Protein 2L75 (pdb70)

Sequence (66 aa):
DHHMEFCRVCKDGGELLCCDTCPSSYHIHCLNPPLPEIPNGEWLCPRCTCPALKGKARTKQTARSTDHHMEFCRVCKDGGELLCCDTCPSSYHIHCLNPPLPEIPNGEWLCPRCTCPALKGKARTKQTARSTDHHMEFCRVCKDGGELLCCDTCPSSYHIHCLNPPLPEIPNGEWLCPRCTCPALKGKARTKQTARSTDHHMEFCRVCKDGGELLCCDTCPSSYHIHCLNPPLPEIPNGEWLCPRCTCPALKGKARTKQTARSTDHHMEFCRVCKDGGELLCCDTCPSSYHIHCLNPPLPEIPNGEWLCPRCTCPALKGKARTKQTARSTDHHMEFCRVCKDGGELLCCDTCPSSYHIHCLNPPLPEIPNGEWLCPRCTCPALKGKARTKQTARSTDHHMEFCRVCKDGGELLCCDTCPSSYHIHCLNPPLPEIPNGEWLCPRCTCPALKGKARTKQTARSTDHHMEFCRVCKDGGELLCCDTCPSSYHIHCLNPPLPEIPNGEWLCPRCTCPALKGKARTKQTARSTDHHMEFCRVCKDGGELLCCDTCPSSYHIHCLNPPLPEIPNGEWLCPRCTCPALKGKARTKQTARSTDHHMEFCRVCKDGGELLCCDTCPSSYHIHCLNPPLPEIPNGEWLCPRCTCPALKGKARTKQTARSTDHHMEFCRVCKDGGELLCCDTCPSSYHIHCLNPPLPEIPNGEWLCPRCTCPALKGKARTKQTARSTDHHMEFCRVCKDGGELLCCDTCPSSYHIHCLNPPLPEIPNGEWLCPRCTCPALKGKARTKQTARSTDHHMEFCRVCKDGGELLCCDTCPSSYHIHCLNPPLPEIPNGEWLCPRCTCPALKGKARTKQTARSTDHHMEFCRVCKDGGELLCCDTCPSSYHIHCLNPPLPEIPNGEWLCPRCTCPALKGKARTKQTARSTDHHMEFCRVCKDGGELLCCDTCPSSYHIHCLNPPLPEIPNGEWLCPRCTCPALKGKARTKQTARSTDHHMEFCRVCKDGGELLCCDTCPSSYHIHCLNPPLPEIPNGEWLCPRCTCPALKGKARTKQTARSTDHHMEFCRVCKDGGELLCCDTCPSSYHIHCLNPPLPEIPNGEWLCPRCTCPALKGKARTKQTARSTDHHMEFCRVCKDGGELLCCDTCPSSYHIHCLNPPLPEIPNGEWLCPRCTCPALKGKARTKQTARSTDHHMEFCRVCKDGGELLCCDTCPSSYHIHCLNPPLPEIPNGEWLCPRCTCPALKGKARTKQTARSTDHHMEFCRVCKDGGELLCCDTCPSSYHIHCLNPPLPEIPNGEWLCPRCTCPALKGKARTKQTARST

Nearest PDB structures (foldseek):
  2l75-assembly1_A  TM=9.148E-01  e=2.338E-11  Homo sapiens
  1mm2-assembly1_A  TM=7.487E-01  e=5.290E-10  Homo sapiens
  6guu-assembly2_B  TM=8.517E-01  e=5.594E-09  Homo sapiens
  2puy-assembly1_B  TM=9.145E-01  e=3.599E-06  Homo sapiens
  2ke1-assembly1_A  TM=8.983E-01  e=7.702E-06  Homo sapiens

Structure (mmCIF, N/CA/C/O backbone):
data_2L75
#
_entry.id   2L75
#
_cell.length_a   1.000
_cell.length_b   1.000
_cell.length_c   1.000
_cell.angle_alpha   90.00
_cell.angle_beta   90.00
_cell.angle_gamma   90.00
#
_symmetry.space_group_name_H-M   'P 1'
#
loop_
_entity.id
_entity.type
_entity.pdbx_description
1 polymer 'Chromodomain-helicase-DNA-binding protein 4'
2 polymer '14-meric peptide from 1Histone H3.1'
3 non-polymer 'ZI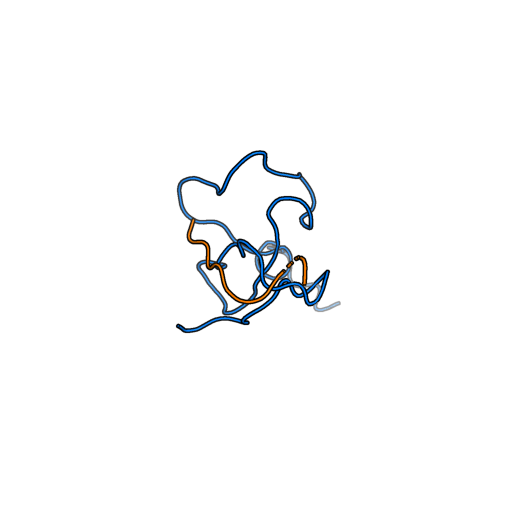NC ION'
#
loop_
_atom_site.group_PDB
_atom_site.id
_atom_site.type_symbol
_atom_site.label_atom_id
_atom_site.label_alt_id
_atom_site.label_comp_id
_atom_site.label_asym_id
_atom_site.label_entity_id
_atom_site.label_seq_id
_atom_site.pdbx_PDB_ins_code
_atom_site.Cartn_x
_atom_site.Cartn_y
_atom_site.Cartn_z
_atom_site.occupancy
_atom_site.B_iso_or_equiv
_atom_site.auth_seq_id
_atom_site.auth_comp_id
_atom_site.auth_asym_id
_atom_site.auth_atom_id
_atom_site.pdbx_PDB_model_num
ATOM 1 N N . ASP A 1 6 ? -11.885 6.360 11.011 1.00 0.00 87 ASP A N 1
ATOM 2 C CA . ASP A 1 6 ? -11.337 5.985 9.714 1.00 0.00 87 ASP A CA 1
ATOM 3 C C . ASP A 1 6 ? -11.464 4.481 9.492 1.00 0.00 87 ASP A C 1
ATOM 4 O O . ASP A 1 6 ? -11.599 3.719 10.447 1.00 0.00 87 ASP A O 1
ATOM 13 N N . HIS A 1 7 ? -11.424 4.049 8.234 1.00 0.00 88 HIS A N 1
ATOM 14 C CA . HIS A 1 7 ? -11.603 2.638 7.919 1.00 0.00 88 HIS A CA 1
ATOM 15 C C . HIS A 1 7 ? -10.461 2.097 7.048 1.00 0.00 88 HIS A C 1
ATOM 16 O O . HIS A 1 7 ? -10.691 1.500 5.997 1.00 0.00 88 HIS A O 1
ATOM 31 N N . HIS A 1 8 ? -9.227 2.321 7.481 1.00 0.00 89 HIS A N 1
ATOM 32 C CA . HIS A 1 8 ? -8.081 1.638 6.891 1.00 0.00 89 HIS A CA 1
ATOM 33 C C . HIS A 1 8 ? -6.887 1.725 7.836 1.00 0.00 89 HIS A C 1
ATOM 34 O O . HIS A 1 8 ? -6.939 2.477 8.810 1.00 0.00 89 HIS A O 1
ATOM 49 N N . MET A 1 9 ? -5.835 0.950 7.570 1.00 0.00 90 MET A N 1
ATOM 50 C CA . MET A 1 9 ? -4.693 0.851 8.489 1.00 0.00 90 MET A CA 1
ATOM 51 C C . MET A 1 9 ? -4.136 2.224 8.851 1.00 0.00 90 MET A C 1
ATOM 52 O O . MET A 1 9 ? -4.302 3.201 8.117 1.00 0.00 90 MET A O 1
ATOM 66 N N . GLU A 1 10 ? -3.475 2.294 9.992 1.00 0.00 91 GLU A N 1
ATOM 67 C CA . GLU A 1 10 ? -2.941 3.552 10.493 1.00 0.00 91 GLU A CA 1
ATOM 68 C C . GLU A 1 10 ? -1.434 3.627 10.256 1.00 0.00 91 GLU A C 1
ATOM 69 O O . GLU A 1 10 ? -0.711 4.298 10.994 1.00 0.00 91 GLU A O 1
ATOM 81 N N . PHE A 1 11 ? -0.971 2.902 9.244 1.00 0.00 92 PHE A N 1
ATOM 82 C CA . PHE A 1 11 ? 0.415 2.960 8.802 1.00 0.00 92 PHE A CA 1
ATOM 83 C C . PHE A 1 11 ? 0.595 2.176 7.504 1.00 0.00 92 PHE A C 1
ATOM 84 O O . PHE A 1 11 ? -0.154 1.242 7.212 1.00 0.00 92 PHE A O 1
ATOM 101 N N . CYS A 1 12 ? 1.574 2.610 6.725 1.00 0.00 93 CYS A N 1
ATOM 102 C CA . CYS A 1 12 ? 1.942 1.991 5.459 1.00 0.00 93 CYS A CA 1
ATOM 103 C C . CYS A 1 12 ? 2.277 0.526 5.665 1.00 0.00 93 CYS A C 1
ATOM 104 O O . CYS A 1 12 ? 3.199 0.199 6.390 1.00 0.00 93 CYS A O 1
ATOM 111 N N . ARG A 1 13 ? 1.520 -0.343 5.016 1.00 0.00 94 ARG A N 1
ATOM 112 C CA . ARG A 1 13 ? 1.709 -1.783 5.126 1.00 0.00 94 ARG A CA 1
ATOM 113 C C . ARG A 1 13 ? 3.151 -2.177 4.815 1.00 0.00 94 ARG A C 1
ATOM 114 O O . ARG A 1 13 ? 3.656 -3.172 5.326 1.00 0.00 94 ARG A O 1
ATOM 135 N N . VAL A 1 14 ? 3.802 -1.385 3.977 1.00 0.00 95 VAL A N 1
ATOM 136 C CA . VAL A 1 14 ? 5.198 -1.611 3.630 1.00 0.00 95 VAL A CA 1
ATOM 137 C C . VAL A 1 14 ? 6.132 -1.220 4.782 1.00 0.00 95 VAL A C 1
ATOM 138 O O . VAL A 1 14 ? 6.957 -2.019 5.224 1.00 0.00 95 VAL A O 1
ATOM 151 N N . CYS A 1 15 ? 5.978 0.003 5.274 1.00 0.00 96 CYS A N 1
ATOM 152 C CA . CYS A 1 15 ? 6.923 0.558 6.248 1.00 0.00 96 CYS A CA 1
ATOM 153 C C . CYS A 1 15 ? 6.500 0.354 7.703 1.00 0.00 96 CYS A C 1
ATOM 154 O O . CYS A 1 15 ? 7.335 0.381 8.602 1.00 0.00 96 CYS A O 1
ATOM 161 N N . LYS A 1 16 ? 5.202 0.159 7.913 1.00 0.00 97 LYS A N 1
ATOM 162 C CA . LYS A 1 16 ? 4.582 0.219 9.237 1.00 0.00 97 LYS A CA 1
ATOM 163 C C . LYS A 1 16 ? 4.677 1.644 9.791 1.00 0.00 97 LYS A C 1
ATOM 164 O O . LYS A 1 16 ? 4.501 1.891 10.979 1.00 0.00 97 LYS A O 1
ATOM 183 N N . ASP A 1 17 ? 4.916 2.567 8.871 1.00 0.00 98 ASP A N 1
ATOM 184 C CA . ASP A 1 17 ? 5.058 3.995 9.147 1.00 0.00 98 ASP A CA 1
ATOM 185 C C . ASP A 1 17 ? 3.732 4.697 8.857 1.00 0.00 98 ASP A C 1
ATOM 186 O O . ASP A 1 17 ? 3.118 4.431 7.825 1.00 0.00 98 ASP A O 1
ATOM 195 N N . GLY A 1 18 ? 3.302 5.618 9.717 1.00 0.00 99 GLY A N 1
ATOM 196 C CA . GLY A 1 18 ? 1.952 6.118 9.621 1.00 0.00 99 GLY A CA 1
ATOM 197 C C . GLY A 1 18 ? 1.925 7.485 9.010 1.00 0.00 99 GLY A C 1
ATOM 198 O O . GLY A 1 18 ? 1.308 8.406 9.541 1.00 0.00 99 GLY A O 1
ATOM 202 N N . GLY A 1 19 ? 2.628 7.627 7.909 1.00 0.00 100 GLY A N 1
ATOM 203 C CA . GLY A 1 19 ? 2.686 8.900 7.239 1.00 0.00 100 GLY A CA 1
ATOM 204 C C . GLY A 1 19 ? 1.428 9.186 6.471 1.00 0.00 100 GLY A C 1
ATOM 205 O O . GLY A 1 19 ? 0.330 8.810 6.885 1.00 0.00 100 GLY A O 1
ATOM 209 N N . GLU A 1 20 ? 1.586 9.872 5.369 1.00 0.00 101 GLU A N 1
ATOM 210 C CA . GLU A 1 20 ? 0.484 10.089 4.459 1.00 0.00 101 GLU A CA 1
ATOM 211 C C . GLU A 1 20 ? 0.212 8.806 3.681 1.00 0.00 101 GLU A C 1
ATOM 212 O O . GLU A 1 20 ? 0.979 8.413 2.800 1.00 0.00 101 GLU A O 1
ATOM 224 N N . LEU A 1 21 ? -0.880 8.151 4.038 1.00 0.00 102 LEU A N 1
ATOM 225 C CA . LEU A 1 21 ? -1.183 6.827 3.527 1.00 0.00 102 LEU A CA 1
ATOM 226 C C . LEU A 1 21 ? -2.323 6.866 2.542 1.00 0.00 102 LEU A C 1
ATOM 227 O O . LEU A 1 21 ? -3.428 7.311 2.864 1.00 0.00 102 LEU A O 1
ATOM 243 N N . LEU A 1 22 ? -2.052 6.343 1.371 1.00 0.00 103 LEU A N 1
ATOM 244 C CA . LEU A 1 22 ? -2.985 6.327 0.284 1.00 0.00 103 LEU A CA 1
ATOM 245 C C . LEU A 1 22 ? -4.116 5.373 0.614 1.00 0.00 103 LEU A C 1
ATOM 246 O O . LEU A 1 22 ? -3.923 4.157 0.676 1.00 0.00 103 LEU A O 1
ATOM 262 N N . CYS A 1 23 ? -5.282 5.934 0.869 1.00 0.00 104 CYS A N 1
ATOM 263 C CA . CYS A 1 23 ? -6.423 5.141 1.267 1.00 0.00 104 CYS A CA 1
ATOM 264 C C . CYS A 1 23 ? -7.018 4.457 0.054 1.00 0.00 104 CYS A C 1
ATOM 265 O O . CYS A 1 23 ? -7.753 5.078 -0.716 1.00 0.00 104 CYS A O 1
ATOM 273 N N . CYS A 1 24 ? -6.650 3.195 -0.130 1.00 0.00 105 CYS A N 1
ATOM 274 C CA . CYS A 1 24 ? -7.188 2.394 -1.219 1.00 0.00 105 CYS A CA 1
ATOM 275 C C . CYS A 1 24 ? -8.708 2.512 -1.256 1.00 0.00 105 CYS A C 1
ATOM 276 O O . CYS A 1 24 ? -9.387 2.272 -0.260 1.00 0.00 105 CYS A O 1
ATOM 283 N N . ASP A 1 25 ? -9.227 2.893 -2.414 1.00 0.00 106 ASP A N 1
ATOM 284 C CA . ASP A 1 25 ? -10.649 3.190 -2.567 1.00 0.00 106 ASP A CA 1
ATOM 285 C C . ASP A 1 25 ? -11.522 1.950 -2.361 1.00 0.00 106 ASP A C 1
ATOM 286 O O . ASP A 1 25 ? -12.686 2.063 -1.986 1.00 0.00 106 ASP A O 1
ATOM 295 N N . THR A 1 26 ? -10.960 0.766 -2.574 1.00 0.00 107 THR A N 1
ATOM 296 C CA . THR A 1 26 ? -11.749 -0.460 -2.503 1.00 0.00 107 THR A CA 1
ATOM 297 C C . THR A 1 26 ? -11.486 -1.280 -1.238 1.00 0.00 107 THR A C 1
ATOM 298 O O . THR A 1 26 ? -12.262 -2.181 -0.919 1.00 0.00 107 THR A O 1
ATOM 309 N N . CYS A 1 27 ? -10.415 -0.986 -0.508 1.00 0.00 108 CYS A N 1
ATOM 310 C CA . CYS A 1 27 ? -10.060 -1.810 0.644 1.00 0.00 108 CYS A CA 1
ATOM 311 C C . CYS A 1 27 ? -9.249 -1.010 1.661 1.00 0.00 108 CYS A C 1
ATOM 312 O O . CYS A 1 27 ? -8.619 -0.011 1.313 1.00 0.00 108 CYS A O 1
ATOM 319 N N . PRO A 1 28 ? -9.237 -1.456 2.931 1.00 0.00 109 PRO A N 1
ATOM 320 C CA . PRO A 1 28 ? -8.568 -0.739 4.022 1.00 0.00 109 PRO A CA 1
ATOM 321 C C . PRO A 1 28 ? -7.042 -0.911 4.052 1.00 0.00 109 PRO A C 1
ATOM 322 O O . PRO A 1 28 ? -6.443 -1.028 5.125 1.00 0.00 109 PRO A O 1
ATOM 333 N N . SER A 1 29 ? -6.413 -0.899 2.886 1.00 0.00 110 SER A N 1
ATOM 334 C CA . SER A 1 29 ? -4.960 -0.980 2.805 1.00 0.00 110 SER A CA 1
ATOM 335 C C . SER A 1 29 ? -4.355 0.417 2.799 1.00 0.00 110 SER A C 1
ATOM 336 O O . SER A 1 29 ? -4.930 1.352 2.240 1.00 0.00 110 SER A O 1
ATOM 344 N N . SER A 1 30 ? -3.203 0.556 3.439 1.00 0.00 111 SER A N 1
ATOM 345 C CA . SER A 1 30 ? -2.543 1.843 3.564 1.00 0.00 111 SER A CA 1
ATOM 346 C C . SER A 1 30 ? -1.098 1.755 3.102 1.00 0.00 111 SER A C 1
ATOM 347 O O . SER A 1 30 ? -0.348 0.878 3.531 1.00 0.00 111 SER A O 1
ATOM 355 N N . TYR A 1 31 ? -0.723 2.665 2.222 1.00 0.00 112 TYR A N 1
ATOM 356 C CA . TYR A 1 31 ? 0.616 2.685 1.637 1.00 0.00 112 TYR A CA 1
ATOM 357 C C . TYR A 1 31 ? 1.099 4.123 1.502 1.00 0.00 112 TYR A C 1
ATOM 358 O O . TYR A 1 31 ? 0.293 5.045 1.483 1.00 0.00 112 TYR A O 1
ATOM 376 N N . HIS A 1 32 ? 2.409 4.313 1.408 1.00 0.00 113 HIS A N 1
ATOM 377 C CA . HIS A 1 32 ? 2.943 5.609 1.007 1.00 0.00 113 HIS A CA 1
ATOM 378 C C . HIS A 1 32 ? 2.989 5.620 -0.512 1.00 0.00 113 HIS A C 1
ATOM 379 O O . HIS A 1 32 ? 3.209 4.577 -1.124 1.00 0.00 113 HIS A O 1
ATOM 393 N N . ILE A 1 33 ? 2.791 6.784 -1.114 1.00 0.00 114 ILE A N 1
ATOM 394 C CA . ILE A 1 33 ? 2.839 6.921 -2.571 1.00 0.00 114 ILE A CA 1
ATOM 395 C C . ILE A 1 33 ? 4.184 6.494 -3.165 1.00 0.00 114 ILE A C 1
ATOM 396 O O . ILE A 1 33 ? 4.303 6.316 -4.374 1.00 0.00 114 ILE A O 1
ATOM 412 N N . HIS A 1 34 ? 5.197 6.353 -2.320 1.00 0.00 115 HIS A N 1
ATOM 413 C CA . HIS A 1 34 ? 6.516 5.915 -2.768 1.00 0.00 115 HIS A CA 1
ATOM 414 C C . HIS A 1 34 ? 6.753 4.436 -2.476 1.00 0.00 115 HIS A C 1
ATOM 415 O O . HIS A 1 34 ? 7.794 3.891 -2.834 1.00 0.00 115 HIS A O 1
ATOM 430 N N . CYS A 1 35 ? 5.795 3.785 -1.833 1.00 0.00 116 CYS A N 1
ATOM 431 C CA . CYS A 1 35 ? 5.938 2.371 -1.503 1.00 0.00 116 CYS A CA 1
ATOM 432 C C . CYS A 1 35 ? 5.027 1.553 -2.387 1.00 0.00 116 CYS A C 1
ATOM 433 O O . CYS A 1 35 ? 4.610 0.448 -2.050 1.00 0.00 116 CYS A O 1
ATOM 440 N N . LEU A 1 36 ? 4.710 2.151 -3.519 1.00 0.00 117 LEU A N 1
ATOM 441 C CA . LEU A 1 36 ? 3.959 1.494 -4.562 1.00 0.00 117 LEU A CA 1
ATOM 442 C C . LEU A 1 36 ? 4.901 1.012 -5.656 1.00 0.00 117 LEU A C 1
ATOM 443 O O . LEU A 1 36 ? 6.112 0.968 -5.455 1.00 0.00 117 LEU A O 1
ATOM 459 N N . ASN A 1 37 ? 4.354 0.647 -6.802 1.00 0.00 118 ASN A N 1
ATOM 460 C CA . ASN A 1 37 ? 5.181 0.233 -7.924 1.00 0.00 118 ASN A CA 1
ATOM 461 C C . ASN A 1 37 ? 5.696 1.449 -8.674 1.00 0.00 118 ASN A C 1
ATOM 462 O O . ASN A 1 37 ? 6.910 1.618 -8.822 1.00 0.00 118 ASN A O 1
ATOM 473 N N . PRO A 1 38 ? 4.804 2.316 -9.163 1.00 0.00 119 PRO A N 1
ATOM 474 C CA . PRO A 1 38 ? 5.183 3.607 -9.689 1.00 0.00 119 PRO A CA 1
ATOM 475 C C . PRO A 1 38 ? 5.056 4.691 -8.617 1.00 0.00 119 PRO A C 1
ATOM 476 O O . PRO A 1 38 ? 3.945 5.103 -8.277 1.00 0.00 119 PRO A O 1
ATOM 487 N N . PRO A 1 39 ? 6.183 5.153 -8.054 1.00 0.00 120 PRO A N 1
ATOM 488 C CA . PRO A 1 39 ? 6.174 6.154 -6.985 1.00 0.00 120 PRO A CA 1
ATOM 489 C C . PRO A 1 39 ? 5.543 7.467 -7.428 1.00 0.00 120 PRO A C 1
ATOM 490 O O . PRO A 1 39 ? 5.856 8.001 -8.491 1.00 0.00 120 PRO A O 1
ATOM 501 N N . LEU A 1 40 ? 4.649 7.969 -6.600 1.00 0.00 121 LEU A N 1
ATOM 502 C CA . LEU A 1 40 ? 3.914 9.190 -6.889 1.00 0.00 121 LEU A CA 1
ATOM 503 C C . LEU A 1 40 ? 4.494 10.366 -6.119 1.00 0.00 121 LEU A C 1
ATOM 504 O O . LEU A 1 40 ? 4.857 10.229 -4.952 1.00 0.00 121 LEU A O 1
ATOM 520 N N . PRO A 1 41 ? 4.605 11.534 -6.768 1.00 0.00 122 PRO A N 1
ATOM 521 C CA . PRO A 1 41 ? 5.076 12.763 -6.124 1.00 0.00 122 PRO A CA 1
ATOM 522 C C . PRO A 1 41 ? 4.010 13.357 -5.210 1.00 0.00 122 PRO A C 1
ATOM 523 O O . PRO A 1 41 ? 4.293 14.213 -4.373 1.00 0.00 122 PRO A O 1
ATOM 534 N N . GLU A 1 42 ? 2.786 12.885 -5.378 1.00 0.00 123 GLU A N 1
ATOM 535 C CA . GLU A 1 42 ? 1.659 13.351 -4.592 1.00 0.00 123 GLU A CA 1
ATOM 536 C C . GLU A 1 42 ? 0.511 12.360 -4.725 1.00 0.00 123 GLU A C 1
ATOM 537 O O . GLU A 1 42 ? 0.496 11.539 -5.642 1.00 0.00 123 GLU A O 1
ATOM 549 N N . ILE A 1 43 ? -0.426 12.442 -3.800 1.00 0.00 124 ILE A N 1
ATOM 550 C CA . ILE A 1 43 ? -1.591 11.579 -3.767 1.00 0.00 124 ILE A CA 1
ATOM 551 C C . ILE A 1 43 ? -2.420 11.711 -5.053 1.00 0.00 124 ILE A C 1
ATOM 552 O O . ILE A 1 43 ? -2.706 12.822 -5.504 1.00 0.00 124 ILE A O 1
ATOM 568 N N . PRO A 1 44 ? -2.796 10.564 -5.661 1.00 0.00 125 PRO A N 1
ATOM 569 C CA . PRO A 1 44 ? -3.469 10.522 -6.968 1.00 0.00 125 PRO A CA 1
ATOM 570 C C . PRO A 1 44 ? -4.851 11.168 -6.988 1.00 0.00 125 PRO A C 1
ATOM 571 O O . PRO A 1 44 ? -5.532 11.274 -5.965 1.00 0.00 125 PRO A O 1
ATOM 582 N N . ASN A 1 45 ? -5.255 11.583 -8.177 1.00 0.00 126 ASN A N 1
ATOM 583 C CA . ASN A 1 45 ? -6.577 12.143 -8.399 1.00 0.00 126 ASN A CA 1
ATOM 584 C C . ASN A 1 45 ? -7.492 11.060 -8.960 1.00 0.00 126 ASN A C 1
ATOM 585 O O . ASN A 1 45 ? -7.207 10.486 -10.013 1.00 0.00 126 ASN A O 1
ATOM 596 N N . GLY A 1 46 ? -8.577 10.778 -8.259 1.00 0.00 127 GLY A N 1
ATOM 597 C CA . GLY A 1 46 ? -9.501 9.758 -8.711 1.00 0.00 127 GLY A CA 1
ATOM 598 C C . GLY A 1 46 ? -9.435 8.492 -7.879 1.00 0.00 127 GLY A C 1
ATOM 599 O O . GLY A 1 46 ? -9.038 8.520 -6.715 1.00 0.00 127 GLY A O 1
ATOM 603 N N . GLU A 1 47 ? -9.803 7.385 -8.500 1.00 0.00 128 GLU A N 1
ATOM 604 C CA . GLU A 1 47 ? -9.912 6.098 -7.836 1.00 0.00 128 GLU A CA 1
ATOM 605 C C . GLU A 1 47 ? -8.563 5.400 -7.822 1.00 0.00 128 GLU A C 1
ATOM 606 O O . GLU A 1 47 ? -8.125 4.862 -8.842 1.00 0.00 128 GLU A O 1
ATOM 618 N N . TRP A 1 48 ? -7.900 5.422 -6.681 1.00 0.00 129 TRP A N 1
ATOM 619 C CA . TRP A 1 48 ? -6.628 4.740 -6.548 1.00 0.00 129 TRP A CA 1
ATOM 620 C C . TRP A 1 48 ? -6.820 3.401 -5.863 1.00 0.00 129 TRP A C 1
ATOM 621 O O . TRP A 1 48 ? -7.514 3.300 -4.846 1.00 0.00 129 TRP A O 1
ATOM 642 N N . LEU A 1 49 ? -6.204 2.382 -6.425 1.00 0.00 130 LEU A N 1
ATOM 643 C CA . LEU A 1 49 ? -6.250 1.054 -5.844 1.00 0.00 130 LEU A CA 1
ATOM 644 C C . LEU A 1 49 ? -4.861 0.605 -5.440 1.00 0.00 130 LEU A C 1
ATOM 645 O O . LEU A 1 49 ? -3.873 0.910 -6.109 1.00 0.00 130 LEU A O 1
ATOM 661 N N . CYS A 1 50 ? -4.797 -0.113 -4.336 1.00 0.00 131 CYS A N 1
ATOM 662 C CA . CYS A 1 50 ? -3.540 -0.649 -3.850 1.00 0.00 131 CYS A CA 1
ATOM 663 C C . CYS A 1 50 ? -3.090 -1.794 -4.762 1.00 0.00 131 CYS A C 1
ATOM 664 O O . CYS A 1 50 ? -3.914 -2.329 -5.504 1.00 0.00 131 CYS A O 1
ATOM 671 N N . PRO A 1 51 ? -1.808 -2.207 -4.715 1.00 0.00 132 PRO A N 1
ATOM 672 C CA . PRO A 1 51 ? -1.303 -3.311 -5.551 1.00 0.00 132 PRO A CA 1
ATOM 673 C C . PRO A 1 51 ? -2.142 -4.588 -5.414 1.00 0.00 132 PRO A C 1
ATOM 674 O O . PRO A 1 51 ? -2.264 -5.373 -6.354 1.00 0.00 132 PRO A O 1
ATOM 685 N N . ARG A 1 52 ? -2.742 -4.766 -4.246 1.00 0.00 133 ARG A N 1
ATOM 686 C CA . ARG A 1 52 ? -3.548 -5.941 -3.955 1.00 0.00 133 ARG A CA 1
ATOM 687 C C . ARG A 1 52 ? -4.830 -5.929 -4.784 1.00 0.00 133 ARG A C 1
ATOM 688 O O . ARG A 1 52 ? -5.328 -6.972 -5.199 1.00 0.00 133 ARG A O 1
ATOM 709 N N . CYS A 1 53 ? -5.353 -4.734 -5.009 1.00 0.00 134 CYS A N 1
ATOM 710 C CA . CYS A 1 53 ? -6.594 -4.558 -5.749 1.00 0.00 134 CYS A CA 1
ATOM 711 C C . CYS A 1 53 ? -6.354 -4.421 -7.252 1.00 0.00 134 CYS A C 1
ATOM 712 O O . CYS A 1 53 ? -7.281 -4.560 -8.046 1.00 0.00 134 CYS A O 1
ATOM 719 N N . THR A 1 54 ? -5.111 -4.160 -7.646 1.00 0.00 135 THR A N 1
ATOM 720 C CA . THR A 1 54 ? -4.814 -3.856 -9.041 1.00 0.00 135 THR A CA 1
ATOM 721 C C . THR A 1 54 ? -4.538 -5.105 -9.878 1.00 0.00 135 THR A C 1
ATOM 722 O O . THR A 1 54 ? -4.082 -5.001 -11.016 1.00 0.00 135 THR A O 1
ATOM 733 N N . CYS A 1 55 ? -4.811 -6.280 -9.327 1.00 0.00 136 CYS A N 1
ATOM 734 C CA . CYS A 1 55 ? -4.638 -7.519 -10.070 1.00 0.00 136 CYS A CA 1
ATOM 735 C C . CYS A 1 55 ? -5.963 -7.940 -10.704 1.00 0.00 136 CYS A C 1
ATOM 736 O O . CYS A 1 55 ? -6.876 -8.396 -10.012 1.00 0.00 136 CYS A O 1
ATOM 744 N N . PRO A 1 56 ? -6.093 -7.777 -12.029 1.00 0.00 137 PRO A N 1
ATOM 745 C CA . PRO A 1 56 ? -7.325 -8.107 -12.742 1.00 0.00 137 PRO A CA 1
ATOM 746 C C . PRO A 1 56 ? -7.478 -9.607 -12.971 1.00 0.00 137 PRO A C 1
ATOM 747 O O . PRO A 1 56 ? -8.593 -10.130 -13.037 1.00 0.00 137 PRO A O 1
ATOM 758 N N . ALA A 1 57 ? -6.354 -10.296 -13.088 1.00 0.00 138 ALA A N 1
ATOM 759 C CA . ALA A 1 57 ? -6.361 -11.725 -13.332 1.00 0.00 138 ALA A CA 1
ATOM 760 C C . ALA A 1 57 ? -6.138 -12.487 -12.034 1.00 0.00 138 ALA A C 1
ATOM 761 O O . ALA A 1 57 ? -5.017 -12.552 -11.528 1.00 0.00 138 ALA A O 1
ATOM 768 N N . LEU A 1 58 ? -7.211 -13.041 -11.486 1.00 0.00 139 LEU A N 1
ATOM 769 C CA . LEU A 1 58 ? -7.113 -13.838 -10.275 1.00 0.00 139 LEU A CA 1
ATOM 770 C C . LEU A 1 58 ? -6.421 -15.155 -10.588 1.00 0.00 139 LEU A C 1
ATOM 771 O O . LEU A 1 58 ? -6.960 -16.002 -11.306 1.00 0.00 139 LEU A O 1
ATOM 787 N N . LYS A 1 59 ? -5.224 -15.314 -10.055 1.00 0.00 140 LYS A N 1
ATOM 788 C CA . LYS A 1 59 ? -4.397 -16.473 -10.348 1.00 0.00 140 LYS A CA 1
ATOM 789 C C . LYS A 1 59 ? -4.868 -17.686 -9.548 1.00 0.00 140 LYS A C 1
ATOM 790 O O . LYS A 1 59 ? -4.202 -18.129 -8.614 1.00 0.00 140 LYS A O 1
ATOM 809 N N . GLY A 1 60 ? -6.029 -18.210 -9.923 1.00 0.00 141 GLY A N 1
ATOM 810 C CA . GLY A 1 60 ? -6.577 -19.380 -9.263 1.00 0.00 141 GLY A CA 1
ATOM 811 C C . GLY A 1 60 ? -5.766 -20.629 -9.540 1.00 0.00 141 GLY A C 1
ATOM 812 O O . GLY A 1 60 ? -5.851 -21.614 -8.806 1.00 0.00 141 GLY A O 1
ATOM 816 N N . LYS A 1 61 ? -4.994 -20.590 -10.612 1.00 0.00 142 LYS A N 1
ATOM 817 C CA . LYS A 1 61 ? -4.094 -21.675 -10.955 1.00 0.00 142 LYS A CA 1
ATOM 818 C C . LYS A 1 61 ? -2.699 -21.119 -11.197 1.00 0.00 142 LYS A C 1
ATOM 819 O O . LYS A 1 61 ? -1.869 -21.168 -10.266 1.00 0.00 142 LYS A O 1
ATOM 839 N N . ALA B 2 1 ? -8.038 10.255 -4.938 1.00 0.00 144 ALA B N 1
ATOM 840 C CA . ALA B 2 1 ? -7.505 9.178 -4.081 1.00 0.00 144 ALA B CA 1
ATOM 841 C C . ALA B 2 1 ? -7.213 9.734 -2.689 1.00 0.00 144 ALA B C 1
ATOM 842 O O . ALA B 2 1 ? -6.608 10.797 -2.551 1.00 0.00 144 ALA B O 1
ATOM 851 N N . ARG B 2 2 ? -7.678 9.024 -1.667 1.00 0.00 145 ARG B N 1
ATOM 852 C CA . ARG B 2 2 ? -7.642 9.517 -0.289 1.00 0.00 145 ARG B CA 1
ATOM 853 C C . ARG B 2 2 ? -6.290 9.263 0.366 1.00 0.00 145 ARG B C 1
ATOM 854 O O . ARG B 2 2 ? -5.560 8.377 -0.048 1.00 0.00 145 ARG B O 1
ATOM 875 N N . THR B 2 3 ? -5.977 10.026 1.399 1.00 0.00 146 THR B N 1
ATOM 876 C CA . THR B 2 3 ? -4.764 9.816 2.175 1.00 0.00 146 THR B CA 1
ATOM 877 C C . THR B 2 3 ? -5.006 10.090 3.663 1.00 0.00 146 THR B C 1
ATOM 878 O O . THR B 2 3 ? -5.755 10.999 4.025 1.00 0.00 146 THR B O 1
ATOM 889 N N . LYS B 2 4 ? -4.402 9.274 4.523 1.00 0.00 147 LYS B N 1
ATOM 890 C CA . LYS B 2 4 ? -4.430 9.529 5.960 1.00 0.00 147 LYS B CA 1
ATOM 891 C C . LYS B 2 4 ? -3.070 10.012 6.404 1.00 0.00 147 LYS B C 1
ATOM 892 O O . LYS B 2 4 ? -2.089 9.839 5.701 1.00 0.00 147 LYS B O 1
ATOM 911 N N . GLN B 2 5 ? -3.030 10.609 7.566 1.00 0.00 148 GLN B N 1
ATOM 912 C CA . GLN B 2 5 ? -1.781 11.005 8.195 1.00 0.00 148 GLN B CA 1
ATOM 913 C C . GLN B 2 5 ? -1.884 10.716 9.683 1.00 0.00 148 GLN B C 1
ATOM 914 O O . GLN B 2 5 ? -2.702 11.313 10.380 1.00 0.00 148 GLN B O 1
ATOM 928 N N . THR B 2 6 ? -1.086 9.781 10.164 1.00 0.00 149 THR B N 1
ATOM 929 C CA . THR B 2 6 ? -1.267 9.273 11.512 1.00 0.00 149 THR B CA 1
ATOM 930 C C . THR B 2 6 ? 0.041 9.290 12.327 1.00 0.00 149 THR B C 1
ATOM 931 O O . THR B 2 6 ? 0.414 10.331 12.871 1.00 0.00 149 THR B O 1
ATOM 942 N N . ALA B 2 7 ? 0.750 8.170 12.387 1.00 0.00 150 ALA B N 1
ATOM 943 C CA . ALA B 2 7 ? 1.957 8.076 13.196 1.00 0.00 150 ALA B CA 1
ATOM 944 C C . ALA B 2 7 ? 3.136 7.568 12.379 1.00 0.00 150 ALA B C 1
ATOM 945 O O . ALA B 2 7 ? 3.503 6.396 12.456 1.00 0.00 150 ALA B O 1
ATOM 952 N N . ARG B 2 8 ? 3.726 8.447 11.590 1.00 0.00 151 ARG B N 1
ATOM 953 C CA . ARG B 2 8 ? 4.896 8.086 10.811 1.00 0.00 151 ARG B CA 1
ATOM 954 C C . ARG B 2 8 ? 6.135 8.152 11.696 1.00 0.00 151 ARG B C 1
ATOM 955 O O . ARG B 2 8 ? 6.192 8.935 12.651 1.00 0.00 151 ARG B O 1
ATOM 1007 N N . SER B 2 10 ? 8.895 9.395 12.393 1.00 0.00 153 SER B N 1
ATOM 1008 C CA . SER B 2 10 ? 9.814 10.513 12.494 1.00 0.00 153 SER B CA 1
ATOM 1009 C C . SER B 2 10 ? 10.326 10.623 13.925 1.00 0.00 153 SER B C 1
ATOM 1010 O O . SER B 2 10 ? 11.490 10.950 14.164 1.00 0.00 153 SER B O 1
ATOM 1018 N N . THR B 2 11 ? 9.445 10.329 14.869 1.00 0.00 154 THR B N 1
ATOM 1019 C CA . THR B 2 11 ? 9.788 10.327 16.279 1.00 0.00 154 THR B CA 1
ATOM 1020 C C . THR B 2 11 ? 9.797 8.900 16.818 1.00 0.00 154 THR B C 1
ATOM 1021 O O . THR B 2 11 ? 8.827 8.160 16.651 1.00 0.00 154 THR B O 1
ATOM 1034 N N . ASP A 1 6 ? -9.388 4.819 10.938 1.00 0.00 87 ASP A N 2
ATOM 1035 C CA . ASP A 1 6 ? -10.581 5.103 10.142 1.00 0.00 87 ASP A CA 2
ATOM 1036 C C . ASP A 1 6 ? -11.237 3.790 9.734 1.00 0.00 87 ASP A C 2
ATOM 1037 O O . ASP A 1 6 ? -12.442 3.604 9.888 1.00 0.00 87 ASP A O 2
ATOM 1046 N N . HIS A 1 7 ? -10.399 2.885 9.251 1.00 0.00 88 HIS A N 2
ATOM 1047 C CA . HIS A 1 7 ? -10.802 1.603 8.697 1.00 0.00 88 HIS A CA 2
ATOM 1048 C C . HIS A 1 7 ? -9.597 1.027 7.978 1.00 0.00 88 HIS A C 2
ATOM 1049 O O . HIS A 1 7 ? -9.367 -0.176 7.986 1.00 0.00 88 HIS A O 2
ATOM 1064 N N . HIS A 1 8 ? -8.834 1.921 7.355 1.00 0.00 89 HIS A N 2
ATOM 1065 C CA . HIS A 1 8 ? -7.566 1.561 6.736 1.00 0.00 89 HIS A CA 2
ATOM 1066 C C . HIS A 1 8 ? -6.515 1.370 7.814 1.00 0.00 89 HIS A C 2
ATOM 1067 O O . HIS A 1 8 ? -6.682 1.855 8.936 1.00 0.00 89 HIS A O 2
ATOM 1082 N N . MET A 1 9 ? -5.439 0.669 7.481 1.00 0.00 90 MET A N 2
ATOM 1083 C CA . MET A 1 9 ? -4.346 0.488 8.422 1.00 0.00 90 MET A CA 2
ATOM 1084 C C . MET A 1 9 ? -3.760 1.837 8.803 1.00 0.00 90 MET A C 2
ATOM 1085 O O . MET A 1 9 ? -3.638 2.730 7.965 1.00 0.00 90 MET A O 2
ATOM 1099 N N . GLU A 1 10 ? -3.390 1.980 10.060 1.00 0.00 91 GLU A N 2
ATOM 1100 C CA . GLU A 1 10 ? -2.866 3.237 10.575 1.00 0.00 91 GLU A CA 2
ATOM 1101 C C . GLU A 1 10 ? -1.370 3.369 10.301 1.00 0.00 91 GLU A C 2
ATOM 1102 O O . GLU A 1 10 ? -0.649 4.061 11.019 1.00 0.00 91 GLU A O 2
ATOM 1114 N N . PHE A 1 11 ? -0.916 2.690 9.259 1.00 0.00 92 PHE A N 2
ATOM 1115 C CA . PHE A 1 11 ? 0.455 2.790 8.804 1.00 0.00 92 PHE A CA 2
ATOM 1116 C C . PHE A 1 11 ? 0.648 2.048 7.485 1.00 0.00 92 PHE A C 2
ATOM 1117 O O . PHE A 1 11 ? -0.063 1.088 7.185 1.00 0.00 92 PHE A O 2
ATOM 1134 N N . CYS A 1 12 ? 1.602 2.541 6.706 1.00 0.00 93 CYS A N 2
ATOM 1135 C CA . CYS A 1 12 ? 2.003 1.946 5.438 1.00 0.00 93 CYS A CA 2
ATOM 1136 C C . CYS A 1 12 ? 2.364 0.484 5.637 1.00 0.00 93 CYS A C 2
ATOM 1137 O O . CYS A 1 12 ? 3.247 0.161 6.415 1.00 0.00 93 CYS A O 2
ATOM 1144 N N . ARG A 1 13 ? 1.660 -0.393 4.937 1.00 0.00 94 ARG A N 2
ATOM 1145 C CA . ARG A 1 13 ? 1.887 -1.829 5.029 1.00 0.00 94 ARG A CA 2
ATOM 1146 C C . ARG A 1 13 ? 3.349 -2.179 4.754 1.00 0.00 94 ARG A C 2
ATOM 1147 O O . ARG A 1 13 ? 3.862 -3.183 5.244 1.00 0.00 94 ARG A O 2
ATOM 1168 N N . VAL A 1 14 ? 4.008 -1.332 3.974 1.00 0.00 95 VAL A N 2
ATOM 1169 C CA . VAL A 1 14 ? 5.414 -1.521 3.642 1.00 0.00 95 VAL A CA 2
ATOM 1170 C C . VAL A 1 14 ? 6.328 -1.085 4.794 1.00 0.00 95 VAL A C 2
ATOM 1171 O O . VAL A 1 14 ? 7.162 -1.860 5.266 1.00 0.00 95 VAL A O 2
ATOM 1184 N N . CYS A 1 15 ? 6.152 0.149 5.253 1.00 0.00 96 CYS A N 2
ATOM 1185 C CA . CYS A 1 15 ? 7.080 0.744 6.221 1.00 0.00 96 CYS A CA 2
ATOM 1186 C C . CYS A 1 15 ? 6.620 0.619 7.672 1.00 0.00 96 CYS A C 2
ATOM 1187 O O . CYS A 1 15 ? 7.431 0.691 8.592 1.00 0.00 96 CYS A O 2
ATOM 1194 N N . LYS A 1 16 ? 5.318 0.446 7.854 1.00 0.00 97 LYS A N 2
ATOM 1195 C CA . LYS A 1 16 ? 4.680 0.456 9.171 1.00 0.00 97 LYS A CA 2
ATOM 1196 C C . LYS A 1 16 ? 4.696 1.863 9.786 1.00 0.00 97 LYS A C 2
ATOM 1197 O O . LYS A 1 16 ? 4.403 2.045 10.964 1.00 0.00 97 LYS A O 2
ATOM 1216 N N . ASP A 1 17 ? 5.026 2.852 8.955 1.00 0.00 98 ASP A N 2
ATOM 1217 C CA . ASP A 1 17 ? 4.928 4.269 9.312 1.00 0.00 98 ASP A CA 2
ATOM 1218 C C . ASP A 1 17 ? 3.532 4.777 8.994 1.00 0.00 98 ASP A C 2
ATOM 1219 O O . ASP A 1 17 ? 2.977 4.433 7.950 1.00 0.00 98 ASP A O 2
ATOM 1228 N N . GLY A 1 18 ? 2.989 5.644 9.829 1.00 0.00 99 GLY A N 2
ATOM 1229 C CA . GLY A 1 18 ? 1.635 6.097 9.625 1.00 0.00 99 GLY A CA 2
ATOM 1230 C C . GLY A 1 18 ? 1.621 7.475 9.036 1.00 0.00 99 GLY A C 2
ATOM 1231 O O . GLY A 1 18 ? 1.001 8.387 9.570 1.00 0.00 99 GLY A O 2
ATOM 1235 N N . GLY A 1 19 ? 2.339 7.634 7.945 1.00 0.00 100 GLY A N 2
ATOM 1236 C CA . GLY A 1 19 ? 2.444 8.927 7.321 1.00 0.00 100 GLY A CA 2
ATOM 1237 C C . GLY A 1 19 ? 1.258 9.216 6.454 1.00 0.00 100 GLY A C 2
ATOM 1238 O O . GLY A 1 19 ? 0.135 8.829 6.775 1.00 0.00 100 GLY A O 2
ATOM 1242 N N . GLU A 1 20 ? 1.504 9.902 5.368 1.00 0.00 101 GLU A N 2
ATOM 1243 C CA . GLU A 1 20 ? 0.482 10.117 4.379 1.00 0.00 101 GLU A CA 2
ATOM 1244 C C . GLU A 1 20 ? 0.249 8.819 3.625 1.00 0.00 101 GLU A C 2
ATOM 1245 O O . GLU A 1 20 ? 1.068 8.397 2.805 1.00 0.00 101 GLU A O 2
ATOM 1257 N N . LEU A 1 21 ? -0.865 8.181 3.935 1.00 0.00 102 LEU A N 2
ATOM 1258 C CA . LEU A 1 21 ? -1.138 6.842 3.449 1.00 0.00 102 LEU A CA 2
ATOM 1259 C C . LEU A 1 21 ? -2.250 6.857 2.431 1.00 0.00 102 LEU A C 2
ATOM 1260 O O . LEU A 1 21 ? -3.314 7.410 2.671 1.00 0.00 102 LEU A O 2
ATOM 1276 N N . LEU A 1 22 ? -2.003 6.209 1.322 1.00 0.00 103 LEU A N 2
ATOM 1277 C CA . LEU A 1 22 ? -2.910 6.195 0.214 1.00 0.00 103 LEU A CA 2
ATOM 1278 C C . LEU A 1 22 ? -4.093 5.321 0.561 1.00 0.00 103 LEU A C 2
ATOM 1279 O O . LEU A 1 22 ? -3.996 4.092 0.613 1.00 0.00 103 LEU A O 2
ATOM 1295 N N . CYS A 1 23 ? -5.191 5.985 0.840 1.00 0.00 104 CYS A N 2
ATOM 1296 C CA . CYS A 1 23 ? -6.392 5.340 1.321 1.00 0.00 104 CYS A CA 2
ATOM 1297 C C . CYS A 1 23 ? -7.082 4.598 0.182 1.00 0.00 104 CYS A C 2
ATOM 1298 O O . CYS A 1 23 ? -7.952 5.152 -0.484 1.00 0.00 104 CYS A O 2
ATOM 1306 N N . CYS A 1 24 ? -6.678 3.334 -0.024 1.00 0.00 105 CYS A N 2
ATOM 1307 C CA . CYS A 1 24 ? -7.222 2.516 -1.111 1.00 0.00 105 CYS A CA 2
ATOM 1308 C C . CYS A 1 24 ? -8.739 2.592 -1.101 1.00 0.00 105 CYS A C 2
ATOM 1309 O O . CYS A 1 24 ? -9.380 2.199 -0.126 1.00 0.00 105 CYS A O 2
ATOM 1316 N N . ASP A 1 25 ? -9.298 3.107 -2.184 1.00 0.00 106 ASP A N 2
ATOM 1317 C CA . ASP A 1 25 ? -10.723 3.411 -2.244 1.00 0.00 106 ASP A CA 2
ATOM 1318 C C . ASP A 1 25 ? -11.604 2.177 -2.045 1.00 0.00 106 ASP A C 2
ATOM 1319 O O . ASP A 1 25 ? -12.749 2.306 -1.627 1.00 0.00 106 ASP A O 2
ATOM 1328 N N . THR A 1 26 ? -11.088 0.982 -2.323 1.00 0.00 107 THR A N 2
ATOM 1329 C CA . THR A 1 26 ? -11.918 -0.217 -2.227 1.00 0.00 107 THR A CA 2
ATOM 1330 C C . THR A 1 26 ? -11.569 -1.115 -1.033 1.00 0.00 107 THR A C 2
ATOM 1331 O O . THR A 1 26 ? -12.316 -2.047 -0.728 1.00 0.00 107 THR A O 2
ATOM 1342 N N . CYS A 1 27 ? -10.457 -0.857 -0.348 1.00 0.00 108 CYS A N 2
ATOM 1343 C CA . CYS A 1 27 ? -10.046 -1.733 0.749 1.00 0.00 108 CYS A CA 2
ATOM 1344 C C . CYS A 1 27 ? -9.188 -0.981 1.767 1.00 0.00 108 CYS A C 2
ATOM 1345 O O . CYS A 1 27 ? -8.611 0.059 1.454 1.00 0.00 108 CYS A O 2
ATOM 1352 N N . PRO A 1 28 ? -9.079 -1.512 2.998 1.00 0.00 109 PRO A N 2
ATOM 1353 C CA . PRO A 1 28 ? -8.399 -0.835 4.106 1.00 0.00 109 PRO A CA 2
ATOM 1354 C C . PRO A 1 28 ? -6.868 -0.953 4.077 1.00 0.00 109 PRO A C 2
ATOM 1355 O O . PRO A 1 28 ? -6.228 -1.047 5.127 1.00 0.00 109 PRO A O 2
ATOM 1366 N N . SER A 1 29 ? -6.284 -0.920 2.890 1.00 0.00 110 SER A N 2
ATOM 1367 C CA . SER A 1 29 ? -4.834 -0.969 2.751 1.00 0.00 110 SER A CA 2
ATOM 1368 C C . SER A 1 29 ? -4.265 0.438 2.733 1.00 0.00 110 SER A C 2
ATOM 1369 O O . SER A 1 29 ? -4.811 1.323 2.069 1.00 0.00 110 SER A O 2
ATOM 1377 N N . SER A 1 30 ? -3.173 0.643 3.447 1.00 0.00 111 SER A N 2
ATOM 1378 C CA . SER A 1 30 ? -2.553 1.950 3.512 1.00 0.00 111 SER A CA 2
ATOM 1379 C C . SER A 1 30 ? -1.082 1.864 3.127 1.00 0.00 111 SER A C 2
ATOM 1380 O O . SER A 1 30 ? -0.339 1.021 3.631 1.00 0.00 111 SER A O 2
ATOM 1388 N N . TYR A 1 31 ? -0.679 2.736 2.222 1.00 0.00 112 TYR A N 2
ATOM 1389 C CA . TYR A 1 31 ? 0.676 2.747 1.678 1.00 0.00 112 TYR A CA 2
ATOM 1390 C C . TYR A 1 31 ? 1.166 4.181 1.564 1.00 0.00 112 TYR A C 2
ATOM 1391 O O . TYR A 1 31 ? 0.365 5.103 1.582 1.00 0.00 112 TYR A O 2
ATOM 1409 N N . HIS A 1 32 ? 2.470 4.373 1.435 1.00 0.00 113 HIS A N 2
ATOM 1410 C CA . HIS A 1 32 ? 2.976 5.675 1.025 1.00 0.00 113 HIS A CA 2
ATOM 1411 C C . HIS A 1 32 ? 3.038 5.657 -0.495 1.00 0.00 113 HIS A C 2
ATOM 1412 O O . HIS A 1 32 ? 3.238 4.591 -1.084 1.00 0.00 113 HIS A O 2
ATOM 1426 N N . ILE A 1 33 ? 2.876 6.810 -1.132 1.00 0.00 114 ILE A N 2
ATOM 1427 C CA . ILE A 1 33 ? 2.942 6.896 -2.592 1.00 0.00 114 ILE A CA 2
ATOM 1428 C C . ILE A 1 33 ? 4.311 6.470 -3.121 1.00 0.00 114 ILE A C 2
ATOM 1429 O O . ILE A 1 33 ? 4.476 6.198 -4.309 1.00 0.00 114 ILE A O 2
ATOM 1445 N N . HIS A 1 34 ? 5.280 6.415 -2.221 1.00 0.00 115 HIS A N 2
ATOM 1446 C CA . HIS A 1 34 ? 6.647 6.044 -2.55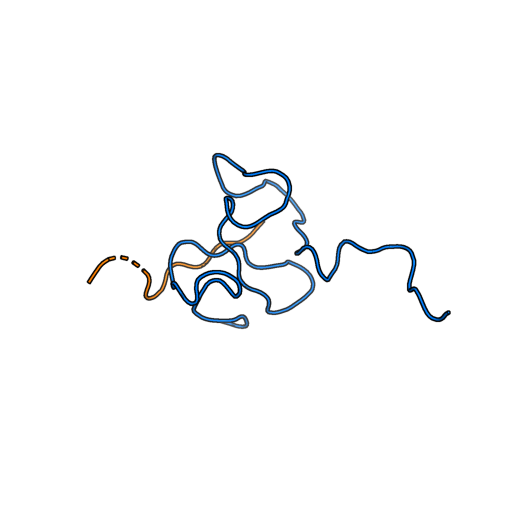4 1.00 0.00 115 HIS A CA 2
ATOM 1447 C C . HIS A 1 34 ? 6.840 4.525 -2.459 1.00 0.00 115 HIS A C 2
ATOM 1448 O O . HIS A 1 34 ? 7.829 3.984 -2.951 1.00 0.00 115 HIS A O 2
ATOM 1463 N N . CYS A 1 35 ? 5.876 3.838 -1.853 1.00 0.00 116 CYS A N 2
ATOM 1464 C CA . CYS A 1 35 ? 6.021 2.414 -1.557 1.00 0.00 116 CYS A CA 2
ATOM 1465 C C . CYS A 1 35 ? 5.100 1.590 -2.435 1.00 0.00 116 CYS A C 2
ATOM 1466 O O . CYS A 1 35 ? 4.729 0.462 -2.108 1.00 0.00 116 CYS A O 2
ATOM 1473 N N . LEU A 1 36 ? 4.741 2.182 -3.557 1.00 0.00 117 LEU A N 2
ATOM 1474 C CA . LEU A 1 36 ? 3.942 1.519 -4.563 1.00 0.00 117 LEU A CA 2
ATOM 1475 C C . LEU A 1 36 ? 4.833 1.027 -5.689 1.00 0.00 117 LEU A C 2
ATOM 1476 O O . LEU A 1 36 ? 6.060 1.054 -5.565 1.00 0.00 117 LEU A O 2
ATOM 1492 N N . ASN A 1 37 ? 4.238 0.588 -6.783 1.00 0.00 118 ASN A N 2
ATOM 1493 C CA . ASN A 1 37 ? 5.021 0.136 -7.922 1.00 0.00 118 ASN A CA 2
ATOM 1494 C C . ASN A 1 37 ? 5.519 1.324 -8.721 1.00 0.00 118 ASN A C 2
ATOM 1495 O O . ASN A 1 37 ? 6.724 1.455 -8.942 1.00 0.00 118 ASN A O 2
ATOM 1506 N N . PRO A 1 38 ? 4.625 2.208 -9.170 1.00 0.00 119 PRO A N 2
ATOM 1507 C CA . PRO A 1 38 ? 5.004 3.493 -9.703 1.00 0.00 119 PRO A CA 2
ATOM 1508 C C . PRO A 1 38 ? 4.878 4.581 -8.635 1.00 0.00 119 PRO A C 2
ATOM 1509 O O . PRO A 1 38 ? 3.770 5.026 -8.329 1.00 0.00 119 PRO A O 2
ATOM 1520 N N . PRO A 1 39 ? 5.998 5.006 -8.031 1.00 0.00 120 PRO A N 2
ATOM 1521 C CA . PRO A 1 39 ? 5.980 6.016 -6.969 1.00 0.00 120 PRO A CA 2
ATOM 1522 C C . PRO A 1 39 ? 5.377 7.336 -7.430 1.00 0.00 120 PRO A C 2
ATOM 1523 O O . PRO A 1 39 ? 5.761 7.885 -8.465 1.00 0.00 120 PRO A O 2
ATOM 1534 N N . LEU A 1 40 ? 4.426 7.835 -6.661 1.00 0.00 121 LEU A N 2
ATOM 1535 C CA . LEU A 1 40 ? 3.788 9.108 -6.962 1.00 0.00 121 LEU A CA 2
ATOM 1536 C C . LEU A 1 40 ? 4.549 10.246 -6.292 1.00 0.00 121 LEU A C 2
ATOM 1537 O O . LEU A 1 40 ? 5.026 10.103 -5.169 1.00 0.00 121 LEU A O 2
ATOM 1553 N N . PRO A 1 41 ? 4.691 11.385 -6.986 1.00 0.00 122 PRO A N 2
ATOM 1554 C CA . PRO A 1 41 ? 5.250 12.600 -6.396 1.00 0.00 122 PRO A CA 2
ATOM 1555 C C . PRO A 1 41 ? 4.218 13.315 -5.524 1.00 0.00 122 PRO A C 2
ATOM 1556 O O . PRO A 1 41 ? 4.534 14.262 -4.800 1.00 0.00 122 PRO A O 2
ATOM 1567 N N . GLU A 1 42 ? 2.980 12.842 -5.616 1.00 0.00 123 GLU A N 2
ATOM 1568 C CA . GLU A 1 42 ? 1.877 13.338 -4.807 1.00 0.00 123 GLU A CA 2
ATOM 1569 C C . GLU A 1 42 ? 0.718 12.354 -4.900 1.00 0.00 123 GLU A C 2
ATOM 1570 O O . GLU A 1 42 ? 0.647 11.562 -5.840 1.00 0.00 123 GLU A O 2
ATOM 1582 N N . ILE A 1 43 ? -0.169 12.410 -3.923 1.00 0.00 124 ILE A N 2
ATOM 1583 C CA . ILE A 1 43 ? -1.340 11.550 -3.862 1.00 0.00 124 ILE A CA 2
ATOM 1584 C C . ILE A 1 43 ? -2.166 11.647 -5.150 1.00 0.00 124 ILE A C 2
ATOM 1585 O O . ILE A 1 43 ? -2.431 12.745 -5.645 1.00 0.00 124 ILE A O 2
ATOM 1601 N N . PRO A 1 44 ? -2.565 10.490 -5.714 1.00 0.00 125 PRO A N 2
ATOM 1602 C CA . PRO A 1 44 ? -3.240 10.420 -7.013 1.00 0.00 125 PRO A CA 2
ATOM 1603 C C . PRO A 1 44 ? -4.615 11.083 -7.030 1.00 0.00 125 PRO A C 2
ATOM 1604 O O . PRO A 1 44 ? -5.309 11.145 -6.016 1.00 0.00 125 PRO A O 2
ATOM 1615 N N . ASN A 1 45 ? -4.991 11.594 -8.196 1.00 0.00 126 ASN A N 2
ATOM 1616 C CA . ASN A 1 45 ? -6.326 12.138 -8.408 1.00 0.00 126 ASN A CA 2
ATOM 1617 C C . ASN A 1 45 ? -7.197 11.055 -9.035 1.00 0.00 126 ASN A C 2
ATOM 1618 O O . ASN A 1 45 ? -6.766 10.372 -9.963 1.00 0.00 126 ASN A O 2
ATOM 1629 N N . GLY A 1 46 ? -8.404 10.886 -8.521 1.00 0.00 127 GLY A N 2
ATOM 1630 C CA . GLY A 1 46 ? -9.277 9.843 -9.013 1.00 0.00 127 GLY A CA 2
ATOM 1631 C C . GLY A 1 46 ? -9.426 8.726 -8.007 1.00 0.00 127 GLY A C 2
ATOM 1632 O O . GLY A 1 46 ? -9.262 8.946 -6.814 1.00 0.00 127 GLY A O 2
ATOM 1636 N N . GLU A 1 47 ? -9.733 7.535 -8.483 1.00 0.00 128 GLU A N 2
ATOM 1637 C CA . GLU A 1 47 ? -9.915 6.380 -7.627 1.00 0.00 128 GLU A CA 2
ATOM 1638 C C . GLU A 1 47 ? -8.666 5.510 -7.672 1.00 0.00 128 GLU A C 2
ATOM 1639 O O . GLU A 1 47 ? -8.370 4.877 -8.690 1.00 0.00 128 GLU A O 2
ATOM 1651 N N . TRP A 1 48 ? -7.922 5.500 -6.581 1.00 0.00 129 TRP A N 2
ATOM 1652 C CA . TRP A 1 48 ? -6.670 4.768 -6.528 1.00 0.00 129 TRP A CA 2
ATOM 1653 C C . TRP A 1 48 ? -6.856 3.445 -5.808 1.00 0.00 129 TRP A C 2
ATOM 1654 O O . TRP A 1 48 ? -7.544 3.370 -4.787 1.00 0.00 129 TRP A O 2
ATOM 1675 N N . LEU A 1 49 ? -6.233 2.410 -6.338 1.00 0.00 130 LEU A N 2
ATOM 1676 C CA . LEU A 1 49 ? -6.285 1.099 -5.724 1.00 0.00 130 LEU A CA 2
ATOM 1677 C C . LEU A 1 49 ? -4.890 0.616 -5.380 1.00 0.00 130 LEU A C 2
ATOM 1678 O O . LEU A 1 49 ? -3.925 0.907 -6.086 1.00 0.00 130 LEU A O 2
ATOM 1694 N N . CYS A 1 50 ? -4.797 -0.111 -4.280 1.00 0.00 131 CYS A N 2
ATOM 1695 C CA . CYS A 1 50 ? -3.527 -0.649 -3.818 1.00 0.00 131 CYS A CA 2
ATOM 1696 C C . CYS A 1 50 ? -3.077 -1.792 -4.727 1.00 0.00 131 CYS A C 2
ATOM 1697 O O . CYS A 1 50 ? -3.888 -2.310 -5.491 1.00 0.00 131 CYS A O 2
ATOM 1704 N N . PRO A 1 51 ? -1.804 -2.221 -4.650 1.00 0.00 132 PRO A N 2
ATOM 1705 C CA . PRO A 1 51 ? -1.285 -3.315 -5.488 1.00 0.00 132 PRO A CA 2
ATOM 1706 C C . PRO A 1 51 ? -2.113 -4.605 -5.399 1.00 0.00 132 PRO A C 2
ATOM 1707 O O . PRO A 1 51 ? -2.076 -5.442 -6.301 1.00 0.00 132 PRO A O 2
ATOM 1718 N N . ARG A 1 52 ? -2.859 -4.768 -4.316 1.00 0.00 133 ARG A N 2
ATOM 1719 C CA . ARG A 1 52 ? -3.721 -5.925 -4.152 1.00 0.00 133 ARG A CA 2
ATOM 1720 C C . ARG A 1 52 ? -4.971 -5.786 -5.015 1.00 0.00 133 ARG A C 2
ATOM 1721 O O . ARG A 1 52 ? -5.435 -6.746 -5.625 1.00 0.00 133 ARG A O 2
ATOM 1742 N N . CYS A 1 53 ? -5.494 -4.573 -5.076 1.00 0.00 134 CYS A N 2
ATOM 1743 C CA . CYS A 1 53 ? -6.730 -4.306 -5.798 1.00 0.00 134 CYS A CA 2
ATOM 1744 C C . CYS A 1 53 ? -6.465 -4.016 -7.274 1.00 0.00 134 CYS A C 2
ATOM 1745 O O . CYS A 1 53 ? -7.382 -4.054 -8.097 1.00 0.00 134 CYS A O 2
ATOM 1752 N N . THR A 1 54 ? -5.211 -3.736 -7.608 1.00 0.00 135 THR A N 2
ATOM 1753 C CA . THR A 1 54 ? -4.833 -3.449 -8.985 1.00 0.00 135 THR A CA 2
ATOM 1754 C C . THR A 1 54 ? -4.623 -4.732 -9.783 1.00 0.00 135 THR A C 2
ATOM 1755 O O . THR A 1 54 ? -4.303 -4.693 -10.974 1.00 0.00 135 THR A O 2
ATOM 1766 N N . CYS A 1 55 ? -4.798 -5.864 -9.121 1.00 0.00 136 CYS A N 2
ATOM 1767 C CA . CYS A 1 55 ? -4.667 -7.155 -9.769 1.00 0.00 136 CYS A CA 2
ATOM 1768 C C . CYS A 1 55 ? -6.019 -7.615 -10.305 1.00 0.00 136 CYS A C 2
ATOM 1769 O O . CYS A 1 55 ? -7.008 -7.649 -9.572 1.00 0.00 136 CYS A O 2
ATOM 1777 N N . PRO A 1 56 ? -6.075 -7.967 -11.598 1.00 0.00 137 PRO A N 2
ATOM 1778 C CA . PRO A 1 56 ? -7.321 -8.359 -12.274 1.00 0.00 137 PRO A CA 2
ATOM 1779 C C . PRO A 1 56 ? -7.896 -9.682 -11.763 1.00 0.00 137 PRO A C 2
ATOM 1780 O O . PRO A 1 56 ? -9.008 -10.071 -12.139 1.00 0.00 137 PRO A O 2
ATOM 1791 N N . ALA A 1 57 ? -7.141 -10.372 -10.916 1.00 0.00 138 ALA A N 2
ATOM 1792 C CA . ALA A 1 57 ? -7.586 -11.633 -10.335 1.00 0.00 138 ALA A CA 2
ATOM 1793 C C . ALA A 1 57 ? -8.605 -11.398 -9.225 1.00 0.00 138 ALA A C 2
ATOM 1794 O O . ALA A 1 57 ? -8.324 -11.622 -8.050 1.00 0.00 138 ALA A O 2
ATOM 1801 N N . LEU A 1 58 ? -9.788 -10.942 -9.599 1.00 0.00 139 LEU A N 2
ATOM 1802 C CA . LEU A 1 58 ? -10.849 -10.713 -8.637 1.00 0.00 139 LEU A CA 2
ATOM 1803 C C . LEU A 1 58 ? -11.548 -12.027 -8.312 1.00 0.00 139 LEU A C 2
ATOM 1804 O O . LEU A 1 58 ? -12.175 -12.637 -9.179 1.00 0.00 139 LEU A O 2
ATOM 1820 N N . LYS A 1 59 ? -11.414 -12.471 -7.070 1.00 0.00 140 LYS A N 2
ATOM 1821 C CA . LYS A 1 59 ? -12.038 -13.713 -6.633 1.00 0.00 140 LYS A CA 2
ATOM 1822 C C . LYS A 1 59 ? -13.511 -13.493 -6.311 1.00 0.00 140 LYS A C 2
ATOM 1823 O O . LYS A 1 59 ? -14.294 -14.442 -6.248 1.00 0.00 140 LYS A O 2
ATOM 1842 N N . GLY A 1 60 ? -13.880 -12.237 -6.101 1.00 0.00 141 GLY A N 2
ATOM 1843 C CA . GLY A 1 60 ? -15.253 -11.904 -5.795 1.00 0.00 141 GLY A CA 2
ATOM 1844 C C . GLY A 1 60 ? -15.342 -10.861 -4.705 1.00 0.00 141 GLY A C 2
ATOM 1845 O O . GLY A 1 60 ? -14.953 -9.711 -4.908 1.00 0.00 141 GLY A O 2
ATOM 1849 N N . LYS A 1 61 ? -15.844 -11.261 -3.547 1.00 0.00 142 LYS A N 2
ATOM 1850 C CA . LYS A 1 61 ? -15.940 -10.362 -2.408 1.00 0.00 142 LYS A CA 2
ATOM 1851 C C . LYS A 1 61 ? -14.811 -10.655 -1.425 1.00 0.00 142 LYS A C 2
ATOM 1852 O O . LYS A 1 61 ? -15.037 -11.436 -0.474 1.00 0.00 142 LYS A O 2
ATOM 1872 N N . ALA B 2 1 ? -8.339 9.472 -4.473 1.00 0.00 144 ALA B N 2
ATOM 1873 C CA . ALA B 2 1 ? -7.428 8.375 -4.105 1.00 0.00 144 ALA B CA 2
ATOM 1874 C C . ALA B 2 1 ? -7.228 8.363 -2.598 1.00 0.00 144 ALA B C 2
ATOM 1875 O O . ALA B 2 1 ? -6.926 7.322 -2.024 1.00 0.00 144 ALA B O 2
ATOM 1884 N N . ARG B 2 2 ? -7.398 9.537 -1.973 1.00 0.00 145 ARG B N 2
ATOM 1885 C CA . ARG B 2 2 ? -7.499 9.655 -0.518 1.00 0.00 145 ARG B CA 2
ATOM 1886 C C . ARG B 2 2 ? -6.174 9.353 0.185 1.00 0.00 145 ARG B C 2
ATOM 1887 O O . ARG B 2 2 ? -5.456 8.436 -0.178 1.00 0.00 145 ARG B O 2
ATOM 1908 N N . THR B 2 3 ? -5.855 10.126 1.200 1.00 0.00 146 THR B N 2
ATOM 1909 C CA . THR B 2 3 ? -4.673 9.860 1.997 1.00 0.00 146 THR B CA 2
ATOM 1910 C C . THR B 2 3 ? -4.958 10.044 3.484 1.00 0.00 146 THR B C 2
ATOM 1911 O O . THR B 2 3 ? -5.809 10.844 3.875 1.00 0.00 146 THR B O 2
ATOM 1922 N N . LYS B 2 4 ? -4.266 9.258 4.291 1.00 0.00 147 LYS B N 2
ATOM 1923 C CA . LYS B 2 4 ? -4.329 9.349 5.738 1.00 0.00 147 LYS B CA 2
ATOM 1924 C C . LYS B 2 4 ? -3.063 10.006 6.220 1.00 0.00 147 LYS B C 2
ATOM 1925 O O . LYS B 2 4 ? -2.112 10.102 5.464 1.00 0.00 147 LYS B O 2
ATOM 1944 N N . GLN B 2 5 ? -3.044 10.433 7.463 1.00 0.00 148 GLN B N 2
ATOM 1945 C CA . GLN B 2 5 ? -1.846 10.990 8.068 1.00 0.00 148 GLN B CA 2
ATOM 1946 C C . GLN B 2 5 ? -1.889 10.758 9.572 1.00 0.00 148 GLN B C 2
ATOM 1947 O O . GLN B 2 5 ? -2.257 11.647 10.341 1.00 0.00 148 GLN B O 2
ATOM 1961 N N . THR B 2 6 ? -1.507 9.555 9.983 1.00 0.00 149 THR B N 2
ATOM 1962 C CA . THR B 2 6 ? -1.667 9.129 11.365 1.00 0.00 149 THR B CA 2
ATOM 1963 C C . THR B 2 6 ? -0.335 9.189 12.152 1.00 0.00 149 THR B C 2
ATOM 1964 O O . THR B 2 6 ? 0.147 10.278 12.453 1.00 0.00 149 THR B O 2
ATOM 1975 N N . ALA B 2 7 ? 0.276 8.047 12.470 1.00 0.00 150 ALA B N 2
ATOM 1976 C CA . ALA B 2 7 ? 1.503 8.040 13.267 1.00 0.00 150 ALA B CA 2
ATOM 1977 C C . ALA B 2 7 ? 2.702 7.520 12.470 1.00 0.00 150 ALA B C 2
ATOM 1978 O O . ALA B 2 7 ? 3.025 6.334 12.519 1.00 0.00 150 ALA B O 2
ATOM 1985 N N . ARG B 2 8 ? 3.361 8.405 11.736 1.00 0.00 151 ARG B N 2
ATOM 1986 C CA . ARG B 2 8 ? 4.543 8.033 10.958 1.00 0.00 151 ARG B CA 2
ATOM 1987 C C . ARG B 2 8 ? 5.795 8.147 11.819 1.00 0.00 151 ARG B C 2
ATOM 1988 O O . ARG B 2 8 ? 5.949 9.090 12.597 1.00 0.00 151 ARG B O 2
ATOM 2040 N N . SER B 2 10 ? 9.092 7.713 10.454 1.00 0.00 153 SER B N 2
ATOM 2041 C CA . SER B 2 10 ? 10.092 8.381 9.638 1.00 0.00 153 SER B CA 2
ATOM 2042 C C . SER B 2 10 ? 9.705 9.832 9.338 1.00 0.00 153 SER B C 2
ATOM 2043 O O . SER B 2 10 ? 9.314 10.170 8.220 1.00 0.00 153 SER B O 2
ATOM 2051 N N . THR B 2 11 ? 9.798 10.680 10.350 1.00 0.00 154 THR B N 2
ATOM 2052 C CA . THR B 2 11 ? 9.630 12.110 10.158 1.00 0.00 154 THR B CA 2
ATOM 2053 C C . THR B 2 11 ? 10.950 12.729 9.713 1.00 0.00 154 THR B C 2
ATOM 2054 O O . THR B 2 11 ? 10.987 13.804 9.116 1.00 0.00 154 THR B O 2
ATOM 2067 N N . ASP A 1 6 ? -12.125 -2.673 10.088 1.00 0.00 87 ASP A N 3
ATOM 2068 C CA . ASP A 1 6 ? -12.228 -2.571 8.627 1.00 0.00 87 ASP A CA 3
ATOM 2069 C C . ASP A 1 6 ? -11.872 -1.172 8.146 1.00 0.00 87 ASP A C 3
ATOM 2070 O O . ASP A 1 6 ? -12.485 -0.639 7.220 1.00 0.00 87 ASP A O 3
ATOM 2079 N N . HIS A 1 7 ? -10.867 -0.586 8.774 1.00 0.00 88 HIS A N 3
ATOM 2080 C CA . HIS A 1 7 ? -10.452 0.768 8.450 1.00 0.00 88 HIS A CA 3
ATOM 2081 C C . HIS A 1 7 ? -8.991 0.776 8.025 1.00 0.00 88 HIS A C 3
ATOM 2082 O O . HIS A 1 7 ? -8.185 0.014 8.562 1.00 0.00 88 HIS A O 3
ATOM 2097 N N . HIS A 1 8 ? -8.674 1.625 7.041 1.00 0.00 89 HIS A N 3
ATOM 2098 C CA . HIS A 1 8 ? -7.304 1.786 6.549 1.00 0.00 89 HIS A CA 3
ATOM 2099 C C . HIS A 1 8 ? -6.334 1.941 7.708 1.00 0.00 89 HIS A C 3
ATOM 2100 O O . HIS A 1 8 ? -6.498 2.825 8.553 1.00 0.00 89 HIS A O 3
ATOM 2115 N N . MET A 1 9 ? -5.331 1.069 7.727 1.00 0.00 90 MET A N 3
ATOM 2116 C CA . MET A 1 9 ? -4.398 0.968 8.851 1.00 0.00 90 MET A CA 3
ATOM 2117 C C . MET A 1 9 ? -3.708 2.296 9.130 1.00 0.00 90 MET A C 3
ATOM 2118 O O . MET A 1 9 ? -3.531 3.121 8.235 1.00 0.00 90 MET A O 3
ATOM 2132 N N . GLU A 1 10 ? -3.293 2.477 10.377 1.00 0.00 91 GLU A N 3
ATOM 2133 C CA . GLU A 1 10 ? -2.669 3.720 10.817 1.00 0.00 91 GLU A CA 3
ATOM 2134 C C . GLU A 1 10 ? -1.192 3.762 10.426 1.00 0.00 91 GLU A C 3
ATOM 2135 O O . GLU A 1 10 ? -0.380 4.408 11.091 1.00 0.00 91 GLU A O 3
ATOM 2147 N N . PHE A 1 11 ? -0.852 3.062 9.356 1.00 0.00 92 PHE A N 3
ATOM 2148 C CA . PHE A 1 11 ? 0.507 3.018 8.853 1.00 0.00 92 PHE A CA 3
ATOM 2149 C C . PHE A 1 11 ? 0.574 2.282 7.522 1.00 0.00 92 PHE A C 3
ATOM 2150 O O . PHE A 1 11 ? -0.258 1.428 7.217 1.00 0.00 92 PHE A O 3
ATOM 2167 N N . CYS A 1 12 ? 1.568 2.653 6.735 1.00 0.00 93 CYS A N 3
ATOM 2168 C CA . CYS A 1 12 ? 1.873 2.009 5.469 1.00 0.00 93 CYS A CA 3
ATOM 2169 C C . CYS A 1 12 ? 2.261 0.560 5.715 1.00 0.00 93 CYS A C 3
ATOM 2170 O O . CYS A 1 12 ? 3.238 0.298 6.396 1.00 0.00 93 CYS A O 3
ATOM 2177 N N . ARG A 1 13 ? 1.484 -0.372 5.170 1.00 0.00 94 ARG A N 3
ATOM 2178 C CA . ARG A 1 13 ? 1.747 -1.805 5.333 1.00 0.00 94 ARG A CA 3
ATOM 2179 C C . ARG A 1 13 ? 3.204 -2.157 5.010 1.00 0.00 94 ARG A C 3
ATOM 2180 O O . ARG A 1 13 ? 3.756 -3.115 5.549 1.00 0.00 94 ARG A O 3
ATOM 2201 N N . VAL A 1 14 ? 3.818 -1.376 4.137 1.00 0.00 95 VAL A N 3
ATOM 2202 C CA . VAL A 1 14 ? 5.203 -1.600 3.751 1.00 0.00 95 VAL A CA 3
ATOM 2203 C C . VAL A 1 14 ? 6.168 -1.170 4.859 1.00 0.00 95 VAL A C 3
ATOM 2204 O O . VAL A 1 14 ? 7.062 -1.921 5.237 1.00 0.00 95 VAL A O 3
ATOM 2217 N N . CYS A 1 15 ? 5.969 0.033 5.386 1.00 0.00 96 CYS A N 3
ATOM 2218 C CA . CYS A 1 15 ? 6.913 0.608 6.354 1.00 0.00 96 CYS A CA 3
ATOM 2219 C C . CYS A 1 15 ? 6.480 0.469 7.815 1.00 0.00 96 CYS A C 3
ATOM 2220 O O . CYS A 1 15 ? 7.315 0.506 8.717 1.00 0.00 96 CYS A O 3
ATOM 2227 N N . LYS A 1 16 ? 5.178 0.314 8.033 1.00 0.00 97 LYS A N 3
ATOM 2228 C CA . LYS A 1 16 ? 4.561 0.431 9.357 1.00 0.00 97 LYS A CA 3
ATOM 2229 C C . LYS A 1 16 ? 4.620 1.876 9.870 1.00 0.00 97 LYS A C 3
ATOM 2230 O O . LYS A 1 16 ? 4.237 2.160 11.002 1.00 0.00 97 LYS A O 3
ATOM 2249 N N . ASP A 1 17 ? 5.062 2.779 9.000 1.00 0.00 98 ASP A N 3
ATOM 2250 C CA . ASP A 1 17 ? 5.074 4.217 9.274 1.00 0.00 98 ASP A CA 3
ATOM 2251 C C . ASP A 1 17 ? 3.712 4.801 8.957 1.00 0.00 98 ASP A C 3
ATOM 2252 O O . ASP A 1 17 ? 3.110 4.456 7.937 1.00 0.00 98 ASP A O 3
ATOM 2261 N N . GLY A 1 18 ? 3.245 5.732 9.768 1.00 0.00 99 GLY A N 3
ATOM 2262 C CA . GLY A 1 18 ? 1.907 6.229 9.599 1.00 0.00 99 GLY A CA 3
ATOM 2263 C C . GLY A 1 18 ? 1.917 7.544 8.881 1.00 0.00 99 GLY A C 3
ATOM 2264 O O . GLY A 1 18 ? 1.436 8.542 9.386 1.00 0.00 99 GLY A O 3
ATOM 2268 N N . GLY A 1 19 ? 2.491 7.552 7.704 1.00 0.00 100 GLY A N 3
ATOM 2269 C CA . GLY A 1 19 ? 2.594 8.786 6.974 1.00 0.00 100 GLY A CA 3
ATOM 2270 C C . GLY A 1 19 ? 1.306 9.104 6.279 1.00 0.00 100 GLY A C 3
ATOM 2271 O O . GLY A 1 19 ? 0.228 8.721 6.736 1.00 0.00 100 GLY A O 3
ATOM 2275 N N . GLU A 1 20 ? 1.409 9.820 5.199 1.00 0.00 101 GLU A N 3
ATOM 2276 C CA . GLU A 1 20 ? 0.276 9.999 4.326 1.00 0.00 101 GLU A CA 3
ATOM 2277 C C . GLU A 1 20 ? -0.015 8.667 3.641 1.00 0.00 101 GLU A C 3
ATOM 2278 O O . GLU A 1 20 ? 0.698 8.264 2.719 1.00 0.00 101 GLU A O 3
ATOM 2290 N N . LEU A 1 21 ? -1.050 7.965 4.107 1.00 0.00 102 LEU A N 3
ATOM 2291 C CA . LEU A 1 21 ? -1.351 6.646 3.561 1.00 0.00 102 LEU A CA 3
ATOM 2292 C C . LEU A 1 21 ? -2.427 6.739 2.514 1.00 0.00 102 LEU A C 3
ATOM 2293 O O . LEU A 1 21 ? -3.528 7.218 2.777 1.00 0.00 102 LEU A O 3
ATOM 2309 N N . LEU A 1 22 ? -2.112 6.219 1.354 1.00 0.00 103 LEU A N 3
ATOM 2310 C CA . LEU A 1 22 ? -2.976 6.258 0.221 1.00 0.00 103 LEU A CA 3
ATOM 2311 C C . LEU A 1 22 ? -4.088 5.269 0.459 1.00 0.00 103 LEU A C 3
ATOM 2312 O O . LEU A 1 22 ? -3.888 4.055 0.387 1.00 0.00 103 LEU A O 3
ATOM 2328 N N . CYS A 1 23 ? -5.239 5.791 0.803 1.00 0.00 104 CYS A N 3
ATOM 2329 C CA . CYS A 1 23 ? -6.335 4.959 1.191 1.00 0.00 104 CYS A CA 3
ATOM 2330 C C . CYS A 1 23 ? -6.975 4.355 -0.033 1.00 0.00 104 CYS A C 3
ATOM 2331 O O . CYS A 1 23 ? -7.685 5.036 -0.775 1.00 0.00 104 CYS A O 3
ATOM 2339 N N . CYS A 1 24 ? -6.670 3.082 -0.248 1.00 0.00 105 CYS A N 3
ATOM 2340 C CA . CYS A 1 24 ? -7.229 2.335 -1.367 1.00 0.00 105 CYS A CA 3
ATOM 2341 C C . CYS A 1 24 ? -8.742 2.516 -1.398 1.00 0.00 105 CYS A C 3
ATOM 2342 O O . CYS A 1 24 ? -9.431 2.172 -0.435 1.00 0.00 105 CYS A O 3
ATOM 2349 N N . ASP A 1 25 ? -9.246 3.051 -2.505 1.00 0.00 106 ASP A N 3
ATOM 2350 C CA . ASP A 1 25 ? -10.638 3.490 -2.591 1.00 0.00 106 ASP A CA 3
ATOM 2351 C C . ASP A 1 25 ? -11.642 2.336 -2.503 1.00 0.00 106 ASP A C 3
ATOM 2352 O O . ASP A 1 25 ? -12.844 2.578 -2.431 1.00 0.00 106 ASP A O 3
ATOM 2361 N N . THR A 1 26 ? -11.176 1.089 -2.508 1.00 0.00 107 THR A N 3
ATOM 2362 C CA . THR A 1 26 ? -12.101 -0.031 -2.396 1.00 0.00 107 THR A CA 3
ATOM 2363 C C . THR A 1 26 ? -11.671 -1.062 -1.334 1.00 0.00 107 THR A C 3
ATOM 2364 O O . THR A 1 26 ? -12.327 -2.091 -1.167 1.00 0.00 107 THR A O 3
ATOM 2375 N N . CYS A 1 27 ? -10.606 -0.786 -0.578 1.00 0.00 108 CYS A N 3
ATOM 2376 C CA . CYS A 1 27 ? -10.207 -1.701 0.491 1.00 0.00 108 CYS A CA 3
ATOM 2377 C C . CYS A 1 27 ? -9.308 -1.000 1.507 1.00 0.00 108 CYS A C 3
ATOM 2378 O O . CYS A 1 27 ? -8.551 -0.090 1.160 1.00 0.00 108 CYS A O 3
ATOM 2385 N N . PRO A 1 28 ? -9.390 -1.427 2.777 1.00 0.00 109 PRO A N 3
ATOM 2386 C CA . PRO A 1 28 ? -8.701 -0.785 3.910 1.00 0.00 109 PRO A CA 3
ATOM 2387 C C . PRO A 1 28 ? -7.185 -1.010 3.956 1.00 0.00 109 PRO A C 3
ATOM 2388 O O . PRO A 1 28 ? -6.627 -1.270 5.021 1.00 0.00 109 PRO A O 3
ATOM 2399 N N . SER A 1 29 ? -6.518 -0.880 2.825 1.00 0.00 110 SER A N 3
ATOM 2400 C CA . SER A 1 29 ? -5.065 -0.969 2.787 1.00 0.00 110 SER A CA 3
ATOM 2401 C C . SER A 1 29 ? -4.453 0.423 2.722 1.00 0.00 110 SER A C 3
ATOM 2402 O O . SER A 1 29 ? -4.913 1.282 1.965 1.00 0.00 110 SER A O 3
ATOM 2410 N N . SER A 1 30 ? -3.429 0.644 3.523 1.00 0.00 111 SER A N 3
ATOM 2411 C CA . SER A 1 30 ? -2.801 1.946 3.619 1.00 0.00 111 SER A CA 3
ATOM 2412 C C . SER A 1 30 ? -1.318 1.862 3.252 1.00 0.00 111 SER A C 3
ATOM 2413 O O . SER A 1 30 ? -0.567 1.063 3.819 1.00 0.00 111 SER A O 3
ATOM 2421 N N . TYR A 1 31 ? -0.911 2.686 2.295 1.00 0.00 112 TYR A N 3
ATOM 2422 C CA . TYR A 1 31 ? 0.444 2.645 1.740 1.00 0.00 112 TYR A CA 3
ATOM 2423 C C . TYR A 1 31 ? 0.983 4.056 1.567 1.00 0.00 112 TYR A C 3
ATOM 2424 O O . TYR A 1 31 ? 0.229 5.019 1.605 1.00 0.00 112 TYR A O 3
ATOM 2442 N N . HIS A 1 32 ? 2.286 4.180 1.369 1.00 0.00 113 HIS A N 3
ATOM 2443 C CA . HIS A 1 32 ? 2.855 5.452 0.958 1.00 0.00 113 HIS A CA 3
ATOM 2444 C C . HIS A 1 32 ? 2.926 5.459 -0.557 1.00 0.00 113 HIS A C 3
ATOM 2445 O O . HIS A 1 32 ? 3.086 4.403 -1.172 1.00 0.00 113 HIS A O 3
ATOM 2459 N N . ILE A 1 33 ? 2.819 6.636 -1.151 1.00 0.00 114 ILE A N 3
ATOM 2460 C CA . ILE A 1 33 ? 2.988 6.794 -2.595 1.00 0.00 114 ILE A CA 3
ATOM 2461 C C . ILE A 1 33 ? 4.405 6.397 -3.039 1.00 0.00 114 ILE A C 3
ATOM 2462 O O . ILE A 1 33 ? 4.681 6.254 -4.228 1.00 0.00 114 ILE A O 3
ATOM 2478 N N . HIS A 1 34 ? 5.292 6.246 -2.064 1.00 0.00 115 HIS A N 3
ATOM 2479 C CA . HIS A 1 34 ? 6.664 5.791 -2.292 1.00 0.00 115 HIS A CA 3
ATOM 2480 C C . HIS A 1 34 ? 6.736 4.263 -2.362 1.00 0.00 115 HIS A C 3
ATOM 2481 O O . HIS A 1 34 ? 7.623 3.704 -3.003 1.00 0.00 115 HIS A O 3
ATOM 2496 N N . CYS A 1 35 ? 5.776 3.603 -1.730 1.00 0.00 116 CYS A N 3
ATOM 2497 C CA . CYS A 1 35 ? 5.873 2.170 -1.470 1.00 0.00 116 CYS A CA 3
ATOM 2498 C C . CYS A 1 35 ? 4.919 1.399 -2.361 1.00 0.00 116 CYS A C 3
ATOM 2499 O O . CYS A 1 35 ? 4.475 0.299 -2.038 1.00 0.00 116 CYS A O 3
ATOM 2506 N N . LEU A 1 36 ? 4.604 2.022 -3.480 1.00 0.00 117 LEU A N 3
ATOM 2507 C CA . LEU A 1 36 ? 3.776 1.422 -4.499 1.00 0.00 117 LEU A CA 3
ATOM 2508 C C . LEU A 1 36 ? 4.626 0.931 -5.658 1.00 0.00 117 LEU A C 3
ATOM 2509 O O . LEU A 1 36 ? 5.846 0.827 -5.538 1.00 0.00 117 LEU A O 3
ATOM 2525 N N . ASN A 1 37 ? 3.990 0.635 -6.779 1.00 0.00 118 ASN A N 3
ATOM 2526 C CA . ASN A 1 37 ? 4.720 0.232 -7.970 1.00 0.00 118 ASN A CA 3
ATOM 2527 C C . ASN A 1 37 ? 5.296 1.448 -8.673 1.00 0.00 118 ASN A C 3
ATOM 2528 O O . ASN A 1 37 ? 6.509 1.533 -8.862 1.00 0.00 118 ASN A O 3
ATOM 2539 N N . PRO A 1 38 ? 4.456 2.407 -9.075 1.00 0.00 119 PRO A N 3
ATOM 2540 C CA . PRO A 1 38 ? 4.911 3.666 -9.614 1.00 0.00 119 PRO A CA 3
ATOM 2541 C C . PRO A 1 38 ? 4.889 4.772 -8.555 1.00 0.00 119 PRO A C 3
ATOM 2542 O O . PRO A 1 38 ? 3.828 5.330 -8.258 1.00 0.00 119 PRO A O 3
ATOM 2553 N N . PRO A 1 39 ? 6.051 5.089 -7.954 1.00 0.00 120 PRO A N 3
ATOM 2554 C CA . PRO A 1 39 ? 6.151 6.117 -6.910 1.00 0.00 120 PRO A CA 3
ATOM 2555 C C . PRO A 1 39 ? 5.572 7.456 -7.347 1.00 0.00 120 PRO A C 3
ATOM 2556 O O . PRO A 1 39 ? 5.746 7.890 -8.489 1.00 0.00 120 PRO A O 3
ATOM 2567 N N . LEU A 1 40 ? 4.880 8.098 -6.426 1.00 0.00 121 LEU A N 3
ATOM 2568 C CA . LEU A 1 40 ? 4.188 9.344 -6.700 1.00 0.00 121 LEU A CA 3
ATOM 2569 C C . LEU A 1 40 ? 4.742 10.469 -5.833 1.00 0.00 121 LEU A C 3
ATOM 2570 O O . LEU A 1 40 ? 5.156 10.244 -4.695 1.00 0.00 121 LEU A O 3
ATOM 2586 N N . PRO A 1 41 ? 4.779 11.697 -6.378 1.00 0.00 122 PRO A N 3
ATOM 2587 C CA . PRO A 1 41 ? 5.209 12.885 -5.641 1.00 0.00 122 PRO A CA 3
ATOM 2588 C C . PRO A 1 41 ? 4.166 13.311 -4.618 1.00 0.00 122 PRO A C 3
ATOM 2589 O O . PRO A 1 41 ? 4.490 13.923 -3.598 1.00 0.00 122 PRO A O 3
ATOM 2600 N N . GLU A 1 42 ? 2.912 12.974 -4.908 1.00 0.00 123 GLU A N 3
ATOM 2601 C CA . GLU A 1 42 ? 1.806 13.258 -4.012 1.00 0.00 123 GLU A CA 3
ATOM 2602 C C . GLU A 1 42 ? 0.598 12.404 -4.405 1.00 0.00 123 GLU A C 3
ATOM 2603 O O . GLU A 1 42 ? 0.586 11.786 -5.470 1.00 0.00 123 GLU A O 3
ATOM 2615 N N . ILE A 1 43 ? -0.382 12.357 -3.516 1.00 0.00 124 ILE A N 3
ATOM 2616 C CA . ILE A 1 43 ? -1.567 11.522 -3.649 1.00 0.00 124 ILE A CA 3
ATOM 2617 C C . ILE A 1 43 ? -2.321 11.741 -4.970 1.00 0.00 124 ILE A C 3
ATOM 2618 O O . ILE A 1 43 ? -2.528 12.877 -5.405 1.00 0.00 124 ILE A O 3
ATOM 2634 N N . PRO A 1 44 ? -2.729 10.627 -5.623 1.00 0.00 125 PRO A N 3
ATOM 2635 C CA . PRO A 1 44 ? -3.397 10.645 -6.931 1.00 0.00 125 PRO A CA 3
ATOM 2636 C C . PRO A 1 44 ? -4.782 11.277 -6.918 1.00 0.00 125 PRO A C 3
ATOM 2637 O O . PRO A 1 44 ? -5.493 11.249 -5.916 1.00 0.00 125 PRO A O 3
ATOM 2648 N N . ASN A 1 45 ? -5.150 11.848 -8.057 1.00 0.00 126 ASN A N 3
ATOM 2649 C CA . ASN A 1 45 ? -6.493 12.356 -8.280 1.00 0.00 126 ASN A CA 3
ATOM 2650 C C . ASN A 1 45 ? -7.292 11.337 -9.079 1.00 0.00 126 ASN A C 3
ATOM 2651 O O . ASN A 1 45 ? -6.925 10.996 -10.206 1.00 0.00 126 ASN A O 3
ATOM 2662 N N . GLY A 1 46 ? -8.363 10.839 -8.491 1.00 0.00 127 GLY A N 3
ATOM 2663 C CA . GLY A 1 46 ? -9.184 9.858 -9.164 1.00 0.00 127 GLY A CA 3
ATOM 2664 C C . GLY A 1 46 ? -9.370 8.614 -8.333 1.00 0.00 127 GLY A C 3
ATOM 2665 O O . GLY A 1 46 ? -9.426 8.685 -7.107 1.00 0.00 127 GLY A O 3
ATOM 2669 N N . GLU A 1 47 ? -9.438 7.475 -8.995 1.00 0.00 128 GLU A N 3
ATOM 2670 C CA . GLU A 1 47 ? -9.683 6.208 -8.340 1.00 0.00 128 GLU A CA 3
ATOM 2671 C C . GLU A 1 47 ? -8.373 5.455 -8.164 1.00 0.00 128 GLU A C 3
ATOM 2672 O O . GLU A 1 47 ? -7.855 4.873 -9.117 1.00 0.00 128 GLU A O 3
ATOM 2684 N N . TRP A 1 48 ? -7.822 5.484 -6.965 1.00 0.00 129 TRP A N 3
ATOM 2685 C CA . TRP A 1 48 ? -6.576 4.790 -6.712 1.00 0.00 129 TRP A CA 3
ATOM 2686 C C . TRP A 1 48 ? -6.828 3.484 -5.981 1.00 0.00 129 TRP A C 3
ATOM 2687 O O . TRP A 1 48 ? -7.544 3.437 -4.977 1.00 0.00 129 TRP A O 3
ATOM 2708 N N . LEU A 1 49 ? -6.220 2.432 -6.484 1.00 0.00 130 LEU A N 3
ATOM 2709 C CA . LEU A 1 49 ? -6.318 1.127 -5.861 1.00 0.00 130 LEU A CA 3
ATOM 2710 C C . LEU A 1 49 ? -4.939 0.608 -5.492 1.00 0.00 130 LEU A C 3
ATOM 2711 O O . LEU A 1 49 ? -3.963 0.833 -6.207 1.00 0.00 130 LEU A O 3
ATOM 2727 N N . CYS A 1 50 ? -4.876 -0.082 -4.363 1.00 0.00 131 CYS A N 3
ATOM 2728 C CA . CYS A 1 50 ? -3.633 -0.664 -3.884 1.00 0.00 131 CYS A CA 3
ATOM 2729 C C . CYS A 1 50 ? -3.196 -1.778 -4.838 1.00 0.00 131 CYS A C 3
ATOM 2730 O O . CYS A 1 50 ? -4.028 -2.341 -5.553 1.00 0.00 131 CYS A O 3
ATOM 2737 N N . PRO A 1 51 ? -1.894 -2.124 -4.845 1.00 0.00 132 PRO A N 3
ATOM 2738 C CA . PRO A 1 51 ? -1.337 -3.155 -5.743 1.00 0.00 132 PRO A CA 3
ATOM 2739 C C . PRO A 1 51 ? -1.961 -4.547 -5.562 1.00 0.00 132 PRO A C 3
ATOM 2740 O O . PRO A 1 51 ? -1.634 -5.482 -6.296 1.00 0.00 132 PRO A O 3
ATOM 2751 N N . ARG A 1 52 ? -2.830 -4.694 -4.570 1.00 0.00 133 ARG A N 3
ATOM 2752 C CA . ARG A 1 52 ? -3.570 -5.939 -4.378 1.00 0.00 133 ARG A CA 3
ATOM 2753 C C . ARG A 1 52 ? -4.878 -5.906 -5.151 1.00 0.00 133 ARG A C 3
ATOM 2754 O O . ARG A 1 52 ? -5.375 -6.929 -5.613 1.00 0.00 133 ARG A O 3
ATOM 2775 N N . CYS A 1 53 ? -5.424 -4.713 -5.280 1.00 0.00 134 CYS A N 3
ATOM 2776 C CA . CYS A 1 53 ? -6.671 -4.498 -6.009 1.00 0.00 134 CYS A CA 3
ATOM 2777 C C . CYS A 1 53 ? -6.416 -4.275 -7.498 1.00 0.00 134 CYS A C 3
ATOM 2778 O O . CYS A 1 53 ? -7.334 -4.364 -8.314 1.00 0.00 134 CYS A O 3
ATOM 2785 N N . THR A 1 54 ? -5.168 -3.995 -7.850 1.00 0.00 135 THR A N 3
ATOM 2786 C CA . THR A 1 54 ? -4.798 -3.785 -9.243 1.00 0.00 135 THR A CA 3
ATOM 2787 C C . THR A 1 54 ? -4.447 -5.107 -9.923 1.00 0.00 135 THR A C 3
ATOM 2788 O O . THR A 1 54 ? -3.859 -5.127 -11.005 1.00 0.00 135 THR A O 3
ATOM 2799 N N . CYS A 1 55 ? -4.819 -6.212 -9.290 1.00 0.00 136 CYS A N 3
ATOM 2800 C CA . CYS A 1 55 ? -4.534 -7.533 -9.825 1.00 0.00 136 CYS A CA 3
ATOM 2801 C C . CYS A 1 55 ? -5.463 -7.855 -10.993 1.00 0.00 136 CYS A C 3
ATOM 2802 O O . CYS A 1 55 ? -6.664 -7.583 -10.943 1.00 0.00 136 CYS A O 3
ATOM 2810 N N . PRO A 1 56 ? -4.899 -8.391 -12.080 1.00 0.00 137 PRO A N 3
ATOM 2811 C CA . PRO A 1 56 ? -5.669 -8.831 -13.241 1.00 0.00 137 PRO A CA 3
ATOM 2812 C C . PRO A 1 56 ? -6.210 -10.248 -13.057 1.00 0.00 137 PRO A C 3
ATOM 2813 O O . PRO A 1 56 ? -6.517 -10.660 -11.934 1.00 0.00 137 PRO A O 3
ATOM 2824 N N . ALA A 1 57 ? -6.345 -10.980 -14.156 1.00 0.00 138 ALA A N 3
ATOM 2825 C CA . ALA A 1 57 ? -6.736 -12.381 -14.097 1.00 0.00 138 ALA A CA 3
ATOM 2826 C C . ALA A 1 57 ? -5.747 -13.172 -13.248 1.00 0.00 138 ALA A C 3
ATOM 2827 O O . ALA A 1 57 ? -4.541 -12.910 -13.271 1.00 0.00 138 ALA A O 3
ATOM 2834 N N . LEU A 1 58 ? -6.264 -14.132 -12.495 1.00 0.00 139 LEU A N 3
ATOM 2835 C CA . LEU A 1 58 ? -5.441 -14.914 -11.587 1.00 0.00 139 LEU A CA 3
ATOM 2836 C C . LEU A 1 58 ? -4.612 -15.930 -12.364 1.00 0.00 139 LEU A C 3
ATOM 2837 O O . LEU A 1 58 ? -5.084 -17.017 -12.694 1.00 0.00 139 LEU A O 3
ATOM 2853 N N . LYS A 1 59 ? -3.378 -15.559 -12.662 1.00 0.00 140 LYS A N 3
ATOM 2854 C CA . LYS A 1 59 ? -2.485 -16.400 -13.444 1.00 0.00 140 LYS A CA 3
ATOM 2855 C C . LYS A 1 59 ? -1.497 -17.138 -12.545 1.00 0.00 140 LYS A C 3
ATOM 2856 O O . LYS A 1 59 ? -0.494 -17.681 -13.013 1.00 0.00 140 LYS A O 3
ATOM 2875 N N . GLY A 1 60 ? -1.800 -17.170 -11.257 1.00 0.00 141 GLY A N 3
ATOM 2876 C CA . GLY A 1 60 ? -0.932 -17.829 -10.305 1.00 0.00 141 GLY A CA 3
ATOM 2877 C C . GLY A 1 60 ? -0.023 -16.846 -9.603 1.00 0.00 141 GLY A C 3
ATOM 2878 O O . GLY A 1 60 ? -0.496 -15.919 -8.942 1.00 0.00 141 GLY A O 3
ATOM 2882 N N . LYS A 1 61 ? 1.277 -17.035 -9.754 1.00 0.00 142 LYS A N 3
ATOM 2883 C CA . LYS A 1 61 ? 2.254 -16.135 -9.167 1.00 0.00 142 LYS A CA 3
ATOM 2884 C C . LYS A 1 61 ? 2.451 -14.927 -10.071 1.00 0.00 142 LYS A C 3
ATOM 2885 O O . LYS A 1 61 ? 3.046 -15.084 -11.155 1.00 0.00 142 LYS A O 3
ATOM 2905 N N . ALA B 2 1 ? -8.780 8.563 -4.586 1.00 0.00 144 ALA B N 3
ATOM 2906 C CA . ALA B 2 1 ? -7.497 8.245 -3.928 1.00 0.00 144 ALA B CA 3
ATOM 2907 C C . ALA B 2 1 ? -7.386 9.019 -2.627 1.00 0.00 144 ALA B C 3
ATOM 2908 O O . ALA B 2 1 ? -6.986 10.181 -2.611 1.00 0.00 144 ALA B O 3
ATOM 2917 N N . ARG B 2 2 ? -7.772 8.368 -1.543 1.00 0.00 145 ARG B N 3
ATOM 2918 C CA . ARG B 2 2 ? -7.814 9.001 -0.232 1.00 0.00 145 ARG B CA 3
ATOM 2919 C C . ARG B 2 2 ? -6.449 8.948 0.418 1.00 0.00 145 ARG B C 3
ATOM 2920 O O . ARG B 2 2 ? -5.529 8.348 -0.120 1.00 0.00 145 ARG B O 3
ATOM 2941 N N . THR B 2 3 ? -6.322 9.550 1.584 1.00 0.00 146 THR B N 3
ATOM 2942 C CA . THR B 2 3 ? -5.049 9.555 2.285 1.00 0.00 146 THR B CA 3
ATOM 2943 C C . THR B 2 3 ? -5.213 9.877 3.767 1.00 0.00 146 THR B C 3
ATOM 2944 O O . THR B 2 3 ? -5.971 10.771 4.149 1.00 0.00 146 THR B O 3
ATOM 2955 N N . LYS B 2 4 ? -4.519 9.109 4.591 1.00 0.00 147 LYS B N 3
ATOM 2956 C CA . LYS B 2 4 ? -4.455 9.352 6.026 1.00 0.00 147 LYS B CA 3
ATOM 2957 C C . LYS B 2 4 ? -3.178 10.108 6.345 1.00 0.00 147 LYS B C 3
ATOM 2958 O O . LYS B 2 4 ? -2.317 10.242 5.487 1.00 0.00 147 LYS B O 3
ATOM 2977 N N . GLN B 2 5 ? -3.060 10.579 7.574 1.00 0.00 148 GLN B N 3
ATOM 2978 C CA . GLN B 2 5 ? -1.821 11.180 8.060 1.00 0.00 148 GLN B CA 3
ATOM 2979 C C . GLN B 2 5 ? -1.732 11.000 9.564 1.00 0.00 148 GLN B C 3
ATOM 2980 O O . GLN B 2 5 ? -2.414 11.681 10.328 1.00 0.00 148 GLN B O 3
ATOM 2994 N N . THR B 2 6 ? -0.911 10.055 9.980 1.00 0.00 149 THR B N 3
ATOM 2995 C CA . THR B 2 6 ? -0.843 9.662 11.371 1.00 0.00 149 THR B CA 3
ATOM 2996 C C . THR B 2 6 ? 0.625 9.618 11.837 1.00 0.00 149 THR B C 3
ATOM 2997 O O . THR B 2 6 ? 1.433 10.447 11.405 1.00 0.00 149 THR B O 3
ATOM 3008 N N . ALA B 2 7 ? 0.984 8.677 12.696 1.00 0.00 150 ALA B N 3
ATOM 3009 C CA . ALA B 2 7 ? 2.338 8.608 13.234 1.00 0.00 150 ALA B CA 3
ATOM 3010 C C . ALA B 2 7 ? 3.305 7.875 12.301 1.00 0.00 150 ALA B C 3
ATOM 3011 O O . ALA B 2 7 ? 3.491 6.665 12.410 1.00 0.00 150 ALA B O 3
ATOM 3018 N N . ARG B 2 8 ? 3.917 8.605 11.378 1.00 0.00 151 ARG B N 3
ATOM 3019 C CA . ARG B 2 8 ? 5.002 8.053 10.567 1.00 0.00 151 ARG B CA 3
ATOM 3020 C C . ARG B 2 8 ? 6.312 8.198 11.340 1.00 0.00 151 ARG B C 3
ATOM 3021 O O . ARG B 2 8 ? 6.527 9.200 12.024 1.00 0.00 151 ARG B O 3
ATOM 3073 N N . SER B 2 10 ? 9.335 8.530 10.403 1.00 0.00 153 SER B N 3
ATOM 3074 C CA . SER B 2 10 ? 10.294 9.483 9.855 1.00 0.00 153 SER B CA 3
ATOM 3075 C C . SER B 2 10 ? 10.469 10.688 10.784 1.00 0.00 153 SER B C 3
ATOM 3076 O O . SER B 2 10 ? 11.552 11.261 10.885 1.00 0.00 153 SER B O 3
ATOM 3084 N N . THR B 2 11 ? 9.394 11.057 11.469 1.00 0.00 154 THR B N 3
ATOM 3085 C CA . THR B 2 11 ? 9.417 12.199 12.366 1.00 0.00 154 THR B CA 3
ATOM 3086 C C . THR B 2 11 ? 9.269 11.729 13.814 1.00 0.00 154 THR B C 3
ATOM 3087 O O . THR B 2 11 ? 8.808 12.468 14.684 1.00 0.00 154 THR B O 3
ATOM 3100 N N . ASP A 1 6 ? -13.811 0.111 10.040 1.00 0.00 87 ASP A N 4
ATOM 3101 C CA . ASP A 1 6 ? -14.044 1.549 10.128 1.00 0.00 87 ASP A CA 4
ATOM 3102 C C . ASP A 1 6 ? -12.803 2.358 9.758 1.00 0.00 87 ASP A C 4
ATOM 3103 O O . ASP A 1 6 ? -12.844 3.588 9.770 1.00 0.00 87 ASP A O 4
ATOM 3112 N N . HIS A 1 7 ? -11.708 1.691 9.411 1.00 0.00 88 HIS A N 4
ATOM 3113 C CA . HIS A 1 7 ? -10.452 2.403 9.188 1.00 0.00 88 HIS A CA 4
ATOM 3114 C C . HIS A 1 7 ? -9.468 1.578 8.367 1.00 0.00 88 HIS A C 4
ATOM 3115 O O . HIS A 1 7 ? -9.509 0.350 8.373 1.00 0.00 88 HIS A O 4
ATOM 3130 N N . HIS A 1 8 ? -8.592 2.281 7.659 1.00 0.00 89 HIS A N 4
ATOM 3131 C CA . HIS A 1 8 ? -7.464 1.660 6.977 1.00 0.00 89 HIS A CA 4
ATOM 3132 C C . HIS A 1 8 ? -6.333 1.394 7.975 1.00 0.00 89 HIS A C 4
ATOM 3133 O O . HIS A 1 8 ? -6.450 1.708 9.158 1.00 0.00 89 HIS A O 4
ATOM 3148 N N . MET A 1 9 ? -5.236 0.832 7.464 1.00 0.00 90 MET A N 4
ATOM 3149 C CA . MET A 1 9 ? -4.152 0.264 8.282 1.00 0.00 90 MET A CA 4
ATOM 3150 C C . MET A 1 9 ? -3.494 1.254 9.241 1.00 0.00 90 MET A C 4
ATOM 3151 O O . MET A 1 9 ? -2.727 0.837 10.098 1.00 0.00 90 MET A O 4
ATOM 3165 N N . GLU A 1 10 ? -3.779 2.549 9.057 1.00 0.00 91 GLU A N 4
ATOM 3166 C CA . GLU A 1 10 ? -3.209 3.651 9.859 1.00 0.00 91 GLU A CA 4
ATOM 3167 C C . GLU A 1 10 ? -1.678 3.632 9.874 1.00 0.00 91 GLU A C 4
ATOM 3168 O O . GLU A 1 10 ? -1.039 4.210 10.751 1.00 0.00 91 GLU A O 4
ATOM 3180 N N . PHE A 1 11 ? -1.123 2.976 8.870 1.00 0.00 92 PHE A N 4
ATOM 3181 C CA . PHE A 1 11 ? 0.299 2.985 8.574 1.00 0.00 92 PHE A CA 4
ATOM 3182 C C . PHE A 1 11 ? 0.546 2.167 7.317 1.00 0.00 92 PHE A C 4
ATOM 3183 O O . PHE A 1 11 ? -0.202 1.240 7.007 1.00 0.00 92 PHE A O 4
ATOM 3200 N N . CYS A 1 12 ? 1.579 2.549 6.592 1.00 0.00 93 CYS A N 4
ATOM 3201 C CA . CYS A 1 12 ? 1.971 1.897 5.354 1.00 0.00 93 CYS A CA 4
ATOM 3202 C C . CYS A 1 12 ? 2.313 0.437 5.612 1.00 0.00 93 CYS A C 4
ATOM 3203 O O . CYS A 1 12 ? 3.260 0.150 6.317 1.00 0.00 93 CYS A O 4
ATOM 3210 N N . ARG A 1 13 ? 1.514 -0.474 5.050 1.00 0.00 94 ARG A N 4
ATOM 3211 C CA . ARG A 1 13 ? 1.757 -1.917 5.153 1.00 0.00 94 ARG A CA 4
ATOM 3212 C C . ARG A 1 13 ? 3.230 -2.273 4.945 1.00 0.00 94 ARG A C 4
ATOM 3213 O O . ARG A 1 13 ? 3.731 -3.235 5.521 1.00 0.00 94 ARG A O 4
ATOM 3234 N N . VAL A 1 14 ? 3.911 -1.490 4.127 1.00 0.00 95 VAL A N 4
ATOM 3235 C CA . VAL A 1 14 ? 5.323 -1.708 3.854 1.00 0.00 95 VAL A CA 4
ATOM 3236 C C . VAL A 1 14 ? 6.198 -1.260 5.031 1.00 0.00 95 VAL A C 4
ATOM 3237 O O . VAL A 1 14 ? 7.002 -2.035 5.548 1.00 0.00 95 VAL A O 4
ATOM 3250 N N . CYS A 1 15 ? 6.016 -0.018 5.467 1.00 0.00 96 CYS A N 4
ATOM 3251 C CA . CYS A 1 15 ? 6.902 0.575 6.476 1.00 0.00 96 CYS A CA 4
ATOM 3252 C C . CYS A 1 15 ? 6.370 0.458 7.913 1.00 0.00 96 CYS A C 4
ATOM 3253 O O . CYS A 1 15 ? 7.141 0.507 8.871 1.00 0.00 96 CYS A O 4
ATOM 3260 N N . LYS A 1 16 ? 5.055 0.301 8.040 1.00 0.00 97 LYS A N 4
ATOM 3261 C CA . LYS A 1 16 ? 4.340 0.375 9.321 1.00 0.00 97 LYS A CA 4
ATOM 3262 C C . LYS A 1 16 ? 4.387 1.801 9.883 1.00 0.00 97 LYS A C 4
ATOM 3263 O O . LYS A 1 16 ? 4.016 2.057 11.024 1.00 0.00 97 LYS A O 4
ATOM 3282 N N . ASP A 1 17 ? 4.818 2.708 9.016 1.00 0.00 98 ASP A N 4
ATOM 3283 C CA . ASP A 1 17 ? 4.876 4.147 9.271 1.00 0.00 98 ASP A CA 4
ATOM 3284 C C . ASP A 1 17 ? 3.550 4.785 8.851 1.00 0.00 98 ASP A C 4
ATOM 3285 O O . ASP A 1 17 ? 3.013 4.426 7.802 1.00 0.00 98 ASP A O 4
ATOM 3294 N N . GLY A 1 18 ? 3.028 5.741 9.619 1.00 0.00 99 GLY A N 4
ATOM 3295 C CA . GLY A 1 18 ? 1.690 6.216 9.359 1.00 0.00 99 GLY A CA 4
ATOM 3296 C C . GLY A 1 18 ? 1.699 7.602 8.779 1.00 0.00 99 GLY A C 4
ATOM 3297 O O . GLY A 1 18 ? 1.068 8.511 9.303 1.00 0.00 99 GLY A O 4
ATOM 3301 N N . GLY A 1 19 ? 2.442 7.774 7.710 1.00 0.00 100 GLY A N 4
ATOM 3302 C CA . GLY A 1 19 ? 2.529 9.073 7.084 1.00 0.00 100 GLY A CA 4
ATOM 3303 C C . GLY A 1 19 ? 1.295 9.396 6.287 1.00 0.00 100 GLY A C 4
ATOM 3304 O O . GLY A 1 19 ? 0.186 9.002 6.649 1.00 0.00 100 GLY A O 4
ATOM 3308 N N . GLU A 1 20 ? 1.476 10.144 5.225 1.00 0.00 101 GLU A N 4
ATOM 3309 C CA . GLU A 1 20 ? 0.402 10.342 4.273 1.00 0.00 101 GLU A CA 4
ATOM 3310 C C . GLU A 1 20 ? 0.158 9.027 3.544 1.00 0.00 101 GLU A C 4
ATOM 3311 O O . GLU A 1 20 ? 0.944 8.618 2.685 1.00 0.00 101 GLU A O 4
ATOM 3323 N N . LEU A 1 21 ? -0.925 8.359 3.908 1.00 0.00 102 LEU A N 4
ATOM 3324 C CA . LEU A 1 21 ? -1.172 7.005 3.439 1.00 0.00 102 LEU A CA 4
ATOM 3325 C C . LEU A 1 21 ? -2.278 6.966 2.426 1.00 0.00 102 LEU A C 4
ATOM 3326 O O . LEU A 1 21 ? -3.380 7.452 2.672 1.00 0.00 102 LEU A O 4
ATOM 3342 N N . LEU A 1 22 ? -1.989 6.313 1.333 1.00 0.00 103 LEU A N 4
ATOM 3343 C CA . LEU A 1 22 ? -2.880 6.221 0.224 1.00 0.00 103 LEU A CA 4
ATOM 3344 C C . LEU A 1 22 ? -3.952 5.223 0.572 1.00 0.00 103 LEU A C 4
ATOM 3345 O O . LEU A 1 22 ? -3.728 4.009 0.578 1.00 0.00 103 LEU A O 4
ATOM 3361 N N . CYS A 1 23 ? -5.092 5.750 0.926 1.00 0.00 104 CYS A N 4
ATOM 3362 C CA . CYS A 1 23 ? -6.163 4.944 1.438 1.00 0.00 104 CYS A CA 4
ATOM 3363 C C . CYS A 1 23 ? -6.915 4.283 0.307 1.00 0.00 104 CYS A C 4
ATOM 3364 O O . CYS A 1 23 ? -7.821 4.872 -0.273 1.00 0.00 104 CYS A O 4
ATOM 3372 N N . CYS A 1 24 ? -6.523 3.045 0.022 1.00 0.00 105 CYS A N 4
ATOM 3373 C CA . CYS A 1 24 ? -7.109 2.277 -1.070 1.00 0.00 105 CYS A CA 4
ATOM 3374 C C . CYS A 1 24 ? -8.627 2.375 -1.025 1.00 0.00 105 CYS A C 4
ATOM 3375 O O . CYS A 1 24 ? -9.252 1.968 -0.045 1.00 0.00 105 CYS A O 4
ATOM 3382 N N . ASP A 1 25 ? -9.206 2.933 -2.076 1.00 0.00 106 ASP A N 4
ATOM 3383 C CA . ASP A 1 25 ? -10.640 3.207 -2.109 1.00 0.00 106 ASP A CA 4
ATOM 3384 C C . ASP A 1 25 ? -11.498 1.936 -2.039 1.00 0.00 106 ASP A C 4
ATOM 3385 O O . ASP A 1 25 ? -12.699 2.021 -1.786 1.00 0.00 106 ASP A O 4
ATOM 3394 N N . THR A 1 26 ? -10.906 0.763 -2.257 1.00 0.00 107 THR A N 4
ATOM 3395 C CA . THR A 1 26 ? -11.677 -0.479 -2.199 1.00 0.00 107 THR A CA 4
ATOM 3396 C C . THR A 1 26 ? -11.392 -1.301 -0.940 1.00 0.00 107 THR A C 4
ATOM 3397 O O . THR A 1 26 ? -12.248 -2.064 -0.490 1.00 0.00 107 THR A O 4
ATOM 3408 N N . CYS A 1 27 ? -10.211 -1.148 -0.362 1.00 0.00 108 CYS A N 4
ATOM 3409 C CA . CYS A 1 27 ? -9.827 -1.977 0.772 1.00 0.00 108 CYS A CA 4
ATOM 3410 C C . CYS A 1 27 ? -9.000 -1.169 1.771 1.00 0.00 108 CYS A C 4
ATOM 3411 O O . CYS A 1 27 ? -8.374 -0.175 1.411 1.00 0.00 108 CYS A O 4
ATOM 3418 N N . PRO A 1 28 ? -8.977 -1.603 3.040 1.00 0.00 109 PRO A N 4
ATOM 3419 C CA . PRO A 1 28 ? -8.375 -0.840 4.139 1.00 0.00 109 PRO A CA 4
ATOM 3420 C C . PRO A 1 28 ? -6.843 -0.863 4.167 1.00 0.00 109 PRO A C 4
ATOM 3421 O O . PRO A 1 28 ? -6.241 -0.723 5.228 1.00 0.00 109 PRO A O 4
ATOM 3432 N N . SER A 1 29 ? -6.215 -0.998 3.014 1.00 0.00 110 SER A N 4
ATOM 3433 C CA . SER A 1 29 ? -4.761 -0.996 2.934 1.00 0.00 110 SER A CA 4
ATOM 3434 C C . SER A 1 29 ? -4.241 0.434 2.898 1.00 0.00 110 SER A C 4
ATOM 3435 O O . SER A 1 29 ? -4.839 1.304 2.263 1.00 0.00 110 SER A O 4
ATOM 3443 N N . SER A 1 30 ? -3.145 0.676 3.591 1.00 0.00 111 SER A N 4
ATOM 3444 C CA . SER A 1 30 ? -2.535 1.989 3.599 1.00 0.00 111 SER A CA 4
ATOM 3445 C C . SER A 1 30 ? -1.074 1.885 3.201 1.00 0.00 111 SER A C 4
ATOM 3446 O O . SER A 1 30 ? -0.349 1.018 3.687 1.00 0.00 111 SER A O 4
ATOM 3454 N N . TYR A 1 31 ? -0.662 2.752 2.301 1.00 0.00 112 TYR A N 4
ATOM 3455 C CA . TYR A 1 31 ? 0.689 2.721 1.752 1.00 0.00 112 TYR A CA 4
ATOM 3456 C C . TYR A 1 31 ? 1.224 4.135 1.603 1.00 0.00 112 TYR A C 4
ATOM 3457 O O . TYR A 1 31 ? 0.467 5.098 1.680 1.00 0.00 112 TYR A O 4
ATOM 3475 N N . HIS A 1 32 ? 2.527 4.253 1.391 1.00 0.00 113 HIS A N 4
ATOM 3476 C CA . HIS A 1 32 ? 3.107 5.518 0.973 1.00 0.00 113 HIS A CA 4
ATOM 3477 C C . HIS A 1 32 ? 3.191 5.503 -0.545 1.00 0.00 113 HIS A C 4
ATOM 3478 O O . HIS A 1 32 ? 3.345 4.436 -1.142 1.00 0.00 113 HIS A O 4
ATOM 3492 N N . ILE A 1 33 ? 3.103 6.672 -1.163 1.00 0.00 114 ILE A N 4
ATOM 3493 C CA . ILE A 1 33 ? 3.171 6.785 -2.622 1.00 0.00 114 ILE A CA 4
ATOM 3494 C C . ILE A 1 33 ? 4.512 6.303 -3.182 1.00 0.00 114 ILE A C 4
ATOM 3495 O O . ILE A 1 33 ? 4.661 6.140 -4.390 1.00 0.00 114 ILE A O 4
ATOM 3511 N N . HIS A 1 34 ? 5.487 6.095 -2.303 1.00 0.00 115 HIS A N 4
ATOM 3512 C CA . HIS A 1 34 ? 6.801 5.602 -2.712 1.00 0.00 115 HIS A CA 4
ATOM 3513 C C . HIS A 1 34 ? 6.920 4.093 -2.508 1.00 0.00 115 HIS A C 4
ATOM 3514 O O . HIS A 1 34 ? 7.861 3.474 -2.999 1.00 0.00 115 HIS A O 4
ATOM 3529 N N . CYS A 1 35 ? 5.967 3.498 -1.798 1.00 0.00 116 CYS A N 4
ATOM 3530 C CA . CYS A 1 35 ? 6.058 2.083 -1.447 1.00 0.00 116 CYS A CA 4
ATOM 3531 C C . CYS A 1 35 ? 5.089 1.274 -2.289 1.00 0.00 116 CYS A C 4
ATOM 3532 O O . CYS A 1 35 ? 4.667 0.176 -1.921 1.00 0.00 116 CYS A O 4
ATOM 3539 N N . LEU A 1 36 ? 4.746 1.856 -3.423 1.00 0.00 117 LEU A N 4
ATOM 3540 C CA . LEU A 1 36 ? 3.891 1.220 -4.400 1.00 0.00 117 LEU A CA 4
ATOM 3541 C C . LEU A 1 36 ? 4.725 0.648 -5.534 1.00 0.00 117 LEU A C 4
ATOM 3542 O O . LEU A 1 36 ? 5.949 0.564 -5.428 1.00 0.00 117 LEU A O 4
ATOM 3558 N N . ASN A 1 37 ? 4.072 0.258 -6.612 1.00 0.00 118 ASN A N 4
ATOM 3559 C CA . ASN A 1 37 ? 4.785 -0.210 -7.787 1.00 0.00 118 ASN A CA 4
ATOM 3560 C C . ASN A 1 37 ? 5.185 0.967 -8.657 1.00 0.00 118 ASN A C 4
ATOM 3561 O O . ASN A 1 37 ? 6.368 1.144 -8.950 1.00 0.00 118 ASN A O 4
ATOM 3572 N N . PRO A 1 38 ? 4.224 1.793 -9.083 1.00 0.00 119 PRO A N 4
ATOM 3573 C CA . PRO A 1 38 ? 4.510 3.047 -9.742 1.00 0.00 119 PRO A CA 4
ATOM 3574 C C . PRO A 1 38 ? 4.518 4.202 -8.740 1.00 0.00 119 PRO A C 4
ATOM 3575 O O . PRO A 1 38 ? 3.455 4.682 -8.341 1.00 0.00 119 PRO A O 4
ATOM 3586 N N . PRO A 1 39 ? 5.708 4.644 -8.303 1.00 0.00 120 PRO A N 4
ATOM 3587 C CA . PRO A 1 39 ? 5.837 5.706 -7.304 1.00 0.00 120 PRO A CA 4
ATOM 3588 C C . PRO A 1 39 ? 5.236 7.024 -7.761 1.00 0.00 120 PRO A C 4
ATOM 3589 O O . PRO A 1 39 ? 5.395 7.448 -8.910 1.00 0.00 120 PRO A O 4
ATOM 3600 N N . LEU A 1 40 ? 4.551 7.660 -6.835 1.00 0.00 121 LEU A N 4
ATOM 3601 C CA . LEU A 1 40 ? 3.866 8.907 -7.083 1.00 0.00 121 LEU A CA 4
ATOM 3602 C C . LEU A 1 40 ? 4.561 10.029 -6.335 1.00 0.00 121 LEU A C 4
ATOM 3603 O O . LEU A 1 40 ? 5.071 9.826 -5.235 1.00 0.00 121 LEU A O 4
ATOM 3619 N N . PRO A 1 41 ? 4.618 11.219 -6.940 1.00 0.00 122 PRO A N 4
ATOM 3620 C CA . PRO A 1 41 ? 5.152 12.407 -6.276 1.00 0.00 122 PRO A CA 4
ATOM 3621 C C . PRO A 1 41 ? 4.193 12.918 -5.214 1.00 0.00 122 PRO A C 4
ATOM 3622 O O . PRO A 1 41 ? 4.603 13.520 -4.220 1.00 0.00 122 PRO A O 4
ATOM 3633 N N . GLU A 1 42 ? 2.914 12.631 -5.429 1.00 0.00 123 GLU A N 4
ATOM 3634 C CA . GLU A 1 42 ? 1.840 13.070 -4.554 1.00 0.00 123 GLU A CA 4
ATOM 3635 C C . GLU A 1 42 ? 0.640 12.154 -4.716 1.00 0.00 123 GLU A C 4
ATOM 3636 O O . GLU A 1 42 ? 0.568 11.379 -5.671 1.00 0.00 123 GLU A O 4
ATOM 3648 N N . ILE A 1 43 ? -0.278 12.237 -3.768 1.00 0.00 124 ILE A N 4
ATOM 3649 C CA . ILE A 1 43 ? -1.498 11.449 -3.778 1.00 0.00 124 ILE A CA 4
ATOM 3650 C C . ILE A 1 43 ? -2.296 11.624 -5.076 1.00 0.00 124 ILE A C 4
ATOM 3651 O O . ILE A 1 43 ? -2.495 12.743 -5.557 1.00 0.00 124 ILE A O 4
ATOM 3667 N N . PRO A 1 44 ? -2.742 10.500 -5.667 1.00 0.00 125 PRO A N 4
ATOM 3668 C CA . PRO A 1 44 ? -3.457 10.486 -6.947 1.00 0.00 125 PRO A CA 4
ATOM 3669 C C . PRO A 1 44 ? -4.793 11.222 -6.909 1.00 0.00 125 PRO A C 4
ATOM 3670 O O . PRO A 1 44 ? -5.571 11.087 -5.967 1.00 0.00 125 PRO A O 4
ATOM 3681 N N . ASN A 1 45 ? -5.046 12.012 -7.946 1.00 0.00 126 ASN A N 4
ATOM 3682 C CA . ASN A 1 45 ? -6.326 12.693 -8.100 1.00 0.00 126 ASN A CA 4
ATOM 3683 C C . ASN A 1 45 ? -7.304 11.787 -8.836 1.00 0.00 126 ASN A C 4
ATOM 3684 O O . ASN A 1 45 ? -7.533 11.933 -10.038 1.00 0.00 126 ASN A O 4
ATOM 3695 N N . GLY A 1 46 ? -7.860 10.840 -8.103 1.00 0.00 127 GLY A N 4
ATOM 3696 C CA . GLY A 1 46 ? -8.759 9.864 -8.679 1.00 0.00 127 GLY A CA 4
ATOM 3697 C C . GLY A 1 46 ? -8.828 8.629 -7.812 1.00 0.00 127 GLY A C 4
ATOM 3698 O O . GLY A 1 46 ? -8.090 8.527 -6.843 1.00 0.00 127 GLY A O 4
ATOM 3702 N N . GLU A 1 47 ? -9.708 7.701 -8.145 1.00 0.00 128 GLU A N 4
ATOM 3703 C CA . GLU A 1 47 ? -9.876 6.477 -7.368 1.00 0.00 128 GLU A CA 4
ATOM 3704 C C . GLU A 1 47 ? -8.626 5.617 -7.463 1.00 0.00 128 GLU A C 4
ATOM 3705 O O . GLU A 1 47 ? -8.339 5.025 -8.507 1.00 0.00 128 GLU A O 4
ATOM 3717 N N . TRP A 1 48 ? -7.878 5.564 -6.378 1.00 0.00 129 TRP A N 4
ATOM 3718 C CA . TRP A 1 48 ? -6.633 4.826 -6.356 1.00 0.00 129 TRP A CA 4
ATOM 3719 C C . TRP A 1 48 ? -6.822 3.485 -5.674 1.00 0.00 129 TRP A C 4
ATOM 3720 O O . TRP A 1 48 ? -7.502 3.383 -4.650 1.00 0.00 129 TRP A O 4
ATOM 3741 N N . LEU A 1 49 ? -6.214 2.464 -6.242 1.00 0.00 130 LEU A N 4
ATOM 3742 C CA . LEU A 1 49 ? -6.263 1.137 -5.665 1.00 0.00 130 LEU A CA 4
ATOM 3743 C C . LEU A 1 49 ? -4.867 0.649 -5.345 1.00 0.00 130 LEU A C 4
ATOM 3744 O O . LEU A 1 49 ? -3.919 0.911 -6.082 1.00 0.00 130 LEU A O 4
ATOM 3760 N N . CYS A 1 50 ? -4.754 -0.063 -4.236 1.00 0.00 131 CYS A N 4
ATOM 3761 C CA . CYS A 1 50 ? -3.470 -0.575 -3.786 1.00 0.00 131 CYS A CA 4
ATOM 3762 C C . CYS A 1 50 ? -2.977 -1.660 -4.737 1.00 0.00 131 CYS A C 4
ATOM 3763 O O . CYS A 1 50 ? -3.773 -2.180 -5.521 1.00 0.00 131 CYS A O 4
ATOM 3770 N N . PRO A 1 51 ? -1.680 -2.022 -4.681 1.00 0.00 132 PRO A N 4
ATOM 3771 C CA . PRO A 1 51 ? -1.093 -3.060 -5.543 1.00 0.00 132 PRO A CA 4
ATOM 3772 C C . PRO A 1 51 ? -1.995 -4.282 -5.725 1.00 0.00 132 PRO A C 4
ATOM 3773 O O . PRO A 1 51 ? -2.129 -4.812 -6.824 1.00 0.00 132 PRO A O 4
ATOM 3784 N N . ARG A 1 52 ? -2.652 -4.680 -4.652 1.00 0.00 133 ARG A N 4
ATOM 3785 C CA . ARG A 1 52 ? -3.476 -5.869 -4.634 1.00 0.00 133 ARG A CA 4
ATOM 3786 C C . ARG A 1 52 ? -4.758 -5.667 -5.442 1.00 0.00 133 ARG A C 4
ATOM 3787 O O . ARG A 1 52 ? -5.202 -6.560 -6.160 1.00 0.00 133 ARG A O 4
ATOM 3808 N N . CYS A 1 53 ? -5.328 -4.480 -5.334 1.00 0.00 134 CYS A N 4
ATOM 3809 C CA . CYS A 1 53 ? -6.596 -4.179 -5.984 1.00 0.00 134 CYS A CA 4
ATOM 3810 C C . CYS A 1 53 ? -6.400 -3.663 -7.411 1.00 0.00 134 CYS A C 4
ATOM 3811 O O . CYS A 1 53 ? -7.301 -3.769 -8.241 1.00 0.00 134 CYS A O 4
ATOM 3818 N N . THR A 1 54 ? -5.229 -3.100 -7.692 1.00 0.00 135 THR A N 4
ATOM 3819 C CA . THR A 1 54 ? -4.979 -2.475 -8.986 1.00 0.00 135 THR A CA 4
ATOM 3820 C C . THR A 1 54 ? -4.569 -3.506 -10.039 1.00 0.00 135 THR A C 4
ATOM 3821 O O . THR A 1 54 ? -4.397 -3.176 -11.213 1.00 0.00 135 THR A O 4
ATOM 3832 N N . CYS A 1 55 ? -4.422 -4.752 -9.623 1.00 0.00 136 CYS A N 4
ATOM 3833 C CA . CYS A 1 55 ? -4.066 -5.818 -10.545 1.00 0.00 136 CYS A CA 4
ATOM 3834 C C . CYS A 1 55 ? -5.318 -6.419 -11.171 1.00 0.00 136 CYS A C 4
ATOM 3835 O O . CYS A 1 55 ? -6.269 -6.764 -10.467 1.00 0.00 136 CYS A O 4
ATOM 3843 N N . PRO A 1 56 ? -5.336 -6.536 -12.510 1.00 0.00 137 PRO A N 4
ATOM 3844 C CA . PRO A 1 56 ? -6.468 -7.111 -13.245 1.00 0.00 137 PRO A CA 4
ATOM 3845 C C . PRO A 1 56 ? -6.581 -8.619 -13.042 1.00 0.00 137 PRO A C 4
ATOM 3846 O O . PRO A 1 56 ? -7.560 -9.242 -13.453 1.00 0.00 137 PRO A O 4
ATOM 3857 N N . ALA A 1 57 ? -5.569 -9.196 -12.414 1.00 0.00 138 ALA A N 4
ATOM 3858 C CA . ALA A 1 57 ? -5.574 -10.611 -12.098 1.00 0.00 138 ALA A CA 4
ATOM 3859 C C . ALA A 1 57 ? -6.349 -10.859 -10.814 1.00 0.00 138 ALA A C 4
ATOM 3860 O O . ALA A 1 57 ? -5.845 -10.612 -9.716 1.00 0.00 138 ALA A O 4
ATOM 3867 N N . LEU A 1 58 ? -7.584 -11.318 -10.955 1.00 0.00 139 LEU A N 4
ATOM 3868 C CA . LEU A 1 58 ? -8.405 -11.654 -9.802 1.00 0.00 139 LEU A CA 4
ATOM 3869 C C . LEU A 1 58 ? -7.787 -12.821 -9.052 1.00 0.00 139 LEU A C 4
ATOM 3870 O O . LEU A 1 58 ? -7.640 -13.916 -9.601 1.00 0.00 139 LEU A O 4
ATOM 3886 N N . LYS A 1 59 ? -7.401 -12.583 -7.811 1.00 0.00 140 LYS A N 4
ATOM 3887 C CA . LYS A 1 59 ? -6.780 -13.617 -7.004 1.00 0.00 140 LYS A CA 4
ATOM 3888 C C . LYS A 1 59 ? -7.845 -14.414 -6.265 1.00 0.00 140 LYS A C 4
ATOM 3889 O O . LYS A 1 59 ? -8.381 -13.968 -5.250 1.00 0.00 140 LYS A O 4
ATOM 3908 N N . GLY A 1 60 ? -8.163 -15.584 -6.794 1.00 0.00 141 GLY A N 4
ATOM 3909 C CA . GLY A 1 60 ? -9.152 -16.436 -6.170 1.00 0.00 141 GLY A CA 4
ATOM 3910 C C . GLY A 1 60 ? -8.536 -17.710 -5.643 1.00 0.00 141 GLY A C 4
ATOM 3911 O O . GLY A 1 60 ? -8.643 -18.019 -4.453 1.00 0.00 141 GLY A O 4
ATOM 3915 N N . LYS A 1 61 ? -7.879 -18.445 -6.529 1.00 0.00 142 LYS A N 4
ATOM 3916 C CA . LYS A 1 61 ? -7.217 -19.683 -6.158 1.00 0.00 142 LYS A CA 4
ATOM 3917 C C . LYS A 1 61 ? -5.956 -19.874 -6.995 1.00 0.00 142 LYS A C 4
ATOM 3918 O O . LYS A 1 61 ? -6.079 -20.225 -8.184 1.00 0.00 142 LYS A O 4
ATOM 3938 N N . ALA B 2 1 ? -8.541 8.936 -4.269 1.00 0.00 144 ALA B N 4
ATOM 3939 C CA . ALA B 2 1 ? -7.430 8.040 -3.891 1.00 0.00 144 ALA B CA 4
ATOM 3940 C C . ALA B 2 1 ? -7.278 7.986 -2.379 1.00 0.00 144 ALA B C 4
ATOM 3941 O O . ALA B 2 1 ? -6.865 6.965 -1.839 1.00 0.00 144 ALA B O 4
ATOM 3950 N N . ARG B 2 2 ? -7.594 9.105 -1.712 1.00 0.00 145 ARG B N 4
ATOM 3951 C CA . ARG B 2 2 ? -7.741 9.147 -0.254 1.00 0.00 145 ARG B CA 4
ATOM 3952 C C . ARG B 2 2 ? -6.392 9.021 0.456 1.00 0.00 145 ARG B C 4
ATOM 3953 O O . ARG B 2 2 ? -5.531 8.248 0.056 1.00 0.00 145 ARG B O 4
ATOM 3974 N N . THR B 2 3 ? -6.209 9.779 1.520 1.00 0.00 146 THR B N 4
ATOM 3975 C CA . THR B 2 3 ? -4.951 9.758 2.248 1.00 0.00 146 THR B CA 4
ATOM 3976 C C . THR B 2 3 ? -5.153 10.115 3.715 1.00 0.00 146 THR B C 4
ATOM 3977 O O . THR B 2 3 ? -5.911 11.034 4.043 1.00 0.00 146 THR B O 4
ATOM 3988 N N . LYS B 2 4 ? -4.503 9.366 4.596 1.00 0.00 147 LYS B N 4
ATOM 3989 C CA . LYS B 2 4 ? -4.458 9.709 6.010 1.00 0.00 147 LYS B CA 4
ATOM 3990 C C . LYS B 2 4 ? -3.125 10.347 6.318 1.00 0.00 147 LYS B C 4
ATOM 3991 O O . LYS B 2 4 ? -2.212 10.280 5.505 1.00 0.00 147 LYS B O 4
ATOM 4010 N N . GLN B 2 5 ? -3.015 10.954 7.485 1.00 0.00 148 GLN B N 4
ATOM 4011 C CA . GLN B 2 5 ? -1.735 11.413 7.994 1.00 0.00 148 GLN B CA 4
ATOM 4012 C C . GLN B 2 5 ? -1.682 11.172 9.494 1.00 0.00 148 GLN B C 4
ATOM 4013 O O . GLN B 2 5 ? -1.944 12.068 10.300 1.00 0.00 148 GLN B O 4
ATOM 4027 N N . THR B 2 6 ? -1.348 9.942 9.847 1.00 0.00 149 THR B N 4
ATOM 4028 C CA . THR B 2 6 ? -1.408 9.473 11.221 1.00 0.00 149 THR B CA 4
ATOM 4029 C C . THR B 2 6 ? 0.007 9.412 11.831 1.00 0.00 149 THR B C 4
ATOM 4030 O O . THR B 2 6 ? 0.821 10.308 11.598 1.00 0.00 149 THR B O 4
ATOM 4041 N N . ALA B 2 7 ? 0.302 8.381 12.607 1.00 0.00 150 ALA B N 4
ATOM 4042 C CA . ALA B 2 7 ? 1.587 8.268 13.286 1.00 0.00 150 ALA B CA 4
ATOM 4043 C C . ALA B 2 7 ? 2.679 7.716 12.377 1.00 0.00 150 ALA B C 4
ATOM 4044 O O . ALA B 2 7 ? 2.978 6.521 12.405 1.00 0.00 150 ALA B O 4
ATOM 4051 N N . ARG B 2 8 ? 3.276 8.573 11.562 1.00 0.00 151 ARG B N 4
ATOM 4052 C CA . ARG B 2 8 ? 4.461 8.178 10.820 1.00 0.00 151 ARG B CA 4
ATOM 4053 C C . ARG B 2 8 ? 5.668 8.291 11.740 1.00 0.00 151 ARG B C 4
ATOM 4054 O O . ARG B 2 8 ? 5.672 9.083 12.685 1.00 0.00 151 ARG B O 4
ATOM 4106 N N . SER B 2 10 ? 8.476 9.563 11.876 1.00 0.00 153 SER B N 4
ATOM 4107 C CA . SER B 2 10 ? 9.387 10.694 11.792 1.00 0.00 153 SER B CA 4
ATOM 4108 C C . SER B 2 10 ? 9.712 11.203 13.193 1.00 0.00 153 SER B C 4
ATOM 4109 O O . SER B 2 10 ? 10.766 11.796 13.429 1.00 0.00 153 SER B O 4
ATOM 4117 N N . THR B 2 11 ? 8.794 10.943 14.118 1.00 0.00 154 THR B N 4
ATOM 4118 C CA . THR B 2 11 ? 8.912 11.397 15.498 1.00 0.00 154 THR B CA 4
ATOM 4119 C C . THR B 2 11 ? 10.034 10.650 16.227 1.00 0.00 154 THR B C 4
ATOM 4120 O O . THR B 2 11 ? 10.411 11.002 17.345 1.00 0.00 154 THR B O 4
ATOM 4133 N N . ASP A 1 6 ? -9.851 5.216 11.243 1.00 0.00 87 ASP A N 5
ATOM 4134 C CA . ASP A 1 6 ? -10.803 5.699 10.242 1.00 0.00 87 ASP A CA 5
ATOM 4135 C C . ASP A 1 6 ? -11.538 4.529 9.590 1.00 0.00 87 ASP A C 5
ATOM 4136 O O . ASP A 1 6 ? -12.767 4.470 9.609 1.00 0.00 87 ASP A O 5
ATOM 4145 N N . HIS A 1 7 ? -10.771 3.584 9.055 1.00 0.00 88 HIS A N 5
ATOM 4146 C CA . HIS A 1 7 ? -11.309 2.487 8.257 1.00 0.00 88 HIS A CA 5
ATOM 4147 C C . HIS A 1 7 ? -10.163 1.664 7.691 1.00 0.00 88 HIS A C 5
ATOM 4148 O O . HIS A 1 7 ? -10.203 0.435 7.705 1.00 0.00 88 HIS A O 5
ATOM 4163 N N . HIS A 1 8 ? -9.146 2.350 7.184 1.00 0.00 89 HIS A N 5
ATOM 4164 C CA . HIS A 1 8 ? -7.996 1.670 6.603 1.00 0.00 89 HIS A CA 5
ATOM 4165 C C . HIS A 1 8 ? -6.802 1.728 7.554 1.00 0.00 89 HIS A C 5
ATOM 4166 O O . HIS A 1 8 ? -6.867 2.418 8.571 1.00 0.00 89 HIS A O 5
ATOM 4181 N N . MET A 1 9 ? -5.733 0.994 7.228 1.00 0.00 90 MET A N 5
ATOM 4182 C CA . MET A 1 9 ? -4.548 0.890 8.094 1.00 0.00 90 MET A CA 5
ATOM 4183 C C . MET A 1 9 ? -4.100 2.258 8.611 1.00 0.00 90 MET A C 5
ATOM 4184 O O . MET A 1 9 ? -4.302 3.289 7.965 1.00 0.00 90 MET A O 5
ATOM 4198 N N . GLU A 1 10 ? -3.491 2.269 9.780 1.00 0.00 91 GLU A N 5
ATOM 4199 C CA . GLU A 1 10 ? -2.974 3.499 10.359 1.00 0.00 91 GLU A CA 5
ATOM 4200 C C . GLU A 1 10 ? -1.464 3.560 10.204 1.00 0.00 91 GLU A C 5
ATOM 4201 O O . GLU A 1 10 ? -0.763 4.192 10.991 1.00 0.00 91 GLU A O 5
ATOM 4213 N N . PHE A 1 11 ? -0.985 2.872 9.186 1.00 0.00 92 PHE A N 5
ATOM 4214 C CA . PHE A 1 11 ? 0.408 2.906 8.795 1.00 0.00 92 PHE A CA 5
ATOM 4215 C C . PHE A 1 11 ? 0.608 2.138 7.500 1.00 0.00 92 PHE A C 5
ATOM 4216 O O . PHE A 1 11 ? -0.095 1.167 7.218 1.00 0.00 92 PHE A O 5
ATOM 4233 N N . CYS A 1 12 ? 1.553 2.622 6.715 1.00 0.00 93 CYS A N 5
ATOM 4234 C CA . CYS A 1 12 ? 1.937 2.015 5.451 1.00 0.00 93 CYS A CA 5
ATOM 4235 C C . CYS A 1 12 ? 2.403 0.585 5.678 1.00 0.00 93 CYS A C 5
ATOM 4236 O O . CYS A 1 12 ? 3.415 0.370 6.314 1.00 0.00 93 CYS A O 5
ATOM 4243 N N . ARG A 1 13 ? 1.643 -0.383 5.164 1.00 0.00 94 ARG A N 5
ATOM 4244 C CA . ARG A 1 13 ? 1.995 -1.804 5.256 1.00 0.00 94 ARG A CA 5
ATOM 4245 C C . ARG A 1 13 ? 3.472 -2.057 4.934 1.00 0.00 94 ARG A C 5
ATOM 4246 O O . ARG A 1 13 ? 4.091 -2.975 5.472 1.00 0.00 94 ARG A O 5
ATOM 4267 N N . VAL A 1 14 ? 4.029 -1.231 4.061 1.00 0.00 95 VAL A N 5
ATOM 4268 C CA . VAL A 1 14 ? 5.417 -1.372 3.649 1.00 0.00 95 VAL A CA 5
ATOM 4269 C C . VAL A 1 14 ? 6.377 -0.865 4.728 1.00 0.00 95 VAL A C 5
ATOM 4270 O O . VAL A 1 14 ? 7.367 -1.520 5.048 1.00 0.00 95 VAL A O 5
ATOM 4283 N N . CYS A 1 15 ? 6.072 0.294 5.299 1.00 0.00 96 CYS A N 5
ATOM 4284 C CA . CYS A 1 15 ? 6.978 0.924 6.265 1.00 0.00 96 CYS A CA 5
ATOM 4285 C C . CYS A 1 15 ? 6.588 0.676 7.724 1.00 0.00 96 CYS A C 5
ATOM 4286 O O . CYS A 1 15 ? 7.442 0.716 8.612 1.00 0.00 96 CYS A O 5
ATOM 4293 N N . LYS A 1 16 ? 5.304 0.405 7.943 1.00 0.00 97 LYS A N 5
ATOM 4294 C CA . LYS A 1 16 ? 4.686 0.373 9.269 1.00 0.00 97 LYS A CA 5
ATOM 4295 C C . LYS A 1 16 ? 4.627 1.780 9.871 1.00 0.00 97 LYS A C 5
ATOM 4296 O O . LYS A 1 16 ? 4.204 1.964 11.013 1.00 0.00 97 LYS A O 5
ATOM 4315 N N . ASP A 1 17 ? 5.006 2.762 9.053 1.00 0.00 98 ASP A N 5
ATOM 4316 C CA . ASP A 1 17 ? 4.954 4.174 9.415 1.00 0.00 98 ASP A CA 5
ATOM 4317 C C . ASP A 1 17 ? 3.589 4.728 9.065 1.00 0.00 98 ASP A C 5
ATOM 4318 O O . ASP A 1 17 ? 3.055 4.434 7.992 1.00 0.00 98 ASP A O 5
ATOM 4327 N N . GLY A 1 18 ? 3.045 5.568 9.919 1.00 0.00 99 GLY A N 5
ATOM 4328 C CA . GLY A 1 18 ? 1.699 6.027 9.718 1.00 0.00 99 GLY A CA 5
ATOM 4329 C C . GLY A 1 18 ? 1.699 7.399 9.115 1.00 0.00 99 GLY A C 5
ATOM 4330 O O . GLY A 1 18 ? 1.144 8.334 9.672 1.00 0.00 99 GLY A O 5
ATOM 4334 N N . GLY A 1 19 ? 2.364 7.534 7.991 1.00 0.00 100 GLY A N 5
ATOM 4335 C CA . GLY A 1 19 ? 2.432 8.820 7.353 1.00 0.00 100 GLY A CA 5
ATOM 4336 C C . GLY A 1 19 ? 1.155 9.121 6.630 1.00 0.00 100 GLY A C 5
ATOM 4337 O O . GLY A 1 19 ? 0.072 8.715 7.057 1.00 0.00 100 GLY A O 5
ATOM 4341 N N . GLU A 1 20 ? 1.261 9.838 5.552 1.00 0.00 101 GLU A N 5
ATOM 4342 C CA . GLU A 1 20 ? 0.128 9.969 4.663 1.00 0.00 101 GLU A CA 5
ATOM 4343 C C . GLU A 1 20 ? -0.027 8.687 3.858 1.00 0.00 101 GLU A C 5
ATOM 4344 O O . GLU A 1 20 ? 0.740 8.415 2.932 1.00 0.00 101 GLU A O 5
ATOM 4356 N N . LEU A 1 21 ? -1.006 7.877 4.231 1.00 0.00 102 LEU A N 5
ATOM 4357 C CA . LEU A 1 21 ? -1.215 6.623 3.537 1.00 0.00 102 LEU A CA 5
ATOM 4358 C C . LEU A 1 21 ? -2.317 6.766 2.527 1.00 0.00 102 LEU A C 5
ATOM 4359 O O . LEU A 1 21 ? -3.419 7.226 2.848 1.00 0.00 102 LEU A O 5
ATOM 4375 N N . LEU A 1 22 ? -2.012 6.341 1.327 1.00 0.00 103 LEU A N 5
ATOM 4376 C CA . LEU A 1 22 ? -2.932 6.351 0.234 1.00 0.00 103 LEU A CA 5
ATOM 4377 C C . LEU A 1 22 ? -4.051 5.375 0.538 1.00 0.00 103 LEU A C 5
ATOM 4378 O O . LEU A 1 22 ? -3.848 4.160 0.558 1.00 0.00 103 LEU A O 5
ATOM 4394 N N . CYS A 1 23 ? -5.213 5.917 0.831 1.00 0.00 104 CYS A N 5
ATOM 4395 C CA . CYS A 1 23 ? -6.336 5.108 1.234 1.00 0.00 104 CYS A CA 5
ATOM 4396 C C . CYS A 1 23 ? -6.918 4.394 0.035 1.00 0.00 104 CYS A C 5
ATOM 4397 O O . CYS A 1 23 ? -7.687 4.981 -0.731 1.00 0.00 104 CYS A O 5
ATOM 4405 N N . CYS A 1 24 ? -6.512 3.139 -0.147 1.00 0.00 105 CYS A N 5
ATOM 4406 C CA . CYS A 1 24 ? -7.104 2.301 -1.171 1.00 0.00 105 CYS A CA 5
ATOM 4407 C C . CYS A 1 24 ? -8.613 2.360 -1.036 1.00 0.00 105 CYS A C 5
ATOM 4408 O O . CYS A 1 24 ? -9.169 2.025 0.009 1.00 0.00 105 CYS A O 5
ATOM 4415 N N . ASP A 1 25 ? -9.261 2.819 -2.087 1.00 0.00 106 ASP A N 5
ATOM 4416 C CA . ASP A 1 25 ? -10.688 3.101 -2.035 1.00 0.00 106 ASP A CA 5
ATOM 4417 C C . ASP A 1 25 ? -11.523 1.842 -1.790 1.00 0.00 106 ASP A C 5
ATOM 4418 O O . ASP A 1 25 ? -12.598 1.916 -1.194 1.00 0.00 106 ASP A O 5
ATOM 4427 N N . THR A 1 26 ? -11.024 0.688 -2.216 1.00 0.00 107 THR A N 5
ATOM 4428 C CA . THR A 1 26 ? -11.782 -0.551 -2.085 1.00 0.00 107 THR A CA 5
ATOM 4429 C C . THR A 1 26 ? -11.496 -1.276 -0.771 1.00 0.00 107 THR A C 5
ATOM 4430 O O . THR A 1 26 ? -12.399 -1.862 -0.169 1.00 0.00 107 THR A O 5
ATOM 4441 N N . CYS A 1 27 ? -10.257 -1.219 -0.308 1.00 0.00 108 CYS A N 5
ATOM 4442 C CA . CYS A 1 27 ? -9.846 -2.038 0.824 1.00 0.00 108 CYS A CA 5
ATOM 4443 C C . CYS A 1 27 ? -9.090 -1.208 1.856 1.00 0.00 108 CYS A C 5
ATOM 4444 O O . CYS A 1 27 ? -8.485 -0.188 1.527 1.00 0.00 108 CYS A O 5
ATOM 4451 N N . PRO A 1 28 ? -9.098 -1.653 3.121 1.00 0.00 109 PRO A N 5
ATOM 4452 C CA . PRO A 1 28 ? -8.508 -0.903 4.226 1.00 0.00 109 PRO A CA 5
ATOM 4453 C C . PRO A 1 28 ? -6.982 -1.032 4.325 1.00 0.00 109 PRO A C 5
ATOM 4454 O O . PRO A 1 28 ? -6.433 -1.129 5.422 1.00 0.00 109 PRO A O 5
ATOM 4465 N N . SER A 1 29 ? -6.301 -1.006 3.189 1.00 0.00 110 SER A N 5
ATOM 4466 C CA . SER A 1 29 ? -4.841 -1.057 3.169 1.00 0.00 110 SER A CA 5
ATOM 4467 C C . SER A 1 29 ? -4.262 0.352 3.146 1.00 0.00 110 SER A C 5
ATOM 4468 O O . SER A 1 29 ? -4.942 1.310 2.771 1.00 0.00 110 SER A O 5
ATOM 4476 N N . SER A 1 30 ? -3.018 0.478 3.579 1.00 0.00 111 SER A N 5
ATOM 4477 C CA . SER A 1 30 ? -2.345 1.762 3.594 1.00 0.00 111 SER A CA 5
ATOM 4478 C C . SER A 1 30 ? -0.925 1.652 3.070 1.00 0.00 111 SER A C 5
ATOM 4479 O O . SER A 1 30 ? -0.133 0.835 3.537 1.00 0.00 111 SER A O 5
ATOM 4487 N N . TYR A 1 31 ? -0.630 2.478 2.087 1.00 0.00 112 TYR A N 5
ATOM 4488 C CA . TYR A 1 31 ? 0.686 2.526 1.457 1.00 0.00 112 TYR A CA 5
ATOM 4489 C C . TYR A 1 31 ? 1.084 3.982 1.255 1.00 0.00 112 TYR A C 5
ATOM 4490 O O . TYR A 1 31 ? 0.220 4.848 1.142 1.00 0.00 112 TYR A O 5
ATOM 4508 N N . HIS A 1 32 ? 2.379 4.265 1.226 1.00 0.00 113 HIS A N 5
ATOM 4509 C CA . HIS A 1 32 ? 2.832 5.580 0.785 1.00 0.00 113 HIS A CA 5
ATOM 4510 C C . HIS A 1 32 ? 2.921 5.549 -0.735 1.00 0.00 113 HIS A C 5
ATOM 4511 O O . HIS A 1 32 ? 3.145 4.484 -1.313 1.00 0.00 113 HIS A O 5
ATOM 4525 N N . ILE A 1 33 ? 2.759 6.698 -1.378 1.00 0.00 114 ILE A N 5
ATOM 4526 C CA . ILE A 1 33 ? 2.918 6.793 -2.833 1.00 0.00 114 ILE A CA 5
ATOM 4527 C C . ILE A 1 33 ? 4.317 6.352 -3.280 1.00 0.00 114 ILE A C 5
ATOM 4528 O O . ILE A 1 33 ? 4.531 6.015 -4.443 1.00 0.00 114 ILE A O 5
ATOM 4544 N N . HIS A 1 34 ? 5.256 6.354 -2.342 1.00 0.00 115 HIS A N 5
ATOM 4545 C CA . HIS A 1 34 ? 6.641 5.981 -2.609 1.00 0.00 115 HIS A CA 5
ATOM 4546 C C . HIS A 1 34 ? 6.827 4.469 -2.464 1.00 0.00 115 HIS A C 5
ATOM 4547 O O . HIS A 1 34 ? 7.820 3.906 -2.925 1.00 0.00 115 HIS A O 5
ATOM 4562 N N . CYS A 1 35 ? 5.857 3.815 -1.843 1.00 0.00 116 CYS A N 5
ATOM 4563 C CA . CYS A 1 35 ? 5.987 2.404 -1.500 1.00 0.00 116 CYS A CA 5
ATOM 4564 C C . CYS A 1 35 ? 5.076 1.561 -2.371 1.00 0.00 116 CYS A C 5
ATOM 4565 O O . CYS A 1 35 ? 4.716 0.435 -2.029 1.00 0.00 116 CYS A O 5
ATOM 4572 N N . LEU A 1 36 ? 4.726 2.130 -3.510 1.00 0.00 117 LEU A N 5
ATOM 4573 C CA . LEU A 1 36 ? 3.913 1.461 -4.496 1.00 0.00 117 LEU A CA 5
ATOM 4574 C C . LEU A 1 36 ? 4.787 0.904 -5.603 1.00 0.00 117 LEU A C 5
ATOM 4575 O O . LEU A 1 36 ? 6.013 0.994 -5.531 1.00 0.00 117 LEU A O 5
ATOM 4591 N N . ASN A 1 37 ? 4.173 0.342 -6.624 1.00 0.00 118 ASN A N 5
ATOM 4592 C CA . ASN A 1 37 ? 4.931 -0.293 -7.690 1.00 0.00 118 ASN A CA 5
ATOM 4593 C C . ASN A 1 37 ? 5.459 0.766 -8.637 1.00 0.00 118 ASN A C 5
ATOM 4594 O O . ASN A 1 37 ? 6.668 0.838 -8.873 1.00 0.00 118 ASN A O 5
ATOM 4605 N N . PRO A 1 38 ? 4.584 1.607 -9.198 1.00 0.00 119 PRO A N 5
ATOM 4606 C CA . PRO A 1 38 ? 4.985 2.811 -9.884 1.00 0.00 119 PRO A CA 5
ATOM 4607 C C . PRO A 1 38 ? 4.812 4.036 -8.981 1.00 0.00 119 PRO A C 5
ATOM 4608 O O . PRO A 1 38 ? 3.739 4.643 -8.956 1.00 0.00 119 PRO A O 5
ATOM 4619 N N . PRO A 1 39 ? 5.857 4.406 -8.217 1.00 0.00 120 PRO A N 5
ATOM 4620 C CA . PRO A 1 39 ? 5.778 5.488 -7.224 1.00 0.00 120 PRO A CA 5
ATOM 4621 C C . PRO A 1 39 ? 5.264 6.806 -7.792 1.00 0.00 120 PRO A C 5
ATOM 4622 O O . PRO A 1 39 ? 5.508 7.151 -8.951 1.00 0.00 120 PRO A O 5
ATOM 4633 N N . LEU A 1 40 ? 4.562 7.536 -6.945 1.00 0.00 121 LEU A N 5
ATOM 4634 C CA . LEU A 1 40 ? 3.916 8.778 -7.325 1.00 0.00 121 LEU A CA 5
ATOM 4635 C C . LEU A 1 40 ? 4.521 9.932 -6.537 1.00 0.00 121 LEU A C 5
ATOM 4636 O O . LEU A 1 40 ? 4.921 9.759 -5.386 1.00 0.00 121 LEU A O 5
ATOM 4652 N N . PRO A 1 41 ? 4.631 11.117 -7.161 1.00 0.00 122 PRO A N 5
ATOM 4653 C CA . PRO A 1 41 ? 5.159 12.316 -6.504 1.00 0.00 122 PRO A CA 5
ATOM 4654 C C . PRO A 1 41 ? 4.167 12.904 -5.506 1.00 0.00 122 PRO A C 5
ATOM 4655 O O . PRO A 1 41 ? 4.551 13.618 -4.578 1.00 0.00 122 PRO A O 5
ATOM 4666 N N . GLU A 1 42 ? 2.891 12.587 -5.707 1.00 0.00 123 GLU A N 5
ATOM 4667 C CA . GLU A 1 42 ? 1.816 13.048 -4.838 1.00 0.00 123 GLU A CA 5
ATOM 4668 C C . GLU A 1 42 ? 0.602 12.141 -4.961 1.00 0.00 123 GLU A C 5
ATOM 4669 O O . GLU A 1 42 ? 0.450 11.415 -5.947 1.00 0.00 123 GLU A O 5
ATOM 4681 N N . ILE A 1 43 ? -0.236 12.179 -3.933 1.00 0.00 124 ILE A N 5
ATOM 4682 C CA . ILE A 1 43 ? -1.471 11.417 -3.873 1.00 0.00 124 ILE A CA 5
ATOM 4683 C C . ILE A 1 43 ? -2.345 11.652 -5.111 1.00 0.00 124 ILE A C 5
ATOM 4684 O O . ILE A 1 43 ? -2.564 12.795 -5.522 1.00 0.00 124 ILE A O 5
ATOM 4700 N N . PRO A 1 44 ? -2.844 10.561 -5.724 1.00 0.00 125 PRO A N 5
ATOM 4701 C CA . PRO A 1 44 ? -3.619 10.622 -6.965 1.00 0.00 125 PRO A CA 5
ATOM 4702 C C . PRO A 1 44 ? -5.009 11.225 -6.789 1.00 0.00 125 PRO A C 5
ATOM 4703 O O . PRO A 1 44 ? -5.540 11.301 -5.681 1.00 0.00 125 PRO A O 5
ATOM 4714 N N . ASN A 1 45 ? -5.578 11.674 -7.894 1.00 0.00 126 ASN A N 5
ATOM 4715 C CA . ASN A 1 45 ? -6.948 12.163 -7.918 1.00 0.00 126 ASN A CA 5
ATOM 4716 C C . ASN A 1 45 ? -7.870 11.079 -8.475 1.00 0.00 126 ASN A C 5
ATOM 4717 O O . ASN A 1 45 ? -7.549 10.451 -9.486 1.00 0.00 126 ASN A O 5
ATOM 4728 N N . GLY A 1 46 ? -8.994 10.844 -7.807 1.00 0.00 127 GLY A N 5
ATOM 4729 C CA . GLY A 1 46 ? -9.926 9.829 -8.261 1.00 0.00 127 GLY A CA 5
ATOM 4730 C C . GLY A 1 46 ? -9.933 8.593 -7.376 1.00 0.00 127 GLY A C 5
ATOM 4731 O O . GLY A 1 46 ? -9.696 8.678 -6.174 1.00 0.00 127 GLY A O 5
ATOM 4735 N N . GLU A 1 47 ? -10.188 7.447 -7.982 1.00 0.00 128 GLU A N 5
ATOM 4736 C CA . GLU A 1 47 ? -10.279 6.188 -7.266 1.00 0.00 128 GLU A CA 5
ATOM 4737 C C . GLU A 1 47 ? -8.962 5.436 -7.378 1.00 0.00 128 GLU A C 5
ATOM 4738 O O . GLU A 1 47 ? -8.684 4.800 -8.395 1.00 0.00 128 GLU A O 5
ATOM 4750 N N . TRP A 1 48 ? -8.141 5.523 -6.347 1.00 0.00 129 TRP A N 5
ATOM 4751 C CA . TRP A 1 48 ? -6.877 4.815 -6.348 1.00 0.00 129 TRP A CA 5
ATOM 4752 C C . TRP A 1 48 ? -7.023 3.486 -5.640 1.00 0.00 129 TRP A C 5
ATOM 4753 O O . TRP A 1 48 ? -7.624 3.395 -4.564 1.00 0.00 129 TRP A O 5
ATOM 4774 N N . LEU A 1 49 ? -6.475 2.460 -6.253 1.00 0.00 130 LEU A N 5
ATOM 4775 C CA . LEU A 1 49 ? -6.478 1.135 -5.669 1.00 0.00 130 LEU A CA 5
ATOM 4776 C C . LEU A 1 49 ? -5.062 0.671 -5.410 1.00 0.00 130 LEU A C 5
ATOM 4777 O O . LEU A 1 49 ? -4.150 0.956 -6.184 1.00 0.00 130 LEU A O 5
ATOM 4793 N N . CYS A 1 50 ? -4.893 -0.048 -4.314 1.00 0.00 131 CYS A N 5
ATOM 4794 C CA . CYS A 1 50 ? -3.588 -0.548 -3.925 1.00 0.00 131 CYS A CA 5
ATOM 4795 C C . CYS A 1 50 ? -3.136 -1.626 -4.903 1.00 0.00 131 CYS A C 5
ATOM 4796 O O . CYS A 1 50 ? -3.973 -2.167 -5.629 1.00 0.00 131 CYS A O 5
ATOM 4803 N N . PRO A 1 51 ? -1.837 -1.965 -4.939 1.00 0.00 132 PRO A N 5
ATOM 4804 C CA . PRO A 1 51 ? -1.302 -2.977 -5.865 1.00 0.00 132 PRO A CA 5
ATOM 4805 C C . PRO A 1 51 ? -2.097 -4.279 -5.859 1.00 0.00 132 PRO A C 5
ATOM 4806 O O . PRO A 1 51 ? -2.182 -4.972 -6.869 1.00 0.00 132 PRO A O 5
ATOM 4817 N N . ARG A 1 52 ? -2.709 -4.587 -4.726 1.00 0.00 133 ARG A N 5
ATOM 4818 C CA . ARG A 1 52 ? -3.455 -5.826 -4.573 1.00 0.00 133 ARG A CA 5
ATOM 4819 C C . ARG A 1 52 ? -4.800 -5.737 -5.296 1.00 0.00 133 ARG A C 5
ATOM 4820 O O . ARG A 1 52 ? -5.283 -6.716 -5.856 1.00 0.00 133 ARG A O 5
ATOM 4841 N N . CYS A 1 53 ? -5.395 -4.553 -5.274 1.00 0.00 134 CYS A N 5
ATOM 4842 C CA . CYS A 1 53 ? -6.691 -4.326 -5.908 1.00 0.00 134 CYS A CA 5
ATOM 4843 C C . CYS A 1 53 ? -6.529 -3.946 -7.383 1.00 0.00 134 CYS A C 5
ATOM 4844 O O . CYS A 1 53 ? -7.397 -4.227 -8.208 1.00 0.00 134 CYS A O 5
ATOM 4851 N N . THR A 1 54 ? -5.414 -3.305 -7.710 1.00 0.00 135 THR A N 5
ATOM 4852 C CA . THR A 1 54 ? -5.148 -2.879 -9.078 1.00 0.00 135 THR A CA 5
ATOM 4853 C C . THR A 1 54 ? -4.194 -3.859 -9.767 1.00 0.00 135 THR A C 5
ATOM 4854 O O . THR A 1 54 ? -3.611 -3.554 -10.811 1.00 0.00 135 THR A O 5
ATOM 4865 N N . CYS A 1 55 ? -4.054 -5.039 -9.167 1.00 0.00 136 CYS A N 5
ATOM 4866 C CA . CYS A 1 55 ? -3.158 -6.077 -9.666 1.00 0.00 136 CYS A CA 5
ATOM 4867 C C . CYS A 1 55 ? -3.435 -6.391 -11.132 1.00 0.00 136 CYS A C 5
ATOM 4868 O O . CYS A 1 55 ? -4.592 -6.500 -11.545 1.00 0.00 136 CYS A O 5
ATOM 4876 N N . PRO A 1 56 ? -2.373 -6.531 -11.936 1.00 0.00 137 PRO A N 5
ATOM 4877 C CA . PRO A 1 56 ? -2.493 -6.868 -13.348 1.00 0.00 137 PRO A CA 5
ATOM 4878 C C . PRO A 1 56 ? -2.803 -8.348 -13.541 1.00 0.00 137 PRO A C 5
ATOM 4879 O O . PRO A 1 56 ? -2.846 -9.116 -12.577 1.00 0.00 137 PRO A O 5
ATOM 4890 N N . ALA A 1 57 ? -3.004 -8.744 -14.785 1.00 0.00 138 ALA A N 5
ATOM 4891 C CA . ALA A 1 57 ? -3.367 -10.116 -15.101 1.00 0.00 138 ALA A CA 5
ATOM 4892 C C . ALA A 1 57 ? -2.156 -11.027 -14.985 1.00 0.00 138 ALA A C 5
ATOM 4893 O O . ALA A 1 57 ? -1.316 -11.081 -15.888 1.00 0.00 138 ALA A O 5
ATOM 4900 N N . LEU A 1 58 ? -2.056 -11.715 -13.856 1.00 0.00 139 LEU A N 5
ATOM 4901 C CA . LEU A 1 58 ? -0.966 -12.648 -13.619 1.00 0.00 139 LEU A CA 5
ATOM 4902 C C . LEU A 1 58 ? -1.153 -13.904 -14.460 1.00 0.00 139 LEU A C 5
ATOM 4903 O O . LEU A 1 58 ? -1.642 -14.921 -13.976 1.00 0.00 139 LEU A O 5
ATOM 4919 N N . LYS A 1 59 ? -0.778 -13.815 -15.728 1.00 0.00 140 LYS A N 5
ATOM 4920 C CA . LYS A 1 59 ? -0.926 -14.924 -16.657 1.00 0.00 140 LYS A CA 5
ATOM 4921 C C . LYS A 1 59 ? 0.044 -16.051 -16.321 1.00 0.00 140 LYS A C 5
ATOM 4922 O O . LYS A 1 59 ? 1.211 -16.027 -16.724 1.00 0.00 140 LYS A O 5
ATOM 4941 N N . GLY A 1 60 ? -0.446 -17.027 -15.573 1.00 0.00 141 GLY A N 5
ATOM 4942 C CA . GLY A 1 60 ? 0.373 -18.156 -15.190 1.00 0.00 141 GLY A CA 5
ATOM 4943 C C . GLY A 1 60 ? -0.219 -19.475 -15.641 1.00 0.00 141 GLY A C 5
ATOM 4944 O O . GLY A 1 60 ? 0.503 -20.440 -15.881 1.00 0.00 141 GLY A O 5
ATOM 4948 N N . LYS A 1 61 ? -1.538 -19.516 -15.761 1.00 0.00 142 LYS A N 5
ATOM 4949 C CA . LYS A 1 61 ? -2.228 -20.727 -16.171 1.00 0.00 142 LYS A CA 5
ATOM 4950 C C . LYS A 1 61 ? -2.184 -20.867 -17.686 1.00 0.00 142 LYS A C 5
ATOM 4951 O O . LYS A 1 61 ? -1.329 -21.623 -18.196 1.00 0.00 142 LYS A O 5
ATOM 4971 N N . ALA B 2 1 ? -8.003 10.318 -4.907 1.00 0.00 144 ALA B N 5
ATOM 4972 C CA . ALA B 2 1 ? -7.520 9.234 -4.034 1.00 0.00 144 ALA B CA 5
ATOM 4973 C C . ALA B 2 1 ? -7.270 9.773 -2.637 1.00 0.00 144 ALA B C 5
ATOM 4974 O O . ALA B 2 1 ? -6.723 10.861 -2.467 1.00 0.00 144 ALA B O 5
ATOM 4983 N N . ARG B 2 2 ? -7.704 9.018 -1.646 1.00 0.00 145 ARG B N 5
ATOM 4984 C CA . ARG B 2 2 ? -7.676 9.472 -0.263 1.00 0.00 145 ARG B CA 5
ATOM 4985 C C . ARG B 2 2 ? -6.308 9.253 0.366 1.00 0.00 145 ARG B C 5
ATOM 4986 O O . ARG B 2 2 ? -5.565 8.376 -0.050 1.00 0.00 145 ARG B O 5
ATOM 5007 N N . THR B 2 3 ? -5.991 10.038 1.382 1.00 0.00 146 THR B N 5
ATOM 5008 C CA . THR B 2 3 ? -4.765 9.854 2.144 1.00 0.00 146 THR B CA 5
ATOM 5009 C C . THR B 2 3 ? -5.006 10.188 3.611 1.00 0.00 146 THR B C 5
ATOM 5010 O O . THR B 2 3 ? -5.892 10.979 3.940 1.00 0.00 146 THR B O 5
ATOM 5021 N N . LYS B 2 4 ? -4.234 9.564 4.486 1.00 0.00 147 LYS B N 5
ATOM 5022 C CA . LYS B 2 4 ? -4.289 9.862 5.906 1.00 0.00 147 LYS B CA 5
ATOM 5023 C C . LYS B 2 4 ? -2.996 10.574 6.257 1.00 0.00 147 LYS B C 5
ATOM 5024 O O . LYS B 2 4 ? -2.305 11.031 5.360 1.00 0.00 147 LYS B O 5
ATOM 5043 N N . GLN B 2 5 ? -2.693 10.690 7.532 1.00 0.00 148 GLN B N 5
ATOM 5044 C CA . GLN B 2 5 ? -1.393 11.169 7.980 1.00 0.00 148 GLN B CA 5
ATOM 5045 C C . GLN B 2 5 ? -1.300 10.986 9.488 1.00 0.00 148 GLN B C 5
ATOM 5046 O O . GLN B 2 5 ? -1.232 11.950 10.249 1.00 0.00 148 GLN B O 5
ATOM 5060 N N . THR B 2 6 ? -1.294 9.727 9.899 1.00 0.00 149 THR B N 5
ATOM 5061 C CA . THR B 2 6 ? -1.435 9.364 11.300 1.00 0.00 149 THR B CA 5
ATOM 5062 C C . THR B 2 6 ? -0.083 9.395 12.050 1.00 0.00 149 THR B C 5
ATOM 5063 O O . THR B 2 6 ? 0.504 10.464 12.215 1.00 0.00 149 THR B O 5
ATOM 5074 N N . ALA B 2 7 ? 0.427 8.243 12.481 1.00 0.00 150 ALA B N 5
ATOM 5075 C CA . ALA B 2 7 ? 1.668 8.197 13.252 1.00 0.00 150 ALA B CA 5
ATOM 5076 C C . ALA B 2 7 ? 2.809 7.550 12.471 1.00 0.00 150 ALA B C 5
ATOM 5077 O O . ALA B 2 7 ? 3.109 6.373 12.652 1.00 0.00 150 ALA B O 5
ATOM 5084 N N . ARG B 2 8 ? 3.434 8.317 11.589 1.00 0.00 151 ARG B N 5
ATOM 5085 C CA . ARG B 2 8 ? 4.630 7.850 10.892 1.00 0.00 151 ARG B CA 5
ATOM 5086 C C . ARG B 2 8 ? 5.818 7.992 11.836 1.00 0.00 151 ARG B C 5
ATOM 5087 O O . ARG B 2 8 ? 5.929 8.997 12.538 1.00 0.00 151 ARG B O 5
ATOM 5139 N N . SER B 2 10 ? 8.676 8.878 11.760 1.00 0.00 153 SER B N 5
ATOM 5140 C CA . SER B 2 10 ? 9.667 9.905 11.512 1.00 0.00 153 SER B CA 5
ATOM 5141 C C . SER B 2 10 ? 9.873 10.697 12.802 1.00 0.00 153 SER B C 5
ATOM 5142 O O . SER B 2 10 ? 9.002 11.471 13.208 1.00 0.00 153 SER B O 5
ATOM 5150 N N . THR B 2 11 ? 11.015 10.481 13.443 1.00 0.00 154 THR B N 5
ATOM 5151 C CA . THR B 2 11 ? 11.266 10.992 14.787 1.00 0.00 154 THR B CA 5
ATOM 5152 C C . THR B 2 11 ? 11.253 12.519 14.832 1.00 0.00 154 THR B C 5
ATOM 5153 O O . THR B 2 11 ? 10.801 13.119 15.814 1.00 0.00 154 THR B O 5
ATOM 5166 N N . ASP A 1 6 ? -12.203 -2.218 8.362 1.00 0.00 87 ASP A N 6
ATOM 5167 C CA . ASP A 1 6 ? -12.826 -1.010 7.831 1.00 0.00 87 ASP A CA 6
ATOM 5168 C C . ASP A 1 6 ? -11.800 0.103 7.823 1.00 0.00 87 ASP A C 6
ATOM 5169 O O . ASP A 1 6 ? -11.483 0.692 6.787 1.00 0.00 87 ASP A O 6
ATOM 5178 N N . HIS A 1 7 ? -11.283 0.364 9.009 1.00 0.00 88 HIS A N 6
ATOM 5179 C CA . HIS A 1 7 ? -10.228 1.335 9.215 1.00 0.00 88 HIS A CA 6
ATOM 5180 C C . HIS A 1 7 ? -8.992 0.995 8.381 1.00 0.00 88 HIS A C 6
ATOM 5181 O O . HIS A 1 7 ? -8.421 -0.083 8.520 1.00 0.00 88 HIS A O 6
ATOM 5196 N N . HIS A 1 8 ? -8.593 1.917 7.508 1.00 0.00 89 HIS A N 6
ATOM 5197 C CA . HIS A 1 8 ? -7.335 1.772 6.790 1.00 0.00 89 HIS A CA 6
ATOM 5198 C C . HIS A 1 8 ? -6.217 1.842 7.805 1.00 0.00 89 HIS A C 6
ATOM 5199 O O . HIS A 1 8 ? -6.178 2.777 8.603 1.00 0.00 89 HIS A O 6
ATOM 5214 N N . MET A 1 9 ? -5.333 0.847 7.780 1.00 0.00 90 MET A N 6
ATOM 5215 C CA . MET A 1 9 ? -4.296 0.694 8.802 1.00 0.00 90 MET A CA 6
ATOM 5216 C C . MET A 1 9 ? -3.613 2.022 9.113 1.00 0.00 90 MET A C 6
ATOM 5217 O O . MET A 1 9 ? -3.373 2.838 8.223 1.00 0.00 90 MET A O 6
ATOM 5231 N N . GLU A 1 10 ? -3.288 2.220 10.383 1.00 0.00 91 GLU A N 6
ATOM 5232 C CA . GLU A 1 10 ? -2.716 3.478 10.859 1.00 0.00 91 GLU A CA 6
ATOM 5233 C C . GLU A 1 10 ? -1.223 3.553 10.548 1.00 0.00 91 GLU A C 6
ATOM 5234 O O . GLU A 1 10 ? -0.452 4.188 11.265 1.00 0.00 91 GLU A O 6
ATOM 5246 N N . PHE A 1 11 ? -0.838 2.878 9.483 1.00 0.00 92 PHE A N 6
ATOM 5247 C CA . PHE A 1 11 ? 0.504 2.938 8.949 1.00 0.00 92 PHE A CA 6
ATOM 5248 C C . PHE A 1 11 ? 0.564 2.218 7.617 1.00 0.00 92 PHE A C 6
ATOM 5249 O O . PHE A 1 11 ? -0.161 1.252 7.376 1.00 0.00 92 PHE A O 6
ATOM 5266 N N . CYS A 1 12 ? 1.423 2.730 6.765 1.00 0.00 93 CYS A N 6
ATOM 5267 C CA . CYS A 1 12 ? 1.673 2.187 5.449 1.00 0.00 93 CYS A CA 6
ATOM 5268 C C . CYS A 1 12 ? 2.099 0.735 5.542 1.00 0.00 93 CYS A C 6
ATOM 5269 O O . CYS A 1 12 ? 3.136 0.418 6.118 1.00 0.00 93 CYS A O 6
ATOM 5276 N N . ARG A 1 13 ? 1.280 -0.126 4.962 1.00 0.00 94 ARG A N 6
ATOM 5277 C CA . ARG A 1 13 ? 1.423 -1.568 5.048 1.00 0.00 94 ARG A CA 6
ATOM 5278 C C . ARG A 1 13 ? 2.834 -2.042 4.698 1.00 0.00 94 ARG A C 6
ATOM 5279 O O . ARG A 1 13 ? 3.291 -3.074 5.188 1.00 0.00 94 ARG A O 6
ATOM 5300 N N . VAL A 1 14 ? 3.511 -1.293 3.841 1.00 0.00 95 VAL A N 6
ATOM 5301 C CA . VAL A 1 14 ? 4.855 -1.657 3.413 1.00 0.00 95 VAL A CA 6
ATOM 5302 C C . VAL A 1 14 ? 5.886 -1.428 4.513 1.00 0.00 95 VAL A C 6
ATOM 5303 O O . VAL A 1 14 ? 6.602 -2.348 4.905 1.00 0.00 95 VAL A O 6
ATOM 5316 N N . CYS A 1 15 ? 5.947 -0.207 5.029 1.00 0.00 96 CYS A N 6
ATOM 5317 C CA . CYS A 1 15 ? 7.055 0.166 5.887 1.00 0.00 96 CYS A CA 6
ATOM 5318 C C . CYS A 1 15 ? 6.639 0.347 7.348 1.00 0.00 96 CYS A C 6
ATOM 5319 O O . CYS A 1 15 ? 7.486 0.458 8.238 1.00 0.00 96 CYS A O 6
ATOM 5326 N N . LYS A 1 16 ? 5.331 0.382 7.563 1.00 0.00 97 LYS A N 6
ATOM 5327 C CA . LYS A 1 16 ? 4.709 0.445 8.895 1.00 0.00 97 LYS A CA 6
ATOM 5328 C C . LYS A 1 16 ? 4.762 1.860 9.496 1.00 0.00 97 LYS A C 6
ATOM 5329 O O . LYS A 1 16 ? 4.416 2.066 10.653 1.00 0.00 97 LYS A O 6
ATOM 5348 N N . ASP A 1 17 ? 5.155 2.829 8.678 1.00 0.00 98 ASP A N 6
ATOM 5349 C CA . ASP A 1 17 ? 5.104 4.250 9.038 1.00 0.00 98 ASP A CA 6
ATOM 5350 C C . ASP A 1 17 ? 3.719 4.800 8.733 1.00 0.00 98 ASP A C 6
ATOM 5351 O O . ASP A 1 17 ? 3.150 4.493 7.687 1.00 0.00 98 ASP A O 6
ATOM 5360 N N . GLY A 1 18 ? 3.195 5.657 9.599 1.00 0.00 99 GLY A N 6
ATOM 5361 C CA . GLY A 1 18 ? 1.841 6.127 9.428 1.00 0.00 99 GLY A CA 6
ATOM 5362 C C . GLY A 1 18 ? 1.812 7.502 8.814 1.00 0.00 99 GLY A C 6
ATOM 5363 O O . GLY A 1 18 ? 1.286 8.443 9.395 1.00 0.00 99 GLY A O 6
ATOM 5367 N N . GLY A 1 19 ? 2.407 7.631 7.648 1.00 0.00 100 GLY A N 6
ATOM 5368 C CA . GLY A 1 19 ? 2.478 8.925 7.008 1.00 0.00 100 GLY A CA 6
ATOM 5369 C C . GLY A 1 19 ? 1.174 9.303 6.362 1.00 0.00 100 GLY A C 6
ATOM 5370 O O . GLY A 1 19 ? 0.103 8.899 6.818 1.00 0.00 100 GLY A O 6
ATOM 5374 N N . GLU A 1 20 ? 1.256 10.090 5.321 1.00 0.00 101 GLU A N 6
ATOM 5375 C CA . GLU A 1 20 ? 0.090 10.353 4.508 1.00 0.00 101 GLU A CA 6
ATOM 5376 C C . GLU A 1 20 ? -0.178 9.110 3.672 1.00 0.00 101 GLU A C 6
ATOM 5377 O O . GLU A 1 20 ? 0.528 8.830 2.701 1.00 0.00 101 GLU A O 6
ATOM 5389 N N . LEU A 1 21 ? -1.189 8.357 4.073 1.00 0.00 102 LEU A N 6
ATOM 5390 C CA . LEU A 1 21 ? -1.392 7.021 3.540 1.00 0.00 102 LEU A CA 6
ATOM 5391 C C . LEU A 1 21 ? -2.471 7.001 2.491 1.00 0.00 102 LEU A C 6
ATOM 5392 O O . LEU A 1 21 ? -3.583 7.474 2.714 1.00 0.00 102 LEU A O 6
ATOM 5408 N N . LEU A 1 22 ? -2.139 6.397 1.379 1.00 0.00 103 LEU A N 6
ATOM 5409 C CA . LEU A 1 22 ? -2.996 6.336 0.237 1.00 0.00 103 LEU A CA 6
ATOM 5410 C C . LEU A 1 22 ? -4.107 5.356 0.529 1.00 0.00 103 LEU A C 6
ATOM 5411 O O . LEU A 1 22 ? -3.900 4.141 0.563 1.00 0.00 103 LEU A O 6
ATOM 5427 N N . CYS A 1 23 ? -5.267 5.901 0.796 1.00 0.00 104 CYS A N 6
ATOM 5428 C CA . CYS A 1 23 ? -6.379 5.113 1.270 1.00 0.00 104 CYS A CA 6
ATOM 5429 C C . CYS A 1 23 ? -7.054 4.380 0.127 1.00 0.00 104 CYS A C 6
ATOM 5430 O O . CYS A 1 23 ? -7.982 4.906 -0.484 1.00 0.00 104 CYS A O 6
ATOM 5438 N N . CYS A 1 24 ? -6.597 3.152 -0.127 1.00 0.00 105 CYS A N 6
ATOM 5439 C CA . CYS A 1 24 ? -7.117 2.353 -1.234 1.00 0.00 105 CYS A CA 6
ATOM 5440 C C . CYS A 1 24 ? -8.637 2.397 -1.251 1.00 0.00 105 CYS A C 6
ATOM 5441 O O . CYS A 1 24 ? -9.287 2.013 -0.276 1.00 0.00 105 CYS A O 6
ATOM 5448 N N . ASP A 1 25 ? -9.185 2.881 -2.354 1.00 0.00 106 ASP A N 6
ATOM 5449 C CA . ASP A 1 25 ? -10.621 3.124 -2.467 1.00 0.00 106 ASP A CA 6
ATOM 5450 C C . ASP A 1 25 ? -11.456 1.849 -2.335 1.00 0.00 106 ASP A C 6
ATOM 5451 O O . ASP A 1 25 ? -12.644 1.919 -2.017 1.00 0.00 106 ASP A O 6
ATOM 5460 N N . THR A 1 26 ? -10.854 0.686 -2.571 1.00 0.00 107 THR A N 6
ATOM 5461 C CA . THR A 1 26 ? -11.611 -0.563 -2.532 1.00 0.00 107 THR A CA 6
ATOM 5462 C C . THR A 1 26 ? -11.341 -1.395 -1.277 1.00 0.00 107 THR A C 6
ATOM 5463 O O . THR A 1 26 ? -12.121 -2.289 -0.954 1.00 0.00 107 THR A O 6
ATOM 5474 N N . CYS A 1 27 ? -10.257 -1.119 -0.559 1.00 0.00 108 CYS A N 6
ATOM 5475 C CA . CYS A 1 27 ? -9.918 -1.944 0.598 1.00 0.00 108 CYS A CA 6
ATOM 5476 C C . CYS A 1 27 ? -9.179 -1.125 1.652 1.00 0.00 108 CYS A C 6
ATOM 5477 O O . CYS A 1 27 ? -8.518 -0.140 1.325 1.00 0.00 108 CYS A O 6
ATOM 5484 N N . PRO A 1 28 ? -9.280 -1.525 2.935 1.00 0.00 109 PRO A N 6
ATOM 5485 C CA . PRO A 1 28 ? -8.670 -0.794 4.053 1.00 0.00 109 PRO A CA 6
ATOM 5486 C C . PRO A 1 28 ? -7.151 -0.939 4.138 1.00 0.00 109 PRO A C 6
ATOM 5487 O O . PRO A 1 28 ? -6.583 -0.997 5.230 1.00 0.00 109 PRO A O 6
ATOM 5498 N N . SER A 1 29 ? -6.502 -0.963 2.994 1.00 0.00 110 SER A N 6
ATOM 5499 C CA . SER A 1 29 ? -5.057 -1.027 2.939 1.00 0.00 110 SER A CA 6
ATOM 5500 C C . SER A 1 29 ? -4.506 0.361 2.706 1.00 0.00 110 SER A C 6
ATOM 5501 O O . SER A 1 29 ? -4.961 1.086 1.817 1.00 0.00 110 SER A O 6
ATOM 5509 N N . SER A 1 30 ? -3.552 0.735 3.525 1.00 0.00 111 SER A N 6
ATOM 5510 C CA . SER A 1 30 ? -2.969 2.048 3.463 1.00 0.00 111 SER A CA 6
ATOM 5511 C C . SER A 1 30 ? -1.499 1.947 3.080 1.00 0.00 111 SER A C 6
ATOM 5512 O O . SER A 1 30 ? -0.763 1.102 3.592 1.00 0.00 111 SER A O 6
ATOM 5520 N N . TYR A 1 31 ? -1.085 2.800 2.168 1.00 0.00 112 TYR A N 6
ATOM 5521 C CA . TYR A 1 31 ? 0.257 2.733 1.598 1.00 0.00 112 TYR A CA 6
ATOM 5522 C C . TYR A 1 31 ? 0.839 4.132 1.461 1.00 0.00 112 TYR A C 6
ATOM 5523 O O . TYR A 1 31 ? 0.122 5.116 1.555 1.00 0.00 112 TYR A O 6
ATOM 5541 N N . HIS A 1 32 ? 2.143 4.219 1.260 1.00 0.00 113 HIS A N 6
ATOM 5542 C CA . HIS A 1 32 ? 2.757 5.477 0.856 1.00 0.00 113 HIS A CA 6
ATOM 5543 C C . HIS A 1 32 ? 2.827 5.528 -0.654 1.00 0.00 113 HIS A C 6
ATOM 5544 O O . HIS A 1 32 ? 2.987 4.491 -1.295 1.00 0.00 113 HIS A O 6
ATOM 5558 N N . ILE A 1 33 ? 2.741 6.725 -1.220 1.00 0.00 114 ILE A N 6
ATOM 5559 C CA . ILE A 1 33 ? 2.975 6.901 -2.647 1.00 0.00 114 ILE A CA 6
ATOM 5560 C C . ILE A 1 33 ? 4.404 6.493 -3.000 1.00 0.00 114 ILE A C 6
ATOM 5561 O O . ILE A 1 33 ? 4.692 6.129 -4.135 1.00 0.00 114 ILE A O 6
ATOM 5577 N N . HIS A 1 34 ? 5.282 6.536 -2.001 1.00 0.00 115 HIS A N 6
ATOM 5578 C CA . HIS A 1 34 ? 6.693 6.205 -2.176 1.00 0.00 115 HIS A CA 6
ATOM 5579 C C . HIS A 1 34 ? 6.952 4.714 -1.941 1.00 0.00 115 HIS A C 6
ATOM 5580 O O . HIS A 1 34 ? 7.973 4.181 -2.370 1.00 0.00 115 HIS A O 6
ATOM 5595 N N . CYS A 1 35 ? 6.016 4.033 -1.286 1.00 0.00 116 CYS A N 6
ATOM 5596 C CA . CYS A 1 35 ? 6.192 2.613 -0.990 1.00 0.00 116 CYS A CA 6
ATOM 5597 C C . CYS A 1 35 ? 5.352 1.774 -1.939 1.00 0.00 116 CYS A C 6
ATOM 5598 O O . CYS A 1 35 ? 5.056 0.612 -1.676 1.00 0.00 116 CYS A O 6
ATOM 5605 N N . LEU A 1 36 ? 4.964 2.386 -3.042 1.00 0.00 117 LEU A N 6
ATOM 5606 C CA . LEU A 1 36 ? 4.200 1.713 -4.062 1.00 0.00 117 LEU A CA 6
ATOM 5607 C C . LEU A 1 36 ? 5.123 1.147 -5.124 1.00 0.00 117 LEU A C 6
ATOM 5608 O O . LEU A 1 36 ? 6.342 1.291 -5.031 1.00 0.00 117 LEU A O 6
ATOM 5624 N N . ASN A 1 37 ? 4.555 0.513 -6.131 1.00 0.00 118 ASN A N 6
ATOM 5625 C CA . ASN A 1 37 ? 5.358 -0.047 -7.208 1.00 0.00 118 ASN A CA 6
ATOM 5626 C C . ASN A 1 37 ? 5.759 1.052 -8.175 1.00 0.00 118 ASN A C 6
ATOM 5627 O O . ASN A 1 37 ? 6.950 1.250 -8.421 1.00 0.00 118 ASN A O 6
ATOM 5638 N N . PRO A 1 38 ? 4.794 1.791 -8.733 1.00 0.00 119 PRO A N 6
ATOM 5639 C CA . PRO A 1 38 ? 5.065 3.033 -9.422 1.00 0.00 119 PRO A CA 6
ATOM 5640 C C . PRO A 1 38 ? 4.846 4.225 -8.489 1.00 0.00 119 PRO A C 6
ATOM 5641 O O . PRO A 1 38 ? 3.722 4.714 -8.360 1.00 0.00 119 PRO A O 6
ATOM 5652 N N . PRO A 1 39 ? 5.907 4.694 -7.804 1.00 0.00 120 PRO A N 6
ATOM 5653 C CA . PRO A 1 39 ? 5.792 5.751 -6.796 1.00 0.00 120 PRO A CA 6
ATOM 5654 C C . PRO A 1 39 ? 5.241 7.056 -7.352 1.00 0.00 120 PRO A C 6
ATOM 5655 O O . PRO A 1 39 ? 5.725 7.581 -8.358 1.00 0.00 120 PRO A O 6
ATOM 5666 N N . LEU A 1 40 ? 4.234 7.574 -6.678 1.00 0.00 121 LEU A N 6
ATOM 5667 C CA . LEU A 1 40 ? 3.649 8.854 -7.034 1.00 0.00 121 LEU A CA 6
ATOM 5668 C C . LEU A 1 40 ? 4.398 9.974 -6.327 1.00 0.00 121 LEU A C 6
ATOM 5669 O O . LEU A 1 40 ? 4.824 9.816 -5.183 1.00 0.00 121 LEU A O 6
ATOM 5685 N N . PRO A 1 41 ? 4.594 11.113 -7.006 1.00 0.00 122 PRO A N 6
ATOM 5686 C CA . PRO A 1 41 ? 5.175 12.306 -6.390 1.00 0.00 122 PRO A CA 6
ATOM 5687 C C . PRO A 1 41 ? 4.130 13.084 -5.596 1.00 0.00 122 PRO A C 6
ATOM 5688 O O . PRO A 1 41 ? 4.438 14.072 -4.931 1.00 0.00 122 PRO A O 6
ATOM 5699 N N . GLU A 1 42 ? 2.893 12.615 -5.676 1.00 0.00 123 GLU A N 6
ATOM 5700 C CA . GLU A 1 42 ? 1.763 13.259 -5.030 1.00 0.00 123 GLU A CA 6
ATOM 5701 C C . GLU A 1 42 ? 0.599 12.279 -4.986 1.00 0.00 123 GLU A C 6
ATOM 5702 O O . GLU A 1 42 ? 0.518 11.375 -5.817 1.00 0.00 123 GLU A O 6
ATOM 5714 N N . ILE A 1 43 ? -0.276 12.442 -4.007 1.00 0.00 124 ILE A N 6
ATOM 5715 C CA . ILE A 1 43 ? -1.451 11.608 -3.871 1.00 0.00 124 ILE A CA 6
ATOM 5716 C C . ILE A 1 43 ? -2.335 11.705 -5.110 1.00 0.00 124 ILE A C 6
ATOM 5717 O O . ILE A 1 43 ? -2.680 12.801 -5.552 1.00 0.00 124 ILE A O 6
ATOM 5733 N N . PRO A 1 44 ? -2.712 10.549 -5.676 1.00 0.00 125 PRO A N 6
ATOM 5734 C CA . PRO A 1 44 ? -3.479 10.478 -6.917 1.00 0.00 125 PRO A CA 6
ATOM 5735 C C . PRO A 1 44 ? -4.878 11.049 -6.767 1.00 0.00 125 PRO A C 6
ATOM 5736 O O . PRO A 1 44 ? -5.444 11.057 -5.676 1.00 0.00 125 PRO A O 6
ATOM 5747 N N . ASN A 1 45 ? -5.412 11.562 -7.858 1.00 0.00 126 ASN A N 6
ATOM 5748 C CA . ASN A 1 45 ? -6.795 12.000 -7.889 1.00 0.00 126 ASN A CA 6
ATOM 5749 C C . ASN A 1 45 ? -7.639 10.937 -8.565 1.00 0.00 126 ASN A C 6
ATOM 5750 O O . ASN A 1 45 ? -7.131 10.154 -9.372 1.00 0.00 126 ASN A O 6
ATOM 5761 N N . GLY A 1 46 ? -8.914 10.892 -8.223 1.00 0.00 127 GLY A N 6
ATOM 5762 C CA . GLY A 1 46 ? -9.775 9.852 -8.739 1.00 0.00 127 GLY A CA 6
ATOM 5763 C C . GLY A 1 46 ? -9.739 8.624 -7.856 1.00 0.00 127 GLY A C 6
ATOM 5764 O O . GLY A 1 46 ? -9.588 8.739 -6.643 1.00 0.00 127 GLY A O 6
ATOM 5768 N N . GLU A 1 47 ? -9.844 7.453 -8.458 1.00 0.00 128 GLU A N 6
ATOM 5769 C CA . GLU A 1 47 ? -9.870 6.207 -7.717 1.00 0.00 128 GLU A CA 6
ATOM 5770 C C . GLU A 1 47 ? -8.506 5.536 -7.776 1.00 0.00 128 GLU A C 6
ATOM 5771 O O . GLU A 1 47 ? -8.073 5.086 -8.840 1.00 0.00 128 GLU A O 6
ATOM 5783 N N . TRP A 1 48 ? -7.819 5.497 -6.650 1.00 0.00 129 TRP A N 6
ATOM 5784 C CA . TRP A 1 48 ? -6.535 4.823 -6.583 1.00 0.00 129 TRP A CA 6
ATOM 5785 C C . TRP A 1 48 ? -6.700 3.480 -5.904 1.00 0.00 129 TRP A C 6
ATOM 5786 O O . TRP A 1 48 ? -7.380 3.368 -4.883 1.00 0.00 129 TRP A O 6
ATOM 5807 N N . LEU A 1 49 ? -6.069 2.468 -6.461 1.00 0.00 130 LEU A N 6
ATOM 5808 C CA . LEU A 1 49 ? -6.115 1.143 -5.878 1.00 0.00 130 LEU A CA 6
ATOM 5809 C C . LEU A 1 49 ? -4.726 0.689 -5.482 1.00 0.00 130 LEU A C 6
ATOM 5810 O O . LEU A 1 49 ? -3.744 0.981 -6.163 1.00 0.00 130 LEU A O 6
ATOM 5826 N N . CYS A 1 50 ? -4.659 -0.015 -4.365 1.00 0.00 131 CYS A N 6
ATOM 5827 C CA . CYS A 1 50 ? -3.399 -0.551 -3.875 1.00 0.00 131 CYS A CA 6
ATOM 5828 C C . CYS A 1 50 ? -2.937 -1.666 -4.817 1.00 0.00 131 CYS A C 6
ATOM 5829 O O . CYS A 1 50 ? -3.746 -2.204 -5.572 1.00 0.00 131 CYS A O 6
ATOM 5836 N N . PRO A 1 51 ? -1.642 -2.039 -4.775 1.00 0.00 132 PRO A N 6
ATOM 5837 C CA . PRO A 1 51 ? -1.065 -3.064 -5.670 1.00 0.00 132 PRO A CA 6
ATOM 5838 C C . PRO A 1 51 ? -1.764 -4.424 -5.578 1.00 0.00 132 PRO A C 6
ATOM 5839 O O . PRO A 1 51 ? -1.509 -5.317 -6.385 1.00 0.00 132 PRO A O 6
ATOM 5850 N N . ARG A 1 52 ? -2.625 -4.581 -4.580 1.00 0.00 133 ARG A N 6
ATOM 5851 C CA . ARG A 1 52 ? -3.448 -5.771 -4.450 1.00 0.00 133 ARG A CA 6
ATOM 5852 C C . ARG A 1 52 ? -4.683 -5.653 -5.337 1.00 0.00 133 ARG A C 6
ATOM 5853 O O . ARG A 1 52 ? -5.068 -6.597 -6.024 1.00 0.00 133 ARG A O 6
ATOM 5874 N N . CYS A 1 53 ? -5.283 -4.469 -5.323 1.00 0.00 134 CYS A N 6
ATOM 5875 C CA . CYS A 1 53 ? -6.541 -4.222 -6.019 1.00 0.00 134 CYS A CA 6
ATOM 5876 C C . CYS A 1 53 ? -6.317 -3.802 -7.469 1.00 0.00 134 CYS A C 6
ATOM 5877 O O . CYS A 1 53 ? -7.257 -3.792 -8.265 1.00 0.00 134 CYS A O 6
ATOM 5884 N N . THR A 1 54 ? -5.084 -3.438 -7.808 1.00 0.00 135 THR A N 6
ATOM 5885 C CA . THR A 1 54 ? -4.753 -3.062 -9.179 1.00 0.00 135 THR A CA 6
ATOM 5886 C C . THR A 1 54 ? -4.885 -4.256 -10.108 1.00 0.00 135 THR A C 6
ATOM 5887 O O . THR A 1 54 ? -5.056 -4.115 -11.320 1.00 0.00 135 THR A O 6
ATOM 5898 N N . CYS A 1 55 ? -4.801 -5.427 -9.520 1.00 0.00 136 CYS A N 6
ATOM 5899 C CA . CYS A 1 55 ? -5.043 -6.667 -10.228 1.00 0.00 136 CYS A CA 6
ATOM 5900 C C . CYS A 1 55 ? -6.477 -7.110 -9.962 1.00 0.00 136 CYS A C 6
ATOM 5901 O O . CYS A 1 55 ? -6.957 -6.991 -8.835 1.00 0.00 136 CYS A O 6
ATOM 5909 N N . PRO A 1 56 ? -7.186 -7.602 -10.990 1.00 0.00 137 PRO A N 6
ATOM 5910 C CA . PRO A 1 56 ? -8.576 -8.065 -10.852 1.00 0.00 137 PRO A CA 6
ATOM 5911 C C . PRO A 1 56 ? -8.696 -9.369 -10.060 1.00 0.00 137 PRO A C 6
ATOM 5912 O O . PRO A 1 56 ? -9.341 -10.322 -10.501 1.00 0.00 137 PRO A O 6
ATOM 5923 N N . ALA A 1 57 ? -8.082 -9.397 -8.887 1.00 0.00 138 ALA A N 6
ATOM 5924 C CA . ALA A 1 57 ? -8.106 -10.570 -8.027 1.00 0.00 138 ALA A CA 6
ATOM 5925 C C . ALA A 1 57 ? -9.134 -10.407 -6.912 1.00 0.00 138 ALA A C 6
ATOM 5926 O O . ALA A 1 57 ? -9.301 -11.294 -6.074 1.00 0.00 138 ALA A O 6
ATOM 5933 N N . LEU A 1 58 ? -9.810 -9.258 -6.894 1.00 0.00 139 LEU A N 6
ATOM 5934 C CA . LEU A 1 58 ? -10.858 -9.005 -5.908 1.00 0.00 139 LEU A CA 6
ATOM 5935 C C . LEU A 1 58 ? -11.999 -9.994 -6.104 1.00 0.00 139 LEU A C 6
ATOM 5936 O O . LEU A 1 58 ? -12.517 -10.566 -5.143 1.00 0.00 139 LEU A O 6
ATOM 5952 N N . LYS A 1 59 ? -12.376 -10.196 -7.358 1.00 0.00 140 LYS A N 6
ATOM 5953 C CA . LYS A 1 59 ? -13.389 -11.177 -7.703 1.00 0.00 140 LYS A CA 6
ATOM 5954 C C . LYS A 1 59 ? -12.702 -12.451 -8.181 1.00 0.00 140 LYS A C 6
ATOM 5955 O O . LYS A 1 59 ? -12.288 -12.554 -9.337 1.00 0.00 140 LYS A O 6
ATOM 5974 N N . GLY A 1 60 ? -12.556 -13.403 -7.277 1.00 0.00 141 GLY A N 6
ATOM 5975 C CA . GLY A 1 60 ? -12.007 -14.687 -7.643 1.00 0.00 141 GLY A CA 6
ATOM 5976 C C . GLY A 1 60 ? -13.107 -15.701 -7.828 1.00 0.00 141 GLY A C 6
ATOM 5977 O O . GLY A 1 60 ? -13.155 -16.415 -8.830 1.00 0.00 141 GLY A O 6
ATOM 5981 N N . LYS A 1 61 ? -14.003 -15.744 -6.852 1.00 0.00 142 LYS A N 6
ATOM 5982 C CA . LYS A 1 61 ? -15.173 -16.601 -6.898 1.00 0.00 142 LYS A CA 6
ATOM 5983 C C . LYS A 1 61 ? -16.359 -15.860 -6.298 1.00 0.00 142 LYS A C 6
ATOM 5984 O O . LYS A 1 61 ? -16.309 -15.532 -5.094 1.00 0.00 142 LYS A O 6
ATOM 6004 N N . ALA B 2 1 ? -8.697 8.175 -4.259 1.00 0.00 144 ALA B N 6
ATOM 6005 C CA . ALA B 2 1 ? -7.351 7.749 -3.827 1.00 0.00 144 ALA B CA 6
ATOM 6006 C C . ALA B 2 1 ? -7.181 8.000 -2.336 1.00 0.00 144 ALA B C 6
ATOM 6007 O O . ALA B 2 1 ? -6.884 7.070 -1.597 1.00 0.00 144 ALA B O 6
ATOM 6016 N N . ARG B 2 2 ? -7.366 9.254 -1.898 1.00 0.00 145 ARG B N 6
ATOM 6017 C CA . ARG B 2 2 ? -7.491 9.582 -0.467 1.00 0.00 145 ARG B CA 6
ATOM 6018 C C . ARG B 2 2 ? -6.182 9.361 0.301 1.00 0.00 145 ARG B C 6
ATOM 6019 O O . ARG B 2 2 ? -5.405 8.466 -0.011 1.00 0.00 145 ARG B O 6
ATOM 6040 N N . THR B 2 3 ? -5.933 10.175 1.312 1.00 0.00 146 THR B N 6
ATOM 6041 C CA . THR B 2 3 ? -4.736 10.009 2.118 1.00 0.00 146 THR B CA 6
ATOM 6042 C C . THR B 2 3 ? -4.984 10.293 3.597 1.00 0.00 146 THR B C 6
ATOM 6043 O O . THR B 2 3 ? -5.669 11.251 3.960 1.00 0.00 146 THR B O 6
ATOM 6054 N N . LYS B 2 4 ? -4.425 9.430 4.439 1.00 0.00 147 LYS B N 6
ATOM 6055 C CA . LYS B 2 4 ? -4.511 9.570 5.886 1.00 0.00 147 LYS B CA 6
ATOM 6056 C C . LYS B 2 4 ? -3.308 10.333 6.390 1.00 0.00 147 LYS B C 6
ATOM 6057 O O . LYS B 2 4 ? -2.497 10.795 5.601 1.00 0.00 147 LYS B O 6
ATOM 6076 N N . GLN B 2 5 ? -3.194 10.449 7.699 1.00 0.00 148 GLN B N 6
ATOM 6077 C CA . GLN B 2 5 ? -1.973 10.932 8.312 1.00 0.00 148 GLN B CA 6
ATOM 6078 C C . GLN B 2 5 ? -1.986 10.622 9.794 1.00 0.00 148 GLN B C 6
ATOM 6079 O O . GLN B 2 5 ? -2.840 11.100 10.537 1.00 0.00 148 GLN B O 6
ATOM 6093 N N . THR B 2 6 ? -1.048 9.789 10.202 1.00 0.00 149 THR B N 6
ATOM 6094 C CA . THR B 2 6 ? -1.010 9.275 11.554 1.00 0.00 149 THR B CA 6
ATOM 6095 C C . THR B 2 6 ? 0.448 9.205 12.044 1.00 0.00 149 THR B C 6
ATOM 6096 O O . THR B 2 6 ? 1.250 10.084 11.722 1.00 0.00 149 THR B O 6
ATOM 6107 N N . ALA B 2 7 ? 0.801 8.185 12.805 1.00 0.00 150 ALA B N 6
ATOM 6108 C CA . ALA B 2 7 ? 2.141 8.077 13.357 1.00 0.00 150 ALA B CA 6
ATOM 6109 C C . ALA B 2 7 ? 3.142 7.514 12.346 1.00 0.00 150 ALA B C 6
ATOM 6110 O O . ALA B 2 7 ? 3.424 6.318 12.339 1.00 0.00 150 ALA B O 6
ATOM 6117 N N . ARG B 2 8 ? 3.667 8.365 11.472 1.00 0.00 151 ARG B N 6
ATOM 6118 C CA . ARG B 2 8 ? 4.774 7.958 10.612 1.00 0.00 151 ARG B CA 6
ATOM 6119 C C . ARG B 2 8 ? 6.077 8.102 11.386 1.00 0.00 151 ARG B C 6
ATOM 6120 O O . ARG B 2 8 ? 6.364 9.154 11.947 1.00 0.00 151 ARG B O 6
ATOM 6172 N N . SER B 2 10 ? 8.996 8.308 10.485 1.00 0.00 153 SER B N 6
ATOM 6173 C CA . SER B 2 10 ? 9.861 9.332 9.912 1.00 0.00 153 SER B CA 6
ATOM 6174 C C . SER B 2 10 ? 9.476 10.724 10.434 1.00 0.00 153 SER B C 6
ATOM 6175 O O . SER B 2 10 ? 9.177 11.638 9.661 1.00 0.00 153 SER B O 6
ATOM 6183 N N . THR B 2 11 ? 9.459 10.859 11.754 1.00 0.00 154 THR B N 6
ATOM 6184 C CA . THR B 2 11 ? 9.172 12.130 12.401 1.00 0.00 154 THR B CA 6
ATOM 6185 C C . THR B 2 11 ? 10.080 12.302 13.615 1.00 0.00 154 THR B C 6
ATOM 6186 O O . THR B 2 11 ? 9.950 13.255 14.388 1.00 0.00 154 THR B O 6
ATOM 6199 N N . ASP A 1 6 ? -14.818 0.409 5.928 1.00 0.00 87 ASP A N 7
ATOM 6200 C CA . ASP A 1 6 ? -14.460 1.759 5.500 1.00 0.00 87 ASP A CA 7
ATOM 6201 C C . ASP A 1 6 ? -13.248 2.268 6.272 1.00 0.00 87 ASP A C 7
ATOM 6202 O O . ASP A 1 6 ? -12.496 3.114 5.785 1.00 0.00 87 ASP A O 7
ATOM 6211 N N . HIS A 1 7 ? -13.072 1.763 7.485 1.00 0.00 88 HIS A N 7
ATOM 6212 C CA . HIS A 1 7 ? -11.930 2.129 8.308 1.00 0.00 88 HIS A CA 7
ATOM 6213 C C . HIS A 1 7 ? -10.689 1.378 7.845 1.00 0.00 88 HIS A C 7
ATOM 6214 O O . HIS A 1 7 ? -10.618 0.153 7.953 1.00 0.00 88 HIS A O 7
ATOM 6229 N N . HIS A 1 8 ? -9.718 2.114 7.331 1.00 0.00 89 HIS A N 7
ATOM 6230 C CA . HIS A 1 8 ? -8.502 1.502 6.818 1.00 0.00 89 HIS A CA 7
ATOM 6231 C C . HIS A 1 8 ? -7.359 1.619 7.827 1.00 0.00 89 HIS A C 7
ATOM 6232 O O . HIS A 1 8 ? -7.527 2.232 8.884 1.00 0.00 89 HIS A O 7
ATOM 6247 N N . MET A 1 9 ? -6.210 1.023 7.504 1.00 0.00 90 MET A N 7
ATOM 6248 C CA . MET A 1 9 ? -5.073 0.975 8.428 1.00 0.00 90 MET A CA 7
ATOM 6249 C C . MET A 1 9 ? -4.579 2.368 8.814 1.00 0.00 90 MET A C 7
ATOM 6250 O O . MET A 1 9 ? -5.005 3.385 8.262 1.00 0.00 90 MET A O 7
ATOM 6264 N N . GLU A 1 10 ? -3.665 2.397 9.768 1.00 0.00 91 GLU A N 7
ATOM 6265 C CA . GLU A 1 10 ? -3.113 3.641 10.282 1.00 0.00 91 GLU A CA 7
ATOM 6266 C C . GLU A 1 10 ? -1.607 3.678 10.065 1.00 0.00 91 GLU A C 7
ATOM 6267 O O . GLU A 1 10 ? -0.866 4.313 10.811 1.00 0.00 91 GLU A O 7
ATOM 6279 N N . PHE A 1 11 ? -1.169 2.975 9.032 1.00 0.00 92 PHE A N 7
ATOM 6280 C CA . PHE A 1 11 ? 0.231 2.947 8.642 1.00 0.00 92 PHE A CA 7
ATOM 6281 C C . PHE A 1 11 ? 0.414 2.227 7.314 1.00 0.00 92 PHE A C 7
ATOM 6282 O O . PHE A 1 11 ? -0.370 1.352 6.946 1.00 0.00 92 PHE A O 7
ATOM 6299 N N . CYS A 1 12 ? 1.451 2.642 6.605 1.00 0.00 93 CYS A N 7
ATOM 6300 C CA . CYS A 1 12 ? 1.864 2.049 5.342 1.00 0.00 93 CYS A CA 7
ATOM 6301 C C . CYS A 1 12 ? 2.224 0.585 5.544 1.00 0.00 93 CYS A C 7
ATOM 6302 O O . CYS A 1 12 ? 3.191 0.281 6.209 1.00 0.00 93 CYS A O 7
ATOM 6309 N N . ARG A 1 13 ? 1.427 -0.306 4.968 1.00 0.00 94 ARG A N 7
ATOM 6310 C CA . ARG A 1 13 ? 1.643 -1.754 5.050 1.00 0.00 94 ARG A CA 7
ATOM 6311 C C . ARG A 1 13 ? 3.100 -2.136 4.750 1.00 0.00 94 ARG A C 7
ATOM 6312 O O . ARG A 1 13 ? 3.601 -3.153 5.231 1.00 0.00 94 ARG A O 7
ATOM 6333 N N . VAL A 1 14 ? 3.769 -1.314 3.954 1.00 0.00 95 VAL A N 7
ATOM 6334 C CA . VAL A 1 14 ? 5.177 -1.525 3.640 1.00 0.00 95 VAL A CA 7
ATOM 6335 C C . VAL A 1 14 ? 6.083 -1.114 4.807 1.00 0.00 95 VAL A C 7
ATOM 6336 O O . VAL A 1 14 ? 6.937 -1.886 5.240 1.00 0.00 95 VAL A O 7
ATOM 6349 N N . CYS A 1 15 ? 5.883 0.098 5.319 1.00 0.00 96 CYS A N 7
ATOM 6350 C CA . CYS A 1 15 ? 6.787 0.657 6.333 1.00 0.00 96 CYS A CA 7
ATOM 6351 C C . CYS A 1 15 ? 6.306 0.447 7.772 1.00 0.00 96 CYS A C 7
ATOM 6352 O O . CYS A 1 15 ? 7.108 0.466 8.703 1.00 0.00 96 CYS A O 7
ATOM 6359 N N . LYS A 1 16 ? 4.995 0.264 7.934 1.00 0.00 97 LYS A N 7
ATOM 6360 C CA . LYS A 1 16 ? 4.325 0.331 9.240 1.00 0.00 97 LYS A CA 7
ATOM 6361 C C . LYS A 1 16 ? 4.368 1.777 9.763 1.00 0.00 97 LYS A C 7
ATOM 6362 O O . LYS A 1 16 ? 3.972 2.074 10.885 1.00 0.00 97 LYS A O 7
ATOM 6381 N N . ASP A 1 17 ? 4.785 2.657 8.857 1.00 0.00 98 ASP A N 7
ATOM 6382 C CA . ASP A 1 17 ? 4.881 4.104 9.055 1.00 0.00 98 ASP A CA 7
ATOM 6383 C C . ASP A 1 17 ? 3.520 4.731 8.802 1.00 0.00 98 ASP A C 7
ATOM 6384 O O . ASP A 1 17 ? 2.938 4.519 7.737 1.00 0.00 98 ASP A O 7
ATOM 6393 N N . GLY A 1 18 ? 3.027 5.534 9.726 1.00 0.00 99 GLY A N 7
ATOM 6394 C CA . GLY A 1 18 ? 1.689 6.054 9.595 1.00 0.00 99 GLY A CA 7
ATOM 6395 C C . GLY A 1 18 ? 1.712 7.449 9.041 1.00 0.00 99 GLY A C 7
ATOM 6396 O O . GLY A 1 18 ? 1.162 8.372 9.627 1.00 0.00 99 GLY A O 7
ATOM 6400 N N . GLY A 1 19 ? 2.380 7.613 7.924 1.00 0.00 100 GLY A N 7
ATOM 6401 C CA . GLY A 1 19 ? 2.511 8.923 7.351 1.00 0.00 100 GLY A CA 7
ATOM 6402 C C . GLY A 1 19 ? 1.318 9.293 6.529 1.00 0.00 100 GLY A C 7
ATOM 6403 O O . GLY A 1 19 ? 0.177 9.101 6.946 1.00 0.00 100 GLY A O 7
ATOM 6407 N N . GLU A 1 20 ? 1.588 9.830 5.369 1.00 0.00 101 GLU A N 7
ATOM 6408 C CA . GLU A 1 20 ? 0.545 10.118 4.413 1.00 0.00 101 GLU A CA 7
ATOM 6409 C C . GLU A 1 20 ? 0.213 8.845 3.657 1.00 0.00 101 GLU A C 7
ATOM 6410 O O . GLU A 1 20 ? 0.985 8.378 2.817 1.00 0.00 101 GLU A O 7
ATOM 6422 N N . LEU A 1 21 ? -0.931 8.275 3.989 1.00 0.00 102 LEU A N 7
ATOM 6423 C CA . LEU A 1 21 ? -1.265 6.938 3.546 1.00 0.00 102 LEU A CA 7
ATOM 6424 C C . LEU A 1 21 ? -2.386 6.944 2.545 1.00 0.00 102 LEU A C 7
ATOM 6425 O O . LEU A 1 21 ? -3.495 7.402 2.830 1.00 0.00 102 LEU A O 7
ATOM 6441 N N . LEU A 1 22 ? -2.082 6.394 1.395 1.00 0.00 103 LEU A N 7
ATOM 6442 C CA . LEU A 1 22 ? -3.005 6.297 0.306 1.00 0.00 103 LEU A CA 7
ATOM 6443 C C . LEU A 1 22 ? -4.112 5.325 0.675 1.00 0.00 103 LEU A C 7
ATOM 6444 O O . LEU A 1 22 ? -3.902 4.111 0.757 1.00 0.00 103 LEU A O 7
ATOM 6460 N N . CYS A 1 23 ? -5.270 5.883 0.947 1.00 0.00 104 CYS A N 7
ATOM 6461 C CA . CYS A 1 23 ? -6.410 5.104 1.404 1.00 0.00 104 CYS A CA 7
ATOM 6462 C C . CYS A 1 23 ? -7.062 4.363 0.249 1.00 0.00 104 CYS A C 7
ATOM 6463 O O . CYS A 1 23 ? -7.973 4.889 -0.390 1.00 0.00 104 CYS A O 7
ATOM 6471 N N . CYS A 1 24 ? -6.592 3.143 0.000 1.00 0.00 105 CYS A N 7
ATOM 6472 C CA . CYS A 1 24 ? -7.114 2.319 -1.088 1.00 0.00 105 CYS A CA 7
ATOM 6473 C C . CYS A 1 24 ? -8.639 2.373 -1.127 1.00 0.00 105 CYS A C 7
ATOM 6474 O O . CYS A 1 24 ? -9.311 1.997 -0.165 1.00 0.00 105 CYS A O 7
ATOM 6481 N N . ASP A 1 25 ? -9.169 2.849 -2.247 1.00 0.00 106 ASP A N 7
ATOM 6482 C CA . ASP A 1 25 ? -10.601 3.099 -2.384 1.00 0.00 106 ASP A CA 7
ATOM 6483 C C . ASP A 1 25 ? -11.438 1.829 -2.227 1.00 0.00 106 ASP A C 7
ATOM 6484 O O . ASP A 1 25 ? -12.631 1.908 -1.926 1.00 0.00 106 ASP A O 7
ATOM 6493 N N . THR A 1 26 ? -10.829 0.662 -2.416 1.00 0.00 107 THR A N 7
ATOM 6494 C CA . THR A 1 26 ? -11.572 -0.590 -2.328 1.00 0.00 107 THR A CA 7
ATOM 6495 C C . THR A 1 26 ? -11.315 -1.347 -1.026 1.00 0.00 107 THR A C 7
ATOM 6496 O O . THR A 1 26 ? -12.180 -2.089 -0.559 1.00 0.00 107 THR A O 7
ATOM 6507 N N . CYS A 1 27 ? -10.148 -1.166 -0.428 1.00 0.00 108 CYS A N 7
ATOM 6508 C CA . CYS A 1 27 ? -9.783 -1.971 0.729 1.00 0.00 108 CYS A CA 7
ATOM 6509 C C . CYS A 1 27 ? -9.006 -1.145 1.749 1.00 0.00 108 CYS A C 7
ATOM 6510 O O . CYS A 1 27 ? -8.421 -0.119 1.411 1.00 0.00 108 CYS A O 7
ATOM 6517 N N . PRO A 1 28 ? -8.982 -1.599 3.012 1.00 0.00 109 PRO A N 7
ATOM 6518 C CA . PRO A 1 28 ? -8.390 -0.847 4.127 1.00 0.00 109 PRO A CA 7
ATOM 6519 C C . PRO A 1 28 ? -6.856 -0.808 4.127 1.00 0.00 109 PRO A C 7
ATOM 6520 O O . PRO A 1 28 ? -6.235 -0.580 5.169 1.00 0.00 109 PRO A O 7
ATOM 6531 N N . SER A 1 29 ? -6.248 -0.991 2.969 1.00 0.00 110 SER A N 7
ATOM 6532 C CA . SER A 1 29 ? -4.797 -0.973 2.861 1.00 0.00 110 SER A CA 7
ATOM 6533 C C . SER A 1 29 ? -4.282 0.459 2.863 1.00 0.00 110 SER A C 7
ATOM 6534 O O . SER A 1 29 ? -4.858 1.338 2.221 1.00 0.00 110 SER A O 7
ATOM 6542 N N . SER A 1 30 ? -3.206 0.689 3.596 1.00 0.00 111 SER A N 7
ATOM 6543 C CA . SER A 1 30 ? -2.597 2.002 3.663 1.00 0.00 111 SER A CA 7
ATOM 6544 C C . SER A 1 30 ? -1.152 1.929 3.203 1.00 0.00 111 SER A C 7
ATOM 6545 O O . SER A 1 30 ? -0.409 1.039 3.610 1.00 0.00 111 SER A O 7
ATOM 6553 N N . TYR A 1 31 ? -0.770 2.852 2.340 1.00 0.00 112 TYR A N 7
ATOM 6554 C CA . TYR A 1 31 ? 0.565 2.854 1.741 1.00 0.00 112 TYR A CA 7
ATOM 6555 C C . TYR A 1 31 ? 1.082 4.278 1.607 1.00 0.00 112 TYR A C 7
ATOM 6556 O O . TYR A 1 31 ? 0.311 5.227 1.664 1.00 0.00 112 TYR A O 7
ATOM 6574 N N . HIS A 1 32 ? 2.388 4.426 1.423 1.00 0.00 113 HIS A N 7
ATOM 6575 C CA . HIS A 1 32 ? 2.934 5.712 1.018 1.00 0.00 113 HIS A CA 7
ATOM 6576 C C . HIS A 1 32 ? 3.011 5.707 -0.503 1.00 0.00 113 HIS A C 7
ATOM 6577 O O . HIS A 1 32 ? 3.237 4.655 -1.103 1.00 0.00 113 HIS A O 7
ATOM 6591 N N . ILE A 1 33 ? 2.836 6.869 -1.120 1.00 0.00 114 ILE A N 7
ATOM 6592 C CA . ILE A 1 33 ? 2.907 6.995 -2.581 1.00 0.00 114 ILE A CA 7
ATOM 6593 C C . ILE A 1 33 ? 4.253 6.543 -3.144 1.00 0.00 114 ILE A C 7
ATOM 6594 O O . ILE A 1 33 ? 4.375 6.292 -4.340 1.00 0.00 114 ILE A O 7
ATOM 6610 N N . HIS A 1 34 ? 5.259 6.447 -2.287 1.00 0.00 115 HIS A N 7
ATOM 6611 C CA . HIS A 1 34 ? 6.588 6.045 -2.726 1.00 0.00 115 HIS A CA 7
ATOM 6612 C C . HIS A 1 34 ? 6.870 4.575 -2.421 1.00 0.00 115 HIS A C 7
ATOM 6613 O O . HIS A 1 34 ? 7.935 4.063 -2.767 1.00 0.00 115 HIS A O 7
ATOM 6628 N N . CYS A 1 35 ? 5.923 3.898 -1.781 1.00 0.00 116 CYS A N 7
ATOM 6629 C CA . CYS A 1 35 ? 6.107 2.491 -1.427 1.00 0.00 116 CYS A CA 7
ATOM 6630 C C . CYS A 1 35 ? 5.223 1.619 -2.295 1.00 0.00 116 CYS A C 7
ATOM 6631 O O . CYS A 1 35 ? 4.921 0.470 -1.969 1.00 0.00 116 CYS A O 7
ATOM 6638 N N . LEU A 1 36 ? 4.808 2.196 -3.403 1.00 0.00 117 LEU A N 7
ATOM 6639 C CA . LEU A 1 36 ? 3.984 1.509 -4.380 1.00 0.00 117 LEU A CA 7
ATOM 6640 C C . LEU A 1 36 ? 4.822 1.041 -5.558 1.00 0.00 117 LEU A C 7
ATOM 6641 O O . LEU A 1 36 ? 6.047 0.951 -5.472 1.00 0.00 117 LEU A O 7
ATOM 6657 N N . ASN A 1 37 ? 4.147 0.741 -6.656 1.00 0.00 118 ASN A N 7
ATOM 6658 C CA . ASN A 1 37 ? 4.802 0.576 -7.939 1.00 0.00 118 ASN A CA 7
ATOM 6659 C C . ASN A 1 37 ? 5.051 1.982 -8.477 1.00 0.00 118 ASN A C 7
ATOM 6660 O O . ASN A 1 37 ? 4.528 2.916 -7.868 1.00 0.00 118 ASN A O 7
ATOM 6671 N N . PRO A 1 38 ? 5.788 2.164 -9.614 1.00 0.00 119 PRO A N 7
ATOM 6672 C CA . PRO A 1 38 ? 6.310 3.450 -10.078 1.00 0.00 119 PRO A CA 7
ATOM 6673 C C . PRO A 1 38 ? 5.766 4.656 -9.312 1.00 0.00 119 PRO A C 7
ATOM 6674 O O . PRO A 1 38 ? 4.736 5.238 -9.672 1.00 0.00 119 PRO A O 7
ATOM 6685 N N . PRO A 1 39 ? 6.488 5.015 -8.231 1.00 0.00 120 PRO A N 7
ATOM 6686 C CA . PRO A 1 39 ? 6.014 5.913 -7.166 1.00 0.00 120 PRO A CA 7
ATOM 6687 C C . PRO A 1 39 ? 5.382 7.213 -7.640 1.00 0.00 120 PRO A C 7
ATOM 6688 O O . PRO A 1 39 ? 5.805 7.822 -8.625 1.00 0.00 120 PRO A O 7
ATOM 6699 N N . LEU A 1 40 ? 4.370 7.626 -6.894 1.00 0.00 121 LEU A N 7
ATOM 6700 C CA . LEU A 1 40 ? 3.687 8.885 -7.129 1.00 0.00 121 LEU A CA 7
ATOM 6701 C C . LEU A 1 40 ? 4.390 9.988 -6.351 1.00 0.00 121 LEU A C 7
ATOM 6702 O O . LEU A 1 40 ? 4.706 9.812 -5.175 1.00 0.00 121 LEU A O 7
ATOM 6718 N N . PRO A 1 41 ? 4.668 11.127 -6.997 1.00 0.00 122 PRO A N 7
ATOM 6719 C CA . PRO A 1 41 ? 5.233 12.300 -6.324 1.00 0.00 122 PRO A CA 7
ATOM 6720 C C . PRO A 1 41 ? 4.212 12.967 -5.402 1.00 0.00 122 PRO A C 7
ATOM 6721 O O . PRO A 1 41 ? 4.568 13.773 -4.540 1.00 0.00 122 PRO A O 7
ATOM 6732 N N . GLU A 1 42 ? 2.946 12.609 -5.583 1.00 0.00 123 GLU A N 7
ATOM 6733 C CA . GLU A 1 42 ? 1.861 13.168 -4.790 1.00 0.00 123 GLU A CA 7
ATOM 6734 C C . GLU A 1 42 ? 0.654 12.239 -4.843 1.00 0.00 123 GLU A C 7
ATOM 6735 O O . GLU A 1 42 ? 0.539 11.416 -5.752 1.00 0.00 123 GLU A O 7
ATOM 6747 N N . ILE A 1 43 ? -0.221 12.369 -3.856 1.00 0.00 124 ILE A N 7
ATOM 6748 C CA . ILE A 1 43 ? -1.436 11.573 -3.760 1.00 0.00 124 ILE A CA 7
ATOM 6749 C C . ILE A 1 43 ? -2.326 11.730 -4.993 1.00 0.00 124 ILE A C 7
ATOM 6750 O O . ILE A 1 43 ? -2.545 12.840 -5.479 1.00 0.00 124 ILE A O 7
ATOM 6766 N N . PRO A 1 44 ? -2.833 10.599 -5.511 1.00 0.00 125 PRO A N 7
ATOM 6767 C CA . PRO A 1 44 ? -3.762 10.573 -6.640 1.00 0.00 125 PRO A CA 7
ATOM 6768 C C . PRO A 1 44 ? -5.121 11.146 -6.251 1.00 0.00 125 PRO A C 7
ATOM 6769 O O . PRO A 1 44 ? -5.481 11.180 -5.074 1.00 0.00 125 PRO A O 7
ATOM 6780 N N . ASN A 1 45 ? -5.864 11.620 -7.240 1.00 0.00 126 ASN A N 7
ATOM 6781 C CA . ASN A 1 45 ? -7.137 12.287 -6.984 1.00 0.00 126 ASN A CA 7
ATOM 6782 C C . ASN A 1 45 ? -8.304 11.350 -7.230 1.00 0.00 126 ASN A C 7
ATOM 6783 O O . ASN A 1 45 ? -9.289 11.366 -6.490 1.00 0.00 126 ASN A O 7
ATOM 6794 N N . GLY A 1 46 ? -8.194 10.536 -8.272 1.00 0.00 127 GLY A N 7
ATOM 6795 C CA . GLY A 1 46 ? -9.264 9.626 -8.626 1.00 0.00 127 GLY A CA 7
ATOM 6796 C C . GLY A 1 46 ? -9.260 8.372 -7.779 1.00 0.00 127 GLY A C 7
ATOM 6797 O O . GLY A 1 46 ? -8.802 8.387 -6.641 1.00 0.00 127 GLY A O 7
ATOM 6801 N N . GLU A 1 47 ? -9.757 7.288 -8.340 1.00 0.00 128 GLU A N 7
ATOM 6802 C CA . GLU A 1 47 ? -9.825 6.018 -7.643 1.00 0.00 128 GLU A CA 7
ATOM 6803 C C . GLU A 1 47 ? -8.465 5.351 -7.665 1.00 0.00 128 GLU A C 7
ATOM 6804 O O . GLU A 1 47 ? -8.013 4.877 -8.710 1.00 0.00 128 GLU A O 7
ATOM 6816 N N . TRP A 1 48 ? -7.803 5.346 -6.529 1.00 0.00 129 TRP A N 7
ATOM 6817 C CA . TRP A 1 48 ? -6.514 4.705 -6.422 1.00 0.00 129 TRP A CA 7
ATOM 6818 C C . TRP A 1 48 ? -6.658 3.361 -5.739 1.00 0.00 129 TRP A C 7
ATOM 6819 O O . TRP A 1 48 ? -7.350 3.236 -4.725 1.00 0.00 129 TRP A O 7
ATOM 6840 N N . LEU A 1 49 ? -6.000 2.362 -6.288 1.00 0.00 130 LEU A N 7
ATOM 6841 C CA . LEU A 1 49 ? -6.025 1.035 -5.705 1.00 0.00 130 LEU A CA 7
ATOM 6842 C C . LEU A 1 49 ? -4.629 0.587 -5.324 1.00 0.00 130 LEU A C 7
ATOM 6843 O O . LEU A 1 49 ? -3.660 0.856 -6.033 1.00 0.00 130 LEU A O 7
ATOM 6859 N N . CYS A 1 50 ? -4.540 -0.096 -4.195 1.00 0.00 131 CYS A N 7
ATOM 6860 C CA . CYS A 1 50 ? -3.273 -0.629 -3.724 1.00 0.00 131 CYS A CA 7
ATOM 6861 C C . CYS A 1 50 ? -2.822 -1.749 -4.664 1.00 0.00 131 CYS A C 7
ATOM 6862 O O . CYS A 1 50 ? -3.646 -2.310 -5.385 1.00 0.00 131 CYS A O 7
ATOM 6869 N N . PRO A 1 51 ? -1.519 -2.101 -4.659 1.00 0.00 132 PRO A N 7
ATOM 6870 C CA . PRO A 1 51 ? -0.948 -3.105 -5.582 1.00 0.00 132 PRO A CA 7
ATOM 6871 C C . PRO A 1 51 ? -1.576 -4.498 -5.458 1.00 0.00 132 PRO A C 7
ATOM 6872 O O . PRO A 1 51 ? -1.266 -5.397 -6.239 1.00 0.00 132 PRO A O 7
ATOM 6883 N N . ARG A 1 52 ? -2.427 -4.684 -4.460 1.00 0.00 133 ARG A N 7
ATOM 6884 C CA . ARG A 1 52 ? -3.174 -5.930 -4.312 1.00 0.00 133 ARG A CA 7
ATOM 6885 C C . ARG A 1 52 ? -4.489 -5.854 -5.073 1.00 0.00 133 ARG A C 7
ATOM 6886 O O . ARG A 1 52 ? -4.973 -6.843 -5.619 1.00 0.00 133 ARG A O 7
ATOM 6907 N N . CYS A 1 53 ? -5.049 -4.664 -5.104 1.00 0.00 134 CYS A N 7
ATOM 6908 C CA . CYS A 1 53 ? -6.322 -4.414 -5.771 1.00 0.00 134 CYS A CA 7
ATOM 6909 C C . CYS A 1 53 ? -6.140 -4.075 -7.251 1.00 0.00 134 CYS A C 7
ATOM 6910 O O . CYS A 1 53 ? -7.110 -4.043 -8.003 1.00 0.00 134 CYS A O 7
ATOM 6917 N N . THR A 1 54 ? -4.902 -3.800 -7.661 1.00 0.00 135 THR A N 7
ATOM 6918 C CA . THR A 1 54 ? -4.620 -3.386 -9.035 1.00 0.00 135 THR A CA 7
ATOM 6919 C C . THR A 1 54 ? -4.897 -4.496 -10.050 1.00 0.00 135 THR A C 7
ATOM 6920 O O . THR A 1 54 ? -4.792 -4.285 -11.259 1.00 0.00 135 THR A O 7
ATOM 6931 N N . CYS A 1 55 ? -5.238 -5.674 -9.557 1.00 0.00 136 CYS A N 7
ATOM 6932 C CA . CYS A 1 55 ? -5.693 -6.755 -10.415 1.00 0.00 136 CYS A CA 7
ATOM 6933 C C . CYS A 1 55 ? -7.216 -6.832 -10.367 1.00 0.00 136 CYS A C 7
ATOM 6934 O O . CYS A 1 55 ? -7.808 -6.882 -9.285 1.00 0.00 136 CYS A O 7
ATOM 6942 N N . PRO A 1 56 ? -7.871 -6.856 -11.532 1.00 0.00 137 PRO A N 7
ATOM 6943 C CA . PRO A 1 56 ? -9.322 -6.758 -11.625 1.00 0.00 137 PRO A CA 7
ATOM 6944 C C . PRO A 1 56 ? -10.020 -8.104 -11.443 1.00 0.00 137 PRO A C 7
ATOM 6945 O O . PRO A 1 56 ? -10.495 -8.713 -12.403 1.00 0.00 137 PRO A O 7
ATOM 6956 N N . ALA A 1 57 ? -10.069 -8.562 -10.203 1.00 0.00 138 ALA A N 7
ATOM 6957 C CA . ALA A 1 57 ? -10.757 -9.797 -9.870 1.00 0.00 138 ALA A CA 7
ATOM 6958 C C . ALA A 1 57 ? -12.249 -9.547 -9.708 1.00 0.00 138 ALA A C 7
ATOM 6959 O O . ALA A 1 57 ? -12.667 -8.694 -8.921 1.00 0.00 138 ALA A O 7
ATOM 6966 N N . LEU A 1 58 ? -13.048 -10.281 -10.464 1.00 0.00 139 LEU A N 7
ATOM 6967 C CA . LEU A 1 58 ? -14.489 -10.108 -10.447 1.00 0.00 139 LEU A CA 7
ATOM 6968 C C . LEU A 1 58 ? -15.131 -11.041 -9.425 1.00 0.00 139 LEU A C 7
ATOM 6969 O O . LEU A 1 58 ? -15.529 -12.163 -9.747 1.00 0.00 139 LEU A O 7
ATOM 6985 N N . LYS A 1 59 ? -15.223 -10.568 -8.191 1.00 0.00 140 LYS A N 7
ATOM 6986 C CA . LYS A 1 59 ? -15.775 -11.357 -7.100 1.00 0.00 140 LYS A CA 7
ATOM 6987 C C . LYS A 1 59 ? -17.221 -10.965 -6.818 1.00 0.00 140 LYS A C 7
ATOM 6988 O O . LYS A 1 59 ? -17.570 -9.784 -6.839 1.00 0.00 140 LYS A O 7
ATOM 7007 N N . GLY A 1 60 ? -18.052 -11.964 -6.542 1.00 0.00 141 GLY A N 7
ATOM 7008 C CA . GLY A 1 60 ? -19.470 -11.732 -6.324 1.00 0.00 141 GLY A CA 7
ATOM 7009 C C . GLY A 1 60 ? -19.787 -11.278 -4.913 1.00 0.00 141 GLY A C 7
ATOM 7010 O O . GLY A 1 60 ? -20.702 -11.796 -4.274 1.00 0.00 141 GLY A O 7
ATOM 7014 N N . LYS A 1 61 ? -19.025 -10.313 -4.431 1.00 0.00 142 LYS A N 7
ATOM 7015 C CA . LYS A 1 61 ? -19.240 -9.735 -3.117 1.00 0.00 142 LYS A CA 7
ATOM 7016 C C . LYS A 1 61 ? -18.973 -8.242 -3.167 1.00 0.00 142 LYS A C 7
ATOM 7017 O O . LYS A 1 61 ? -17.812 -7.836 -2.972 1.00 0.00 142 LYS A O 7
ATOM 7037 N N . ALA B 2 1 ? -8.808 8.185 -4.031 1.00 0.00 144 ALA B N 7
ATOM 7038 C CA . ALA B 2 1 ? -7.465 7.721 -3.623 1.00 0.00 144 ALA B CA 7
ATOM 7039 C C . ALA B 2 1 ? -7.257 7.981 -2.138 1.00 0.00 144 ALA B C 7
ATOM 7040 O O . ALA B 2 1 ? -6.918 7.061 -1.410 1.00 0.00 144 ALA B O 7
ATOM 7049 N N . ARG B 2 2 ? -7.461 9.230 -1.697 1.00 0.00 145 ARG B N 7
ATOM 7050 C CA . ARG B 2 2 ? -7.556 9.557 -0.261 1.00 0.00 145 ARG B CA 7
ATOM 7051 C C . ARG B 2 2 ? -6.223 9.330 0.470 1.00 0.00 145 ARG B C 7
ATOM 7052 O O . ARG B 2 2 ? -5.499 8.384 0.203 1.00 0.00 145 ARG B O 7
ATOM 7073 N N . THR B 2 3 ? -5.896 10.200 1.402 1.00 0.00 146 THR B N 7
ATOM 7074 C CA . THR B 2 3 ? -4.683 10.031 2.185 1.00 0.00 146 THR B CA 7
ATOM 7075 C C . THR B 2 3 ? -4.903 10.394 3.645 1.00 0.00 146 THR B C 7
ATOM 7076 O O . THR B 2 3 ? -5.552 11.393 3.957 1.00 0.00 146 THR B O 7
ATOM 7087 N N . LYS B 2 4 ? -4.398 9.553 4.537 1.00 0.00 147 LYS B N 7
ATOM 7088 C CA . LYS B 2 4 ? -4.399 9.861 5.956 1.00 0.00 147 LYS B CA 7
ATOM 7089 C C . LYS B 2 4 ? -3.017 10.318 6.361 1.00 0.00 147 LYS B C 7
ATOM 7090 O O . LYS B 2 4 ? -2.062 10.120 5.628 1.00 0.00 147 LYS B O 7
ATOM 7109 N N . GLN B 2 5 ? -2.931 10.920 7.521 1.00 0.00 148 GLN B N 7
ATOM 7110 C CA . GLN B 2 5 ? -1.658 11.275 8.125 1.00 0.00 148 GLN B CA 7
ATOM 7111 C C . GLN B 2 5 ? -1.746 11.019 9.621 1.00 0.00 148 GLN B C 7
ATOM 7112 O O . GLN B 2 5 ? -2.371 11.790 10.351 1.00 0.00 148 GLN B O 7
ATOM 7126 N N . THR B 2 6 ? -1.155 9.928 10.076 1.00 0.00 149 THR B N 7
ATOM 7127 C CA . THR B 2 6 ? -1.363 9.492 11.445 1.00 0.00 149 THR B CA 7
ATOM 7128 C C . THR B 2 6 ? -0.059 9.487 12.266 1.00 0.00 149 THR B C 7
ATOM 7129 O O . THR B 2 6 ? 0.328 10.523 12.808 1.00 0.00 149 THR B O 7
ATOM 7140 N N . ALA B 2 7 ? 0.628 8.354 12.348 1.00 0.00 150 ALA B N 7
ATOM 7141 C CA . ALA B 2 7 ? 1.850 8.264 13.136 1.00 0.00 150 ALA B CA 7
ATOM 7142 C C . ALA B 2 7 ? 2.945 7.530 12.375 1.00 0.00 150 ALA B C 7
ATOM 7143 O O . ALA B 2 7 ? 3.043 6.305 12.438 1.00 0.00 150 ALA B O 7
ATOM 7150 N N . ARG B 2 8 ? 3.773 8.269 11.658 1.00 0.00 151 ARG B N 7
ATOM 7151 C CA . ARG B 2 8 ? 4.836 7.657 10.870 1.00 0.00 151 ARG B CA 7
ATOM 7152 C C . ARG B 2 8 ? 6.161 7.715 11.629 1.00 0.00 151 ARG B C 7
ATOM 7153 O O . ARG B 2 8 ? 6.322 8.502 12.565 1.00 0.00 151 ARG B O 7
ATOM 7205 N N . SER B 2 10 ? 9.626 6.882 9.871 1.00 0.00 153 SER B N 7
ATOM 7206 C CA . SER B 2 10 ? 10.707 7.318 9.000 1.00 0.00 153 SER B CA 7
ATOM 7207 C C . SER B 2 10 ? 10.245 8.418 8.047 1.00 0.00 153 SER B C 7
ATOM 7208 O O . SER B 2 10 ? 11.065 9.088 7.421 1.00 0.00 153 SER B O 7
ATOM 7216 N N . THR B 2 11 ? 8.921 8.569 7.940 1.00 0.00 154 THR B N 7
ATOM 7217 C CA . THR B 2 11 ? 8.268 9.584 7.097 1.00 0.00 154 THR B CA 7
ATOM 7218 C C . THR B 2 11 ? 8.564 9.371 5.612 1.00 0.00 154 THR B C 7
ATOM 7219 O O . THR B 2 11 ? 8.354 10.270 4.794 1.00 0.00 154 THR B O 7
ATOM 7232 N N . ASP A 1 6 ? -13.054 -1.994 7.826 1.00 0.00 87 ASP A N 8
ATOM 7233 C CA . ASP A 1 6 ? -13.257 -0.740 7.110 1.00 0.00 87 ASP A CA 8
ATOM 7234 C C . ASP A 1 6 ? -12.097 0.208 7.356 1.00 0.00 87 ASP A C 8
ATOM 7235 O O . ASP A 1 6 ? -11.556 0.801 6.423 1.00 0.00 87 ASP A O 8
ATOM 7244 N N . HIS A 1 7 ? -11.731 0.341 8.622 1.00 0.00 88 HIS A N 8
ATOM 7245 C CA . HIS A 1 7 ? -10.664 1.239 9.043 1.00 0.00 88 HIS A CA 8
ATOM 7246 C C . HIS A 1 7 ? -9.348 0.916 8.328 1.00 0.00 88 HIS A C 8
ATOM 7247 O O . HIS A 1 7 ? -8.726 -0.110 8.595 1.00 0.00 88 HIS A O 8
ATOM 7262 N N . HIS A 1 8 ? -8.945 1.796 7.409 1.00 0.00 89 HIS A N 8
ATOM 7263 C CA . HIS A 1 8 ? -7.652 1.669 6.739 1.00 0.00 89 HIS A CA 8
ATOM 7264 C C . HIS A 1 8 ? -6.550 1.609 7.771 1.00 0.00 89 HIS A C 8
ATOM 7265 O O . HIS A 1 8 ? -6.628 2.277 8.802 1.00 0.00 89 HIS A O 8
ATOM 7280 N N . MET A 1 9 ? -5.534 0.809 7.489 1.00 0.00 90 MET A N 8
ATOM 7281 C CA . MET A 1 9 ? -4.377 0.690 8.369 1.00 0.00 90 MET A CA 8
ATOM 7282 C C . MET A 1 9 ? -3.896 2.079 8.779 1.00 0.00 90 MET A C 8
ATOM 7283 O O . MET A 1 9 ? -3.963 3.028 7.997 1.00 0.00 90 MET A O 8
ATOM 7297 N N . GLU A 1 10 ? -3.448 2.213 10.008 1.00 0.00 91 GLU A N 8
ATOM 7298 C CA . GLU A 1 10 ? -2.966 3.495 10.503 1.00 0.00 91 GLU A CA 8
ATOM 7299 C C . GLU A 1 10 ? -1.467 3.605 10.278 1.00 0.00 91 GLU A C 8
ATOM 7300 O O . GLU A 1 10 ? -0.745 4.254 11.031 1.00 0.00 91 GLU A O 8
ATOM 7312 N N . PHE A 1 11 ? -1.029 2.951 9.215 1.00 0.00 92 PHE A N 8
ATOM 7313 C CA . PHE A 1 11 ? 0.354 2.950 8.798 1.00 0.00 92 PHE A CA 8
ATOM 7314 C C . PHE A 1 11 ? 0.510 2.193 7.488 1.00 0.00 92 PHE A C 8
ATOM 7315 O O . PHE A 1 11 ? -0.196 1.221 7.220 1.00 0.00 92 PHE A O 8
ATOM 7332 N N . CYS A 1 12 ? 1.434 2.676 6.679 1.00 0.00 93 CYS A N 8
ATOM 7333 C CA . CYS A 1 12 ? 1.768 2.080 5.397 1.00 0.00 93 CYS A CA 8
ATOM 7334 C C . CYS A 1 12 ? 2.166 0.627 5.592 1.00 0.00 93 CYS A C 8
ATOM 7335 O O . CYS A 1 12 ? 3.185 0.354 6.205 1.00 0.00 93 CYS A O 8
ATOM 7342 N N . ARG A 1 13 ? 1.333 -0.291 5.094 1.00 0.00 94 ARG A N 8
ATOM 7343 C CA . ARG A 1 13 ? 1.584 -1.736 5.174 1.00 0.00 94 ARG A CA 8
ATOM 7344 C C . ARG A 1 13 ? 3.042 -2.096 4.865 1.00 0.00 94 ARG A C 8
ATOM 7345 O O . ARG A 1 13 ? 3.571 -3.070 5.402 1.00 0.00 94 ARG A O 8
ATOM 7366 N N . VAL A 1 14 ? 3.684 -1.313 4.006 1.00 0.00 95 VAL A N 8
ATOM 7367 C CA . VAL A 1 14 ? 5.082 -1.544 3.654 1.00 0.00 95 VAL A CA 8
ATOM 7368 C C . VAL A 1 14 ? 6.019 -1.142 4.793 1.00 0.00 95 VAL A C 8
ATOM 7369 O O . VAL A 1 14 ? 6.893 -1.908 5.191 1.00 0.00 95 VAL A O 8
ATOM 7382 N N . CYS A 1 15 ? 5.824 0.059 5.320 1.00 0.00 96 CYS A N 8
ATOM 7383 C CA . CYS A 1 15 ? 6.758 0.620 6.300 1.00 0.00 96 CYS A CA 8
ATOM 7384 C C . CYS A 1 15 ? 6.335 0.402 7.753 1.00 0.00 96 CYS A C 8
ATOM 7385 O O . CYS A 1 15 ? 7.174 0.399 8.650 1.00 0.00 96 CYS A O 8
ATOM 7392 N N . LYS A 1 16 ? 5.032 0.221 7.969 1.00 0.00 97 LYS A N 8
ATOM 7393 C CA . LYS A 1 16 ? 4.432 0.240 9.307 1.00 0.00 97 LYS A CA 8
ATOM 7394 C C . LYS A 1 16 ? 4.463 1.671 9.878 1.00 0.00 97 LYS A C 8
ATOM 7395 O O . LYS A 1 16 ? 4.088 1.912 11.026 1.00 0.00 97 LYS A O 8
ATOM 7414 N N . ASP A 1 17 ? 4.882 2.609 9.023 1.00 0.00 98 ASP A N 8
ATOM 7415 C CA . ASP A 1 17 ? 4.891 4.047 9.315 1.00 0.00 98 ASP A CA 8
ATOM 7416 C C . ASP A 1 17 ? 3.536 4.644 8.981 1.00 0.00 98 ASP A C 8
ATOM 7417 O O . ASP A 1 17 ? 3.000 4.383 7.902 1.00 0.00 98 ASP A O 8
ATOM 7426 N N . GLY A 1 18 ? 3.011 5.501 9.840 1.00 0.00 99 GLY A N 8
ATOM 7427 C CA . GLY A 1 18 ? 1.679 6.011 9.629 1.00 0.00 99 GLY A CA 8
ATOM 7428 C C . GLY A 1 18 ? 1.716 7.380 9.019 1.00 0.00 99 GLY A C 8
ATOM 7429 O O . GLY A 1 18 ? 1.171 8.326 9.560 1.00 0.00 99 GLY A O 8
ATOM 7433 N N . GLY A 1 19 ? 2.380 7.495 7.895 1.00 0.00 100 GLY A N 8
ATOM 7434 C CA . GLY A 1 19 ? 2.538 8.791 7.288 1.00 0.00 100 GLY A CA 8
ATOM 7435 C C . GLY A 1 19 ? 1.321 9.193 6.511 1.00 0.00 100 GLY A C 8
ATOM 7436 O O . GLY A 1 19 ? 0.190 8.898 6.899 1.00 0.00 100 GLY A O 8
ATOM 7440 N N . GLU A 1 20 ? 1.552 9.890 5.434 1.00 0.00 101 GLU A N 8
ATOM 7441 C CA . GLU A 1 20 ? 0.507 10.151 4.479 1.00 0.00 101 GLU A CA 8
ATOM 7442 C C . GLU A 1 20 ? 0.179 8.843 3.770 1.00 0.00 101 GLU A C 8
ATOM 7443 O O . GLU A 1 20 ? 0.939 8.393 2.912 1.00 0.00 101 GLU A O 8
ATOM 7455 N N . LEU A 1 21 ? -0.932 8.214 4.133 1.00 0.00 102 LEU A N 8
ATOM 7456 C CA . LEU A 1 21 ? -1.259 6.929 3.537 1.00 0.00 102 LEU A CA 8
ATOM 7457 C C . LEU A 1 21 ? -2.308 7.071 2.475 1.00 0.00 102 LEU A C 8
ATOM 7458 O O . LEU A 1 21 ? -3.358 7.668 2.692 1.00 0.00 102 LEU A O 8
ATOM 7474 N N . LEU A 1 22 ? -2.044 6.430 1.369 1.00 0.00 103 LEU A N 8
ATOM 7475 C CA . LEU A 1 22 ? -2.899 6.447 0.232 1.00 0.00 103 LEU A CA 8
ATOM 7476 C C . LEU A 1 22 ? -3.974 5.419 0.469 1.00 0.00 103 LEU A C 8
ATOM 7477 O O . LEU A 1 22 ? -3.740 4.213 0.380 1.00 0.00 103 LEU A O 8
ATOM 7493 N N . CYS A 1 23 ? -5.122 5.907 0.850 1.00 0.00 104 CYS A N 8
ATOM 7494 C CA . CYS A 1 23 ? -6.203 5.054 1.258 1.00 0.00 104 CYS A CA 8
ATOM 7495 C C . CYS A 1 23 ? -6.812 4.371 0.058 1.00 0.00 104 CYS A C 8
ATOM 7496 O O . CYS A 1 23 ? -7.520 4.993 -0.732 1.00 0.00 104 CYS A O 8
ATOM 7504 N N . CYS A 1 24 ? -6.499 3.091 -0.074 1.00 0.00 105 CYS A N 8
ATOM 7505 C CA . CYS A 1 24 ? -7.032 2.287 -1.160 1.00 0.00 105 CYS A CA 8
ATOM 7506 C C . CYS A 1 24 ? -8.550 2.306 -1.105 1.00 0.00 105 CYS A C 8
ATOM 7507 O O . CYS A 1 24 ? -9.144 1.872 -0.119 1.00 0.00 105 CYS A O 8
ATOM 7514 N N . ASP A 1 25 ? -9.168 2.807 -2.155 1.00 0.00 106 ASP A N 8
ATOM 7515 C CA . ASP A 1 25 ? -10.610 3.023 -2.156 1.00 0.00 106 ASP A CA 8
ATOM 7516 C C . ASP A 1 25 ? -11.400 1.706 -2.075 1.00 0.00 106 ASP A C 8
ATOM 7517 O O . ASP A 1 25 ? -12.568 1.705 -1.687 1.00 0.00 106 ASP A O 8
ATOM 7526 N N . THR A 1 26 ? -10.761 0.581 -2.399 1.00 0.00 107 THR A N 8
ATOM 7527 C CA . THR A 1 26 ? -11.466 -0.699 -2.412 1.00 0.00 107 THR A CA 8
ATOM 7528 C C . THR A 1 26 ? -11.061 -1.636 -1.265 1.00 0.00 107 THR A C 8
ATOM 7529 O O . THR A 1 26 ? -11.567 -2.758 -1.176 1.00 0.00 107 THR A O 8
ATOM 7540 N N . CYS A 1 27 ? -10.162 -1.198 -0.383 1.00 0.00 108 CYS A N 8
ATOM 7541 C CA . CYS A 1 27 ? -9.769 -2.032 0.755 1.00 0.00 108 CYS A CA 8
ATOM 7542 C C . CYS A 1 27 ? -9.055 -1.204 1.818 1.00 0.00 108 CYS A C 8
ATOM 7543 O O . CYS A 1 27 ? -8.413 -0.198 1.503 1.00 0.00 108 CYS A O 8
ATOM 7550 N N . PRO A 1 28 ? -9.143 -1.624 3.096 1.00 0.00 109 PRO A N 8
ATOM 7551 C CA . PRO A 1 28 ? -8.596 -0.864 4.224 1.00 0.00 109 PRO A CA 8
ATOM 7552 C C . PRO A 1 28 ? -7.068 -0.936 4.335 1.00 0.00 109 PRO A C 8
ATOM 7553 O O . PRO A 1 28 ? -6.517 -0.973 5.434 1.00 0.00 109 PRO A O 8
ATOM 7564 N N . SER A 1 29 ? -6.395 -0.927 3.198 1.00 0.00 110 SER A N 8
ATOM 7565 C CA . SER A 1 29 ? -4.940 -0.927 3.157 1.00 0.00 110 SER A CA 8
ATOM 7566 C C . SER A 1 29 ? -4.430 0.486 2.945 1.00 0.00 110 SER A C 8
ATOM 7567 O O . SER A 1 29 ? -5.006 1.263 2.173 1.00 0.00 110 SER A O 8
ATOM 7575 N N . SER A 1 30 ? -3.361 0.814 3.636 1.00 0.00 111 SER A N 8
ATOM 7576 C CA . SER A 1 30 ? -2.794 2.140 3.568 1.00 0.00 111 SER A CA 8
ATOM 7577 C C . SER A 1 30 ? -1.318 2.063 3.189 1.00 0.00 111 SER A C 8
ATOM 7578 O O . SER A 1 30 ? -0.561 1.271 3.751 1.00 0.00 111 SER A O 8
ATOM 7586 N N . TYR A 1 31 ? -0.926 2.883 2.231 1.00 0.00 112 TYR A N 8
ATOM 7587 C CA . TYR A 1 31 ? 0.425 2.843 1.667 1.00 0.00 112 TYR A CA 8
ATOM 7588 C C . TYR A 1 31 ? 0.993 4.251 1.538 1.00 0.00 112 TYR A C 8
ATOM 7589 O O . TYR A 1 31 ? 0.263 5.222 1.647 1.00 0.00 112 TYR A O 8
ATOM 7607 N N . HIS A 1 32 ? 2.296 4.359 1.311 1.00 0.00 113 HIS A N 8
ATOM 7608 C CA . HIS A 1 32 ? 2.879 5.633 0.903 1.00 0.00 113 HIS A CA 8
ATOM 7609 C C . HIS A 1 32 ? 2.990 5.627 -0.613 1.00 0.00 113 HIS A C 8
ATOM 7610 O O . HIS A 1 32 ? 3.155 4.564 -1.212 1.00 0.00 113 HIS A O 8
ATOM 7624 N N . ILE A 1 33 ? 2.907 6.802 -1.226 1.00 0.00 114 ILE A N 8
ATOM 7625 C CA . ILE A 1 33 ? 3.028 6.927 -2.682 1.00 0.00 114 ILE A CA 8
ATOM 7626 C C . ILE A 1 33 ? 4.373 6.423 -3.208 1.00 0.00 114 ILE A C 8
ATOM 7627 O O . ILE A 1 33 ? 4.513 6.155 -4.400 1.00 0.00 114 ILE A O 8
ATOM 7643 N N . HIS A 1 34 ? 5.363 6.306 -2.330 1.00 0.00 115 HIS A N 8
ATOM 7644 C CA . HIS A 1 34 ? 6.688 5.847 -2.734 1.00 0.00 115 HIS A CA 8
ATOM 7645 C C . HIS A 1 34 ? 6.858 4.351 -2.453 1.00 0.00 115 HIS A C 8
ATOM 7646 O O . HIS A 1 34 ? 7.859 3.749 -2.832 1.00 0.00 115 HIS A O 8
ATOM 7661 N N . CYS A 1 35 ? 5.868 3.744 -1.806 1.00 0.00 116 CYS A N 8
ATOM 7662 C CA . CYS A 1 35 ? 5.944 2.327 -1.462 1.00 0.00 116 CYS A CA 8
ATOM 7663 C C . CYS A 1 35 ? 5.032 1.532 -2.372 1.00 0.00 116 CYS A C 8
ATOM 7664 O O . CYS A 1 35 ? 4.615 0.414 -2.071 1.00 0.00 116 CYS A O 8
ATOM 7671 N N . LEU A 1 36 ? 4.723 2.159 -3.491 1.00 0.00 117 LEU A N 8
ATOM 7672 C CA . LEU A 1 36 ? 3.956 1.554 -4.546 1.00 0.00 117 LEU A CA 8
ATOM 7673 C C . LEU A 1 36 ? 4.883 1.113 -5.661 1.00 0.00 117 LEU A C 8
ATOM 7674 O O . LEU A 1 36 ? 6.053 1.498 -5.692 1.00 0.00 117 LEU A O 8
ATOM 7690 N N . ASN A 1 37 ? 4.361 0.331 -6.583 1.00 0.00 118 ASN A N 8
ATOM 7691 C CA . ASN A 1 37 ? 5.153 -0.125 -7.711 1.00 0.00 118 ASN A CA 8
ATOM 7692 C C . ASN A 1 37 ? 5.284 0.956 -8.777 1.00 0.00 118 ASN A C 8
ATOM 7693 O O . ASN A 1 37 ? 6.308 1.017 -9.453 1.00 0.00 118 ASN A O 8
ATOM 7704 N N . PRO A 1 38 ? 4.280 1.828 -8.964 1.00 0.00 119 PRO A N 8
ATOM 7705 C CA . PRO A 1 38 ? 4.456 3.064 -9.679 1.00 0.00 119 PRO A CA 8
ATOM 7706 C C . PRO A 1 38 ? 4.499 4.249 -8.713 1.00 0.00 119 PRO A C 8
ATOM 7707 O O . PRO A 1 38 ? 3.464 4.854 -8.424 1.00 0.00 119 PRO A O 8
ATOM 7718 N N . PRO A 1 39 ? 5.687 4.581 -8.178 1.00 0.00 120 PRO A N 8
ATOM 7719 C CA . PRO A 1 39 ? 5.829 5.650 -7.186 1.00 0.00 120 PRO A CA 8
ATOM 7720 C C . PRO A 1 39 ? 5.315 6.988 -7.692 1.00 0.00 120 PRO A C 8
ATOM 7721 O O . PRO A 1 39 ? 5.526 7.359 -8.849 1.00 0.00 120 PRO A O 8
ATOM 7732 N N . LEU A 1 40 ? 4.644 7.700 -6.807 1.00 0.00 121 LEU A N 8
ATOM 7733 C CA . LEU A 1 40 ? 3.987 8.949 -7.143 1.00 0.00 121 LEU A CA 8
ATOM 7734 C C . LEU A 1 40 ? 4.622 10.102 -6.379 1.00 0.00 121 LEU A C 8
ATOM 7735 O O . LEU A 1 40 ? 5.114 9.916 -5.265 1.00 0.00 121 LEU A O 8
ATOM 7751 N N . PRO A 1 41 ? 4.645 11.301 -6.980 1.00 0.00 122 PRO A N 8
ATOM 7752 C CA . PRO A 1 41 ? 5.141 12.507 -6.329 1.00 0.00 122 PRO A CA 8
ATOM 7753 C C . PRO A 1 41 ? 4.062 13.182 -5.489 1.00 0.00 122 PRO A C 8
ATOM 7754 O O . PRO A 1 41 ? 4.328 14.153 -4.777 1.00 0.00 122 PRO A O 8
ATOM 7765 N N . GLU A 1 42 ? 2.842 12.661 -5.581 1.00 0.00 123 GLU A N 8
ATOM 7766 C CA . GLU A 1 42 ? 1.702 13.225 -4.876 1.00 0.00 123 GLU A CA 8
ATOM 7767 C C . GLU A 1 42 ? 0.543 12.241 -4.904 1.00 0.00 123 GLU A C 8
ATOM 7768 O O . GLU A 1 42 ? 0.507 11.344 -5.747 1.00 0.00 123 GLU A O 8
ATOM 7780 N N . ILE A 1 43 ? -0.377 12.398 -3.965 1.00 0.00 124 ILE A N 8
ATOM 7781 C CA . ILE A 1 43 ? -1.579 11.597 -3.908 1.00 0.00 124 ILE A CA 8
ATOM 7782 C C . ILE A 1 43 ? -2.448 11.800 -5.151 1.00 0.00 124 ILE A C 8
ATOM 7783 O O . ILE A 1 43 ? -2.721 12.933 -5.557 1.00 0.00 124 ILE A O 8
ATOM 7799 N N . PRO A 1 44 ? -2.883 10.685 -5.765 1.00 0.00 125 PRO A N 8
ATOM 7800 C CA . PRO A 1 44 ? -3.625 10.696 -7.027 1.00 0.00 125 PRO A CA 8
ATOM 7801 C C . PRO A 1 44 ? -5.025 11.282 -6.898 1.00 0.00 125 PRO A C 8
ATOM 7802 O O . PRO A 1 44 ? -5.643 11.241 -5.837 1.00 0.00 125 PRO A O 8
ATOM 7813 N N . ASN A 1 45 ? -5.512 11.851 -7.986 1.00 0.00 126 ASN A N 8
ATOM 7814 C CA . ASN A 1 45 ? -6.866 12.372 -8.035 1.00 0.00 126 ASN A CA 8
ATOM 7815 C C . ASN A 1 45 ? -7.773 11.375 -8.738 1.00 0.00 126 ASN A C 8
ATOM 7816 O O . ASN A 1 45 ? -7.546 11.030 -9.897 1.00 0.00 126 ASN A O 8
ATOM 7827 N N . GLY A 1 46 ? -8.791 10.903 -8.032 1.00 0.00 127 GLY A N 8
ATOM 7828 C CA . GLY A 1 46 ? -9.662 9.885 -8.586 1.00 0.00 127 GLY A CA 8
ATOM 7829 C C . GLY A 1 46 ? -9.713 8.636 -7.722 1.00 0.00 127 GLY A C 8
ATOM 7830 O O . GLY A 1 46 ? -9.616 8.720 -6.501 1.00 0.00 127 GLY A O 8
ATOM 7834 N N . GLU A 1 47 ? -9.849 7.485 -8.353 1.00 0.00 128 GLU A N 8
ATOM 7835 C CA . GLU A 1 47 ? -9.975 6.219 -7.652 1.00 0.00 128 GLU A CA 8
ATOM 7836 C C . GLU A 1 47 ? -8.642 5.488 -7.654 1.00 0.00 128 GLU A C 8
ATOM 7837 O O . GLU A 1 47 ? -8.236 4.918 -8.671 1.00 0.00 128 GLU A O 8
ATOM 7849 N N . TRP A 1 48 ? -7.950 5.524 -6.531 1.00 0.00 129 TRP A N 8
ATOM 7850 C CA . TRP A 1 48 ? -6.678 4.837 -6.422 1.00 0.00 129 TRP A CA 8
ATOM 7851 C C . TRP A 1 48 ? -6.845 3.518 -5.695 1.00 0.00 129 TRP A C 8
ATOM 7852 O O . TRP A 1 48 ? -7.506 3.444 -4.655 1.00 0.00 129 TRP A O 8
ATOM 7873 N N . LEU A 1 49 ? -6.236 2.488 -6.243 1.00 0.00 130 LEU A N 8
ATOM 7874 C CA . LEU A 1 49 ? -6.248 1.173 -5.625 1.00 0.00 130 LEU A CA 8
ATOM 7875 C C . LEU A 1 49 ? -4.832 0.735 -5.303 1.00 0.00 130 LEU A C 8
ATOM 7876 O O . LEU A 1 49 ? -3.890 1.059 -6.025 1.00 0.00 130 LEU A O 8
ATOM 7892 N N . CYS A 1 50 ? -4.689 0.010 -4.206 1.00 0.00 131 CYS A N 8
ATOM 7893 C CA . CYS A 1 50 ? -3.394 -0.513 -3.805 1.00 0.00 131 CYS A CA 8
ATOM 7894 C C . CYS A 1 50 ? -2.970 -1.595 -4.795 1.00 0.00 131 CYS A C 8
ATOM 7895 O O . CYS A 1 50 ? -3.820 -2.213 -5.436 1.00 0.00 131 CYS A O 8
ATOM 7902 N N . PRO A 1 51 ? -1.649 -1.842 -4.914 1.00 0.00 132 PRO A N 8
ATOM 7903 C CA . PRO A 1 51 ? -1.077 -2.742 -5.934 1.00 0.00 132 PRO A CA 8
ATOM 7904 C C . PRO A 1 51 ? -1.656 -4.157 -5.908 1.00 0.00 132 PRO A C 8
ATOM 7905 O O . PRO A 1 51 ? -1.460 -4.933 -6.845 1.00 0.00 132 PRO A O 8
ATOM 7916 N N . ARG A 1 52 ? -2.341 -4.496 -4.827 1.00 0.00 133 ARG A N 8
ATOM 7917 C CA . ARG A 1 52 ? -2.982 -5.798 -4.703 1.00 0.00 133 ARG A CA 8
ATOM 7918 C C . ARG A 1 52 ? -4.339 -5.776 -5.395 1.00 0.00 133 ARG A C 8
ATOM 7919 O O . ARG A 1 52 ? -4.691 -6.691 -6.132 1.00 0.00 133 ARG A O 8
ATOM 7940 N N . CYS A 1 53 ? -5.080 -4.704 -5.165 1.00 0.00 134 CYS A N 8
ATOM 7941 C CA . CYS A 1 53 ? -6.385 -4.511 -5.790 1.00 0.00 134 CYS A CA 8
ATOM 7942 C C . CYS A 1 53 ? -6.253 -4.212 -7.282 1.00 0.00 134 CYS A C 8
ATOM 7943 O O . CYS A 1 53 ? -7.186 -4.445 -8.053 1.00 0.00 134 CYS A O 8
ATOM 7950 N N . THR A 1 54 ? -5.095 -3.708 -7.687 1.00 0.00 135 THR A N 8
ATOM 7951 C CA . THR A 1 54 ? -4.860 -3.365 -9.081 1.00 0.00 135 THR A CA 8
ATOM 7952 C C . THR A 1 54 ? -4.479 -4.595 -9.905 1.00 0.00 135 THR A C 8
ATOM 7953 O O . THR A 1 54 ? -4.164 -4.490 -11.092 1.00 0.00 135 THR A O 8
ATOM 7964 N N . CYS A 1 55 ? -4.497 -5.757 -9.269 1.00 0.00 136 CYS A N 8
ATOM 7965 C CA . CYS A 1 55 ? -4.240 -7.007 -9.960 1.00 0.00 136 CYS A CA 8
ATOM 7966 C C . CYS A 1 55 ? -5.506 -7.468 -10.676 1.00 0.00 136 CYS A C 8
ATOM 7967 O O . CYS A 1 55 ? -6.522 -7.750 -10.037 1.00 0.00 136 CYS A O 8
ATOM 7975 N N . PRO A 1 56 ? -5.465 -7.531 -12.012 1.00 0.00 137 PRO A N 8
ATOM 7976 C CA . PRO A 1 56 ? -6.618 -7.904 -12.823 1.00 0.00 137 PRO A CA 8
ATOM 7977 C C . PRO A 1 56 ? -6.800 -9.415 -12.898 1.00 0.00 137 PRO A C 8
ATOM 7978 O O . PRO A 1 56 ? -5.956 -10.181 -12.429 1.00 0.00 137 PRO A O 8
ATOM 7989 N N . ALA A 1 57 ? -7.905 -9.839 -13.491 1.00 0.00 138 ALA A N 8
ATOM 7990 C CA . ALA A 1 57 ? -8.196 -11.255 -13.635 1.00 0.00 138 ALA A CA 8
ATOM 7991 C C . ALA A 1 57 ? -7.407 -11.852 -14.790 1.00 0.00 138 ALA A C 8
ATOM 7992 O O . ALA A 1 57 ? -7.925 -12.015 -15.897 1.00 0.00 138 ALA A O 8
ATOM 7999 N N . LEU A 1 58 ? -6.143 -12.145 -14.532 1.00 0.00 139 LEU A N 8
ATOM 8000 C CA . LEU A 1 58 ? -5.281 -12.770 -15.522 1.00 0.00 139 LEU A CA 8
ATOM 8001 C C . LEU A 1 58 ? -5.548 -14.271 -15.570 1.00 0.00 139 LEU A C 8
ATOM 8002 O O . LEU A 1 58 ? -5.922 -14.878 -14.564 1.00 0.00 139 LEU A O 8
ATOM 8018 N N . LYS A 1 59 ? -5.362 -14.858 -16.747 1.00 0.00 140 LYS A N 8
ATOM 8019 C CA . LYS A 1 59 ? -5.647 -16.275 -16.957 1.00 0.00 140 LYS A CA 8
ATOM 8020 C C . LYS A 1 59 ? -4.568 -17.156 -16.332 1.00 0.00 140 LYS A C 8
ATOM 8021 O O . LYS A 1 59 ? -4.827 -18.299 -15.960 1.00 0.00 140 LYS A O 8
ATOM 8040 N N . GLY A 1 60 ? -3.360 -16.617 -16.227 1.00 0.00 141 GLY A N 8
ATOM 8041 C CA . GLY A 1 60 ? -2.239 -17.402 -15.756 1.00 0.00 141 GLY A CA 8
ATOM 8042 C C . GLY A 1 60 ? -1.493 -18.037 -16.910 1.00 0.00 141 GLY A C 8
ATOM 8043 O O . GLY A 1 60 ? -1.222 -17.375 -17.916 1.00 0.00 141 GLY A O 8
ATOM 8047 N N . LYS A 1 61 ? -1.185 -19.318 -16.786 1.00 0.00 142 LYS A N 8
ATOM 8048 C CA . LYS A 1 61 ? -0.451 -20.024 -17.824 1.00 0.00 142 LYS A CA 8
ATOM 8049 C C . LYS A 1 61 ? -1.417 -20.762 -18.747 1.00 0.00 142 LYS A C 8
ATOM 8050 O O . LYS A 1 61 ? -1.833 -21.886 -18.399 1.00 0.00 142 LYS A O 8
ATOM 8070 N N . ALA B 2 1 ? -8.202 10.082 -4.790 1.00 0.00 144 ALA B N 8
ATOM 8071 C CA . ALA B 2 1 ? -7.524 9.088 -3.944 1.00 0.00 144 ALA B CA 8
ATOM 8072 C C . ALA B 2 1 ? -7.296 9.671 -2.557 1.00 0.00 144 ALA B C 8
ATOM 8073 O O . ALA B 2 1 ? -6.804 10.788 -2.412 1.00 0.00 144 ALA B O 8
ATOM 8082 N N . ARG B 2 2 ? -7.684 8.907 -1.549 1.00 0.00 145 ARG B N 8
ATOM 8083 C CA . ARG B 2 2 ? -7.695 9.369 -0.163 1.00 0.00 145 ARG B CA 8
ATOM 8084 C C . ARG B 2 2 ? -6.312 9.245 0.472 1.00 0.00 145 ARG B C 8
ATOM 8085 O O . ARG B 2 2 ? -5.535 8.378 0.097 1.00 0.00 145 ARG B O 8
ATOM 8106 N N . THR B 2 3 ? -6.010 10.107 1.432 1.00 0.00 146 THR B N 8
ATOM 8107 C CA . THR B 2 3 ? -4.758 10.020 2.165 1.00 0.00 146 THR B CA 8
ATOM 8108 C C . THR B 2 3 ? -4.941 10.403 3.630 1.00 0.00 146 THR B C 8
ATOM 8109 O O . THR B 2 3 ? -5.600 11.394 3.945 1.00 0.00 146 THR B O 8
ATOM 8120 N N . LYS B 2 4 ? -4.376 9.597 4.518 1.00 0.00 147 LYS B N 8
ATOM 8121 C CA . LYS B 2 4 ? -4.378 9.907 5.941 1.00 0.00 147 LYS B CA 8
ATOM 8122 C C . LYS B 2 4 ? -3.024 10.453 6.341 1.00 0.00 147 LYS B C 8
ATOM 8123 O O . LYS B 2 4 ? -2.086 10.406 5.557 1.00 0.00 147 LYS B O 8
ATOM 8142 N N . GLN B 2 5 ? -2.929 10.956 7.559 1.00 0.00 148 GLN B N 8
ATOM 8143 C CA . GLN B 2 5 ? -1.658 11.388 8.124 1.00 0.00 148 GLN B CA 8
ATOM 8144 C C . GLN B 2 5 ? -1.656 11.101 9.619 1.00 0.00 148 GLN B C 8
ATOM 8145 O O . GLN B 2 5 ? -2.119 11.912 10.420 1.00 0.00 148 GLN B O 8
ATOM 8159 N N . THR B 2 6 ? -1.153 9.937 9.987 1.00 0.00 149 THR B N 8
ATOM 8160 C CA . THR B 2 6 ? -1.213 9.486 11.364 1.00 0.00 149 THR B CA 8
ATOM 8161 C C . THR B 2 6 ? 0.206 9.361 11.961 1.00 0.00 149 THR B C 8
ATOM 8162 O O . THR B 2 6 ? 1.049 10.234 11.732 1.00 0.00 149 THR B O 8
ATOM 8173 N N . ALA B 2 7 ? 0.485 8.296 12.701 1.00 0.00 150 ALA B N 8
ATOM 8174 C CA . ALA B 2 7 ? 1.772 8.146 13.379 1.00 0.00 150 ALA B CA 8
ATOM 8175 C C . ALA B 2 7 ? 2.828 7.477 12.497 1.00 0.00 150 ALA B C 8
ATOM 8176 O O . ALA B 2 7 ? 2.970 6.257 12.503 1.00 0.00 150 ALA B O 8
ATOM 8183 N N . ARG B 2 8 ? 3.571 8.276 11.744 1.00 0.00 151 ARG B N 8
ATOM 8184 C CA . ARG B 2 8 ? 4.674 7.753 10.933 1.00 0.00 151 ARG B CA 8
ATOM 8185 C C . ARG B 2 8 ? 5.977 7.809 11.727 1.00 0.00 151 ARG B C 8
ATOM 8186 O O . ARG B 2 8 ? 6.199 8.743 12.501 1.00 0.00 151 ARG B O 8
ATOM 8238 N N . SER B 2 10 ? 8.784 8.842 11.399 1.00 0.00 153 SER B N 8
ATOM 8239 C CA . SER B 2 10 ? 9.696 9.856 10.899 1.00 0.00 153 SER B CA 8
ATOM 8240 C C . SER B 2 10 ? 9.593 11.097 11.782 1.00 0.00 153 SER B C 8
ATOM 8241 O O . SER B 2 10 ? 10.550 11.854 11.941 1.00 0.00 153 SER B O 8
ATOM 8249 N N . THR B 2 11 ? 8.423 11.276 12.380 1.00 0.00 154 THR B N 8
ATOM 8250 C CA . THR B 2 11 ? 8.170 12.411 13.249 1.00 0.00 154 THR B CA 8
ATOM 8251 C C . THR B 2 11 ? 8.122 11.952 14.706 1.00 0.00 154 THR B C 8
ATOM 8252 O O . THR B 2 11 ? 7.599 12.646 15.578 1.00 0.00 154 THR B O 8
ATOM 8265 N N . ASP A 1 6 ? -13.207 -2.000 7.762 1.00 0.00 87 ASP A N 9
ATOM 8266 C CA . ASP A 1 6 ? -13.127 -0.867 8.671 1.00 0.00 87 ASP A CA 9
ATOM 8267 C C . ASP A 1 6 ? -12.126 0.145 8.111 1.00 0.00 87 ASP A C 9
ATOM 8268 O O . ASP A 1 6 ? -11.681 -0.006 6.972 1.00 0.00 87 ASP A O 9
ATOM 8277 N N . HIS A 1 7 ? -11.788 1.171 8.882 1.00 0.00 88 HIS A N 9
ATOM 8278 C CA . HIS A 1 7 ? -10.791 2.156 8.467 1.00 0.00 88 HIS A CA 9
ATOM 8279 C C . HIS A 1 7 ? -9.502 1.464 8.030 1.00 0.00 88 HIS A C 9
ATOM 8280 O O . HIS A 1 7 ? -9.089 0.463 8.625 1.00 0.00 88 HIS A O 9
ATOM 8295 N N . HIS A 1 8 ? -8.873 1.981 6.984 1.00 0.00 89 HIS A N 9
ATOM 8296 C CA . HIS A 1 8 ? -7.578 1.468 6.575 1.00 0.00 89 HIS A CA 9
ATOM 8297 C C . HIS A 1 8 ? -6.543 1.800 7.647 1.00 0.00 89 HIS A C 9
ATOM 8298 O O . HIS A 1 8 ? -6.720 2.763 8.404 1.00 0.00 89 HIS A O 9
ATOM 8313 N N . MET A 1 9 ? -5.484 1.001 7.712 1.00 0.00 90 MET A N 9
ATOM 8314 C CA . MET A 1 9 ? -4.537 1.045 8.833 1.00 0.00 90 MET A CA 9
ATOM 8315 C C . MET A 1 9 ? -3.959 2.441 9.063 1.00 0.00 90 MET A 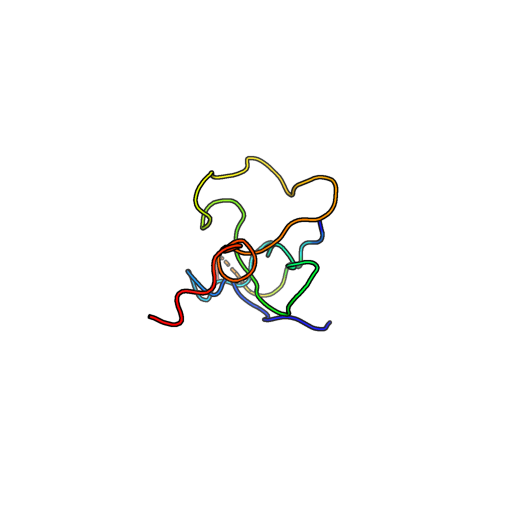C 9
ATOM 8316 O O . MET A 1 9 ? -3.932 3.288 8.166 1.00 0.00 90 MET A O 9
ATOM 8330 N N . GLU A 1 10 ? -3.485 2.661 10.283 1.00 0.00 91 GLU A N 9
ATOM 8331 C CA . GLU A 1 10 ? -2.890 3.934 10.672 1.00 0.00 91 GLU A CA 9
ATOM 8332 C C . GLU A 1 10 ? -1.389 3.943 10.388 1.00 0.00 91 GLU A C 9
ATOM 8333 O O . GLU A 1 10 ? -0.609 4.589 11.087 1.00 0.00 91 GLU A O 9
ATOM 8345 N N . PHE A 1 11 ? -0.998 3.203 9.363 1.00 0.00 92 PHE A N 9
ATOM 8346 C CA . PHE A 1 11 ? 0.385 3.144 8.925 1.00 0.00 92 PHE A CA 9
ATOM 8347 C C . PHE A 1 11 ? 0.518 2.343 7.633 1.00 0.00 92 PHE A C 9
ATOM 8348 O O . PHE A 1 11 ? -0.260 1.430 7.363 1.00 0.00 92 PHE A O 9
ATOM 8365 N N . CYS A 1 12 ? 1.504 2.727 6.841 1.00 0.00 93 CYS A N 9
ATOM 8366 C CA . CYS A 1 12 ? 1.840 2.071 5.584 1.00 0.00 93 CYS A CA 9
ATOM 8367 C C . CYS A 1 12 ? 2.180 0.611 5.834 1.00 0.00 93 CYS A C 9
ATOM 8368 O O . CYS A 1 12 ? 3.093 0.314 6.584 1.00 0.00 93 CYS A O 9
ATOM 8375 N N . ARG A 1 13 ? 1.435 -0.289 5.204 1.00 0.00 94 ARG A N 9
ATOM 8376 C CA . ARG A 1 13 ? 1.637 -1.730 5.369 1.00 0.00 94 ARG A CA 9
ATOM 8377 C C . ARG A 1 13 ? 3.081 -2.130 5.064 1.00 0.00 94 ARG A C 9
ATOM 8378 O O . ARG A 1 13 ? 3.584 -3.127 5.580 1.00 0.00 94 ARG A O 9
ATOM 8399 N N . VAL A 1 14 ? 3.740 -1.342 4.226 1.00 0.00 95 VAL A N 9
ATOM 8400 C CA . VAL A 1 14 ? 5.131 -1.591 3.865 1.00 0.00 95 VAL A CA 9
ATOM 8401 C C . VAL A 1 14 ? 6.082 -1.161 4.983 1.00 0.00 95 VAL A C 9
ATOM 8402 O O . VAL A 1 14 ? 6.978 -1.909 5.370 1.00 0.00 95 VAL A O 9
ATOM 8415 N N . CYS A 1 15 ? 5.877 0.045 5.498 1.00 0.00 96 CYS A N 9
ATOM 8416 C CA . CYS A 1 15 ? 6.802 0.628 6.478 1.00 0.00 96 CYS A CA 9
ATOM 8417 C C . CYS A 1 15 ? 6.364 0.460 7.939 1.00 0.00 96 CYS A C 9
ATOM 8418 O O . CYS A 1 15 ? 7.193 0.522 8.845 1.00 0.00 96 CYS A O 9
ATOM 8425 N N . LYS A 1 16 ? 5.064 0.265 8.148 1.00 0.00 97 LYS A N 9
ATOM 8426 C CA . LYS A 1 16 ? 4.440 0.351 9.475 1.00 0.00 97 LYS A CA 9
ATOM 8427 C C . LYS A 1 16 ? 4.479 1.801 9.983 1.00 0.00 97 LYS A C 9
ATOM 8428 O O . LYS A 1 16 ? 4.152 2.089 11.130 1.00 0.00 97 LYS A O 9
ATOM 8447 N N . ASP A 1 17 ? 4.846 2.691 9.069 1.00 0.00 98 ASP A N 9
ATOM 8448 C CA . ASP A 1 17 ? 4.960 4.133 9.297 1.00 0.00 98 ASP A CA 9
ATOM 8449 C C . ASP A 1 17 ? 3.623 4.802 8.993 1.00 0.00 98 ASP A C 9
ATOM 8450 O O . ASP A 1 17 ? 3.011 4.495 7.975 1.00 0.00 98 ASP A O 9
ATOM 8459 N N . GLY A 1 18 ? 3.178 5.743 9.824 1.00 0.00 99 GLY A N 9
ATOM 8460 C CA . GLY A 1 18 ? 1.820 6.203 9.717 1.00 0.00 99 GLY A CA 9
ATOM 8461 C C . GLY A 1 18 ? 1.755 7.574 9.120 1.00 0.00 99 GLY A C 9
ATOM 8462 O O . GLY A 1 18 ? 1.137 8.475 9.673 1.00 0.00 99 GLY A O 9
ATOM 8466 N N . GLY A 1 19 ? 2.423 7.749 8.007 1.00 0.00 100 GLY A N 9
ATOM 8467 C CA . GLY A 1 19 ? 2.405 9.029 7.353 1.00 0.00 100 GLY A CA 9
ATOM 8468 C C . GLY A 1 19 ? 1.123 9.232 6.607 1.00 0.00 100 GLY A C 9
ATOM 8469 O O . GLY A 1 19 ? 0.046 8.858 7.072 1.00 0.00 100 GLY A O 9
ATOM 8473 N N . GLU A 1 20 ? 1.227 9.842 5.465 1.00 0.00 101 GLU A N 9
ATOM 8474 C CA . GLU A 1 20 ? 0.085 9.904 4.567 1.00 0.00 101 GLU A CA 9
ATOM 8475 C C . GLU A 1 20 ? -0.080 8.573 3.853 1.00 0.00 101 GLU A C 9
ATOM 8476 O O . GLU A 1 20 ? 0.678 8.235 2.943 1.00 0.00 101 GLU A O 9
ATOM 8488 N N . LEU A 1 21 ? -1.070 7.801 4.285 1.00 0.00 102 LEU A N 9
ATOM 8489 C CA . LEU A 1 21 ? -1.300 6.501 3.686 1.00 0.00 102 LEU A CA 9
ATOM 8490 C C . LEU A 1 21 ? -2.433 6.574 2.693 1.00 0.00 102 LEU A C 9
ATOM 8491 O O . LEU A 1 21 ? -3.540 7.011 3.019 1.00 0.00 102 LEU A O 9
ATOM 8507 N N . LEU A 1 22 ? -2.140 6.114 1.502 1.00 0.00 103 LEU A N 9
ATOM 8508 C CA . LEU A 1 22 ? -3.051 6.145 0.400 1.00 0.00 103 LEU A CA 9
ATOM 8509 C C . LEU A 1 22 ? -4.177 5.166 0.656 1.00 0.00 103 LEU A C 9
ATOM 8510 O O . LEU A 1 22 ? -3.979 3.949 0.628 1.00 0.00 103 LEU A O 9
ATOM 8526 N N . CYS A 1 23 ? -5.340 5.705 0.959 1.00 0.00 104 CYS A N 9
ATOM 8527 C CA . CYS A 1 23 ? -6.490 4.882 1.260 1.00 0.00 104 CYS A CA 9
ATOM 8528 C C . CYS A 1 23 ? -7.025 4.263 -0.011 1.00 0.00 104 CYS A C 9
ATOM 8529 O O . CYS A 1 23 ? -7.693 4.934 -0.799 1.00 0.00 104 CYS A O 9
ATOM 8537 N N . CYS A 1 24 ? -6.674 3.003 -0.219 1.00 0.00 105 CYS A N 9
ATOM 8538 C CA . CYS A 1 24 ? -7.180 2.248 -1.353 1.00 0.00 105 CYS A CA 9
ATOM 8539 C C . CYS A 1 24 ? -8.699 2.378 -1.434 1.00 0.00 105 CYS A C 9
ATOM 8540 O O . CYS A 1 24 ? -9.410 2.130 -0.454 1.00 0.00 105 CYS A O 9
ATOM 8547 N N . ASP A 1 25 ? -9.189 2.769 -2.602 1.00 0.00 106 ASP A N 9
ATOM 8548 C CA . ASP A 1 25 ? -10.610 3.058 -2.785 1.00 0.00 106 ASP A CA 9
ATOM 8549 C C . ASP A 1 25 ? -11.491 1.809 -2.685 1.00 0.00 106 ASP A C 9
ATOM 8550 O O . ASP A 1 25 ? -12.709 1.925 -2.561 1.00 0.00 106 ASP A O 9
ATOM 8559 N N . THR A 1 26 ? -10.897 0.619 -2.730 1.00 0.00 107 THR A N 9
ATOM 8560 C CA . THR A 1 26 ? -11.694 -0.604 -2.685 1.00 0.00 107 THR A CA 9
ATOM 8561 C C . THR A 1 26 ? -11.351 -1.509 -1.497 1.00 0.00 107 THR A C 9
ATOM 8562 O O . THR A 1 26 ? -12.005 -2.530 -1.293 1.00 0.00 107 THR A O 9
ATOM 8573 N N . CYS A 1 27 ? -10.346 -1.152 -0.700 1.00 0.00 108 CYS A N 9
ATOM 8574 C CA . CYS A 1 27 ? -9.977 -1.996 0.429 1.00 0.00 108 CYS A CA 9
ATOM 8575 C C . CYS A 1 27 ? -9.195 -1.202 1.474 1.00 0.00 108 CYS A C 9
ATOM 8576 O O . CYS A 1 27 ? -8.498 -0.241 1.143 1.00 0.00 108 CYS A O 9
ATOM 8583 N N . PRO A 1 28 ? -9.310 -1.600 2.752 1.00 0.00 109 PRO A N 9
ATOM 8584 C CA . PRO A 1 28 ? -8.674 -0.910 3.881 1.00 0.00 109 PRO A CA 9
ATOM 8585 C C . PRO A 1 28 ? -7.157 -1.112 3.962 1.00 0.00 109 PRO A C 9
ATOM 8586 O O . PRO A 1 28 ? -6.625 -1.490 5.007 1.00 0.00 109 PRO A O 9
ATOM 8597 N N . SER A 1 29 ? -6.466 -0.847 2.868 1.00 0.00 110 SER A N 9
ATOM 8598 C CA . SER A 1 29 ? -5.014 -0.885 2.858 1.00 0.00 110 SER A CA 9
ATOM 8599 C C . SER A 1 29 ? -4.442 0.530 2.937 1.00 0.00 110 SER A C 9
ATOM 8600 O O . SER A 1 29 ? -5.051 1.487 2.447 1.00 0.00 110 SER A O 9
ATOM 8608 N N . SER A 1 30 ? -3.282 0.657 3.563 1.00 0.00 111 SER A N 9
ATOM 8609 C CA . SER A 1 30 ? -2.620 1.944 3.715 1.00 0.00 111 SER A CA 9
ATOM 8610 C C . SER A 1 30 ? -1.166 1.856 3.253 1.00 0.00 111 SER A C 9
ATOM 8611 O O . SER A 1 30 ? -0.388 1.060 3.775 1.00 0.00 111 SER A O 9
ATOM 8619 N N . TYR A 1 31 ? -0.812 2.657 2.259 1.00 0.00 112 TYR A N 9
ATOM 8620 C CA . TYR A 1 31 ? 0.542 2.649 1.702 1.00 0.00 112 TYR A CA 9
ATOM 8621 C C . TYR A 1 31 ? 1.042 4.071 1.519 1.00 0.00 112 TYR A C 9
ATOM 8622 O O . TYR A 1 31 ? 0.252 5.005 1.478 1.00 0.00 112 TYR A O 9
ATOM 8640 N N . HIS A 1 32 ? 2.351 4.236 1.408 1.00 0.00 113 HIS A N 9
ATOM 8641 C CA . HIS A 1 32 ? 2.901 5.510 0.963 1.00 0.00 113 HIS A CA 9
ATOM 8642 C C . HIS A 1 32 ? 2.956 5.482 -0.556 1.00 0.00 113 HIS A C 9
ATOM 8643 O O . HIS A 1 32 ? 3.163 4.422 -1.145 1.00 0.00 113 HIS A O 9
ATOM 8657 N N . ILE A 1 33 ? 2.784 6.638 -1.183 1.00 0.00 114 ILE A N 9
ATOM 8658 C CA . ILE A 1 33 ? 2.894 6.757 -2.641 1.00 0.00 114 ILE A CA 9
ATOM 8659 C C . ILE A 1 33 ? 4.266 6.308 -3.157 1.00 0.00 114 ILE A C 9
ATOM 8660 O O . ILE A 1 33 ? 4.448 6.101 -4.354 1.00 0.00 114 ILE A O 9
ATOM 8676 N N . HIS A 1 34 ? 5.224 6.166 -2.247 1.00 0.00 115 HIS A N 9
ATOM 8677 C CA . HIS A 1 34 ? 6.574 5.738 -2.602 1.00 0.00 115 HIS A CA 9
ATOM 8678 C C . HIS A 1 34 ? 6.742 4.230 -2.394 1.00 0.00 115 HIS A C 9
ATOM 8679 O O . HIS A 1 34 ? 7.717 3.639 -2.852 1.00 0.00 115 HIS A O 9
ATOM 8694 N N . CYS A 1 35 ? 5.781 3.607 -1.721 1.00 0.00 116 CYS A N 9
ATOM 8695 C CA . CYS A 1 35 ? 5.883 2.191 -1.378 1.00 0.00 116 CYS A CA 9
ATOM 8696 C C . CYS A 1 35 ? 4.957 1.376 -2.259 1.00 0.00 116 CYS A C 9
ATOM 8697 O O . CYS A 1 35 ? 4.518 0.281 -1.909 1.00 0.00 116 CYS A O 9
ATOM 8704 N N . LEU A 1 36 ? 4.662 1.954 -3.408 1.00 0.00 117 LEU A N 9
ATOM 8705 C CA . LEU A 1 36 ? 3.885 1.306 -4.428 1.00 0.00 117 LEU A CA 9
ATOM 8706 C C . LEU A 1 36 ? 4.803 0.784 -5.517 1.00 0.00 117 LEU A C 9
ATOM 8707 O O . LEU A 1 36 ? 6.019 0.935 -5.426 1.00 0.00 117 LEU A O 9
ATOM 8723 N N . ASN A 1 37 ? 4.239 0.177 -6.541 1.00 0.00 118 ASN A N 9
ATOM 8724 C CA . ASN A 1 37 ? 5.049 -0.321 -7.640 1.00 0.00 118 ASN A CA 9
ATOM 8725 C C . ASN A 1 37 ? 5.410 0.820 -8.569 1.00 0.00 118 ASN A C 9
ATOM 8726 O O . ASN A 1 37 ? 6.589 1.059 -8.829 1.00 0.00 118 ASN A O 9
ATOM 8737 N N . PRO A 1 38 ? 4.419 1.551 -9.086 1.00 0.00 119 PRO A N 9
ATOM 8738 C CA . PRO A 1 38 ? 4.648 2.811 -9.754 1.00 0.00 119 PRO A CA 9
ATOM 8739 C C . PRO A 1 38 ? 4.470 3.983 -8.785 1.00 0.00 119 PRO A C 9
ATOM 8740 O O . PRO A 1 38 ? 3.342 4.385 -8.492 1.00 0.00 119 PRO A O 9
ATOM 8751 N N . PRO A 1 39 ? 5.578 4.525 -8.250 1.00 0.00 120 PRO A N 9
ATOM 8752 C CA . PRO A 1 39 ? 5.536 5.593 -7.244 1.00 0.00 120 PRO A CA 9
ATOM 8753 C C . PRO A 1 39 ? 4.904 6.878 -7.755 1.00 0.00 120 PRO A C 9
ATOM 8754 O O . PRO A 1 39 ? 4.946 7.190 -8.949 1.00 0.00 120 PRO A O 9
ATOM 8765 N N . LEU A 1 40 ? 4.323 7.615 -6.827 1.00 0.00 121 LEU A N 9
ATOM 8766 C CA . LEU A 1 40 ? 3.644 8.857 -7.126 1.00 0.00 121 LEU A CA 9
ATOM 8767 C C . LEU A 1 40 ? 4.286 10.003 -6.353 1.00 0.00 121 LEU A C 9
ATOM 8768 O O . LEU A 1 40 ? 4.668 9.836 -5.196 1.00 0.00 121 LEU A O 9
ATOM 8784 N N . PRO A 1 41 ? 4.437 11.171 -6.993 1.00 0.00 122 PRO A N 9
ATOM 8785 C CA . PRO A 1 41 ? 5.009 12.360 -6.351 1.00 0.00 122 PRO A CA 9
ATOM 8786 C C . PRO A 1 41 ? 4.007 13.067 -5.434 1.00 0.00 122 PRO A C 9
ATOM 8787 O O . PRO A 1 41 ? 4.353 14.012 -4.722 1.00 0.00 122 PRO A O 9
ATOM 8798 N N . GLU A 1 42 ? 2.768 12.597 -5.467 1.00 0.00 123 GLU A N 9
ATOM 8799 C CA . GLU A 1 42 ? 1.706 13.119 -4.622 1.00 0.00 123 GLU A CA 9
ATOM 8800 C C . GLU A 1 42 ? 0.537 12.147 -4.643 1.00 0.00 123 GLU A C 9
ATOM 8801 O O . GLU A 1 42 ? 0.439 11.303 -5.536 1.00 0.00 123 GLU A O 9
ATOM 8813 N N . ILE A 1 43 ? -0.326 12.264 -3.652 1.00 0.00 124 ILE A N 9
ATOM 8814 C CA . ILE A 1 43 ? -1.521 11.459 -3.556 1.00 0.00 124 ILE A CA 9
ATOM 8815 C C . ILE A 1 43 ? -2.438 11.678 -4.758 1.00 0.00 124 ILE A C 9
ATOM 8816 O O . ILE A 1 43 ? -2.717 12.816 -5.142 1.00 0.00 124 ILE A O 9
ATOM 8832 N N . PRO A 1 44 ? -2.909 10.579 -5.366 1.00 0.00 125 PRO A N 9
ATOM 8833 C CA . PRO A 1 44 ? -3.787 10.625 -6.535 1.00 0.00 125 PRO A CA 9
ATOM 8834 C C . PRO A 1 44 ? -5.113 11.309 -6.217 1.00 0.00 125 PRO A C 9
ATOM 8835 O O . PRO A 1 44 ? -5.621 11.220 -5.103 1.00 0.00 125 PRO A O 9
ATOM 8846 N N . ASN A 1 45 ? -5.650 12.024 -7.191 1.00 0.00 126 ASN A N 9
ATOM 8847 C CA . ASN A 1 45 ? -6.867 12.802 -6.984 1.00 0.00 126 ASN A CA 9
ATOM 8848 C C . ASN A 1 45 ? -8.096 12.048 -7.484 1.00 0.00 126 ASN A C 9
ATOM 8849 O O . ASN A 1 45 ? -9.221 12.545 -7.388 1.00 0.00 126 ASN A O 9
ATOM 8860 N N . GLY A 1 46 ? -7.878 10.851 -8.012 1.00 0.00 127 GLY A N 9
ATOM 8861 C CA . GLY A 1 46 ? -8.979 10.046 -8.509 1.00 0.00 127 GLY A CA 9
ATOM 8862 C C . GLY A 1 46 ? -9.105 8.727 -7.774 1.00 0.00 127 GLY A C 9
ATOM 8863 O O . GLY A 1 46 ? -8.757 8.633 -6.598 1.00 0.00 127 GLY A O 9
ATOM 8867 N N . GLU A 1 47 ? -9.593 7.709 -8.469 1.00 0.00 128 GLU A N 9
ATOM 8868 C CA . GLU A 1 47 ? -9.777 6.391 -7.885 1.00 0.00 128 GLU A CA 9
ATOM 8869 C C . GLU A 1 47 ? -8.461 5.636 -7.864 1.00 0.00 128 GLU A C 9
ATOM 8870 O O . GLU A 1 47 ? -8.003 5.133 -8.891 1.00 0.00 128 GLU A O 9
ATOM 8882 N N . TRP A 1 48 ? -7.844 5.579 -6.705 1.00 0.00 129 TRP A N 9
ATOM 8883 C CA . TRP A 1 48 ? -6.593 4.874 -6.560 1.00 0.00 129 TRP A CA 9
ATOM 8884 C C . TRP A 1 48 ? -6.810 3.523 -5.904 1.00 0.00 129 TRP A C 9
ATOM 8885 O O . TRP A 1 48 ? -7.550 3.398 -4.927 1.00 0.00 129 TRP A O 9
ATOM 8906 N N . LEU A 1 49 ? -6.144 2.523 -6.435 1.00 0.00 130 LEU A N 9
ATOM 8907 C CA . LEU A 1 49 ? -6.205 1.190 -5.875 1.00 0.00 130 LEU A CA 9
ATOM 8908 C C . LEU A 1 49 ? -4.816 0.717 -5.506 1.00 0.00 130 LEU A C 9
ATOM 8909 O O . LEU A 1 49 ? -3.834 1.063 -6.158 1.00 0.00 130 LEU A O 9
ATOM 8925 N N . CYS A 1 50 ? -4.743 -0.054 -4.437 1.00 0.00 131 CYS A N 9
ATOM 8926 C CA . CYS A 1 50 ? -3.480 -0.618 -3.993 1.00 0.00 131 CYS A CA 9
ATOM 8927 C C . CYS A 1 50 ? -3.033 -1.680 -4.999 1.00 0.00 131 CYS A C 9
ATOM 8928 O O . CYS A 1 50 ? -3.862 -2.208 -5.742 1.00 0.00 131 CYS A O 9
ATOM 8935 N N . PRO A 1 51 ? -1.723 -2.020 -5.023 1.00 0.00 132 PRO A N 9
ATOM 8936 C CA . PRO A 1 51 ? -1.138 -2.923 -6.033 1.00 0.00 132 PRO A CA 9
ATOM 8937 C C . PRO A 1 51 ? -1.745 -4.330 -6.042 1.00 0.00 132 PRO A C 9
ATOM 8938 O O . PRO A 1 51 ? -1.385 -5.156 -6.878 1.00 0.00 132 PRO A O 9
ATOM 8949 N N . ARG A 1 52 ? -2.635 -4.610 -5.095 1.00 0.00 133 ARG A N 9
ATOM 8950 C CA . ARG A 1 52 ? -3.393 -5.859 -5.097 1.00 0.00 133 ARG A CA 9
ATOM 8951 C C . ARG A 1 52 ? -4.671 -5.693 -5.907 1.00 0.00 133 ARG A C 9
ATOM 8952 O O . ARG A 1 52 ? -5.005 -6.520 -6.751 1.00 0.00 133 ARG A O 9
ATOM 8973 N N . CYS A 1 53 ? -5.361 -4.595 -5.651 1.00 0.00 134 CYS A N 9
ATOM 8974 C CA . CYS A 1 53 ? -6.626 -4.298 -6.315 1.00 0.00 134 CYS A CA 9
ATOM 8975 C C . CYS A 1 53 ? -6.408 -3.857 -7.767 1.00 0.00 134 CYS A C 9
ATOM 8976 O O . CYS A 1 53 ? -7.343 -3.862 -8.570 1.00 0.00 134 CYS A O 9
ATOM 8983 N N . THR A 1 54 ? -5.178 -3.483 -8.106 1.00 0.00 135 THR A N 9
ATOM 8984 C CA . THR A 1 54 ? -4.875 -3.002 -9.448 1.00 0.00 135 THR A CA 9
ATOM 8985 C C . THR A 1 54 ? -4.545 -4.137 -10.404 1.00 0.00 135 THR A C 9
ATOM 8986 O O . THR A 1 54 ? -4.716 -4.014 -11.619 1.00 0.00 135 THR A O 9
ATOM 8997 N N . CYS A 1 55 ? -4.086 -5.239 -9.857 1.00 0.00 136 CYS A N 9
ATOM 8998 C CA . CYS A 1 55 ? -3.615 -6.343 -10.677 1.00 0.00 136 CYS A CA 9
ATOM 8999 C C . CYS A 1 55 ? -4.743 -7.327 -10.975 1.00 0.00 136 CYS A C 9
ATOM 9000 O O . CYS A 1 55 ? -5.476 -7.737 -10.077 1.00 0.00 136 CYS A O 9
ATOM 9008 N N . PRO A 1 56 ? -4.889 -7.723 -12.248 1.00 0.00 137 PRO A N 9
ATOM 9009 C CA . PRO A 1 56 ? -5.891 -8.692 -12.664 1.00 0.00 137 PRO A CA 9
ATOM 9010 C C . PRO A 1 56 ? -5.401 -10.125 -12.469 1.00 0.00 137 PRO A C 9
ATOM 9011 O O . PRO A 1 56 ? -5.621 -10.998 -13.313 1.00 0.00 137 PRO A O 9
ATOM 9022 N N . ALA A 1 57 ? -4.730 -10.355 -11.351 1.00 0.00 138 ALA A N 9
ATOM 9023 C CA . ALA A 1 57 ? -4.173 -11.660 -11.038 1.00 0.00 138 ALA A CA 9
ATOM 9024 C C . ALA A 1 57 ? -5.242 -12.567 -10.445 1.00 0.00 138 ALA A C 9
ATOM 9025 O O . ALA A 1 57 ? -5.418 -12.626 -9.227 1.00 0.00 138 ALA A O 9
ATOM 9032 N N . LEU A 1 58 ? -5.966 -13.252 -11.324 1.00 0.00 139 LEU A N 9
ATOM 9033 C CA . LEU A 1 58 ? -7.019 -14.169 -10.910 1.00 0.00 139 LEU A CA 9
ATOM 9034 C C . LEU A 1 58 ? -6.447 -15.290 -10.054 1.00 0.00 139 LEU A C 9
ATOM 9035 O O . LEU A 1 58 ? -6.889 -15.513 -8.925 1.00 0.00 139 LEU A O 9
ATOM 9051 N N . LYS A 1 59 ? -5.453 -15.983 -10.588 1.00 0.00 140 LYS A N 9
ATOM 9052 C CA . LYS A 1 59 ? -4.811 -17.065 -9.865 1.00 0.00 140 LYS A CA 9
ATOM 9053 C C . LYS A 1 59 ? -3.487 -16.608 -9.259 1.00 0.00 140 LYS A C 9
ATOM 9054 O O . LYS A 1 59 ? -2.570 -16.191 -9.970 1.00 0.00 140 LYS A O 9
ATOM 9073 N N . GLY A 1 60 ? -3.409 -16.665 -7.941 1.00 0.00 141 GLY A N 9
ATOM 9074 C CA . GLY A 1 60 ? -2.173 -16.362 -7.253 1.00 0.00 141 GLY A CA 9
ATOM 9075 C C . GLY A 1 60 ? -1.497 -17.636 -6.796 1.00 0.00 141 GLY A C 9
ATOM 9076 O O . GLY A 1 60 ? -0.354 -17.627 -6.339 1.00 0.00 141 GLY A O 9
ATOM 9080 N N . LYS A 1 61 ? -2.228 -18.735 -6.922 1.00 0.00 142 LYS A N 9
ATOM 9081 C CA . LYS A 1 61 ? -1.738 -20.052 -6.565 1.00 0.00 142 LYS A CA 9
ATOM 9082 C C . LYS A 1 61 ? -2.284 -21.073 -7.554 1.00 0.00 142 LYS A C 9
ATOM 9083 O O . LYS A 1 61 ? -1.533 -21.505 -8.446 1.00 0.00 142 LYS A O 9
ATOM 9103 N N . ALA B 2 1 ? -8.780 8.118 -3.806 1.00 0.00 144 ALA B N 9
ATOM 9104 C CA . ALA B 2 1 ? -7.377 8.062 -3.346 1.00 0.00 144 ALA B CA 9
ATOM 9105 C C . ALA B 2 1 ? -7.189 8.974 -2.144 1.00 0.00 144 ALA B C 9
ATOM 9106 O O . ALA B 2 1 ? -6.593 10.046 -2.234 1.00 0.00 144 ALA B O 9
ATOM 9115 N N . ARG B 2 2 ? -7.741 8.533 -1.031 1.00 0.00 145 ARG B N 9
ATOM 9116 C CA . ARG B 2 2 ? -7.662 9.243 0.238 1.00 0.00 145 ARG B CA 9
ATOM 9117 C C . ARG B 2 2 ? -6.264 9.094 0.831 1.00 0.00 145 ARG B C 9
ATOM 9118 O O . ARG B 2 2 ? -5.503 8.237 0.401 1.00 0.00 145 ARG B O 9
ATOM 9139 N N . THR B 2 3 ? -5.922 9.904 1.818 1.00 0.00 146 THR B N 9
ATOM 9140 C CA . THR B 2 3 ? -4.644 9.753 2.498 1.00 0.00 146 THR B CA 9
ATOM 9141 C C . THR B 2 3 ? -4.757 10.069 3.983 1.00 0.00 146 THR B C 9
ATOM 9142 O O . THR B 2 3 ? -5.804 10.507 4.463 1.00 0.00 146 THR B O 9
ATOM 9153 N N . LYS B 2 4 ? -3.671 9.823 4.700 1.00 0.00 147 LYS B N 9
ATOM 9154 C CA . LYS B 2 4 ? -3.612 10.031 6.142 1.00 0.00 147 LYS B CA 9
ATOM 9155 C C . LYS B 2 4 ? -2.465 10.968 6.480 1.00 0.00 147 LYS B C 9
ATOM 9156 O O . LYS B 2 4 ? -1.947 11.639 5.599 1.00 0.00 147 LYS B O 9
ATOM 9175 N N . GLN B 2 5 ? -2.110 10.999 7.761 1.00 0.00 148 GLN B N 9
ATOM 9176 C CA . GLN B 2 5 ? -0.912 11.667 8.283 1.00 0.00 148 GLN B CA 9
ATOM 9177 C C . GLN B 2 5 ? -0.896 11.460 9.791 1.00 0.00 148 GLN B C 9
ATOM 9178 O O . GLN B 2 5 ? -0.834 12.408 10.572 1.00 0.00 148 GLN B O 9
ATOM 9192 N N . THR B 2 6 ? -0.952 10.197 10.188 1.00 0.00 149 THR B N 9
ATOM 9193 C CA . THR B 2 6 ? -1.339 9.838 11.544 1.00 0.00 149 THR B CA 9
ATOM 9194 C C . THR B 2 6 ? -0.155 9.743 12.522 1.00 0.00 149 THR B C 9
ATOM 9195 O O . THR B 2 6 ? -0.095 10.492 13.501 1.00 0.00 149 THR B O 9
ATOM 9206 N N . ALA B 2 7 ? 0.789 8.853 12.248 1.00 0.00 150 ALA B N 9
ATOM 9207 C CA . ALA B 2 7 ? 1.877 8.566 13.173 1.00 0.00 150 ALA B CA 9
ATOM 9208 C C . ALA B 2 7 ? 3.041 7.932 12.427 1.00 0.00 150 ALA B C 9
ATOM 9209 O O . ALA B 2 7 ? 3.325 6.743 12.581 1.00 0.00 150 ALA B O 9
ATOM 9216 N N . ARG B 2 8 ? 3.707 8.718 11.601 1.00 0.00 151 ARG B N 9
ATOM 9217 C CA . ARG B 2 8 ? 4.795 8.203 10.782 1.00 0.00 151 ARG B CA 9
ATOM 9218 C C . ARG B 2 8 ? 6.113 8.261 11.548 1.00 0.00 151 ARG B C 9
ATOM 9219 O O . ARG B 2 8 ? 6.250 8.997 12.525 1.00 0.00 151 ARG B O 9
ATOM 9271 N N . SER B 2 10 ? 9.288 9.470 11.413 1.00 0.00 153 SER B N 9
ATOM 9272 C CA . SER B 2 10 ? 10.319 10.409 10.990 1.00 0.00 153 SER B CA 9
ATOM 9273 C C . SER B 2 10 ? 11.454 10.437 12.010 1.00 0.00 153 SER B C 9
ATOM 9274 O O . SER B 2 10 ? 11.817 11.491 12.540 1.00 0.00 153 SER B O 9
ATOM 9282 N N . THR B 2 11 ? 12.008 9.264 12.281 1.00 0.00 154 THR B N 9
ATOM 9283 C CA . THR B 2 11 ? 13.065 9.112 13.265 1.00 0.00 154 THR B CA 9
ATOM 9284 C C . THR B 2 11 ? 13.653 7.702 13.200 1.00 0.00 154 THR B C 9
ATOM 9285 O O . THR B 2 11 ? 12.918 6.717 13.065 1.00 0.00 154 THR B O 9
ATOM 9298 N N . ASP A 1 6 ? -11.427 -4.568 6.879 1.00 0.00 87 ASP A N 10
ATOM 9299 C CA . ASP A 1 6 ? -12.361 -3.479 6.572 1.00 0.00 87 ASP A CA 10
ATOM 9300 C C . ASP A 1 6 ? -12.024 -2.196 7.327 1.00 0.00 87 ASP A C 10
ATOM 9301 O O . ASP A 1 6 ? -12.886 -1.346 7.549 1.00 0.00 87 ASP A O 10
ATOM 9310 N N . HIS A 1 7 ? -10.764 -2.059 7.704 1.00 0.00 88 HIS A N 10
ATOM 9311 C CA . HIS A 1 7 ? -10.279 -0.852 8.359 1.00 0.00 88 HIS A CA 10
ATOM 9312 C C . HIS A 1 7 ? -8.878 -0.532 7.850 1.00 0.00 88 HIS A C 10
ATOM 9313 O O . HIS A 1 7 ? -7.951 -1.313 8.067 1.00 0.00 88 HIS A O 10
ATOM 9328 N N . HIS A 1 8 ? -8.723 0.603 7.166 1.00 0.00 89 HIS A N 10
ATOM 9329 C CA . HIS A 1 8 ? -7.416 0.998 6.641 1.00 0.00 89 HIS A CA 10
ATOM 9330 C C . HIS A 1 8 ? -6.423 1.104 7.782 1.00 0.00 89 HIS A C 10
ATOM 9331 O O . HIS A 1 8 ? -6.706 1.733 8.802 1.00 0.00 89 HIS A O 10
ATOM 9346 N N . MET A 1 9 ? -5.275 0.466 7.626 1.00 0.00 90 MET A N 10
ATOM 9347 C CA . MET A 1 9 ? -4.272 0.458 8.678 1.00 0.00 90 MET A CA 10
ATOM 9348 C C . MET A 1 9 ? -3.754 1.864 8.925 1.00 0.00 90 MET A C 10
ATOM 9349 O O . MET A 1 9 ? -3.613 2.659 7.997 1.00 0.00 90 MET A O 10
ATOM 9363 N N . GLU A 1 10 ? -3.461 2.157 10.181 1.00 0.00 91 GLU A N 10
ATOM 9364 C CA . GLU A 1 10 ? -3.014 3.484 10.584 1.00 0.00 91 GLU A CA 10
ATOM 9365 C C . GLU A 1 10 ? -1.515 3.655 10.347 1.00 0.00 91 GLU A C 10
ATOM 9366 O O . GLU A 1 10 ? -0.822 4.330 11.108 1.00 0.00 91 GLU A O 10
ATOM 9378 N N . PHE A 1 11 ? -1.032 3.017 9.291 1.00 0.00 92 PHE A N 10
ATOM 9379 C CA . PHE A 1 11 ? 0.354 3.102 8.876 1.00 0.00 92 PHE A CA 10
ATOM 9380 C C . PHE A 1 11 ? 0.580 2.301 7.593 1.00 0.00 92 PHE A C 10
ATOM 9381 O O . PHE A 1 11 ? -0.097 1.304 7.336 1.00 0.00 92 PHE A O 10
ATOM 9398 N N . CYS A 1 12 ? 1.523 2.786 6.792 1.00 0.00 93 CYS A N 10
ATOM 9399 C CA . CYS A 1 12 ? 1.931 2.166 5.534 1.00 0.00 93 CYS A CA 10
ATOM 9400 C C . CYS A 1 12 ? 2.290 0.711 5.761 1.00 0.00 93 CYS A C 10
ATOM 9401 O O . CYS A 1 12 ? 3.212 0.412 6.500 1.00 0.00 93 CYS A O 10
ATOM 9408 N N . ARG A 1 13 ? 1.550 -0.183 5.118 1.00 0.00 94 ARG A N 10
ATOM 9409 C CA . ARG A 1 13 ? 1.756 -1.618 5.252 1.00 0.00 94 ARG A CA 10
ATOM 9410 C C . ARG A 1 13 ? 3.214 -2.004 5.004 1.00 0.00 94 ARG A C 10
ATOM 9411 O O . ARG A 1 13 ? 3.716 -2.972 5.568 1.00 0.00 94 ARG A O 10
ATOM 9432 N N . VAL A 1 14 ? 3.877 -1.234 4.157 1.00 0.00 95 VAL A N 10
ATOM 9433 C CA . VAL A 1 14 ? 5.281 -1.455 3.843 1.00 0.00 95 VAL A CA 10
ATOM 9434 C C . VAL A 1 14 ? 6.187 -1.038 5.002 1.00 0.00 95 VAL A C 10
ATOM 9435 O O . VAL A 1 14 ? 7.044 -1.804 5.438 1.00 0.00 95 VAL A O 10
ATOM 9448 N N . CYS A 1 15 ? 5.985 0.173 5.503 1.00 0.00 96 CYS A N 10
ATOM 9449 C CA . CYS A 1 15 ? 6.892 0.745 6.500 1.00 0.00 96 CYS A CA 10
ATOM 9450 C C . CYS A 1 15 ? 6.426 0.543 7.943 1.00 0.00 96 CYS A C 10
ATOM 9451 O O . CYS A 1 15 ? 7.225 0.628 8.875 1.00 0.00 96 CYS A O 10
ATOM 9458 N N . LYS A 1 16 ? 5.132 0.292 8.108 1.00 0.00 97 LYS A N 10
ATOM 9459 C CA . LYS A 1 16 ? 4.473 0.322 9.414 1.00 0.00 97 LYS A CA 10
ATOM 9460 C C . LYS A 1 16 ? 4.548 1.743 9.987 1.00 0.00 97 LYS A C 10
ATOM 9461 O O . LYS A 1 16 ? 4.435 1.967 11.189 1.00 0.00 97 LYS A O 10
ATOM 9480 N N . ASP A 1 17 ? 4.708 2.683 9.060 1.00 0.00 98 ASP A N 10
ATOM 9481 C CA . ASP A 1 17 ? 4.833 4.120 9.324 1.00 0.00 98 ASP A CA 10
ATOM 9482 C C . ASP A 1 17 ? 3.523 4.827 8.972 1.00 0.00 98 ASP A C 10
ATOM 9483 O O . ASP A 1 17 ? 2.986 4.596 7.894 1.00 0.00 98 ASP A O 10
ATOM 9492 N N . GLY A 1 18 ? 3.021 5.719 9.827 1.00 0.00 99 GLY A N 10
ATOM 9493 C CA . GLY A 1 18 ? 1.686 6.228 9.617 1.00 0.00 99 GLY A CA 10
ATOM 9494 C C . GLY A 1 18 ? 1.699 7.609 9.023 1.00 0.00 99 GLY A C 10
ATOM 9495 O O . GLY A 1 18 ? 1.050 8.516 9.524 1.00 0.00 99 GLY A O 10
ATOM 9499 N N . GLY A 1 19 ? 2.457 7.779 7.964 1.00 0.00 100 GLY A N 10
ATOM 9500 C CA . GLY A 1 19 ? 2.551 9.077 7.344 1.00 0.00 100 GLY A CA 10
ATOM 9501 C C . GLY A 1 19 ? 1.330 9.407 6.529 1.00 0.00 100 GLY A C 10
ATOM 9502 O O . GLY A 1 19 ? 0.208 9.056 6.893 1.00 0.00 100 GLY A O 10
ATOM 9506 N N . GLU A 1 20 ? 1.551 10.112 5.448 1.00 0.00 101 GLU A N 10
ATOM 9507 C CA . GLU A 1 20 ? 0.505 10.354 4.474 1.00 0.00 101 GLU A CA 10
ATOM 9508 C C . GLU A 1 20 ? 0.243 9.054 3.710 1.00 0.00 101 GLU A C 10
ATOM 9509 O O . GLU A 1 20 ? 1.048 8.637 2.875 1.00 0.00 101 GLU A O 10
ATOM 9521 N N . LEU A 1 21 ? -0.874 8.410 4.026 1.00 0.00 102 LEU A N 10
ATOM 9522 C CA . LEU A 1 21 ? -1.152 7.063 3.540 1.00 0.00 102 LEU A CA 10
ATOM 9523 C C . LEU A 1 21 ? -2.307 7.056 2.570 1.00 0.00 102 LEU A C 10
ATOM 9524 O O . LEU A 1 21 ? -3.352 7.640 2.826 1.00 0.00 102 LEU A O 10
ATOM 9540 N N . LEU A 1 22 ? -2.128 6.328 1.501 1.00 0.00 103 LEU A N 10
ATOM 9541 C CA . LEU A 1 22 ? -3.073 6.285 0.427 1.00 0.00 103 LEU A CA 10
ATOM 9542 C C . LEU A 1 22 ? -4.211 5.358 0.807 1.00 0.00 103 LEU A C 10
ATOM 9543 O O . LEU A 1 22 ? -4.043 4.136 0.862 1.00 0.00 103 LEU A O 10
ATOM 9559 N N . CYS A 1 23 ? -5.348 5.951 1.120 1.00 0.00 104 CYS A N 10
ATOM 9560 C CA . CYS A 1 23 ? -6.503 5.197 1.576 1.00 0.00 104 CYS A CA 10
ATOM 9561 C C . CYS A 1 23 ? -7.156 4.476 0.398 1.00 0.00 104 CYS A C 10
ATOM 9562 O O . CYS A 1 23 ? -8.055 5.018 -0.238 1.00 0.00 104 CYS A O 10
ATOM 9570 N N . CYS A 1 24 ? -6.701 3.240 0.131 1.00 0.00 105 CYS A N 10
ATOM 9571 C CA . CYS A 1 24 ? -7.137 2.487 -1.055 1.00 0.00 105 CYS A CA 10
ATOM 9572 C C . CYS A 1 24 ? -8.655 2.517 -1.190 1.00 0.00 105 CYS A C 10
ATOM 9573 O O . CYS A 1 24 ? -9.378 2.153 -0.260 1.00 0.00 105 CYS A O 10
ATOM 9580 N N . ASP A 1 25 ? -9.115 2.948 -2.359 1.00 0.00 106 ASP A N 10
ATOM 9581 C CA . ASP A 1 25 ? -10.535 3.170 -2.611 1.00 0.00 106 ASP A CA 10
ATOM 9582 C C . ASP A 1 25 ? -11.373 1.897 -2.493 1.00 0.00 106 ASP A C 10
ATOM 9583 O O . ASP A 1 25 ? -12.575 1.974 -2.257 1.00 0.00 106 ASP A O 10
ATOM 9592 N N . THR A 1 26 ? -10.760 0.728 -2.645 1.00 0.00 107 THR A N 10
ATOM 9593 C CA . THR A 1 26 ? -11.532 -0.514 -2.640 1.00 0.00 107 THR A CA 10
ATOM 9594 C C . THR A 1 26 ? -11.187 -1.452 -1.477 1.00 0.00 107 THR A C 10
ATOM 9595 O O . THR A 1 26 ? -11.816 -2.497 -1.328 1.00 0.00 107 THR A O 10
ATOM 9606 N N . CYS A 1 27 ? -10.204 -1.107 -0.651 1.00 0.00 108 CYS A N 10
ATOM 9607 C CA . CYS A 1 27 ? -9.815 -2.008 0.430 1.00 0.00 108 CYS A CA 10
ATOM 9608 C C . CYS A 1 27 ? -9.038 -1.272 1.515 1.00 0.00 108 CYS A C 10
ATOM 9609 O O . CYS A 1 27 ? -8.445 -0.224 1.260 1.00 0.00 108 CYS A O 10
ATOM 9616 N N . PRO A 1 28 ? -9.008 -1.842 2.734 1.00 0.00 109 PRO A N 10
ATOM 9617 C CA . PRO A 1 28 ? -8.381 -1.220 3.907 1.00 0.00 109 PRO A CA 10
ATOM 9618 C C . PRO A 1 28 ? -6.848 -1.247 3.911 1.00 0.00 109 PRO A C 10
ATOM 9619 O O . PRO A 1 28 ? -6.229 -1.448 4.954 1.00 0.00 109 PRO A O 10
ATOM 9630 N N . SER A 1 29 ? -6.239 -1.023 2.765 1.00 0.00 110 SER A N 10
ATOM 9631 C CA . SER A 1 29 ? -4.788 -0.966 2.681 1.00 0.00 110 SER A CA 10
ATOM 9632 C C . SER A 1 29 ? -4.321 0.482 2.644 1.00 0.00 110 SER A C 10
ATOM 9633 O O . SER A 1 29 ? -4.920 1.314 1.958 1.00 0.00 110 SER A O 10
ATOM 9641 N N . SER A 1 30 ? -3.280 0.782 3.402 1.00 0.00 111 SER A N 10
ATOM 9642 C CA . SER A 1 30 ? -2.707 2.117 3.427 1.00 0.00 111 SER A CA 10
ATOM 9643 C C . SER A 1 30 ? -1.208 2.051 3.163 1.00 0.00 111 SER A C 10
ATOM 9644 O O . SER A 1 30 ? -0.491 1.233 3.747 1.00 0.00 111 SER A O 10
ATOM 9652 N N . TYR A 1 31 ? -0.757 2.906 2.265 1.00 0.00 112 TYR A N 10
ATOM 9653 C CA . TYR A 1 31 ? 0.611 2.864 1.753 1.00 0.00 112 TYR A CA 10
ATOM 9654 C C . TYR A 1 31 ? 1.149 4.276 1.581 1.00 0.00 112 TYR A C 10
ATOM 9655 O O . TYR A 1 31 ? 0.385 5.236 1.585 1.00 0.00 112 TYR A O 10
ATOM 9673 N N . HIS A 1 32 ? 2.462 4.395 1.435 1.00 0.00 113 HIS A N 10
ATOM 9674 C CA . HIS A 1 32 ? 3.053 5.648 0.988 1.00 0.00 113 HIS A CA 10
ATOM 9675 C C . HIS A 1 32 ? 3.113 5.609 -0.530 1.00 0.00 113 HIS A C 10
ATOM 9676 O O . HIS A 1 32 ? 3.245 4.532 -1.115 1.00 0.00 113 HIS A O 10
ATOM 9690 N N . ILE A 1 33 ? 3.031 6.773 -1.157 1.00 0.00 114 ILE A N 10
ATOM 9691 C CA . ILE A 1 33 ? 3.050 6.873 -2.618 1.00 0.00 114 ILE A CA 10
ATOM 9692 C C . ILE A 1 33 ? 4.339 6.330 -3.242 1.00 0.00 114 ILE A C 10
ATOM 9693 O O . ILE A 1 33 ? 4.362 6.005 -4.427 1.00 0.00 114 ILE A O 10
ATOM 9709 N N . HIS A 1 34 ? 5.411 6.241 -2.462 1.00 0.00 115 HIS A N 10
ATOM 9710 C CA . HIS A 1 34 ? 6.674 5.700 -2.964 1.00 0.00 115 HIS A CA 10
ATOM 9711 C C . HIS A 1 34 ? 6.879 4.249 -2.531 1.00 0.00 115 HIS A C 10
ATOM 9712 O O . HIS A 1 34 ? 7.871 3.624 -2.899 1.00 0.00 115 HIS A O 10
ATOM 9727 N N . CYS A 1 35 ? 5.940 3.708 -1.761 1.00 0.00 116 CYS A N 10
ATOM 9728 C CA . CYS A 1 35 ? 6.022 2.310 -1.337 1.00 0.00 116 CYS A CA 10
ATOM 9729 C C . CYS A 1 35 ? 5.075 1.473 -2.173 1.00 0.00 116 CYS A C 10
ATOM 9730 O O . CYS A 1 35 ? 4.669 0.375 -1.794 1.00 0.00 116 CYS A O 10
ATOM 9737 N N . LEU A 1 36 ? 4.731 2.028 -3.321 1.00 0.00 117 LEU A N 10
ATOM 9738 C CA . LEU A 1 36 ? 3.871 1.371 -4.272 1.00 0.00 117 LEU A CA 10
ATOM 9739 C C . LEU A 1 36 ? 4.680 0.749 -5.390 1.00 0.00 117 LEU A C 10
ATOM 9740 O O . LEU A 1 36 ? 5.907 0.825 -5.391 1.00 0.00 117 LEU A O 10
ATOM 9756 N N . ASN A 1 37 ? 3.998 0.142 -6.341 1.00 0.00 118 ASN A N 10
ATOM 9757 C CA . ASN A 1 37 ? 4.673 -0.452 -7.486 1.00 0.00 118 ASN A CA 10
ATOM 9758 C C . ASN A 1 37 ? 5.022 0.622 -8.494 1.00 0.00 118 ASN A C 10
ATOM 9759 O O . ASN A 1 37 ? 6.191 0.774 -8.855 1.00 0.00 118 ASN A O 10
ATOM 9770 N N . PRO A 1 38 ? 4.032 1.392 -8.960 1.00 0.00 119 PRO A N 10
ATOM 9771 C CA . PRO A 1 38 ? 4.275 2.613 -9.692 1.00 0.00 119 PRO A CA 10
ATOM 9772 C C . PRO A 1 38 ? 4.247 3.818 -8.750 1.00 0.00 119 PRO A C 10
ATOM 9773 O O . PRO A 1 38 ? 3.174 4.308 -8.394 1.00 0.00 119 PRO A O 10
ATOM 9784 N N . PRO A 1 39 ? 5.422 4.291 -8.305 1.00 0.00 120 PRO A N 10
ATOM 9785 C CA . PRO A 1 39 ? 5.519 5.361 -7.309 1.00 0.00 120 PRO A CA 10
ATOM 9786 C C . PRO A 1 39 ? 4.952 6.684 -7.799 1.00 0.00 120 PRO A C 10
ATOM 9787 O O . PRO A 1 39 ? 5.057 7.033 -8.977 1.00 0.00 120 PRO A O 10
ATOM 9798 N N . LEU A 1 40 ? 4.369 7.415 -6.872 1.00 0.00 121 LEU A N 10
ATOM 9799 C CA . LEU A 1 40 ? 3.705 8.666 -7.168 1.00 0.00 121 LEU A CA 10
ATOM 9800 C C . LEU A 1 40 ? 4.434 9.827 -6.510 1.00 0.00 121 LEU A C 10
ATOM 9801 O O . LEU A 1 40 ? 4.932 9.704 -5.392 1.00 0.00 121 LEU A O 10
ATOM 9817 N N . PRO A 1 41 ? 4.519 10.966 -7.210 1.00 0.00 122 PRO A N 10
ATOM 9818 C CA . PRO A 1 41 ? 5.129 12.186 -6.683 1.00 0.00 122 PRO A CA 10
ATOM 9819 C C . PRO A 1 41 ? 4.217 12.887 -5.680 1.00 0.00 122 PRO A C 10
ATOM 9820 O O . PRO A 1 41 ? 4.653 13.768 -4.936 1.00 0.00 122 PRO A O 10
ATOM 9831 N N . GLU A 1 42 ? 2.951 12.488 -5.675 1.00 0.00 123 GLU A N 10
ATOM 9832 C CA . GLU A 1 42 ? 1.962 13.047 -4.768 1.00 0.00 123 GLU A CA 10
ATOM 9833 C C . GLU A 1 42 ? 0.694 12.203 -4.818 1.00 0.00 123 GLU A C 10
ATOM 9834 O O . GLU A 1 42 ? 0.501 11.417 -5.749 1.00 0.00 123 GLU A O 10
ATOM 9846 N N . ILE A 1 43 ? -0.146 12.360 -3.804 1.00 0.00 124 ILE A N 10
ATOM 9847 C CA . ILE A 1 43 ? -1.394 11.628 -3.683 1.00 0.00 124 ILE A CA 10
ATOM 9848 C C . ILE A 1 43 ? -2.302 11.833 -4.901 1.00 0.00 124 ILE A C 10
ATOM 9849 O O . ILE A 1 43 ? -2.526 12.959 -5.343 1.00 0.00 124 ILE A O 10
ATOM 9865 N N . PRO A 1 44 ? -2.828 10.726 -5.452 1.00 0.00 125 PRO A N 10
ATOM 9866 C CA . PRO A 1 44 ? -3.671 10.738 -6.651 1.00 0.00 125 PRO A CA 10
ATOM 9867 C C . PRO A 1 44 ? -5.034 11.382 -6.426 1.00 0.00 125 PRO A C 10
ATOM 9868 O O . PRO A 1 44 ? -5.629 11.254 -5.358 1.00 0.00 125 PRO A O 10
ATOM 9879 N N . ASN A 1 45 ? -5.504 12.102 -7.430 1.00 0.00 126 ASN A N 10
ATOM 9880 C CA . ASN A 1 45 ? -6.843 12.660 -7.412 1.00 0.00 126 ASN A CA 10
ATOM 9881 C C . ASN A 1 45 ? -7.762 11.789 -8.260 1.00 0.00 126 ASN A C 10
ATOM 9882 O O . ASN A 1 45 ? -7.616 11.723 -9.483 1.00 0.00 126 ASN A O 10
ATOM 9893 N N . GLY A 1 46 ? -8.678 11.095 -7.606 1.00 0.00 127 GLY A N 10
ATOM 9894 C CA . GLY A 1 46 ? -9.570 10.190 -8.304 1.00 0.00 127 GLY A CA 10
ATOM 9895 C C . GLY A 1 46 ? -9.682 8.858 -7.590 1.00 0.00 127 GLY A C 10
ATOM 9896 O O . GLY A 1 46 ? -9.738 8.820 -6.366 1.00 0.00 127 GLY A O 10
ATOM 9900 N N . GLU A 1 47 ? -9.695 7.771 -8.345 1.00 0.00 128 GLU A N 10
ATOM 9901 C CA . GLU A 1 47 ? -9.809 6.440 -7.779 1.00 0.00 128 GLU A CA 10
ATOM 9902 C C . GLU A 1 47 ? -8.442 5.774 -7.730 1.00 0.00 128 GLU A C 10
ATOM 9903 O O . GLU A 1 47 ? -7.923 5.341 -8.761 1.00 0.00 128 GLU A O 10
ATOM 9915 N N . TRP A 1 48 ? -7.848 5.707 -6.555 1.00 0.00 129 TRP A N 10
ATOM 9916 C CA . TRP A 1 48 ? -6.573 5.036 -6.421 1.00 0.00 129 TRP A CA 10
ATOM 9917 C C . TRP A 1 48 ? -6.754 3.664 -5.812 1.00 0.00 129 TRP A C 10
ATOM 9918 O O . TRP A 1 48 ? -7.465 3.496 -4.818 1.00 0.00 129 TRP A O 10
ATOM 9939 N N . LEU A 1 49 ? -6.092 2.691 -6.399 1.00 0.00 130 LEU A N 10
ATOM 9940 C CA . LEU A 1 49 ? -6.113 1.341 -5.880 1.00 0.00 130 LEU A CA 10
ATOM 9941 C C . LEU A 1 49 ? -4.712 0.891 -5.526 1.00 0.00 130 LEU A C 10
ATOM 9942 O O . LEU A 1 49 ? -3.749 1.191 -6.231 1.00 0.00 130 LEU A O 10
ATOM 9958 N N . CYS A 1 50 ? -4.613 0.183 -4.417 1.00 0.00 131 CYS A N 10
ATOM 9959 C CA . CYS A 1 50 ? -3.341 -0.357 -3.969 1.00 0.00 131 CYS A CA 10
ATOM 9960 C C . CYS A 1 50 ? -2.890 -1.442 -4.949 1.00 0.00 131 CYS A C 10
ATOM 9961 O O . CYS A 1 50 ? -3.717 -1.994 -5.673 1.00 0.00 131 CYS A O 10
ATOM 9968 N N . PRO A 1 51 ? -1.587 -1.783 -4.966 1.00 0.00 132 PRO A N 10
ATOM 9969 C CA . PRO A 1 51 ? -1.026 -2.779 -5.902 1.00 0.00 132 PRO A CA 10
ATOM 9970 C C . PRO A 1 51 ? -1.626 -4.179 -5.738 1.00 0.00 132 PRO A C 10
ATOM 9971 O O . PRO A 1 51 ? -1.308 -5.096 -6.496 1.00 0.00 132 PRO A O 10
ATOM 9982 N N . ARG A 1 52 ? -2.472 -4.344 -4.734 1.00 0.00 133 ARG A N 10
ATOM 9983 C CA . ARG A 1 52 ? -3.192 -5.592 -4.534 1.00 0.00 133 ARG A CA 10
ATOM 9984 C C . ARG A 1 52 ? -4.506 -5.560 -5.316 1.00 0.00 133 ARG A C 10
ATOM 9985 O O . ARG A 1 52 ? -4.976 -6.584 -5.811 1.00 0.00 133 ARG A O 10
ATOM 10006 N N . CYS A 1 53 ? -5.080 -4.362 -5.423 1.00 0.00 134 CYS A N 10
ATOM 10007 C CA . CYS A 1 53 ? -6.352 -4.157 -6.114 1.00 0.00 134 CYS A CA 10
ATOM 10008 C C . CYS A 1 53 ? -6.160 -3.868 -7.605 1.00 0.00 134 CYS A C 10
ATOM 10009 O O . CYS A 1 53 ? -7.110 -3.946 -8.382 1.00 0.00 134 CYS A O 10
ATOM 10016 N N . THR A 1 54 ? -4.940 -3.526 -8.001 1.00 0.00 135 THR A N 10
ATOM 10017 C CA . THR A 1 54 ? -4.669 -3.146 -9.384 1.00 0.00 135 THR A CA 10
ATOM 10018 C C . THR A 1 54 ? -4.728 -4.344 -10.324 1.00 0.00 135 THR A C 10
ATOM 10019 O O . THR A 1 54 ? -4.867 -4.197 -11.540 1.00 0.00 135 THR A O 10
ATOM 10030 N N . CYS A 1 55 ? -4.623 -5.524 -9.748 1.00 0.00 136 CYS A N 10
ATOM 10031 C CA . CYS A 1 55 ? -4.720 -6.762 -10.502 1.00 0.00 136 CYS A CA 10
ATOM 10032 C C . CYS A 1 55 ? -6.117 -7.360 -10.347 1.00 0.00 136 CYS A C 10
ATOM 10033 O O . CYS A 1 55 ? -6.645 -7.426 -9.235 1.00 0.00 136 CYS A O 10
ATOM 10041 N N . PRO A 1 56 ? -6.737 -7.791 -11.461 1.00 0.00 137 PRO A N 10
ATOM 10042 C CA . PRO A 1 56 ? -8.100 -8.344 -11.457 1.00 0.00 137 PRO A CA 10
ATOM 10043 C C . PRO A 1 56 ? -8.193 -9.718 -10.782 1.00 0.00 137 PRO A C 10
ATOM 10044 O O . PRO A 1 56 ? -8.427 -10.738 -11.438 1.00 0.00 137 PRO A O 10
ATOM 10055 N N . ALA A 1 57 ? -8.006 -9.736 -9.471 1.00 0.00 138 ALA A N 10
ATOM 10056 C CA . ALA A 1 57 ? -8.165 -10.950 -8.685 1.00 0.00 138 ALA A CA 10
ATOM 10057 C C . ALA A 1 57 ? -9.613 -11.082 -8.224 1.00 0.00 138 ALA A C 10
ATOM 10058 O O . ALA A 1 57 ? -9.912 -11.033 -7.030 1.00 0.00 138 ALA A O 10
ATOM 10065 N N . LEU A 1 58 ? -10.504 -11.250 -9.193 1.00 0.00 139 LEU A N 10
ATOM 10066 C CA . LEU A 1 58 ? -11.938 -11.284 -8.929 1.00 0.00 139 LEU A CA 10
ATOM 10067 C C . LEU A 1 58 ? -12.358 -12.611 -8.303 1.00 0.00 139 LEU A C 10
ATOM 10068 O O . LEU A 1 58 ? -13.334 -12.672 -7.556 1.00 0.00 139 LEU A O 10
ATOM 10084 N N . LYS A 1 59 ? -11.606 -13.669 -8.583 1.00 0.00 140 LYS A N 10
ATOM 10085 C CA . LYS A 1 59 ? -11.963 -14.997 -8.099 1.00 0.00 140 LYS A CA 10
ATOM 10086 C C . LYS A 1 59 ? -11.413 -15.227 -6.695 1.00 0.00 140 LYS A C 10
ATOM 10087 O O . LYS A 1 59 ? -10.926 -16.311 -6.373 1.00 0.00 140 LYS A O 10
ATOM 10106 N N . GLY A 1 60 ? -11.490 -14.195 -5.867 1.00 0.00 141 GLY A N 10
ATOM 10107 C CA . GLY A 1 60 ? -11.065 -14.308 -4.489 1.00 0.00 141 GLY A CA 10
ATOM 10108 C C . GLY A 1 60 ? -12.224 -14.097 -3.541 1.00 0.00 141 GLY A C 10
ATOM 10109 O O . GLY A 1 60 ? -13.052 -13.210 -3.753 1.00 0.00 141 GLY A O 10
ATOM 10113 N N . LYS A 1 61 ? -12.297 -14.915 -2.505 1.00 0.00 142 LYS A N 10
ATOM 10114 C CA . LYS A 1 61 ? -13.398 -14.844 -1.560 1.00 0.00 142 LYS A CA 10
ATOM 10115 C C . LYS A 1 61 ? -12.877 -14.791 -0.132 1.00 0.00 142 LYS A C 10
ATOM 10116 O O . LYS A 1 61 ? -13.130 -13.778 0.553 1.00 0.00 142 LYS A O 10
ATOM 10136 N N . ALA B 2 1 ? -8.713 8.787 -3.982 1.00 0.00 144 ALA B N 10
ATOM 10137 C CA . ALA B 2 1 ? -7.492 8.081 -3.555 1.00 0.00 144 ALA B CA 10
ATOM 10138 C C . ALA B 2 1 ? -7.309 8.233 -2.052 1.00 0.00 144 ALA B C 10
ATOM 10139 O O . ALA B 2 1 ? -7.000 7.258 -1.380 1.00 0.00 144 ALA B O 10
ATOM 10148 N N . ARG B 2 2 ? -7.508 9.455 -1.534 1.00 0.00 145 ARG B N 10
ATOM 10149 C CA . ARG B 2 2 ? -7.573 9.700 -0.085 1.00 0.00 145 ARG B CA 10
ATOM 10150 C C . ARG B 2 2 ? -6.239 9.432 0.615 1.00 0.00 145 ARG B C 10
ATOM 10151 O O . ARG B 2 2 ? -5.601 8.414 0.404 1.00 0.00 145 ARG B O 10
ATOM 10172 N N . THR B 2 3 ? -5.810 10.349 1.455 1.00 0.00 146 THR B N 10
ATOM 10173 C CA . THR B 2 3 ? -4.625 10.111 2.246 1.00 0.00 146 THR B CA 10
ATOM 10174 C C . THR B 2 3 ? -4.859 10.341 3.731 1.00 0.00 146 THR B C 10
ATOM 10175 O O . THR B 2 3 ? -5.403 11.366 4.142 1.00 0.00 146 THR B O 10
ATOM 10186 N N . LYS B 2 4 ? -4.472 9.355 4.519 1.00 0.00 147 LYS B N 10
ATOM 10187 C CA . LYS B 2 4 ? -4.435 9.483 5.962 1.00 0.00 147 LYS B CA 10
ATOM 10188 C C . LYS B 2 4 ? -3.141 10.163 6.350 1.00 0.00 147 LYS B C 10
ATOM 10189 O O . LYS B 2 4 ? -2.207 10.185 5.558 1.00 0.00 147 LYS B O 10
ATOM 10208 N N . GLN B 2 5 ? -3.076 10.693 7.556 1.00 0.00 148 GLN B N 10
ATOM 10209 C CA . GLN B 2 5 ? -1.842 11.270 8.073 1.00 0.00 148 GLN B CA 10
ATOM 10210 C C . GLN B 2 5 ? -1.794 11.093 9.582 1.00 0.00 148 GLN B C 10
ATOM 10211 O O . GLN B 2 5 ? -2.176 11.980 10.344 1.00 0.00 148 GLN B O 10
ATOM 10225 N N . THR B 2 6 ? -1.324 9.935 10.002 1.00 0.00 149 THR B N 10
ATOM 10226 C CA . THR B 2 6 ? -1.354 9.554 11.401 1.00 0.00 149 THR B CA 10
ATOM 10227 C C . THR B 2 6 ? 0.075 9.529 11.983 1.00 0.00 149 THR B C 10
ATOM 10228 O O . THR B 2 6 ? 0.891 10.397 11.652 1.00 0.00 149 THR B O 10
ATOM 10239 N N . ALA B 2 7 ? 0.380 8.562 12.839 1.00 0.00 150 ALA B N 10
ATOM 10240 C CA . ALA B 2 7 ? 1.693 8.475 13.471 1.00 0.00 150 ALA B CA 10
ATOM 10241 C C . ALA B 2 7 ? 2.724 7.807 12.567 1.00 0.00 150 ALA B C 10
ATOM 10242 O O . ALA B 2 7 ? 2.817 6.583 12.519 1.00 0.00 150 ALA B O 10
ATOM 10249 N N . ARG B 2 8 ? 3.504 8.605 11.859 1.00 0.00 151 ARG B N 10
ATOM 10250 C CA . ARG B 2 8 ? 4.573 8.064 11.034 1.00 0.00 151 ARG B CA 10
ATOM 10251 C C . ARG B 2 8 ? 5.880 8.035 11.811 1.00 0.00 151 ARG B C 10
ATOM 10252 O O . ARG B 2 8 ? 6.013 8.664 12.860 1.00 0.00 151 ARG B O 10
ATOM 10304 N N . SER B 2 10 ? 8.942 8.022 9.875 1.00 0.00 153 SER B N 10
ATOM 10305 C CA . SER B 2 10 ? 9.914 8.628 8.982 1.00 0.00 153 SER B CA 10
ATOM 10306 C C . SER B 2 10 ? 9.851 10.151 9.062 1.00 0.00 153 SER B C 10
ATOM 10307 O O . SER B 2 10 ? 9.577 10.836 8.074 1.00 0.00 153 SER B O 10
ATOM 10315 N N . THR B 2 11 ? 10.091 10.680 10.253 1.00 0.00 154 THR B N 10
ATOM 10316 C CA . THR B 2 11 ? 10.163 12.119 10.436 1.00 0.00 154 THR B CA 10
ATOM 10317 C C . THR B 2 11 ? 11.447 12.645 9.811 1.00 0.00 154 THR B C 10
ATOM 10318 O O . THR B 2 11 ? 11.506 13.770 9.307 1.00 0.00 154 THR B O 10
ATOM 10331 N N . ASP A 1 6 ? -13.112 1.887 4.916 1.00 0.00 87 ASP A N 11
ATOM 10332 C CA . ASP A 1 6 ? -13.026 3.346 4.950 1.00 0.00 87 ASP A CA 11
ATOM 10333 C C . ASP A 1 6 ? -11.897 3.826 5.864 1.00 0.00 87 ASP A C 11
ATOM 10334 O O . ASP A 1 6 ? -11.022 4.583 5.442 1.00 0.00 87 ASP A O 11
ATOM 10343 N N . HIS A 1 7 ? -11.908 3.375 7.109 1.00 0.00 88 HIS A N 11
ATOM 10344 C CA . HIS A 1 7 ? -10.890 3.774 8.072 1.00 0.00 88 HIS A CA 11
ATOM 10345 C C . HIS A 1 7 ? -9.683 2.840 7.986 1.00 0.00 88 HIS A C 11
ATOM 10346 O O . HIS A 1 7 ? -9.413 2.054 8.894 1.00 0.00 88 HIS A O 11
ATOM 10361 N N . HIS A 1 8 ? -8.966 2.933 6.872 1.00 0.00 89 HIS A N 11
ATOM 10362 C CA . HIS A 1 8 ? -7.803 2.081 6.627 1.00 0.00 89 HIS A CA 11
ATOM 10363 C C . HIS A 1 8 ? -6.713 2.288 7.690 1.00 0.00 89 HIS A C 11
ATOM 10364 O O . HIS A 1 8 ? -6.775 3.246 8.464 1.00 0.00 89 HIS A O 11
ATOM 10379 N N . MET A 1 9 ? -5.707 1.406 7.695 1.00 0.00 90 MET A N 11
ATOM 10380 C CA . MET A 1 9 ? -4.746 1.321 8.806 1.00 0.00 90 MET A CA 11
ATOM 10381 C C . MET A 1 9 ? -4.015 2.639 9.073 1.00 0.00 90 MET A C 11
ATOM 10382 O O . MET A 1 9 ? -4.001 3.559 8.252 1.00 0.00 90 MET A O 11
ATOM 10396 N N . GLU A 1 10 ? -3.385 2.680 10.239 1.00 0.00 91 GLU A N 11
ATOM 10397 C CA . GLU A 1 10 ? -2.715 3.869 10.769 1.00 0.00 91 GLU A CA 11
ATOM 10398 C C . GLU A 1 10 ? -1.241 3.903 10.386 1.00 0.00 91 GLU A C 11
ATOM 10399 O O . GLU A 1 10 ? -0.449 4.617 10.995 1.00 0.00 91 GLU A O 11
ATOM 10411 N N . PHE A 1 11 ? -0.871 3.087 9.434 1.00 0.00 92 PHE A N 11
ATOM 10412 C CA . PHE A 1 11 ? 0.472 3.109 8.887 1.00 0.00 92 PHE A CA 11
ATOM 10413 C C . PHE A 1 11 ? 0.545 2.262 7.637 1.00 0.00 92 PHE A C 11
ATOM 10414 O O . PHE A 1 11 ? -0.190 1.292 7.476 1.00 0.00 92 PHE A O 11
ATOM 10431 N N . CYS A 1 12 ? 1.433 2.664 6.759 1.00 0.00 93 CYS A N 11
ATOM 10432 C CA . CYS A 1 12 ? 1.591 2.052 5.462 1.00 0.00 93 CYS A CA 11
ATOM 10433 C C . CYS A 1 12 ? 2.154 0.643 5.594 1.00 0.00 93 CYS A C 11
ATOM 10434 O O . CYS A 1 12 ? 3.284 0.461 6.029 1.00 0.00 93 CYS A O 11
ATOM 10441 N N . ARG A 1 13 ? 1.330 -0.336 5.206 1.00 0.00 94 ARG A N 11
ATOM 10442 C CA . ARG A 1 13 ? 1.622 -1.768 5.356 1.00 0.00 94 ARG A CA 11
ATOM 10443 C C . ARG A 1 13 ? 3.040 -2.134 4.920 1.00 0.00 94 ARG A C 11
ATOM 10444 O O . ARG A 1 13 ? 3.651 -3.044 5.479 1.00 0.00 94 ARG A O 11
ATOM 10465 N N . VAL A 1 14 ? 3.558 -1.422 3.932 1.00 0.00 95 VAL A N 11
ATOM 10466 C CA . VAL A 1 14 ? 4.865 -1.734 3.372 1.00 0.00 95 VAL A CA 11
ATOM 10467 C C . VAL A 1 14 ? 5.972 -1.493 4.384 1.00 0.00 95 VAL A C 11
ATOM 10468 O O . VAL A 1 14 ? 6.871 -2.318 4.540 1.00 0.00 95 VAL A O 11
ATOM 10481 N N . CYS A 1 15 ? 5.916 -0.363 5.075 1.00 0.00 96 CYS A N 11
ATOM 10482 C CA . CYS A 1 15 ? 7.025 0.033 5.913 1.00 0.00 96 CYS A CA 11
ATOM 10483 C C . CYS A 1 15 ? 6.638 0.173 7.390 1.00 0.00 96 CYS A C 11
ATOM 10484 O O . CYS A 1 15 ? 7.506 0.162 8.267 1.00 0.00 96 CYS A O 11
ATOM 10491 N N . LYS A 1 16 ? 5.332 0.294 7.632 1.00 0.00 97 LYS A N 11
ATOM 10492 C CA . LYS A 1 16 ? 4.740 0.395 8.977 1.00 0.00 97 LYS A CA 11
ATOM 10493 C C . LYS A 1 16 ? 4.805 1.819 9.539 1.00 0.00 97 LYS A C 11
ATOM 10494 O O . LYS A 1 16 ? 4.464 2.043 10.696 1.00 0.00 97 LYS A O 11
ATOM 10513 N N . ASP A 1 17 ? 5.188 2.770 8.691 1.00 0.00 98 ASP A N 11
ATOM 10514 C CA . ASP A 1 17 ? 5.230 4.197 9.036 1.00 0.00 98 ASP A CA 11
ATOM 10515 C C . ASP A 1 17 ? 3.839 4.774 8.803 1.00 0.00 98 ASP A C 11
ATOM 10516 O O . ASP A 1 17 ? 3.208 4.461 7.789 1.00 0.00 98 ASP A O 11
ATOM 10525 N N . GLY A 1 18 ? 3.366 5.643 9.687 1.00 0.00 99 GLY A N 11
ATOM 10526 C CA . GLY A 1 18 ? 1.998 6.099 9.596 1.00 0.00 99 GLY A CA 11
ATOM 10527 C C . GLY A 1 18 ? 1.920 7.441 8.933 1.00 0.00 99 GLY A C 11
ATOM 10528 O O . GLY A 1 18 ? 1.372 8.390 9.479 1.00 0.00 99 GLY A O 11
ATOM 10532 N N . GLY A 1 19 ? 2.489 7.528 7.756 1.00 0.00 100 GLY A N 11
ATOM 10533 C CA . GLY A 1 19 ? 2.542 8.793 7.078 1.00 0.00 100 GLY A CA 11
ATOM 10534 C C . GLY A 1 19 ? 1.267 9.065 6.344 1.00 0.00 100 GLY A C 11
ATOM 10535 O O . GLY A 1 19 ? 0.182 8.738 6.822 1.00 0.00 100 GLY A O 11
ATOM 10539 N N . GLU A 1 20 ? 1.396 9.660 5.194 1.00 0.00 101 GLU A N 11
ATOM 10540 C CA . GLU A 1 20 ? 0.264 9.863 4.332 1.00 0.00 101 GLU A CA 11
ATOM 10541 C C . GLU A 1 20 ? -0.057 8.548 3.640 1.00 0.00 101 GLU A C 11
ATOM 10542 O O . GLU A 1 20 ? 0.630 8.135 2.701 1.00 0.00 101 GLU A O 11
ATOM 10554 N N . LEU A 1 21 ? -1.095 7.872 4.122 1.00 0.00 102 LEU A N 11
ATOM 10555 C CA . LEU A 1 21 ? -1.429 6.562 3.598 1.00 0.00 102 LEU A CA 11
ATOM 10556 C C . LEU A 1 21 ? -2.531 6.664 2.578 1.00 0.00 102 LEU A C 11
ATOM 10557 O O . LEU A 1 21 ? -3.661 7.047 2.892 1.00 0.00 102 LEU A O 11
ATOM 10573 N N . LEU A 1 22 ? -2.191 6.263 1.382 1.00 0.00 103 LEU A N 11
ATOM 10574 C CA . LEU A 1 22 ? -3.080 6.261 0.264 1.00 0.00 103 LEU A CA 11
ATOM 10575 C C . LEU A 1 22 ? -4.185 5.261 0.532 1.00 0.00 103 LEU A C 11
ATOM 10576 O O . LEU A 1 22 ? -3.948 4.053 0.581 1.00 0.00 103 LEU A O 11
ATOM 10592 N N . CYS A 1 23 ? -5.375 5.770 0.773 1.00 0.00 104 CYS A N 11
ATOM 10593 C CA . CYS A 1 23 ? -6.485 4.916 1.110 1.00 0.00 104 CYS A CA 11
ATOM 10594 C C . CYS A 1 23 ? -7.014 4.247 -0.133 1.00 0.00 104 CYS A C 11
ATOM 10595 O O . CYS A 1 23 ? -7.724 4.869 -0.928 1.00 0.00 104 CYS A O 11
ATOM 10603 N N . CYS A 1 24 ? -6.616 3.000 -0.316 1.00 0.00 105 CYS A N 11
ATOM 10604 C CA . CYS A 1 24 ? -7.150 2.185 -1.386 1.00 0.00 105 CYS A CA 11
ATOM 10605 C C . CYS A 1 24 ? -8.671 2.284 -1.399 1.00 0.00 105 CYS A C 11
ATOM 10606 O O . CYS A 1 24 ? -9.333 2.005 -0.401 1.00 0.00 105 CYS A O 11
ATOM 10613 N N . ASP A 1 25 ? -9.212 2.704 -2.530 1.00 0.00 106 ASP A N 11
ATOM 10614 C CA . ASP A 1 25 ? -10.642 2.980 -2.644 1.00 0.00 106 ASP A CA 11
ATOM 10615 C C . ASP A 1 25 ? -11.489 1.715 -2.456 1.00 0.00 106 ASP A C 11
ATOM 10616 O O . ASP A 1 25 ? -12.661 1.798 -2.091 1.00 0.00 106 ASP A O 11
ATOM 10625 N N . THR A 1 26 ? -10.899 0.542 -2.677 1.00 0.00 107 THR A N 11
ATOM 10626 C CA . THR A 1 26 ? -11.659 -0.701 -2.588 1.00 0.00 107 THR A CA 11
ATOM 10627 C C . THR A 1 26 ? -11.378 -1.493 -1.305 1.00 0.00 107 THR A C 11
ATOM 10628 O O . THR A 1 26 ? -12.165 -2.365 -0.939 1.00 0.00 107 THR A O 11
ATOM 10639 N N . CYS A 1 27 ? -10.280 -1.202 -0.614 1.00 0.00 108 CYS A N 11
ATOM 10640 C CA . CYS A 1 27 ? -9.917 -1.994 0.559 1.00 0.00 108 CYS A CA 11
ATOM 10641 C C . CYS A 1 27 ? -9.109 -1.162 1.554 1.00 0.00 108 CYS A C 11
ATOM 10642 O O . CYS A 1 27 ? -8.459 -0.188 1.175 1.00 0.00 108 CYS A O 11
ATOM 10649 N N . PRO A 1 28 ? -9.128 -1.551 2.842 1.00 0.00 109 PRO A N 11
ATOM 10650 C CA . PRO A 1 28 ? -8.515 -0.777 3.927 1.00 0.00 109 PRO A CA 11
ATOM 10651 C C . PRO A 1 28 ? -6.992 -0.909 3.996 1.00 0.00 109 PRO A C 11
ATOM 10652 O O . PRO A 1 28 ? -6.418 -1.022 5.084 1.00 0.00 109 PRO A O 11
ATOM 10663 N N . SER A 1 29 ? -6.341 -0.880 2.848 1.00 0.00 110 SER A N 11
ATOM 10664 C CA . SER A 1 29 ? -4.894 -0.969 2.801 1.00 0.00 110 SER A CA 11
ATOM 10665 C C . SER A 1 29 ? -4.277 0.427 2.785 1.00 0.00 110 SER A C 11
ATOM 10666 O O . SER A 1 29 ? -4.609 1.254 1.933 1.00 0.00 110 SER A O 11
ATOM 10674 N N . SER A 1 30 ? -3.400 0.684 3.741 1.00 0.00 111 SER A N 11
ATOM 10675 C CA . SER A 1 30 ? -2.716 1.960 3.838 1.00 0.00 111 SER A CA 11
ATOM 10676 C C . SER A 1 30 ? -1.306 1.853 3.268 1.00 0.00 111 SER A C 11
ATOM 10677 O O . SER A 1 30 ? -0.512 1.024 3.708 1.00 0.00 111 SER A O 11
ATOM 10685 N N . TYR A 1 31 ? -1.010 2.677 2.273 1.00 0.00 112 TYR A N 11
ATOM 10686 C CA . TYR A 1 31 ? 0.280 2.631 1.586 1.00 0.00 112 TYR A CA 11
ATOM 10687 C C . TYR A 1 31 ? 0.815 4.037 1.376 1.00 0.00 112 TYR A C 11
ATOM 10688 O O . TYR A 1 31 ? 0.057 4.992 1.335 1.00 0.00 112 TYR A O 11
ATOM 10706 N N . HIS A 1 32 ? 2.123 4.160 1.257 1.00 0.00 113 HIS A N 11
ATOM 10707 C CA . HIS A 1 32 ? 2.720 5.431 0.877 1.00 0.00 113 HIS A CA 11
ATOM 10708 C C . HIS A 1 32 ? 2.819 5.508 -0.628 1.00 0.00 113 HIS A C 11
ATOM 10709 O O . HIS A 1 32 ? 3.059 4.494 -1.280 1.00 0.00 113 HIS A O 11
ATOM 10723 N N . ILE A 1 33 ? 2.675 6.710 -1.172 1.00 0.00 114 ILE A N 11
ATOM 10724 C CA . ILE A 1 33 ? 2.951 6.945 -2.584 1.00 0.00 114 ILE A CA 11
ATOM 10725 C C . ILE A 1 33 ? 4.417 6.630 -2.904 1.00 0.00 114 ILE A C 11
ATOM 10726 O O . ILE A 1 33 ? 4.798 6.503 -4.062 1.00 0.00 114 ILE A O 11
ATOM 10742 N N . HIS A 1 34 ? 5.225 6.509 -1.851 1.00 0.00 115 HIS A N 11
ATOM 10743 C CA . HIS A 1 34 ? 6.654 6.217 -1.974 1.00 0.00 115 HIS A CA 11
ATOM 10744 C C . HIS A 1 34 ? 6.924 4.716 -1.815 1.00 0.00 115 HIS A C 11
ATOM 10745 O O . HIS A 1 34 ? 7.961 4.218 -2.246 1.00 0.00 115 HIS A O 11
ATOM 10760 N N . CYS A 1 35 ? 5.986 3.996 -1.215 1.00 0.00 116 CYS A N 11
ATOM 10761 C CA . CYS A 1 35 ? 6.185 2.574 -0.951 1.00 0.00 116 CYS A CA 11
ATOM 10762 C C . CYS A 1 35 ? 5.400 1.733 -1.946 1.00 0.00 116 CYS A C 11
ATOM 10763 O O . CYS A 1 35 ? 5.260 0.522 -1.782 1.00 0.00 116 CYS A O 11
ATOM 10770 N N . LEU A 1 36 ? 4.901 2.386 -2.977 1.00 0.00 117 LEU A N 11
ATOM 10771 C CA . LEU A 1 36 ? 4.148 1.721 -4.010 1.00 0.00 117 LEU A CA 11
ATOM 10772 C C . LEU A 1 36 ? 5.082 1.204 -5.088 1.00 0.00 117 LEU A C 11
ATOM 10773 O O . LEU A 1 36 ? 6.281 1.476 -5.062 1.00 0.00 117 LEU A O 11
ATOM 10789 N N . ASN A 1 37 ? 4.538 0.478 -6.037 1.00 0.00 118 ASN A N 11
ATOM 10790 C CA . ASN A 1 37 ? 5.339 -0.061 -7.123 1.00 0.00 118 ASN A CA 11
ATOM 10791 C C . ASN A 1 37 ? 5.620 1.016 -8.155 1.00 0.00 118 ASN A C 11
ATOM 10792 O O . ASN A 1 37 ? 6.751 1.146 -8.626 1.00 0.00 118 ASN A O 11
ATOM 10803 N N . PRO A 1 38 ? 4.609 1.791 -8.549 1.00 0.00 119 PRO A N 11
ATOM 10804 C CA . PRO A 1 38 ? 4.807 3.012 -9.287 1.00 0.00 119 PRO A CA 11
ATOM 10805 C C . PRO A 1 38 ? 4.659 4.243 -8.385 1.00 0.00 119 PRO A C 11
ATOM 10806 O O . PRO A 1 38 ? 3.558 4.785 -8.249 1.00 0.00 119 PRO A O 11
ATOM 10817 N N . PRO A 1 39 ? 5.757 4.684 -7.740 1.00 0.00 120 PRO A N 11
ATOM 10818 C CA . PRO A 1 39 ? 5.732 5.820 -6.811 1.00 0.00 120 PRO A CA 11
ATOM 10819 C C . PRO A 1 39 ? 5.102 7.073 -7.400 1.00 0.00 120 PRO A C 11
ATOM 10820 O O . PRO A 1 39 ? 5.201 7.346 -8.600 1.00 0.00 120 PRO A O 11
ATOM 10831 N N . LEU A 1 40 ? 4.450 7.818 -6.532 1.00 0.00 121 LEU A N 11
ATOM 10832 C CA . LEU A 1 40 ? 3.744 9.025 -6.908 1.00 0.00 121 LEU A CA 11
ATOM 10833 C C . LEU A 1 40 ? 4.304 10.210 -6.135 1.00 0.00 121 LEU A C 11
ATOM 10834 O O . LEU A 1 40 ? 4.644 10.085 -4.960 1.00 0.00 121 LEU A O 11
ATOM 10850 N N . PRO A 1 41 ? 4.432 11.372 -6.791 1.00 0.00 122 PRO A N 11
ATOM 10851 C CA . PRO A 1 41 ? 4.913 12.597 -6.149 1.00 0.00 122 PRO A CA 11
ATOM 10852 C C . PRO A 1 41 ? 3.874 13.183 -5.200 1.00 0.00 122 PRO A C 11
ATOM 10853 O O . PRO A 1 41 ? 4.187 14.022 -4.355 1.00 0.00 122 PRO A O 11
ATOM 10864 N N . GLU A 1 42 ? 2.642 12.716 -5.336 1.00 0.00 123 GLU A N 11
ATOM 10865 C CA . GLU A 1 42 ? 1.532 13.214 -4.542 1.00 0.00 123 GLU A CA 11
ATOM 10866 C C . GLU A 1 42 ? 0.366 12.244 -4.664 1.00 0.00 123 GLU A C 11
ATOM 10867 O O . GLU A 1 42 ? 0.331 11.418 -5.575 1.00 0.00 123 GLU A O 11
ATOM 10879 N N . ILE A 1 43 ? -0.563 12.338 -3.729 1.00 0.00 124 ILE A N 11
ATOM 10880 C CA . ILE A 1 43 ? -1.746 11.501 -3.707 1.00 0.00 124 ILE A CA 11
ATOM 10881 C C . ILE A 1 43 ? -2.587 11.686 -4.977 1.00 0.00 124 ILE A C 11
ATOM 10882 O O . ILE A 1 43 ? -2.897 12.811 -5.372 1.00 0.00 124 ILE A O 11
ATOM 10898 N N . PRO A 1 44 ? -2.946 10.562 -5.630 1.00 0.00 125 PRO A N 11
ATOM 10899 C CA . PRO A 1 44 ? -3.633 10.549 -6.934 1.00 0.00 125 PRO A CA 11
ATOM 10900 C C . PRO A 1 44 ? -4.983 11.264 -6.931 1.00 0.00 125 PRO A C 11
ATOM 10901 O O . PRO A 1 44 ? -5.608 11.454 -5.889 1.00 0.00 125 PRO A O 11
ATOM 10912 N N . ASN A 1 45 ? -5.428 11.630 -8.130 1.00 0.00 126 ASN A N 11
ATOM 10913 C CA . ASN A 1 45 ? -6.573 12.519 -8.311 1.00 0.00 126 ASN A CA 11
ATOM 10914 C C . ASN A 1 45 ? -7.898 11.786 -8.169 1.00 0.00 126 ASN A C 11
ATOM 10915 O O . ASN A 1 45 ? -8.908 12.390 -7.811 1.00 0.00 126 ASN A O 11
ATOM 10926 N N . GLY A 1 46 ? -7.908 10.496 -8.461 1.00 0.00 127 GLY A N 11
ATOM 10927 C CA . GLY A 1 46 ? -9.151 9.753 -8.425 1.00 0.00 127 GLY A CA 11
ATOM 10928 C C . GLY A 1 46 ? -9.018 8.408 -7.744 1.00 0.00 127 GLY A C 11
ATOM 10929 O O . GLY A 1 46 ? -8.238 8.255 -6.812 1.00 0.00 127 GLY A O 11
ATOM 10933 N N . GLU A 1 47 ? -9.780 7.444 -8.231 1.00 0.00 128 GLU A N 11
ATOM 10934 C CA . GLU A 1 47 ? -9.835 6.096 -7.676 1.00 0.00 128 GLU A CA 11
ATOM 10935 C C . GLU A 1 47 ? -8.463 5.445 -7.682 1.00 0.00 128 GLU A C 11
ATOM 10936 O O . GLU A 1 47 ? -7.996 4.967 -8.717 1.00 0.00 128 GLU A O 11
ATOM 10948 N N . TRP A 1 48 ? -7.810 5.442 -6.540 1.00 0.00 129 TRP A N 11
ATOM 10949 C CA . TRP A 1 48 ? -6.542 4.767 -6.423 1.00 0.00 129 TRP A CA 11
ATOM 10950 C C . TRP A 1 48 ? -6.732 3.422 -5.753 1.00 0.00 129 TRP A C 11
ATOM 10951 O O . TRP A 1 48 ? -7.451 3.305 -4.756 1.00 0.00 129 TRP A O 11
ATOM 10972 N N . LEU A 1 49 ? -6.088 2.415 -6.305 1.00 0.00 130 LEU A N 11
ATOM 10973 C CA . LEU A 1 49 ? -6.144 1.081 -5.742 1.00 0.00 130 LEU A CA 11
ATOM 10974 C C . LEU A 1 49 ? -4.755 0.615 -5.360 1.00 0.00 130 LEU A C 11
ATOM 10975 O O . LEU A 1 49 ? -3.771 0.940 -6.022 1.00 0.00 130 LEU A O 11
ATOM 10991 N N . CYS A 1 50 ? -4.691 -0.146 -4.283 1.00 0.00 131 CYS A N 11
ATOM 10992 C CA . CYS A 1 50 ? -3.433 -0.713 -3.829 1.00 0.00 131 CYS A CA 11
ATOM 10993 C C . CYS A 1 50 ? -2.995 -1.793 -4.815 1.00 0.00 131 CYS A C 11
ATOM 10994 O O . CYS A 1 50 ? -3.824 -2.315 -5.563 1.00 0.00 131 CYS A O 11
ATOM 11001 N N . PRO A 1 51 ? -1.696 -2.154 -4.816 1.00 0.00 132 PRO A N 11
ATOM 11002 C CA . PRO A 1 51 ? -1.119 -3.119 -5.773 1.00 0.00 132 PRO A CA 11
ATOM 11003 C C . PRO A 1 51 ? -1.818 -4.482 -5.786 1.00 0.00 132 PRO A C 11
ATOM 11004 O O . PRO A 1 51 ? -1.610 -5.279 -6.699 1.00 0.00 132 PRO A O 11
ATOM 11015 N N . ARG A 1 52 ? -2.633 -4.757 -4.774 1.00 0.00 133 ARG A N 11
ATOM 11016 C CA . ARG A 1 52 ? -3.374 -6.013 -4.720 1.00 0.00 133 ARG A CA 11
ATOM 11017 C C . ARG A 1 52 ? -4.710 -5.885 -5.437 1.00 0.00 133 ARG A C 11
ATOM 11018 O O . ARG A 1 52 ? -5.229 -6.849 -5.997 1.00 0.00 133 ARG A O 11
ATOM 11039 N N . CYS A 1 53 ? -5.264 -4.688 -5.408 1.00 0.00 134 CYS A N 11
ATOM 11040 C CA . CYS A 1 53 ? -6.536 -4.418 -6.066 1.00 0.00 134 CYS A CA 11
ATOM 11041 C C . CYS A 1 53 ? -6.327 -4.010 -7.523 1.00 0.00 134 CYS A C 11
ATOM 11042 O O . CYS A 1 53 ? -7.258 -4.052 -8.325 1.00 0.00 134 CYS A O 11
ATOM 11049 N N . THR A 1 54 ? -5.101 -3.622 -7.864 1.00 0.00 135 THR A N 11
ATOM 11050 C CA . THR A 1 54 ? -4.772 -3.253 -9.236 1.00 0.00 135 THR A CA 11
ATOM 11051 C C . THR A 1 54 ? -4.553 -4.491 -10.096 1.00 0.00 135 THR A C 11
ATOM 11052 O O . THR A 1 54 ? -4.359 -4.399 -11.307 1.00 0.00 135 THR A O 11
ATOM 11063 N N . CYS A 1 55 ? -4.579 -5.647 -9.453 1.00 0.00 136 CYS A N 11
ATOM 11064 C CA . CYS A 1 55 ? -4.439 -6.916 -10.145 1.00 0.00 136 CYS A CA 11
ATOM 11065 C C . CYS A 1 55 ? -5.739 -7.265 -10.860 1.00 0.00 136 CYS A C 11
ATOM 11066 O O . CYS A 1 55 ? -6.815 -6.839 -10.435 1.00 0.00 136 CYS A O 11
ATOM 11074 N N . PRO A 1 56 ? -5.656 -8.024 -11.966 1.00 0.00 137 PRO A N 11
ATOM 11075 C CA . PRO A 1 56 ? -6.836 -8.455 -12.725 1.00 0.00 137 PRO A CA 11
ATOM 11076 C C . PRO A 1 56 ? -7.710 -9.426 -11.928 1.00 0.00 137 PRO A C 11
ATOM 11077 O O . PRO A 1 56 ? -7.625 -10.647 -12.089 1.00 0.00 137 PRO A O 11
ATOM 11088 N N . ALA A 1 57 ? -8.545 -8.877 -11.063 1.00 0.00 138 ALA A N 11
ATOM 11089 C CA . ALA A 1 57 ? -9.423 -9.680 -10.234 1.00 0.00 138 ALA A CA 11
ATOM 11090 C C . ALA A 1 57 ? -10.717 -9.976 -10.971 1.00 0.00 138 ALA A C 11
ATOM 11091 O O . ALA A 1 57 ? -11.358 -9.069 -11.504 1.00 0.00 138 ALA A O 11
ATOM 11098 N N . LEU A 1 58 ? -11.091 -11.244 -11.008 1.00 0.00 139 LEU A N 11
ATOM 11099 C CA . LEU A 1 58 ? -12.304 -11.657 -11.690 1.00 0.00 139 LEU A CA 11
ATOM 11100 C C . LEU A 1 58 ? -13.467 -11.678 -10.707 1.00 0.00 139 LEU A C 11
ATOM 11101 O O . LEU A 1 58 ? -13.450 -12.419 -9.722 1.00 0.00 139 LEU A O 11
ATOM 11117 N N . LYS A 1 59 ? -14.459 -10.844 -10.958 1.00 0.00 140 LYS A N 11
ATOM 11118 C CA . LYS A 1 59 ? -15.629 -10.781 -10.099 1.00 0.00 140 LYS A CA 11
ATOM 11119 C C . LYS A 1 59 ? -16.707 -11.728 -10.600 1.00 0.00 140 LYS A C 11
ATOM 11120 O O . LYS A 1 59 ? -17.130 -11.655 -11.755 1.00 0.00 140 LYS A O 11
ATOM 11139 N N . GLY A 1 60 ? -17.127 -12.627 -9.729 1.00 0.00 141 GLY A N 11
ATOM 11140 C CA . GLY A 1 60 ? -18.159 -13.582 -10.071 1.00 0.00 141 GLY A CA 11
ATOM 11141 C C . GLY A 1 60 ? -18.540 -14.419 -8.875 1.00 0.00 141 GLY A C 11
ATOM 11142 O O . GLY A 1 60 ? -19.713 -14.503 -8.507 1.00 0.00 141 GLY A O 11
ATOM 11146 N N . LYS A 1 61 ? -17.544 -15.029 -8.259 1.00 0.00 142 LYS A N 11
ATOM 11147 C CA . LYS A 1 61 ? -17.745 -15.794 -7.043 1.00 0.00 142 LYS A CA 11
ATOM 11148 C C . LYS A 1 61 ? -16.421 -15.928 -6.304 1.00 0.00 142 LYS A C 11
ATOM 11149 O O . LYS A 1 61 ? -16.128 -15.060 -5.454 1.00 0.00 142 LYS A O 11
ATOM 11169 N N . ALA B 2 1 ? -7.993 10.306 -4.934 1.00 0.00 144 ALA B N 11
ATOM 11170 C CA . ALA B 2 1 ? -7.511 9.215 -4.067 1.00 0.00 144 ALA B CA 11
ATOM 11171 C C . ALA B 2 1 ? -7.343 9.722 -2.639 1.00 0.00 144 ALA B C 11
ATOM 11172 O O . ALA B 2 1 ? -6.895 10.846 -2.413 1.00 0.00 144 ALA B O 11
ATOM 11181 N N . ARG B 2 2 ? -7.729 8.883 -1.692 1.00 0.00 145 ARG B N 11
ATOM 11182 C CA . ARG B 2 2 ? -7.823 9.256 -0.282 1.00 0.00 145 ARG B CA 11
ATOM 11183 C C . ARG B 2 2 ? -6.488 9.043 0.430 1.00 0.00 145 ARG B C 11
ATOM 11184 O O . ARG B 2 2 ? -5.678 8.238 -0.009 1.00 0.00 145 ARG B O 11
ATOM 11205 N N . THR B 2 3 ? -6.266 9.743 1.536 1.00 0.00 146 THR B N 11
ATOM 11206 C CA . THR B 2 3 ? -5.043 9.572 2.313 1.00 0.00 146 THR B CA 11
ATOM 11207 C C . THR B 2 3 ? -5.287 9.791 3.811 1.00 0.00 146 THR B C 11
ATOM 11208 O O . THR B 2 3 ? -6.290 10.383 4.210 1.00 0.00 146 THR B O 11
ATOM 11219 N N . LYS B 2 4 ? -4.384 9.269 4.636 1.00 0.00 147 LYS B N 11
ATOM 11220 C CA . LYS B 2 4 ? -4.383 9.559 6.065 1.00 0.00 147 LYS B CA 11
ATOM 11221 C C . LYS B 2 4 ? -3.019 10.080 6.460 1.00 0.00 147 LYS B C 11
ATOM 11222 O O . LYS B 2 4 ? -2.070 9.919 5.724 1.00 0.00 147 LYS B O 11
ATOM 11241 N N . GLN B 2 5 ? -2.946 10.690 7.620 1.00 0.00 148 GLN B N 11
ATOM 11242 C CA . GLN B 2 5 ? -1.691 11.177 8.180 1.00 0.00 148 GLN B CA 11
ATOM 11243 C C . GLN B 2 5 ? -1.738 11.010 9.690 1.00 0.00 148 GLN B C 11
ATOM 11244 O O . GLN B 2 5 ? -2.445 11.743 10.384 1.00 0.00 148 GLN B O 11
ATOM 11258 N N . THR B 2 6 ? -1.014 10.026 10.191 1.00 0.00 149 THR B N 11
ATOM 11259 C CA . THR B 2 6 ? -1.158 9.613 11.577 1.00 0.00 149 THR B CA 11
ATOM 11260 C C . THR B 2 6 ? 0.159 9.709 12.368 1.00 0.00 149 THR B C 11
ATOM 11261 O O . THR B 2 6 ? 0.302 10.586 13.224 1.00 0.00 149 THR B O 11
ATOM 11272 N N . ALA B 2 7 ? 1.117 8.837 12.071 1.00 0.00 150 ALA B N 11
ATOM 11273 C CA . ALA B 2 7 ? 2.377 8.786 12.808 1.00 0.00 150 ALA B CA 11
ATOM 11274 C C . ALA B 2 7 ? 3.404 7.945 12.058 1.00 0.00 150 ALA B C 11
ATOM 11275 O O . ALA B 2 7 ? 3.511 6.739 12.277 1.00 0.00 150 ALA B O 11
ATOM 11282 N N . ARG B 2 8 ? 4.149 8.571 11.160 1.00 0.00 151 ARG B N 11
ATOM 11283 C CA . ARG B 2 8 ? 5.159 7.855 10.388 1.00 0.00 151 ARG B CA 11
ATOM 11284 C C . ARG B 2 8 ? 6.506 7.944 11.097 1.00 0.00 151 ARG B C 11
ATOM 11285 O O . ARG B 2 8 ? 7.051 9.031 11.288 1.00 0.00 151 ARG B O 11
ATOM 11337 N N . SER B 2 10 ? 10.671 6.898 11.738 1.00 0.00 153 SER B N 11
ATOM 11338 C CA . SER B 2 10 ? 11.825 7.014 10.867 1.00 0.00 153 SER B CA 11
ATOM 11339 C C . SER B 2 10 ? 12.867 5.972 11.250 1.00 0.00 153 SER B C 11
ATOM 11340 O O . SER B 2 10 ? 13.403 6.000 12.361 1.00 0.00 153 SER B O 11
ATOM 11348 N N . THR B 2 11 ? 13.127 5.043 10.331 1.00 0.00 154 THR B N 11
ATOM 11349 C CA . THR B 2 11 ? 14.057 3.942 10.562 1.00 0.00 154 THR B CA 11
ATOM 11350 C C . THR B 2 11 ? 13.581 3.087 11.744 1.00 0.00 154 THR B C 11
ATOM 11351 O O . THR B 2 11 ? 14.377 2.518 12.491 1.00 0.00 154 THR B O 11
ATOM 11364 N N . ASP A 1 6 ? -14.691 0.346 9.014 1.00 0.00 87 ASP A N 12
ATOM 11365 C CA . ASP A 1 6 ? -14.232 1.434 9.874 1.00 0.00 87 ASP A CA 12
ATOM 11366 C C . ASP A 1 6 ? -13.266 2.362 9.147 1.00 0.00 87 ASP A C 12
ATOM 11367 O O . ASP A 1 6 ? -13.579 3.525 8.884 1.00 0.00 87 ASP A O 12
ATOM 11376 N N . HIS A 1 7 ? -12.093 1.835 8.819 1.00 0.00 88 HIS A N 12
ATOM 11377 C CA . HIS A 1 7 ? -11.002 2.645 8.288 1.00 0.00 88 HIS A CA 12
ATOM 11378 C C . HIS A 1 7 ? -9.903 1.747 7.737 1.00 0.00 88 HIS A C 12
ATOM 11379 O O . HIS A 1 7 ? -9.934 0.532 7.938 1.00 0.00 88 HIS A O 12
ATOM 11394 N N . HIS A 1 8 ? -8.938 2.346 7.047 1.00 0.00 89 HIS A N 12
ATOM 11395 C CA . HIS A 1 8 ? -7.738 1.623 6.647 1.00 0.00 89 HIS A CA 12
ATOM 11396 C C . HIS A 1 8 ? -6.639 1.865 7.680 1.00 0.00 89 HIS A C 12
ATOM 11397 O O . HIS A 1 8 ? -6.737 2.817 8.458 1.00 0.00 89 HIS A O 12
ATOM 11412 N N . MET A 1 9 ? -5.609 1.016 7.692 1.00 0.00 90 MET A N 12
ATOM 11413 C CA . MET A 1 9 ? -4.633 0.985 8.795 1.00 0.00 90 MET A CA 12
ATOM 11414 C C . MET A 1 9 ? -4.005 2.352 9.082 1.00 0.00 90 MET A C 12
ATOM 11415 O O . MET A 1 9 ? -3.996 3.254 8.239 1.00 0.00 90 MET A O 12
ATOM 11429 N N . GLU A 1 10 ? -3.466 2.478 10.291 1.00 0.00 91 GLU A N 12
ATOM 11430 C CA . GLU A 1 10 ? -2.874 3.726 10.767 1.00 0.00 91 GLU A CA 12
ATOM 11431 C C . GLU A 1 10 ? -1.374 3.772 10.491 1.00 0.00 91 GLU A C 12
ATOM 11432 O O . GLU A 1 10 ? -0.620 4.481 11.161 1.00 0.00 91 GLU A O 12
ATOM 11444 N N . PHE A 1 11 ? -0.953 2.993 9.517 1.00 0.00 92 PHE A N 12
ATOM 11445 C CA . PHE A 1 11 ? 0.406 3.033 9.014 1.00 0.00 92 PHE A CA 12
ATOM 11446 C C . PHE A 1 11 ? 0.497 2.273 7.711 1.00 0.00 92 PHE A C 12
ATOM 11447 O O . PHE A 1 11 ? -0.225 1.306 7.480 1.00 0.00 92 PHE A O 12
ATOM 11464 N N . CYS A 1 12 ? 1.380 2.749 6.867 1.00 0.00 93 CYS A N 12
ATOM 11465 C CA . CYS A 1 12 ? 1.642 2.162 5.575 1.00 0.00 93 CYS A CA 12
ATOM 11466 C C . CYS A 1 12 ? 2.201 0.757 5.732 1.00 0.00 93 CYS A C 12
ATOM 11467 O O . CYS A 1 12 ? 3.312 0.576 6.221 1.00 0.00 93 CYS A O 12
ATOM 11474 N N . ARG A 1 13 ? 1.409 -0.222 5.302 1.00 0.00 94 ARG A N 12
ATOM 11475 C CA . ARG A 1 13 ? 1.705 -1.644 5.486 1.00 0.00 94 ARG A CA 12
ATOM 11476 C C . ARG A 1 13 ? 3.137 -2.002 5.092 1.00 0.00 94 ARG A C 12
ATOM 11477 O O . ARG A 1 13 ? 3.745 -2.889 5.686 1.00 0.00 94 ARG A O 12
ATOM 11498 N N . VAL A 1 14 ? 3.669 -1.294 4.106 1.00 0.00 95 VAL A N 12
ATOM 11499 C CA . VAL A 1 14 ? 4.987 -1.598 3.563 1.00 0.00 95 VAL A CA 12
ATOM 11500 C C . VAL A 1 14 ? 6.086 -1.324 4.580 1.00 0.00 95 VAL A C 12
ATOM 11501 O O . VAL A 1 14 ? 7.020 -2.113 4.724 1.00 0.00 95 VAL A O 12
ATOM 11514 N N . CYS A 1 15 ? 5.984 -0.201 5.277 1.00 0.00 96 CYS A N 12
ATOM 11515 C CA . CYS A 1 15 ? 7.072 0.234 6.126 1.00 0.00 96 CYS A CA 12
ATOM 11516 C C . CYS A 1 15 ? 6.657 0.417 7.594 1.00 0.00 96 CYS A C 12
ATOM 11517 O O . CYS A 1 15 ? 7.504 0.599 8.469 1.00 0.00 96 CYS A O 12
ATOM 11524 N N . LYS A 1 16 ? 5.351 0.371 7.831 1.00 0.00 97 LYS A N 12
ATOM 11525 C CA . LYS A 1 16 ? 4.751 0.487 9.172 1.00 0.00 97 LYS A CA 12
ATOM 11526 C C . LYS A 1 16 ? 4.762 1.935 9.689 1.00 0.00 97 LYS A C 12
ATOM 11527 O O . LYS A 1 16 ? 4.415 2.197 10.837 1.00 0.00 97 LYS A O 12
ATOM 11546 N N . ASP A 1 17 ? 5.110 2.864 8.812 1.00 0.00 98 ASP A N 12
ATOM 11547 C CA . ASP A 1 17 ? 5.072 4.298 9.107 1.00 0.00 98 ASP A CA 12
ATOM 11548 C C . ASP A 1 17 ? 3.669 4.828 8.862 1.00 0.00 98 ASP A C 12
ATOM 11549 O O . ASP A 1 17 ? 3.071 4.541 7.824 1.00 0.00 98 ASP A O 12
ATOM 11558 N N . GLY A 1 18 ? 3.158 5.647 9.770 1.00 0.00 99 GLY A N 12
ATOM 11559 C CA . GLY A 1 18 ? 1.798 6.106 9.648 1.00 0.00 99 GLY A CA 12
ATOM 11560 C C . GLY A 1 18 ? 1.754 7.465 9.013 1.00 0.00 99 GLY A C 12
ATOM 11561 O O . GLY A 1 18 ? 1.227 8.413 9.582 1.00 0.00 99 GLY A O 12
ATOM 11565 N N . GLY A 1 19 ? 2.346 7.575 7.848 1.00 0.00 100 GLY A N 12
ATOM 11566 C CA . GLY A 1 19 ? 2.414 8.850 7.192 1.00 0.00 100 GLY A CA 12
ATOM 11567 C C . GLY A 1 19 ? 1.181 9.125 6.394 1.00 0.00 100 GLY A C 12
ATOM 11568 O O . GLY A 1 19 ? 0.066 8.812 6.814 1.00 0.00 100 GLY A O 12
ATOM 11572 N N . GLU A 1 20 ? 1.379 9.714 5.249 1.00 0.00 101 GLU A N 12
ATOM 11573 C CA . GLU A 1 20 ? 0.297 9.910 4.320 1.00 0.00 101 GLU A CA 12
ATOM 11574 C C . GLU A 1 20 ? -0.017 8.574 3.658 1.00 0.00 101 GLU A C 12
ATOM 11575 O O . GLU A 1 20 ? 0.718 8.123 2.779 1.00 0.00 101 GLU A O 12
ATOM 11587 N N . LEU A 1 21 ? -1.094 7.925 4.094 1.00 0.00 102 LEU A N 12
ATOM 11588 C CA . LEU A 1 21 ? -1.417 6.600 3.574 1.00 0.00 102 LEU A CA 12
ATOM 11589 C C . LEU A 1 21 ? -2.505 6.683 2.540 1.00 0.00 102 LEU A C 12
ATOM 11590 O O . LEU A 1 21 ? -3.632 7.092 2.833 1.00 0.00 102 LEU A O 12
ATOM 11606 N N . LEU A 1 22 ? -2.153 6.242 1.358 1.00 0.00 103 LEU A N 12
ATOM 11607 C CA . LEU A 1 22 ? -3.037 6.179 0.237 1.00 0.00 103 LEU A CA 12
ATOM 11608 C C . LEU A 1 22 ? -4.124 5.170 0.536 1.00 0.00 103 LEU A C 12
ATOM 11609 O O . LEU A 1 22 ? -3.875 3.965 0.614 1.00 0.00 103 LEU A O 12
ATOM 11625 N N . CYS A 1 23 ? -5.314 5.678 0.768 1.00 0.00 104 CYS A N 12
ATOM 11626 C CA . CYS A 1 23 ? -6.420 4.842 1.178 1.00 0.00 104 CYS A CA 12
ATOM 11627 C C . CYS A 1 23 ? -7.021 4.138 -0.017 1.00 0.00 104 CYS A C 12
ATOM 11628 O O . CYS A 1 23 ? -7.872 4.701 -0.698 1.00 0.00 104 CYS A O 12
ATOM 11636 N N . CYS A 1 24 ? -6.557 2.914 -0.271 1.00 0.00 105 CYS A N 12
ATOM 11637 C CA . CYS A 1 24 ? -7.114 2.097 -1.342 1.00 0.00 105 CYS A CA 12
ATOM 11638 C C . CYS A 1 24 ? -8.635 2.168 -1.303 1.00 0.00 105 CYS A C 12
ATOM 11639 O O . CYS A 1 24 ? -9.270 1.698 -0.360 1.00 0.00 105 CYS A O 12
ATOM 11646 N N . ASP A 1 25 ? -9.207 2.773 -2.327 1.00 0.00 106 ASP A N 12
ATOM 11647 C CA . ASP A 1 25 ? -10.635 3.076 -2.337 1.00 0.00 106 ASP A CA 12
ATOM 11648 C C . ASP A 1 25 ? -11.512 1.824 -2.341 1.00 0.00 106 ASP A C 12
ATOM 11649 O O . ASP A 1 25 ? -12.726 1.927 -2.182 1.00 0.00 106 ASP A O 12
ATOM 11658 N N . THR A 1 26 ? -10.920 0.645 -2.511 1.00 0.00 107 THR A N 12
ATOM 11659 C CA . THR A 1 26 ? -11.709 -0.583 -2.526 1.00 0.00 107 THR A CA 12
ATOM 11660 C C . THR A 1 26 ? -11.369 -1.532 -1.371 1.00 0.00 107 THR A C 12
ATOM 11661 O O . THR A 1 26 ? -12.040 -2.548 -1.194 1.00 0.00 107 THR A O 12
ATOM 11672 N N . CYS A 1 27 ? -10.345 -1.212 -0.579 1.00 0.00 108 CYS A N 12
ATOM 11673 C CA . CYS A 1 27 ? -9.976 -2.066 0.543 1.00 0.00 108 CYS A CA 12
ATOM 11674 C C . CYS A 1 27 ? -9.165 -1.279 1.567 1.00 0.00 108 CYS A C 12
ATOM 11675 O O . CYS A 1 27 ? -8.447 -0.342 1.217 1.00 0.00 108 CYS A O 12
ATOM 11682 N N . PRO A 1 28 ? -9.271 -1.659 2.848 1.00 0.00 109 PRO A N 12
ATOM 11683 C CA . PRO A 1 28 ? -8.640 -0.940 3.959 1.00 0.00 109 PRO A CA 12
ATOM 11684 C C . PRO A 1 28 ? -7.116 -1.103 4.024 1.00 0.00 109 PRO A C 12
ATOM 11685 O O . PRO A 1 28 ? -6.559 -1.386 5.085 1.00 0.00 109 PRO A O 12
ATOM 11696 N N . SER A 1 29 ? -6.448 -0.901 2.902 1.00 0.00 110 SER A N 12
ATOM 11697 C CA . SER A 1 29 ? -4.997 -0.950 2.860 1.00 0.00 110 SER A CA 12
ATOM 11698 C C . SER A 1 29 ? -4.411 0.462 2.875 1.00 0.00 110 SER A C 12
ATOM 11699 O O . SER A 1 29 ? -4.915 1.363 2.200 1.00 0.00 110 SER A O 12
ATOM 11707 N N . SER A 1 30 ? -3.358 0.651 3.660 1.00 0.00 111 SER A N 12
ATOM 11708 C CA . SER A 1 30 ? -2.701 1.944 3.782 1.00 0.00 111 SER A CA 12
ATOM 11709 C C . SER A 1 30 ? -1.265 1.869 3.270 1.00 0.00 111 SER A C 12
ATOM 11710 O O . SER A 1 30 ? -0.467 1.069 3.759 1.00 0.00 111 SER A O 12
ATOM 11718 N N . TYR A 1 31 ? -0.944 2.695 2.282 1.00 0.00 112 TYR A N 12
ATOM 11719 C CA . TYR A 1 31 ? 0.369 2.660 1.636 1.00 0.00 112 TYR A CA 12
ATOM 11720 C C . TYR A 1 31 ? 0.897 4.071 1.415 1.00 0.00 112 TYR A C 12
ATOM 11721 O O . TYR A 1 31 ? 0.131 5.019 1.344 1.00 0.00 112 TYR A O 12
ATOM 11739 N N . HIS A 1 32 ? 2.208 4.205 1.321 1.00 0.00 113 HIS A N 12
ATOM 11740 C CA . HIS A 1 32 ? 2.804 5.467 0.896 1.00 0.00 113 HIS A CA 12
ATOM 11741 C C . HIS A 1 32 ? 2.913 5.479 -0.615 1.00 0.00 113 HIS A C 12
ATOM 11742 O O . HIS A 1 32 ? 3.166 4.437 -1.218 1.00 0.00 113 HIS A O 12
ATOM 11756 N N . ILE A 1 33 ? 2.762 6.650 -1.219 1.00 0.00 114 ILE A N 12
ATOM 11757 C CA . ILE A 1 33 ? 2.996 6.802 -2.653 1.00 0.00 114 ILE A CA 12
ATOM 11758 C C . ILE A 1 33 ? 4.427 6.411 -3.038 1.00 0.00 114 ILE A C 12
ATOM 11759 O O . ILE A 1 33 ? 4.713 6.168 -4.206 1.00 0.00 114 ILE A O 12
ATOM 11775 N N . HIS A 1 34 ? 5.326 6.367 -2.054 1.00 0.00 115 HIS A N 12
ATOM 11776 C CA . HIS A 1 34 ? 6.720 6.014 -2.309 1.00 0.00 115 HIS A CA 12
ATOM 11777 C C . HIS A 1 34 ? 7.010 4.559 -1.926 1.00 0.00 115 HIS A C 12
ATOM 11778 O O . HIS A 1 34 ? 8.058 4.016 -2.272 1.00 0.00 115 HIS A O 12
ATOM 11793 N N . CYS A 1 35 ? 6.078 3.921 -1.223 1.00 0.00 116 CYS A N 12
ATOM 11794 C CA . CYS A 1 35 ? 6.251 2.522 -0.843 1.00 0.00 116 CYS A CA 12
ATOM 11795 C C . CYS A 1 35 ? 5.445 1.632 -1.780 1.00 0.00 116 CYS A C 12
ATOM 11796 O O . CYS A 1 35 ? 5.300 0.429 -1.559 1.00 0.00 116 CYS A O 12
ATOM 11803 N N . LEU A 1 36 ? 4.920 2.245 -2.825 1.00 0.00 117 LEU A N 12
ATOM 11804 C CA . LEU A 1 36 ? 4.142 1.545 -3.821 1.00 0.00 117 LEU A CA 12
ATOM 11805 C C . LEU A 1 36 ? 5.048 0.937 -4.874 1.00 0.00 117 LEU A C 12
ATOM 11806 O O . LEU A 1 36 ? 6.270 1.006 -4.764 1.00 0.00 117 LEU A O 12
ATOM 11822 N N . ASN A 1 37 ? 4.455 0.345 -5.890 1.00 0.00 118 ASN A N 12
ATOM 11823 C CA . ASN A 1 37 ? 5.233 -0.208 -6.989 1.00 0.00 118 ASN A CA 12
ATOM 11824 C C . ASN A 1 37 ? 5.545 0.877 -8.000 1.00 0.00 118 ASN A C 12
ATOM 11825 O O . ASN A 1 37 ? 6.713 1.104 -8.318 1.00 0.00 118 ASN A O 12
ATOM 11836 N N . PRO A 1 38 ? 4.528 1.571 -8.522 1.00 0.00 119 PRO A N 12
ATOM 11837 C CA . PRO A 1 38 ? 4.720 2.769 -9.309 1.00 0.00 119 PRO A CA 12
ATOM 11838 C C . PRO A 1 38 ? 4.605 4.019 -8.436 1.00 0.00 119 PRO A C 12
ATOM 11839 O O . PRO A 1 38 ? 3.500 4.481 -8.151 1.00 0.00 119 PRO A O 12
ATOM 11850 N N . PRO A 1 39 ? 5.737 4.564 -7.974 1.00 0.00 120 PRO A N 12
ATOM 11851 C CA . PRO A 1 39 ? 5.746 5.723 -7.075 1.00 0.00 120 PRO A CA 12
ATOM 11852 C C . PRO A 1 39 ? 5.109 6.960 -7.692 1.00 0.00 120 PRO A C 12
ATOM 11853 O O . PRO A 1 39 ? 5.174 7.188 -8.904 1.00 0.00 120 PRO A O 12
ATOM 11864 N N . LEU A 1 40 ? 4.504 7.754 -6.832 1.00 0.00 121 LEU A N 12
ATOM 11865 C CA . LEU A 1 40 ? 3.749 8.922 -7.241 1.00 0.00 121 LEU A CA 12
ATOM 11866 C C . LEU A 1 40 ? 4.332 10.178 -6.609 1.00 0.00 121 LEU A C 12
ATOM 11867 O O . LEU A 1 40 ? 4.815 10.142 -5.477 1.00 0.00 121 LEU A O 12
ATOM 11883 N N . PRO A 1 41 ? 4.303 11.307 -7.338 1.00 0.00 122 PRO A N 12
ATOM 11884 C CA . PRO A 1 41 ? 4.790 12.597 -6.834 1.00 0.00 122 PRO A CA 12
ATOM 11885 C C . PRO A 1 41 ? 3.887 13.152 -5.740 1.00 0.00 122 PRO A C 12
ATOM 11886 O O . PRO A 1 41 ? 4.269 14.058 -5.000 1.00 0.00 122 PRO A O 12
ATOM 11897 N N . GLU A 1 42 ? 2.686 12.586 -5.648 1.00 0.00 123 GLU A N 12
ATOM 11898 C CA . GLU A 1 42 ? 1.703 12.978 -4.651 1.00 0.00 123 GLU A CA 12
ATOM 11899 C C . GLU A 1 42 ? 0.496 12.061 -4.748 1.00 0.00 123 GLU A C 12
ATOM 11900 O O . GLU A 1 42 ? 0.392 11.265 -5.683 1.00 0.00 123 GLU A O 12
ATOM 11912 N N . ILE A 1 43 ? -0.388 12.156 -3.769 1.00 0.00 124 ILE A N 12
ATOM 11913 C CA . ILE A 1 43 ? -1.604 11.368 -3.734 1.00 0.00 124 ILE A CA 12
ATOM 11914 C C . ILE A 1 43 ? -2.449 11.564 -4.999 1.00 0.00 124 ILE A C 12
ATOM 11915 O O . ILE A 1 43 ? -2.697 12.692 -5.426 1.00 0.00 124 ILE A O 12
ATOM 11931 N N . PRO A 1 44 ? -2.894 10.449 -5.611 1.00 0.00 125 PRO A N 12
ATOM 11932 C CA . PRO A 1 44 ? -3.678 10.462 -6.852 1.00 0.00 125 PRO A CA 12
ATOM 11933 C C . PRO A 1 44 ? -5.033 11.151 -6.678 1.00 0.00 125 PRO A C 12
ATOM 11934 O O . PRO A 1 44 ? -5.623 11.132 -5.597 1.00 0.00 125 PRO A O 12
ATOM 11945 N N . ASN A 1 45 ? -5.509 11.782 -7.747 1.00 0.00 126 ASN A N 12
ATOM 11946 C CA . ASN A 1 45 ? -6.736 12.573 -7.691 1.00 0.00 126 ASN A CA 12
ATOM 11947 C C . ASN A 1 45 ? -7.967 11.722 -7.988 1.00 0.00 126 ASN A C 12
ATOM 11948 O O . ASN A 1 45 ? -9.084 12.083 -7.611 1.00 0.00 126 ASN A O 12
ATOM 11959 N N . GLY A 1 46 ? -7.764 10.600 -8.663 1.00 0.00 127 GLY A N 12
ATOM 11960 C CA . GLY A 1 46 ? -8.872 9.723 -8.978 1.00 0.00 127 GLY A CA 12
ATOM 11961 C C . G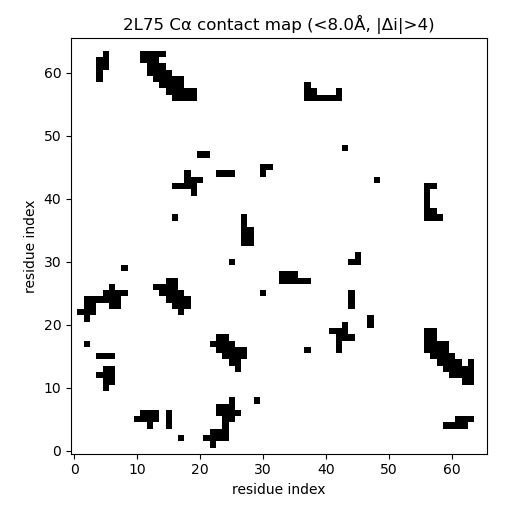LY A 1 46 ? -9.009 8.604 -7.965 1.00 0.00 127 GLY A C 12
ATOM 11962 O O . GLY A 1 46 ? -8.536 8.730 -6.839 1.00 0.00 127 GLY A O 12
ATOM 11966 N N . GLU A 1 47 ? -9.643 7.514 -8.360 1.00 0.00 128 GLU A N 12
ATOM 11967 C CA . GLU A 1 47 ? -9.812 6.366 -7.488 1.00 0.00 128 GLU A CA 12
ATOM 11968 C C . GLU A 1 47 ? -8.570 5.493 -7.554 1.00 0.00 128 GLU A C 12
ATOM 11969 O O . GLU A 1 47 ? -8.271 4.890 -8.588 1.00 0.00 128 GLU A O 12
ATOM 11981 N N . TRP A 1 48 ? -7.840 5.444 -6.457 1.00 0.00 129 TRP A N 12
ATOM 11982 C CA . TRP A 1 48 ? -6.589 4.718 -6.419 1.00 0.00 129 TRP A CA 12
ATOM 11983 C C . TRP A 1 48 ? -6.778 3.373 -5.750 1.00 0.00 129 TRP A C 12
ATOM 11984 O O . TRP A 1 48 ? -7.444 3.263 -4.718 1.00 0.00 129 TRP A O 12
ATOM 12005 N N . LEU A 1 49 ? -6.188 2.356 -6.341 1.00 0.00 130 LEU A N 12
ATOM 12006 C CA . LEU A 1 49 ? -6.250 1.021 -5.784 1.00 0.00 130 LEU A CA 12
ATOM 12007 C C . LEU A 1 49 ? -4.859 0.528 -5.439 1.00 0.00 130 LEU A C 12
ATOM 12008 O O . LEU A 1 49 ? -3.891 0.803 -6.151 1.00 0.00 130 LEU A O 12
ATOM 12024 N N . CYS A 1 50 ? -4.772 -0.203 -4.340 1.00 0.00 131 CYS A N 12
ATOM 12025 C CA . CYS A 1 50 ? -3.498 -0.720 -3.865 1.00 0.00 131 CYS A CA 12
ATOM 12026 C C . CYS A 1 50 ? -2.962 -1.762 -4.841 1.00 0.00 131 CYS A C 12
ATOM 12027 O O . CYS A 1 50 ? -3.728 -2.267 -5.662 1.00 0.00 131 CYS A O 12
ATOM 12034 N N . PRO A 1 51 ? -1.652 -2.089 -4.778 1.00 0.00 132 PRO A N 12
ATOM 12035 C CA . PRO A 1 51 ? -1.006 -3.045 -5.695 1.00 0.00 132 PRO A CA 12
ATOM 12036 C C . PRO A 1 51 ? -1.865 -4.264 -6.043 1.00 0.00 132 PRO A C 12
ATOM 12037 O O . PRO A 1 51 ? -1.863 -4.732 -7.182 1.00 0.00 132 PRO A O 12
ATOM 12048 N N . ARG A 1 52 ? -2.626 -4.747 -5.076 1.00 0.00 133 ARG A N 12
ATOM 12049 C CA . ARG A 1 52 ? -3.436 -5.942 -5.262 1.00 0.00 133 ARG A CA 12
ATOM 12050 C C . ARG A 1 52 ? -4.714 -5.626 -6.037 1.00 0.00 133 ARG A C 12
ATOM 12051 O O . ARG A 1 52 ? -5.034 -6.295 -7.017 1.00 0.00 133 ARG A O 12
ATOM 12072 N N . CYS A 1 53 ? -5.417 -4.582 -5.620 1.00 0.00 134 CYS A N 12
ATOM 12073 C CA . CYS A 1 53 ? -6.680 -4.211 -6.252 1.00 0.00 134 CYS A CA 12
ATOM 12074 C C . CYS A 1 53 ? -6.459 -3.576 -7.626 1.00 0.00 134 CYS A C 12
ATOM 12075 O O . CYS A 1 53 ? -7.376 -3.518 -8.446 1.00 0.00 134 CYS A O 12
ATOM 12082 N N . THR A 1 54 ? -5.248 -3.090 -7.877 1.00 0.00 135 THR A N 12
ATOM 12083 C CA . THR A 1 54 ? -4.941 -2.452 -9.149 1.00 0.00 135 THR A CA 12
ATOM 12084 C C . THR A 1 54 ? -4.573 -3.503 -10.197 1.00 0.00 135 THR A C 12
ATOM 12085 O O . THR A 1 54 ? -4.324 -3.183 -11.358 1.00 0.00 135 THR A O 12
ATOM 12096 N N . CYS A 1 55 ? -4.552 -4.762 -9.777 1.00 0.00 136 CYS A N 12
ATOM 12097 C CA . CYS A 1 55 ? -4.294 -5.867 -10.687 1.00 0.00 136 CYS A CA 12
ATOM 12098 C C . CYS A 1 55 ? -5.605 -6.545 -11.078 1.00 0.00 136 CYS A C 12
ATOM 12099 O O . CYS A 1 55 ? -6.530 -6.638 -10.272 1.00 0.00 136 CYS A O 12
ATOM 12107 N N . PRO A 1 56 ? -5.707 -7.016 -12.328 1.00 0.00 137 PRO A N 12
ATOM 12108 C CA . PRO A 1 56 ? -6.908 -7.690 -12.829 1.00 0.00 137 PRO A CA 12
ATOM 12109 C C . PRO A 1 56 ? -6.981 -9.155 -12.403 1.00 0.00 137 PRO A C 12
ATOM 12110 O O . PRO A 1 56 ? -7.941 -9.860 -12.722 1.00 0.00 137 PRO A O 12
ATOM 12121 N N . ALA A 1 57 ? -5.961 -9.608 -11.688 1.00 0.00 138 ALA A N 12
ATOM 12122 C CA . ALA A 1 57 ? -5.900 -10.986 -11.221 1.0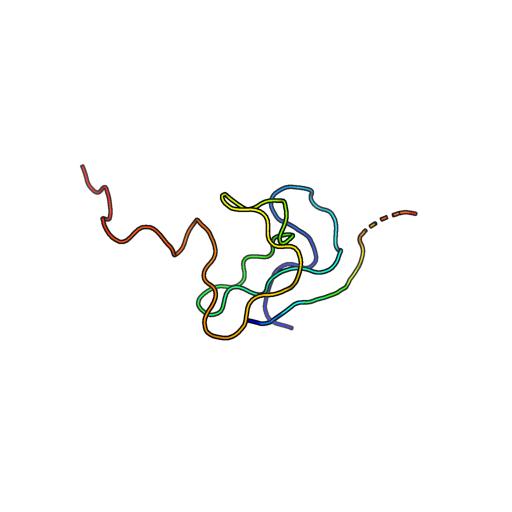0 0.00 138 ALA A CA 12
ATOM 12123 C C . ALA A 1 57 ? -6.479 -11.109 -9.817 1.00 0.00 138 ALA A C 12
ATOM 12124 O O . ALA A 1 57 ? -5.746 -11.162 -8.829 1.00 0.00 138 ALA A O 12
ATOM 12131 N N . LEU A 1 58 ? -7.799 -11.155 -9.742 1.00 0.00 139 LEU A N 12
ATOM 12132 C CA . LEU A 1 58 ? -8.496 -11.254 -8.469 1.00 0.00 139 LEU A CA 12
ATOM 12133 C C . LEU A 1 58 ? -8.488 -12.705 -8.005 1.00 0.00 139 LEU A C 12
ATOM 12134 O O . LEU A 1 58 ? -8.183 -13.007 -6.852 1.00 0.00 139 LEU A O 12
ATOM 12150 N N . LYS A 1 59 ? -8.813 -13.602 -8.923 1.00 0.00 140 LYS A N 12
ATOM 12151 C CA . LYS A 1 59 ? -8.872 -15.022 -8.621 1.00 0.00 140 LYS A CA 12
ATOM 12152 C C . LYS A 1 59 ? -7.474 -15.629 -8.536 1.00 0.00 140 LYS A C 12
ATOM 12153 O O . LYS A 1 59 ? -6.773 -15.739 -9.540 1.00 0.00 140 LYS A O 12
ATOM 12172 N N . GLY A 1 60 ? -7.066 -16.004 -7.332 1.00 0.00 141 GLY A N 12
ATOM 12173 C CA . GLY A 1 60 ? -5.786 -16.653 -7.151 1.00 0.00 141 GLY A CA 12
ATOM 12174 C C . GLY A 1 60 ? -5.052 -16.145 -5.934 1.00 0.00 141 GLY A C 12
ATOM 12175 O O . GLY A 1 60 ? -4.765 -16.904 -5.007 1.00 0.00 141 GLY A O 12
ATOM 12179 N N . LYS A 1 61 ? -4.756 -14.856 -5.930 1.00 0.00 142 LYS A N 12
ATOM 12180 C CA . LYS A 1 61 ? -4.030 -14.246 -4.833 1.00 0.00 142 LYS A CA 12
ATOM 12181 C C . LYS A 1 61 ? -4.727 -12.966 -4.400 1.00 0.00 142 LYS A C 12
ATOM 12182 O O . LYS A 1 61 ? -5.689 -13.052 -3.608 1.00 0.00 142 LYS A O 12
ATOM 12202 N N . ALA B 2 1 ? -8.641 8.710 -4.233 1.00 0.00 144 ALA B N 12
ATOM 12203 C CA . ALA B 2 1 ? -7.462 7.924 -3.826 1.00 0.00 144 ALA B CA 12
ATOM 12204 C C . ALA B 2 1 ? -7.255 8.033 -2.321 1.00 0.00 144 ALA B C 12
ATOM 12205 O O . ALA B 2 1 ? -6.939 7.040 -1.679 1.00 0.00 144 ALA B O 12
ATOM 12214 N N . ARG B 2 2 ? -7.419 9.243 -1.768 1.00 0.00 145 ARG B N 12
ATOM 12215 C CA . ARG B 2 2 ? -7.574 9.423 -0.315 1.00 0.00 145 ARG B CA 12
ATOM 12216 C C . ARG B 2 2 ? -6.272 9.158 0.460 1.00 0.00 145 ARG B C 12
ATOM 12217 O O . ARG B 2 2 ? -5.492 8.279 0.111 1.00 0.00 145 ARG B O 12
ATOM 12238 N N . THR B 2 3 ? -6.052 9.908 1.534 1.00 0.00 146 THR B N 12
ATOM 12239 C CA . THR B 2 3 ? -4.823 9.777 2.317 1.00 0.00 146 THR B CA 12
ATOM 12240 C C . THR B 2 3 ? -5.006 10.239 3.764 1.00 0.00 146 THR B C 12
ATOM 12241 O O . THR B 2 3 ? -5.784 11.150 4.048 1.00 0.00 146 THR B O 12
ATOM 12252 N N . LYS B 2 4 ? -4.287 9.593 4.678 1.00 0.00 147 LYS B N 12
ATOM 12253 C CA . LYS B 2 4 ? -4.233 10.041 6.067 1.00 0.00 147 LYS B CA 12
ATOM 12254 C C . LYS B 2 4 ? -2.882 10.666 6.333 1.00 0.00 147 LYS B C 12
ATOM 12255 O O . LYS B 2 4 ? -2.126 10.918 5.407 1.00 0.00 147 LYS B O 12
ATOM 12274 N N . GLN B 2 5 ? -2.593 10.908 7.602 1.00 0.00 148 GLN B N 12
ATOM 12275 C CA . GLN B 2 5 ? -1.260 11.289 8.034 1.00 0.00 148 GLN B CA 12
ATOM 12276 C C . GLN B 2 5 ? -1.184 11.178 9.549 1.00 0.00 148 GLN B C 12
ATOM 12277 O O . GLN B 2 5 ? -1.220 12.175 10.269 1.00 0.00 148 GLN B O 12
ATOM 12291 N N . THR B 2 6 ? -1.078 9.942 10.008 1.00 0.00 149 THR B N 12
ATOM 12292 C CA . THR B 2 6 ? -1.227 9.614 11.416 1.00 0.00 149 THR B CA 12
ATOM 12293 C C . THR B 2 6 ? 0.110 9.674 12.180 1.00 0.00 149 THR B C 12
ATOM 12294 O O . THR B 2 6 ? 0.542 10.754 12.593 1.00 0.00 149 THR B O 12
ATOM 12305 N N . ALA B 2 7 ? 0.779 8.538 12.352 1.00 0.00 150 ALA B N 12
ATOM 12306 C CA . ALA B 2 7 ? 2.028 8.490 13.096 1.00 0.00 150 ALA B CA 12
ATOM 12307 C C . ALA B 2 7 ? 3.111 7.769 12.306 1.00 0.00 150 ALA B C 12
ATOM 12308 O O . ALA B 2 7 ? 3.288 6.561 12.440 1.00 0.00 150 ALA B O 12
ATOM 12315 N N . ARG B 2 8 ? 3.825 8.508 11.474 1.00 0.00 151 ARG B N 12
ATOM 12316 C CA . ARG B 2 8 ? 4.910 7.927 10.695 1.00 0.00 151 ARG B CA 12
ATOM 12317 C C . ARG B 2 8 ? 6.219 8.058 11.454 1.00 0.00 151 ARG B C 12
ATOM 12318 O O . ARG B 2 8 ? 6.405 8.984 12.243 1.00 0.00 151 ARG B O 12
ATOM 12370 N N . SER B 2 10 ? 9.063 9.134 10.994 1.00 0.00 153 SER B N 12
ATOM 12371 C CA . SER B 2 10 ? 10.005 10.118 10.472 1.00 0.00 153 SER B CA 12
ATOM 12372 C C . SER B 2 10 ? 10.873 10.661 11.607 1.00 0.00 153 SER B C 12
ATOM 12373 O O . SER B 2 10 ? 11.879 11.336 11.383 1.00 0.00 153 SER B O 12
ATOM 12381 N N . THR B 2 11 ? 10.463 10.356 12.829 1.00 0.00 154 THR B N 12
ATOM 12382 C CA . THR B 2 11 ? 11.211 10.720 14.010 1.00 0.00 154 THR B CA 12
ATOM 12383 C C . THR B 2 11 ? 11.793 9.461 14.640 1.00 0.00 154 THR B C 12
ATOM 12384 O O . THR B 2 11 ? 11.148 8.408 14.640 1.00 0.00 154 THR B O 12
ATOM 12397 N N . ASP A 1 6 ? -11.655 -3.176 8.480 1.00 0.00 87 ASP A N 13
ATOM 12398 C CA . ASP A 1 6 ? -11.758 -2.298 7.322 1.00 0.00 87 ASP A CA 13
ATOM 12399 C C . ASP A 1 6 ? -11.978 -0.852 7.750 1.00 0.00 87 ASP A C 13
ATOM 12400 O O . ASP A 1 6 ? -13.105 -0.425 7.999 1.00 0.00 87 ASP A O 13
ATOM 12409 N N . HIS A 1 7 ? -10.881 -0.120 7.883 1.00 0.00 88 HIS A N 13
ATOM 12410 C CA . HIS A 1 7 ? -10.940 1.317 8.126 1.00 0.00 88 HIS A CA 13
ATOM 12411 C C . HIS A 1 7 ? -9.770 2.014 7.435 1.00 0.00 88 HIS A C 13
ATOM 12412 O O . HIS A 1 7 ? -9.585 3.223 7.582 1.00 0.00 88 HIS A O 13
ATOM 12427 N N . HIS A 1 8 ? -9.006 1.235 6.661 1.00 0.00 89 HIS A N 13
ATOM 12428 C CA . HIS A 1 8 ? -7.746 1.688 6.067 1.00 0.00 89 HIS A CA 13
ATOM 12429 C C . HIS A 1 8 ? -6.728 1.983 7.160 1.00 0.00 89 HIS A C 13
ATOM 12430 O O . HIS A 1 8 ? -6.862 2.937 7.927 1.00 0.00 89 HIS A O 13
ATOM 12445 N N . MET A 1 9 ? -5.702 1.141 7.202 1.00 0.00 90 MET A N 13
ATOM 12446 C CA . MET A 1 9 ? -4.787 1.070 8.348 1.00 0.00 90 MET A CA 13
ATOM 12447 C C . MET A 1 9 ? -4.132 2.414 8.653 1.00 0.00 90 MET A C 13
ATOM 12448 O O . MET A 1 9 ? -4.135 3.343 7.837 1.00 0.00 90 MET A O 13
ATOM 12462 N N . GLU A 1 10 ? -3.558 2.488 9.839 1.00 0.00 91 GLU A N 13
ATOM 12463 C CA . GLU A 1 10 ? -2.982 3.712 10.369 1.00 0.00 91 GLU A CA 13
ATOM 12464 C C . GLU A 1 10 ? -1.467 3.732 10.188 1.00 0.00 91 GLU A C 13
ATOM 12465 O O . GLU A 1 10 ? -0.751 4.394 10.931 1.00 0.00 91 GLU A O 13
ATOM 12477 N N . PHE A 1 11 ? -0.994 2.981 9.209 1.00 0.00 92 PHE A N 13
ATOM 12478 C CA . PHE A 1 11 ? 0.408 2.991 8.830 1.00 0.00 92 PHE A CA 13
ATOM 12479 C C . PHE A 1 11 ? 0.629 2.226 7.535 1.00 0.00 92 PHE A C 13
ATOM 12480 O O . PHE A 1 11 ? -0.062 1.254 7.243 1.00 0.00 92 PHE A O 13
ATOM 12497 N N . CYS A 1 12 ? 1.590 2.710 6.765 1.00 0.00 93 CYS A N 13
ATOM 12498 C CA . CYS A 1 12 ? 1.991 2.116 5.496 1.00 0.00 93 CYS A CA 13
ATOM 12499 C C . CYS A 1 12 ? 2.331 0.645 5.688 1.00 0.00 93 CYS A C 13
ATOM 12500 O O . CYS A 1 12 ? 3.263 0.326 6.384 1.00 0.00 93 CYS A O 13
ATOM 12507 N N . ARG A 1 13 ? 1.571 -0.241 5.062 1.00 0.00 94 ARG A N 13
ATOM 12508 C CA . ARG A 1 13 ? 1.781 -1.679 5.179 1.00 0.00 94 ARG A CA 13
ATOM 12509 C C . ARG A 1 13 ? 3.243 -2.060 4.906 1.00 0.00 94 ARG A C 13
ATOM 12510 O O . ARG A 1 13 ? 3.737 -3.069 5.404 1.00 0.00 94 ARG A O 13
ATOM 12531 N N . VAL A 1 14 ? 3.917 -1.240 4.109 1.00 0.00 95 VAL A N 13
ATOM 12532 C CA . VAL A 1 14 ? 5.328 -1.436 3.798 1.00 0.00 95 VAL A CA 13
ATOM 12533 C C . VAL A 1 14 ? 6.235 -1.008 4.960 1.00 0.00 95 VAL A C 13
ATOM 12534 O O . VAL A 1 14 ? 7.085 -1.773 5.412 1.00 0.00 95 VAL A O 13
ATOM 12547 N N . CYS A 1 15 ? 6.042 0.214 5.442 1.00 0.00 96 CYS A N 13
ATOM 12548 C CA . CYS A 1 15 ? 6.936 0.792 6.456 1.00 0.00 96 CYS A CA 13
ATOM 12549 C C . CYS A 1 15 ? 6.402 0.641 7.884 1.00 0.00 96 CYS A C 13
ATOM 12550 O O . CYS A 1 15 ? 7.152 0.720 8.855 1.00 0.00 96 CYS A O 13
ATOM 12557 N N . LYS A 1 16 ? 5.108 0.394 7.983 1.00 0.00 97 LYS A N 13
ATOM 12558 C CA . LYS A 1 16 ? 4.342 0.543 9.211 1.00 0.00 97 LYS A CA 13
ATOM 12559 C C . LYS A 1 16 ? 4.525 1.902 9.878 1.00 0.00 97 LYS A C 13
ATOM 12560 O O . LYS A 1 16 ? 4.230 2.073 11.059 1.00 0.00 97 LYS A O 13
ATOM 12579 N N . ASP A 1 17 ? 4.932 2.869 9.058 1.00 0.00 98 ASP A N 13
ATOM 12580 C CA . ASP A 1 17 ? 4.963 4.281 9.418 1.00 0.00 98 ASP A CA 13
ATOM 12581 C C . ASP A 1 17 ? 3.601 4.880 9.129 1.00 0.00 98 ASP A C 13
ATOM 12582 O O . ASP A 1 17 ? 3.026 4.626 8.066 1.00 0.00 98 ASP A O 13
ATOM 12591 N N . GLY A 1 18 ? 3.097 5.701 10.025 1.00 0.00 99 GLY A N 13
ATOM 12592 C CA . GLY A 1 18 ? 1.785 6.263 9.838 1.00 0.00 99 GLY A CA 13
ATOM 12593 C C . GLY A 1 18 ? 1.857 7.599 9.148 1.00 0.00 99 GLY A C 13
ATOM 12594 O O . GLY A 1 18 ? 1.439 8.615 9.693 1.00 0.00 99 GLY A O 13
ATOM 12598 N N . GLY A 1 19 ? 2.421 7.609 7.961 1.00 0.00 100 GLY A N 13
ATOM 12599 C CA . GLY A 1 19 ? 2.520 8.840 7.216 1.00 0.00 100 GLY A CA 13
ATOM 12600 C C . GLY A 1 19 ? 1.286 9.063 6.396 1.00 0.00 100 GLY A C 13
ATOM 12601 O O . GLY A 1 19 ? 0.183 8.702 6.815 1.00 0.00 100 GLY A O 13
ATOM 12605 N N . GLU A 1 20 ? 1.446 9.656 5.238 1.00 0.00 101 GLU A N 13
ATOM 12606 C CA . GLU A 1 20 ? 0.331 9.715 4.309 1.00 0.00 101 GLU A CA 13
ATOM 12607 C C . GLU A 1 20 ? 0.123 8.373 3.657 1.00 0.00 101 GLU A C 13
ATOM 12608 O O . GLU A 1 20 ? 0.892 7.947 2.797 1.00 0.00 101 GLU A O 13
ATOM 12620 N N . LEU A 1 21 ? -0.918 7.690 4.086 1.00 0.00 102 LEU A N 13
ATOM 12621 C CA . LEU A 1 21 ? -1.230 6.411 3.507 1.00 0.00 102 LEU A CA 13
ATOM 12622 C C . LEU A 1 21 ? -2.333 6.572 2.494 1.00 0.00 102 LEU A C 13
ATOM 12623 O O . LEU A 1 21 ? -3.431 7.018 2.820 1.00 0.00 102 LEU A O 13
ATOM 12639 N N . LEU A 1 22 ? -2.027 6.185 1.280 1.00 0.00 103 LEU A N 13
ATOM 12640 C CA . LEU A 1 22 ? -2.936 6.292 0.176 1.00 0.00 103 LEU A CA 13
ATOM 12641 C C . LEU A 1 22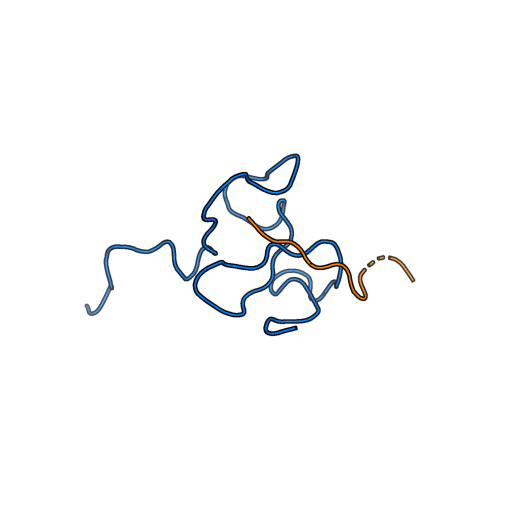 ? -4.113 5.373 0.427 1.00 0.00 103 LEU A C 13
ATOM 12642 O O . LEU A 1 22 ? -3.945 4.162 0.595 1.00 0.00 103 LEU A O 13
ATOM 12658 N N . CYS A 1 23 ? -5.289 5.954 0.529 1.00 0.00 104 CYS A N 13
ATOM 12659 C CA . CYS A 1 23 ? -6.463 5.182 0.889 1.00 0.00 104 CYS A CA 13
ATOM 12660 C C . CYS A 1 23 ? -7.016 4.431 -0.306 1.00 0.00 104 CYS A C 13
ATOM 12661 O O . CYS A 1 23 ? -7.763 4.990 -1.108 1.00 0.00 104 CYS A O 13
ATOM 12669 N N . CYS A 1 24 ? -6.627 3.167 -0.430 1.00 0.00 105 CYS A N 13
ATOM 12670 C CA . CYS A 1 24 ? -7.221 2.294 -1.427 1.00 0.00 105 CYS A CA 13
ATOM 12671 C C . CYS A 1 24 ? -8.731 2.309 -1.266 1.00 0.00 105 CYS A C 13
ATOM 12672 O O . CYS A 1 24 ? -9.257 2.050 -0.183 1.00 0.00 105 CYS A O 13
ATOM 12679 N N . ASP A 1 25 ? -9.421 2.645 -2.337 1.00 0.00 106 ASP A N 13
ATOM 12680 C CA . ASP A 1 25 ? -10.872 2.786 -2.287 1.00 0.00 106 ASP A CA 13
ATOM 12681 C C . ASP A 1 25 ? -11.582 1.447 -2.066 1.00 0.00 106 ASP A C 13
ATOM 12682 O O . ASP A 1 25 ? -12.652 1.407 -1.461 1.00 0.00 106 ASP A O 13
ATOM 12691 N N . THR A 1 26 ? -10.989 0.351 -2.517 1.00 0.00 107 THR A N 13
ATOM 12692 C CA . THR A 1 26 ? -11.670 -0.938 -2.448 1.00 0.00 107 THR A CA 13
ATOM 12693 C C . THR A 1 26 ? -11.251 -1.777 -1.238 1.00 0.00 107 THR A C 13
ATOM 12694 O O . THR A 1 26 ? -11.859 -2.815 -0.969 1.00 0.00 107 THR A O 13
ATOM 12705 N N . CYS A 1 27 ? -10.228 -1.350 -0.502 1.00 0.00 108 CYS A N 13
ATOM 12706 C CA . CYS A 1 27 ? -9.767 -2.133 0.641 1.00 0.00 108 CYS A CA 13
ATOM 12707 C C . CYS A 1 27 ? -8.964 -1.266 1.611 1.00 0.00 108 CYS A C 13
ATOM 12708 O O . CYS A 1 27 ? -8.438 -0.220 1.229 1.00 0.00 108 CYS A O 13
ATOM 12715 N N . PRO A 1 28 ? -8.844 -1.701 2.880 1.00 0.00 109 PRO A N 13
ATOM 12716 C CA . PRO A 1 28 ? -8.230 -0.902 3.945 1.00 0.00 109 PRO A CA 13
ATOM 12717 C C . PRO A 1 28 ? -6.698 -0.889 3.911 1.00 0.00 109 PRO A C 13
ATOM 12718 O O . PRO A 1 28 ? -6.050 -0.774 4.955 1.00 0.00 109 PRO A O 13
ATOM 12729 N N . SER A 1 29 ? -6.128 -0.964 2.721 1.00 0.00 110 SER A N 13
ATOM 12730 C CA . SER A 1 29 ? -4.679 -1.016 2.570 1.00 0.00 110 SER A CA 13
ATOM 12731 C C . SER A 1 29 ? -4.089 0.389 2.593 1.00 0.00 110 SER A C 13
ATOM 12732 O O . SER A 1 29 ? -4.551 1.278 1.874 1.00 0.00 110 SER A O 13
ATOM 12740 N N . SER A 1 30 ? -3.075 0.581 3.417 1.00 0.00 111 SER A N 13
ATOM 12741 C CA . SER A 1 30 ? -2.445 1.878 3.579 1.00 0.00 111 SER A CA 13
ATOM 12742 C C . SER A 1 30 ? -0.989 1.837 3.123 1.00 0.00 111 SER A C 13
ATOM 12743 O O . SER A 1 30 ? -0.193 1.060 3.637 1.00 0.00 111 SER A O 13
ATOM 12751 N N . TYR A 1 31 ? -0.649 2.668 2.148 1.00 0.00 112 TYR A N 13
ATOM 12752 C CA . TYR A 1 31 ? 0.705 2.708 1.596 1.00 0.00 112 TYR A CA 13
ATOM 12753 C C . TYR A 1 31 ? 1.154 4.148 1.425 1.00 0.00 112 TYR A C 13
ATOM 12754 O O . TYR A 1 31 ? 0.324 5.026 1.231 1.00 0.00 112 TYR A O 13
ATOM 12772 N N . HIS A 1 32 ? 2.456 4.397 1.490 1.00 0.00 113 HIS A N 13
ATOM 12773 C CA . HIS A 1 32 ? 2.973 5.697 1.083 1.00 0.00 113 HIS A CA 13
ATOM 12774 C C . HIS A 1 32 ? 2.979 5.714 -0.436 1.00 0.00 113 HIS A C 13
ATOM 12775 O O . HIS A 1 32 ? 3.193 4.670 -1.057 1.00 0.00 113 HIS A O 13
ATOM 12789 N N . ILE A 1 33 ? 2.751 6.876 -1.035 1.00 0.00 114 ILE A N 13
ATOM 12790 C CA . ILE A 1 33 ? 2.772 7.002 -2.491 1.00 0.00 114 ILE A CA 13
ATOM 12791 C C . ILE A 1 33 ? 4.105 6.551 -3.090 1.00 0.00 114 ILE A C 13
ATOM 12792 O O . ILE A 1 33 ? 4.191 6.265 -4.280 1.00 0.00 114 ILE A O 13
ATOM 12808 N N . HIS A 1 34 ? 5.139 6.479 -2.264 1.00 0.00 115 HIS A N 13
ATOM 12809 C CA . HIS A 1 34 ? 6.455 6.050 -2.728 1.00 0.00 115 HIS A CA 13
ATOM 12810 C C . HIS A 1 34 ? 6.717 4.582 -2.406 1.00 0.00 115 HIS A C 13
ATOM 12811 O O . HIS A 1 34 ? 7.757 4.044 -2.777 1.00 0.00 115 HIS A O 13
ATOM 12826 N N . CYS A 1 35 ? 5.778 3.933 -1.727 1.00 0.00 116 CYS A N 13
ATOM 12827 C CA . CYS A 1 35 ? 5.933 2.521 -1.388 1.00 0.00 116 CYS A CA 13
ATOM 12828 C C . CYS A 1 35 ? 4.983 1.691 -2.224 1.00 0.00 116 CYS A C 13
ATOM 12829 O O . CYS A 1 35 ? 4.586 0.585 -1.854 1.00 0.00 116 CYS A O 13
ATOM 12836 N N . LEU A 1 36 ? 4.619 2.261 -3.358 1.00 0.00 117 LEU A N 13
ATOM 12837 C CA . LEU A 1 36 ? 3.766 1.601 -4.317 1.00 0.00 117 LEU A CA 13
ATOM 12838 C C . LEU A 1 36 ? 4.592 1.017 -5.448 1.00 0.00 117 LEU A C 13
ATOM 12839 O O . LEU A 1 36 ? 5.821 1.077 -5.424 1.00 0.00 117 LEU A O 13
ATOM 12855 N N . ASN A 1 37 ? 3.925 0.460 -6.438 1.00 0.00 118 ASN A N 13
ATOM 12856 C CA . ASN A 1 37 ? 4.622 -0.116 -7.579 1.00 0.00 118 ASN A CA 13
ATOM 12857 C C . ASN A 1 37 ? 4.983 0.971 -8.573 1.00 0.00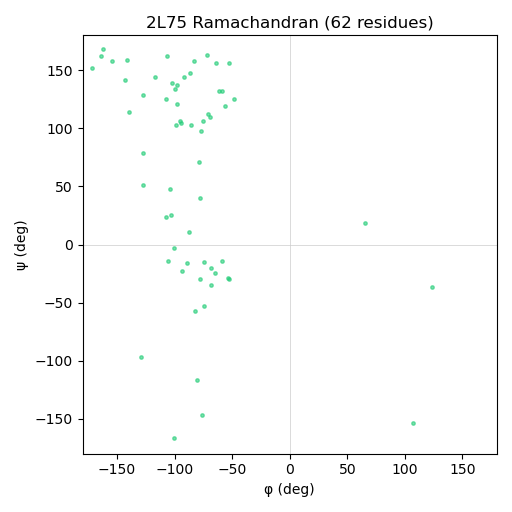 118 ASN A C 13
ATOM 12858 O O . ASN A 1 37 ? 6.120 1.029 -9.043 1.00 0.00 118 ASN A O 13
ATOM 12869 N N . PRO A 1 38 ? 4.029 1.835 -8.931 1.00 0.00 119 PRO A N 13
ATOM 12870 C CA . PRO A 1 38 ? 4.314 3.082 -9.599 1.00 0.00 119 PRO A CA 13
ATOM 12871 C C . PRO A 1 38 ? 4.344 4.244 -8.602 1.00 0.00 119 PRO A C 13
ATOM 12872 O O . PRO A 1 38 ? 3.306 4.845 -8.320 1.00 0.00 119 PRO A O 13
ATOM 12883 N N . PRO A 1 39 ? 5.525 4.559 -8.034 1.00 0.00 120 PRO A N 13
ATOM 12884 C CA . PRO A 1 39 ? 5.657 5.608 -7.019 1.00 0.00 120 PRO A CA 13
ATOM 12885 C C . PRO A 1 39 ? 5.143 6.956 -7.494 1.00 0.00 120 PRO A C 13
ATOM 12886 O O . PRO A 1 39 ? 5.340 7.356 -8.646 1.00 0.00 120 PRO A O 13
ATOM 12897 N N . LEU A 1 40 ? 4.490 7.641 -6.583 1.00 0.00 121 LEU A N 13
ATOM 12898 C CA . LEU A 1 40 ? 3.842 8.903 -6.864 1.00 0.00 121 LEU A CA 13
ATOM 12899 C C . LEU A 1 40 ? 4.454 10.006 -6.019 1.00 0.00 121 LEU A C 13
ATOM 12900 O O . LEU A 1 40 ? 4.736 9.806 -4.839 1.00 0.00 121 LEU A O 13
ATOM 12916 N N . PRO A 1 41 ? 4.710 11.170 -6.624 1.00 0.00 122 PRO A N 13
ATOM 12917 C CA . PRO A 1 41 ? 5.174 12.353 -5.903 1.00 0.00 122 PRO A CA 13
ATOM 12918 C C . PRO A 1 41 ? 4.037 13.035 -5.149 1.00 0.00 122 PRO A C 13
ATOM 12919 O O . PRO A 1 41 ? 4.269 13.850 -4.258 1.00 0.00 122 PRO A O 13
ATOM 12930 N N . GLU A 1 42 ? 2.807 12.696 -5.514 1.00 0.00 123 GLU A N 13
ATOM 12931 C CA . GLU A 1 42 ? 1.635 13.273 -4.879 1.00 0.00 123 GLU A CA 13
ATOM 12932 C C . GLU A 1 42 ? 0.498 12.257 -4.840 1.00 0.00 123 GLU A C 13
ATOM 12933 O O . GLU A 1 42 ? 0.449 11.335 -5.657 1.00 0.00 123 GLU A O 13
ATOM 12945 N N . ILE A 1 43 ? -0.389 12.411 -3.867 1.00 0.00 124 ILE A N 13
ATOM 12946 C CA . ILE A 1 43 ? -1.574 11.583 -3.762 1.00 0.00 124 ILE A CA 13
ATOM 12947 C C . ILE A 1 43 ? -2.460 11.755 -5.003 1.00 0.00 124 ILE A C 13
ATOM 12948 O O . ILE A 1 43 ? -2.762 12.882 -5.406 1.00 0.00 124 ILE A O 13
ATOM 12964 N N . PRO A 1 44 ? -2.883 10.634 -5.623 1.00 0.00 125 PRO A N 13
ATOM 12965 C CA . PRO A 1 44 ? -3.632 10.645 -6.886 1.00 0.00 125 PRO A CA 13
ATOM 12966 C C . PRO A 1 44 ? -5.019 11.259 -6.767 1.00 0.00 125 PRO A C 13
ATOM 12967 O O . PRO A 1 44 ? -5.607 11.303 -5.689 1.00 0.00 125 PRO A O 13
ATOM 12978 N N . ASN A 1 45 ? -5.527 11.747 -7.886 1.00 0.00 126 ASN A N 13
ATOM 12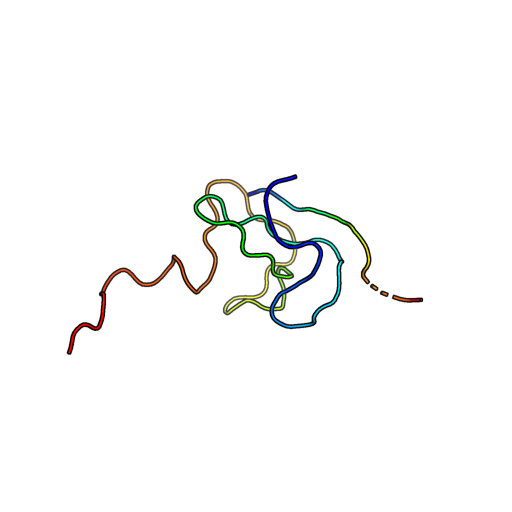979 C CA . ASN A 1 45 ? -6.905 12.206 -7.968 1.00 0.00 126 ASN A CA 13
ATOM 12980 C C . ASN A 1 45 ? -7.745 11.131 -8.641 1.00 0.00 126 ASN A C 13
ATOM 12981 O O . ASN A 1 45 ? -7.452 10.721 -9.762 1.00 0.00 126 ASN A O 13
ATOM 12992 N N . GLY A 1 46 ? -8.779 10.673 -7.959 1.00 0.00 127 GLY A N 13
ATOM 12993 C CA . GLY A 1 46 ? -9.630 9.643 -8.509 1.00 0.00 127 GLY A CA 13
ATOM 12994 C C . GLY A 1 46 ? -9.695 8.404 -7.639 1.00 0.00 127 GLY A C 13
ATOM 12995 O O . GLY A 1 46 ? -9.332 8.438 -6.461 1.00 0.00 127 GLY A O 13
ATOM 12999 N N . GLU A 1 47 ? -10.154 7.314 -8.233 1.00 0.00 128 GLU A N 13
ATOM 13000 C CA . GLU A 1 47 ? -10.318 6.049 -7.541 1.00 0.00 128 GLU A CA 13
ATOM 13001 C C . GLU A 1 47 ? -9.021 5.262 -7.608 1.00 0.00 128 GLU A C 13
ATOM 13002 O O . GLU A 1 47 ? -8.760 4.555 -8.583 1.00 0.00 128 GLU A O 13
ATOM 13014 N N . TRP A 1 48 ? -8.203 5.403 -6.583 1.00 0.00 129 TRP A N 13
ATOM 13015 C CA . TRP A 1 48 ? -6.918 4.739 -6.554 1.00 0.00 129 TRP A CA 13
ATOM 13016 C C . TRP A 1 48 ? -7.041 3.388 -5.879 1.00 0.00 129 TRP A C 13
ATOM 13017 O O . TRP A 1 48 ? -7.703 3.251 -4.845 1.00 0.00 129 TRP A O 13
ATOM 13038 N N . LEU A 1 49 ? -6.402 2.399 -6.468 1.00 0.00 130 LEU A N 13
ATOM 13039 C CA . LEU A 1 49 ? -6.378 1.066 -5.899 1.00 0.00 130 LEU A CA 13
ATOM 13040 C C . LEU A 1 49 ? -4.956 0.656 -5.571 1.00 0.00 130 LEU A C 13
ATOM 13041 O O . LEU A 1 49 ? -4.014 0.985 -6.293 1.00 0.00 130 LEU A O 13
ATOM 13057 N N . CYS A 1 50 ? -4.815 -0.054 -4.466 1.00 0.00 131 CYS A N 13
ATOM 13058 C CA . CYS A 1 50 ? -3.518 -0.551 -4.038 1.00 0.00 131 CYS A CA 13
ATOM 13059 C C . CYS A 1 50 ? -3.061 -1.650 -4.993 1.00 0.00 131 CYS A C 13
ATOM 13060 O O . CYS A 1 50 ? -3.881 -2.228 -5.707 1.00 0.00 131 CYS A O 13
ATOM 13067 N N . PRO A 1 51 ? -1.752 -1.966 -4.999 1.00 0.00 132 PRO A N 13
ATOM 13068 C CA . PRO A 1 51 ? -1.167 -2.969 -5.907 1.00 0.00 132 PRO A CA 13
ATOM 13069 C C . PRO A 1 51 ? -1.770 -4.370 -5.753 1.00 0.00 132 PRO A C 13
ATOM 13070 O O . PRO A 1 51 ? -1.477 -5.265 -6.542 1.00 0.00 132 PRO A O 13
ATOM 13081 N N . ARG A 1 52 ? -2.595 -4.565 -4.730 1.00 0.00 133 ARG A N 13
ATOM 13082 C CA . ARG A 1 52 ? -3.309 -5.826 -4.560 1.00 0.00 133 ARG A CA 13
ATOM 13083 C C . ARG A 1 52 ? -4.613 -5.800 -5.353 1.00 0.00 133 ARG A C 13
ATOM 13084 O O . ARG A 1 52 ? -5.030 -6.804 -5.927 1.00 0.00 133 ARG A O 13
ATOM 13105 N N . CYS A 1 53 ? -5.239 -4.632 -5.386 1.00 0.00 134 CYS A N 13
ATOM 13106 C CA . CYS A 1 53 ? -6.534 -4.462 -6.034 1.00 0.00 134 CYS A CA 13
ATOM 13107 C C . CYS A 1 53 ? -6.375 -4.136 -7.516 1.00 0.00 134 CYS A C 13
ATOM 13108 O O . CYS A 1 53 ? -7.324 -4.249 -8.292 1.00 0.00 134 CYS A O 13
ATOM 13115 N N . THR A 1 54 ? -5.173 -3.739 -7.906 1.00 0.00 135 THR A N 13
ATOM 13116 C CA . THR A 1 54 ? -4.896 -3.413 -9.295 1.00 0.00 135 THR A CA 13
ATOM 13117 C C . THR A 1 54 ? -4.659 -4.672 -10.119 1.00 0.00 135 THR A C 13
ATOM 13118 O O . THR A 1 54 ? -4.609 -4.626 -11.350 1.00 0.00 135 THR A O 13
ATOM 13129 N N . CYS A 1 55 ? -4.516 -5.786 -9.425 1.00 0.00 136 CYS A N 13
ATOM 13130 C CA . CYS A 1 55 ? -4.274 -7.068 -10.064 1.00 0.00 136 CYS A CA 13
ATOM 13131 C C . CYS A 1 55 ? -5.566 -7.881 -10.127 1.00 0.00 136 CYS A C 13
ATOM 13132 O O . CYS A 1 55 ? -6.292 -7.977 -9.136 1.00 0.00 136 CYS A O 13
ATOM 13140 N N . PRO A 1 56 ? -5.864 -8.484 -11.290 1.00 0.00 137 PRO A N 13
ATOM 13141 C CA . PRO A 1 56 ? -7.083 -9.276 -11.491 1.00 0.00 137 PRO A CA 13
ATOM 13142 C C . PRO A 1 56 ? -7.012 -10.651 -10.820 1.00 0.00 137 PRO A C 13
ATOM 13143 O O . PRO A 1 56 ? -7.120 -11.689 -11.480 1.00 0.00 137 PRO A O 13
ATOM 13154 N N . ALA A 1 57 ? -6.839 -10.646 -9.504 1.00 0.00 138 ALA A N 13
ATOM 13155 C CA . ALA A 1 57 ? -6.736 -11.878 -8.735 1.00 0.00 138 ALA A CA 13
ATOM 13156 C C . ALA A 1 57 ? -8.069 -12.617 -8.708 1.00 0.00 138 ALA A C 13
ATOM 13157 O O . ALA A 1 57 ? -8.186 -13.720 -9.238 1.00 0.00 138 ALA A O 13
ATOM 13164 N N . LEU A 1 58 ? -9.075 -11.997 -8.106 1.00 0.00 139 LEU A N 13
ATOM 13165 C CA . LEU A 1 58 ? -10.390 -12.619 -7.984 1.00 0.00 139 LEU A CA 13
ATOM 13166 C C . LEU A 1 58 ? -11.343 -12.079 -9.045 1.00 0.00 139 LEU A C 13
ATOM 13167 O O . LEU A 1 58 ? -12.505 -12.481 -9.120 1.00 0.00 139 LEU A O 13
ATOM 13183 N N . LYS A 1 59 ? -10.839 -11.171 -9.868 1.00 0.00 140 LYS A N 13
ATOM 13184 C CA . LYS A 1 59 ? -11.650 -10.536 -10.895 1.00 0.00 140 LYS A CA 13
ATOM 13185 C C . LYS A 1 59 ? -11.529 -11.292 -12.215 1.00 0.00 140 LYS A C 13
ATOM 13186 O O . LYS A 1 59 ? -10.534 -11.155 -12.933 1.00 0.00 140 LYS A O 13
ATOM 13205 N N . GLY A 1 60 ? -12.536 -12.089 -12.527 1.00 0.00 141 GLY A N 13
ATOM 13206 C CA . GLY A 1 60 ? -12.523 -12.855 -13.756 1.00 0.00 141 GLY A CA 13
ATOM 13207 C C . GLY A 1 60 ? -12.970 -14.285 -13.543 1.00 0.00 141 GLY A C 13
ATOM 13208 O O . GLY A 1 60 ? -12.405 -15.214 -14.120 1.00 0.00 141 GLY A O 13
ATOM 13212 N N . LYS A 1 61 ? -13.974 -14.468 -12.703 1.00 0.00 142 LYS A N 13
ATOM 13213 C CA . LYS A 1 61 ? -14.524 -15.786 -12.440 1.00 0.00 142 LYS A CA 13
ATOM 13214 C C . LYS A 1 61 ? -16.035 -15.690 -12.313 1.00 0.00 142 LYS A C 13
ATOM 13215 O O . LYS A 1 61 ? -16.519 -15.373 -11.213 1.00 0.00 142 LYS A O 13
ATOM 13235 N N . ALA B 2 1 ? -7.771 10.563 -4.238 1.00 0.00 144 ALA B N 13
ATOM 13236 C CA . ALA B 2 1 ? -7.587 9.119 -3.969 1.00 0.00 144 ALA B CA 13
ATOM 13237 C C . ALA B 2 1 ? -7.372 8.875 -2.480 1.00 0.00 144 ALA B C 13
ATOM 13238 O O . ALA B 2 1 ? -7.163 7.742 -2.050 1.00 0.00 144 ALA B O 13
ATOM 13247 N N . ARG B 2 2 ? -7.427 9.967 -1.707 1.00 0.00 145 ARG B N 13
ATOM 13248 C CA . ARG B 2 2 ? -7.425 9.929 -0.240 1.00 0.00 145 ARG B CA 13
ATOM 13249 C C . ARG B 2 2 ? -6.070 9.560 0.339 1.00 0.00 145 ARG B C 13
ATOM 13250 O O . ARG B 2 2 ? -5.310 8.802 -0.238 1.00 0.00 145 ARG B O 13
ATOM 13271 N N . THR B 2 3 ? -5.801 10.080 1.512 1.00 0.00 146 THR B N 13
ATOM 13272 C CA . THR B 2 3 ? -4.581 9.770 2.234 1.00 0.00 146 THR B CA 13
ATOM 13273 C C . THR B 2 3 ? -4.808 9.964 3.726 1.00 0.00 146 THR B C 13
ATOM 13274 O O . THR B 2 3 ? -5.934 10.198 4.168 1.00 0.00 146 THR B O 13
ATOM 13285 N N . LYS B 2 4 ? -3.749 9.843 4.495 1.00 0.00 147 LYS B N 13
ATOM 13286 C CA . LYS B 2 4 ? -3.802 10.102 5.920 1.00 0.00 147 LYS B CA 13
ATOM 13287 C C . LYS B 2 4 ? -2.483 10.741 6.311 1.00 0.00 147 LYS B C 13
ATOM 13288 O O . LYS B 2 4 ? -1.731 11.155 5.439 1.00 0.00 147 LYS B O 13
ATOM 13307 N N . GLN B 2 5 ? -2.221 10.843 7.594 1.00 0.00 148 GLN B N 13
ATOM 13308 C CA . GLN B 2 5 ? -0.930 11.291 8.093 1.00 0.00 148 GLN B CA 13
ATOM 13309 C C . GLN B 2 5 ? -0.940 11.148 9.603 1.00 0.00 148 GLN B C 13
ATOM 13310 O O . GLN B 2 5 ? -0.884 12.128 10.348 1.00 0.00 148 GLN B O 13
ATOM 13324 N N . THR B 2 6 ? -1.034 9.900 10.027 1.00 0.00 149 THR B N 13
ATOM 13325 C CA . THR B 2 6 ? -1.281 9.563 11.413 1.00 0.00 149 THR B CA 13
ATOM 13326 C C . THR B 2 6 ? 0.001 9.659 12.264 1.00 0.00 149 THR B C 13
ATOM 13327 O O . THR B 2 6 ? 0.336 10.740 12.747 1.00 0.00 149 THR B O 13
ATOM 13338 N N . ALA B 2 7 ? 0.732 8.562 12.425 1.00 0.00 150 ALA B N 13
ATOM 13339 C CA . ALA B 2 7 ? 1.965 8.575 13.207 1.00 0.00 150 ALA B CA 13
ATOM 13340 C C . ALA B 2 7 ? 3.064 7.771 12.520 1.00 0.00 150 ALA B C 13
ATOM 13341 O O . ALA B 2 7 ? 3.148 6.555 12.685 1.00 0.00 150 ALA B O 13
ATOM 13348 N N . ARG B 2 8 ? 3.903 8.444 11.743 1.00 0.00 151 ARG B N 13
ATOM 13349 C CA . ARG B 2 8 ? 4.988 7.764 11.048 1.00 0.00 151 ARG B CA 13
ATOM 13350 C C . ARG B 2 8 ? 6.272 7.864 11.866 1.00 0.00 151 ARG B C 13
ATOM 13351 O O . ARG B 2 8 ? 6.764 8.958 12.155 1.00 0.00 151 ARG B O 13
ATOM 13403 N N . SER B 2 10 ? 9.426 7.136 11.470 1.00 0.00 153 SER B N 13
ATOM 13404 C CA . SER B 2 10 ? 10.641 7.686 10.877 1.00 0.00 153 SER B CA 13
ATOM 13405 C C . SER B 2 10 ? 10.850 9.155 11.252 1.00 0.00 153 SER B C 13
ATOM 13406 O O . SER B 2 10 ? 11.868 9.512 11.849 1.00 0.00 153 SER B O 13
ATOM 13414 N N . THR B 2 11 ? 9.886 9.996 10.912 1.00 0.00 154 THR B N 13
ATOM 13415 C CA . THR B 2 11 ? 9.966 11.411 11.237 1.00 0.00 154 THR B CA 13
ATOM 13416 C C . THR B 2 11 ? 9.501 11.660 12.670 1.00 0.00 154 THR B C 13
ATOM 13417 O O . THR B 2 11 ? 8.343 11.396 13.012 1.00 0.00 154 THR B O 13
ATOM 13430 N N . ASP A 1 6 ? -14.331 -0.205 8.143 1.00 0.00 87 ASP A N 14
ATOM 13431 C CA . ASP A 1 6 ? -14.232 0.674 6.977 1.00 0.00 87 ASP A CA 14
ATOM 13432 C C . ASP A 1 6 ? -12.909 1.433 6.967 1.00 0.00 87 ASP A C 14
ATOM 13433 O O . ASP A 1 6 ? -12.263 1.561 5.926 1.00 0.00 87 ASP A O 14
ATOM 13442 N N . HIS A 1 7 ? -12.512 1.936 8.131 1.00 0.00 88 HIS A N 14
ATOM 13443 C CA . HIS A 1 7 ? -11.263 2.680 8.253 1.00 0.00 88 HIS A CA 14
ATOM 13444 C C . HIS A 1 7 ? -10.063 1.778 7.941 1.00 0.00 88 HIS A C 14
ATOM 13445 O O . HIS A 1 7 ? -9.972 0.652 8.438 1.00 0.00 88 HIS A O 14
ATOM 13460 N N . HIS A 1 8 ? -9.155 2.266 7.102 1.00 0.00 89 HIS A N 14
ATOM 13461 C CA . HIS A 1 8 ? -7.939 1.523 6.789 1.00 0.00 89 HIS A CA 14
ATOM 13462 C C . HIS A 1 8 ? -6.903 1.681 7.906 1.00 0.00 89 HIS A C 14
ATOM 13463 O O . HIS A 1 8 ? -7.160 2.372 8.895 1.00 0.00 89 HIS A O 14
ATOM 13478 N N . MET A 1 9 ? -5.740 1.046 7.749 1.00 0.00 90 MET A N 14
ATOM 13479 C CA . MET A 1 9 ? -4.728 0.997 8.814 1.00 0.00 90 MET A CA 14
ATOM 13480 C C . MET A 1 9 ? -4.203 2.388 9.177 1.00 0.00 90 MET A C 14
ATOM 13481 O O . MET A 1 9 ? -4.505 3.386 8.516 1.00 0.00 90 MET A O 14
ATOM 13495 N N . GLU A 1 10 ? -3.414 2.442 10.240 1.00 0.00 91 GLU A N 14
ATOM 13496 C CA . GLU A 1 10 ? -2.852 3.695 10.724 1.00 0.00 91 GLU A CA 14
ATOM 13497 C C . GLU A 1 10 ? -1.354 3.745 10.446 1.00 0.00 91 GLU A C 14
ATOM 13498 O O . GLU A 1 10 ? -0.592 4.388 11.164 1.00 0.00 91 GLU A O 14
ATOM 13510 N N . PHE A 1 11 ? -0.949 3.034 9.407 1.00 0.00 92 PHE A N 14
ATOM 13511 C CA . PHE A 1 11 ? 0.428 3.034 8.945 1.00 0.00 92 PHE A CA 14
ATOM 13512 C C . PHE A 1 11 ? 0.556 2.289 7.623 1.00 0.00 92 PHE A C 14
ATOM 13513 O O . PHE A 1 11 ? -0.242 1.411 7.305 1.00 0.00 92 PHE A O 14
ATOM 13530 N N . CYS A 1 12 ? 1.558 2.681 6.858 1.00 0.00 93 CYS A N 14
ATOM 13531 C CA . CYS A 1 12 ? 1.902 2.049 5.598 1.00 0.00 93 CYS A CA 14
ATOM 13532 C C . CYS A 1 12 ? 2.334 0.612 5.853 1.00 0.00 93 CYS A C 14
ATOM 13533 O O . CYS A 1 12 ? 3.308 0.385 6.549 1.00 0.00 93 CYS A O 14
ATOM 13540 N N . ARG A 1 13 ? 1.596 -0.345 5.295 1.00 0.00 94 ARG A N 14
ATOM 13541 C CA . ARG A 1 13 ? 1.902 -1.773 5.456 1.00 0.00 94 ARG A CA 14
ATOM 13542 C C . ARG A 1 13 ? 3.370 -2.079 5.159 1.00 0.00 94 ARG A C 14
ATOM 13543 O O . ARG A 1 13 ? 3.955 -2.995 5.734 1.00 0.00 94 ARG A O 14
ATOM 13564 N N . VAL A 1 14 ? 3.953 -1.308 4.259 1.00 0.00 95 VAL A N 14
ATOM 13565 C CA . VAL A 1 14 ? 5.342 -1.502 3.870 1.00 0.00 95 VAL A CA 14
ATOM 13566 C C . VAL A 1 14 ? 6.298 -1.048 4.973 1.00 0.00 95 VAL A C 14
ATOM 13567 O O . VAL A 1 14 ? 7.217 -1.773 5.345 1.00 0.00 95 VAL A O 14
ATOM 13580 N N . CYS A 1 15 ? 6.067 0.146 5.500 1.00 0.00 96 CYS A N 14
ATOM 13581 C CA . CYS A 1 15 ? 7.001 0.739 6.456 1.00 0.00 96 CYS A CA 14
ATOM 13582 C C . CYS A 1 15 ? 6.579 0.559 7.914 1.00 0.00 96 CYS A C 14
ATOM 13583 O O . CYS A 1 15 ? 7.421 0.576 8.812 1.00 0.00 96 CYS A O 14
ATOM 13590 N N . LYS A 1 16 ? 5.279 0.375 8.131 1.00 0.00 97 LYS A N 14
ATOM 13591 C CA . LYS A 1 16 ? 4.671 0.401 9.464 1.00 0.00 97 LYS A CA 14
ATOM 13592 C C . LYS A 1 16 ? 4.660 1.833 10.017 1.00 0.00 97 LYS A C 14
ATOM 13593 O O . LYS A 1 16 ? 4.272 2.070 11.158 1.00 0.00 97 LYS A O 14
ATOM 13612 N N . ASP A 1 17 ? 5.044 2.771 9.154 1.00 0.00 98 ASP A N 14
ATOM 13613 C CA . ASP A 1 17 ? 5.027 4.209 9.432 1.00 0.00 98 ASP A CA 14
ATOM 13614 C C . ASP A 1 17 ? 3.646 4.763 9.137 1.00 0.00 98 ASP A C 14
ATOM 13615 O O . ASP A 1 17 ? 3.041 4.388 8.137 1.00 0.00 98 ASP A O 14
ATOM 13624 N N . GLY A 1 18 ? 3.180 5.712 9.928 1.00 0.00 99 GLY A N 14
ATOM 13625 C CA . GLY A 1 18 ? 1.816 6.155 9.793 1.00 0.00 99 GLY A CA 14
ATOM 13626 C C . GLY A 1 18 ? 1.751 7.465 9.069 1.00 0.00 99 GLY A C 14
ATOM 13627 O O . GLY A 1 18 ? 1.153 8.422 9.541 1.00 0.00 99 GLY A O 14
ATOM 13631 N N . GLY A 1 19 ? 2.378 7.515 7.919 1.00 0.00 100 GLY A N 14
ATOM 13632 C CA . GLY A 1 19 ? 2.464 8.758 7.202 1.00 0.00 100 GLY A CA 14
ATOM 13633 C C . GLY A 1 19 ? 1.234 9.007 6.388 1.00 0.00 100 GLY A C 14
ATOM 13634 O O . GLY A 1 19 ? 0.121 8.667 6.796 1.00 0.00 100 GLY A O 14
ATOM 13638 N N . GLU A 1 20 ? 1.425 9.607 5.247 1.00 0.00 101 GLU A N 14
ATOM 13639 C CA . GLU A 1 20 ? 0.340 9.791 4.323 1.00 0.00 101 GLU A CA 14
ATOM 13640 C C . GLU A 1 20 ? 0.031 8.455 3.664 1.00 0.00 101 GLU A C 14
ATOM 13641 O O . GLU A 1 20 ? 0.756 8.009 2.773 1.00 0.00 101 GLU A O 14
ATOM 13653 N N . LEU A 1 21 ? -1.039 7.799 4.122 1.00 0.00 102 LEU A N 14
ATOM 13654 C CA . LEU A 1 21 ? -1.387 6.486 3.594 1.00 0.00 102 LEU A CA 14
ATOM 13655 C C . LEU A 1 21 ? -2.497 6.605 2.583 1.00 0.00 102 LEU A C 14
ATOM 13656 O O . LEU A 1 21 ? -3.590 7.090 2.889 1.00 0.00 102 LEU A O 14
ATOM 13672 N N . LEU A 1 22 ? -2.208 6.116 1.405 1.00 0.00 103 LEU A N 14
ATOM 13673 C CA . LEU A 1 22 ? -3.117 6.135 0.301 1.00 0.00 103 LEU A CA 14
ATOM 13674 C C . LEU A 1 22 ? -4.240 5.157 0.573 1.00 0.00 103 LEU A C 14
ATOM 13675 O O . LEU A 1 22 ? -4.036 3.943 0.573 1.00 0.00 103 LEU A O 14
ATOM 13691 N N . CYS A 1 23 ? -5.409 5.692 0.859 1.00 0.00 104 CYS A N 14
ATOM 13692 C CA . CYS A 1 23 ? -6.551 4.864 1.172 1.00 0.00 104 CYS A CA 14
ATOM 13693 C C . CYS A 1 23 ? -7.102 4.251 -0.095 1.00 0.00 104 CYS A C 14
ATOM 13694 O O . CYS A 1 23 ? -7.769 4.925 -0.881 1.00 0.00 104 CYS A O 14
ATOM 13702 N N . CYS A 1 24 ? -6.771 2.988 -0.304 1.00 0.00 105 CYS A N 14
ATOM 13703 C CA . CYS A 1 24 ? -7.309 2.229 -1.421 1.00 0.00 105 CYS A CA 14
ATOM 13704 C C . CYS A 1 24 ? -8.828 2.367 -1.469 1.00 0.00 105 CYS A C 14
ATOM 13705 O O . CYS A 1 24 ? -9.515 2.093 -0.486 1.00 0.00 105 CYS A O 14
ATOM 13712 N N . ASP A 1 25 ? -9.344 2.799 -2.613 1.00 0.00 106 ASP A N 14
ATOM 13713 C CA . ASP A 1 25 ? -10.772 3.078 -2.760 1.00 0.00 106 ASP A CA 14
ATOM 13714 C C . ASP A 1 25 ? -11.632 1.810 -2.731 1.00 0.00 106 ASP A C 14
ATOM 13715 O O . ASP A 1 25 ? -12.862 1.896 -2.718 1.00 0.00 106 ASP A O 14
ATOM 13724 N N . THR A 1 26 ? -11.008 0.634 -2.727 1.00 0.00 107 THR A N 14
ATOM 13725 C CA . THR A 1 26 ? -11.774 -0.610 -2.699 1.00 0.00 107 THR A CA 14
ATOM 13726 C C . THR A 1 26 ? -11.500 -1.455 -1.454 1.00 0.00 107 THR A C 14
ATOM 13727 O O . THR A 1 26 ? -12.230 -2.409 -1.188 1.00 0.00 107 THR A O 14
ATOM 13738 N N . CYS A 1 27 ? -10.465 -1.126 -0.685 1.00 0.00 108 CYS A N 14
ATOM 13739 C CA . CYS A 1 27 ? -10.128 -1.941 0.471 1.00 0.00 108 CYS A CA 14
ATOM 13740 C C . CYS A 1 27 ? -9.289 -1.156 1.476 1.00 0.00 108 CYS A C 14
ATOM 13741 O O . CYS A 1 27 ? -8.523 -0.264 1.101 1.00 0.00 108 CYS A O 14
ATOM 13748 N N . PRO A 1 28 ? -9.437 -1.480 2.768 1.00 0.00 109 PRO A N 14
ATOM 13749 C CA . PRO A 1 28 ? -8.752 -0.788 3.866 1.00 0.00 109 PRO A CA 14
ATOM 13750 C C . PRO A 1 28 ? -7.246 -1.084 3.951 1.00 0.00 109 PRO A C 14
ATOM 13751 O O . PRO A 1 28 ? -6.752 -1.543 4.981 1.00 0.00 109 PRO A O 14
ATOM 13762 N N . SER A 1 29 ? -6.523 -0.807 2.878 1.00 0.00 110 SER A N 14
ATOM 13763 C CA . SER A 1 29 ? -5.072 -0.921 2.882 1.00 0.00 110 SER A CA 14
ATOM 13764 C C . SER A 1 29 ? -4.436 0.456 3.039 1.00 0.00 110 SER A C 14
ATOM 13765 O O . SER A 1 29 ? -5.048 1.470 2.697 1.00 0.00 110 SER A O 14
ATOM 13773 N N . SER A 1 30 ? -3.228 0.497 3.587 1.00 0.00 111 SER A N 14
ATOM 13774 C CA . SER A 1 30 ? -2.532 1.757 3.802 1.00 0.00 111 SER A CA 14
ATOM 13775 C C . SER A 1 30 ? -1.087 1.671 3.329 1.00 0.00 111 SER A C 14
ATOM 13776 O O . SER A 1 30 ? -0.310 0.837 3.796 1.00 0.00 111 SER A O 14
ATOM 13784 N N . TYR A 1 31 ? -0.746 2.534 2.387 1.00 0.00 112 TYR A N 14
ATOM 13785 C CA . TYR A 1 31 ? 0.583 2.554 1.788 1.00 0.00 112 TYR A CA 14
ATOM 13786 C C . TYR A 1 31 ? 1.036 3.991 1.590 1.00 0.00 112 TYR A C 14
ATOM 13787 O O . TYR A 1 31 ? 0.208 4.896 1.524 1.00 0.00 112 TYR A O 14
ATOM 13805 N N . HIS A 1 32 ? 2.340 4.200 1.496 1.00 0.00 113 HIS A N 14
ATOM 13806 C CA . HIS A 1 32 ? 2.853 5.489 1.055 1.00 0.00 113 HIS A CA 14
ATOM 13807 C C . HIS A 1 32 ? 2.909 5.460 -0.465 1.00 0.00 113 HIS A C 14
ATOM 13808 O O . HIS A 1 32 ? 3.092 4.394 -1.055 1.00 0.00 113 HIS A O 14
ATOM 13822 N N . ILE A 1 33 ? 2.763 6.618 -1.090 1.00 0.00 114 ILE A N 14
ATOM 13823 C CA . ILE A 1 33 ? 2.876 6.737 -2.547 1.00 0.00 114 ILE A CA 14
ATOM 13824 C C . ILE A 1 33 ? 4.254 6.306 -3.056 1.00 0.00 114 ILE A C 14
ATOM 13825 O O . ILE A 1 33 ? 4.453 6.119 -4.256 1.00 0.00 114 ILE A O 14
ATOM 13841 N N . HIS A 1 34 ? 5.199 6.167 -2.135 1.00 0.00 115 HIS A N 14
ATOM 13842 C CA . HIS A 1 34 ? 6.554 5.748 -2.472 1.00 0.00 115 HIS A CA 14
ATOM 13843 C C . HIS A 1 34 ? 6.739 4.242 -2.262 1.00 0.00 115 HIS A C 14
ATOM 13844 O O . HIS A 1 34 ? 7.771 3.680 -2.621 1.00 0.00 115 HIS A O 14
ATOM 13859 N N . CYS A 1 35 ? 5.739 3.590 -1.684 1.00 0.00 116 CYS A N 14
ATOM 13860 C CA . CYS A 1 35 ? 5.859 2.179 -1.326 1.00 0.00 116 CYS A CA 14
ATOM 13861 C C . CYS A 1 35 ? 4.897 1.343 -2.148 1.00 0.00 116 CYS A C 14
ATOM 13862 O O . CYS A 1 35 ? 4.509 0.237 -1.774 1.00 0.00 116 CYS A O 14
ATOM 13869 N N . LEU A 1 36 ? 4.510 1.917 -3.266 1.00 0.00 117 LEU A N 14
ATOM 13870 C CA . LEU A 1 36 ? 3.617 1.277 -4.209 1.00 0.00 117 LEU A CA 14
ATOM 13871 C C . LEU A 1 36 ? 4.386 0.733 -5.403 1.00 0.00 117 LEU A C 14
ATOM 13872 O O . LEU A 1 36 ? 5.577 0.432 -5.318 1.00 0.00 117 LEU A O 14
ATOM 13888 N N . ASN A 1 37 ? 3.677 0.614 -6.514 1.00 0.00 118 ASN A N 14
ATOM 13889 C CA . ASN A 1 37 ? 4.291 0.408 -7.812 1.00 0.00 118 ASN A CA 14
ATOM 13890 C C . ASN A 1 37 ? 4.794 1.782 -8.271 1.00 0.00 118 ASN A C 14
ATOM 13891 O O . ASN A 1 37 ? 4.772 2.690 -7.443 1.00 0.00 118 ASN A O 14
ATOM 13902 N N . PRO A 1 38 ? 5.257 1.973 -9.544 1.00 0.00 119 PRO A N 14
ATOM 13903 C CA . PRO A 1 38 ? 5.789 3.244 -10.046 1.00 0.00 119 PRO A CA 14
ATOM 13904 C C . PRO A 1 38 ? 5.383 4.464 -9.214 1.00 0.00 119 PRO A C 14
ATOM 13905 O O . PRO A 1 38 ? 4.285 5.009 -9.369 1.00 0.00 119 PRO A O 14
ATOM 13916 N N . PRO A 1 39 ? 6.291 4.886 -8.309 1.00 0.00 120 PRO A N 14
ATOM 13917 C CA . PRO A 1 39 ? 5.990 5.835 -7.229 1.00 0.00 120 PRO A CA 14
ATOM 13918 C C . PRO A 1 39 ? 5.351 7.131 -7.691 1.00 0.00 120 PRO A C 14
ATOM 13919 O O . PRO A 1 39 ? 5.656 7.664 -8.760 1.00 0.00 120 PRO A O 14
ATOM 13930 N N . LEU A 1 40 ? 4.461 7.625 -6.852 1.00 0.00 121 LEU A N 14
ATOM 13931 C CA . LEU A 1 40 ? 3.749 8.861 -7.103 1.00 0.00 121 LEU A CA 14
ATOM 13932 C C . LEU A 1 40 ? 4.375 9.994 -6.299 1.00 0.00 121 LEU A C 14
ATOM 13933 O O . LEU A 1 40 ? 4.731 9.817 -5.134 1.00 0.00 121 LEU A O 14
ATOM 13949 N N . PRO A 1 41 ? 4.531 11.172 -6.920 1.00 0.00 122 PRO A N 14
ATOM 13950 C CA . PRO A 1 41 ? 5.106 12.352 -6.266 1.00 0.00 122 PRO A CA 14
ATOM 13951 C C . PRO A 1 41 ? 4.157 12.941 -5.229 1.00 0.00 122 PRO A C 14
ATOM 13952 O O . PRO A 1 41 ? 4.567 13.699 -4.348 1.00 0.00 122 PRO A O 14
ATOM 13963 N N . GLU A 1 42 ? 2.888 12.576 -5.345 1.00 0.00 123 GLU A N 14
ATOM 13964 C CA . GLU A 1 42 ? 1.858 13.023 -4.426 1.00 0.00 123 GLU A CA 14
ATOM 13965 C C . GLU A 1 42 ? 0.614 12.164 -4.608 1.00 0.00 123 GLU A C 14
ATOM 13966 O O . GLU A 1 42 ? 0.500 11.437 -5.597 1.00 0.00 123 GLU A O 14
ATOM 13978 N N . ILE A 1 43 ? -0.285 12.220 -3.637 1.00 0.00 124 ILE A N 14
ATOM 13979 C CA . ILE A 1 43 ? -1.505 11.429 -3.643 1.00 0.00 124 ILE A CA 14
ATOM 13980 C C . ILE A 1 43 ? -2.330 11.644 -4.918 1.00 0.00 124 ILE A C 14
ATOM 13981 O O . ILE A 1 43 ? -2.564 12.778 -5.340 1.00 0.00 124 ILE A O 14
ATOM 13997 N N . PRO A 1 44 ? -2.773 10.534 -5.545 1.00 0.00 125 PRO A N 14
ATOM 13998 C CA . PRO A 1 44 ? -3.521 10.558 -6.806 1.00 0.00 125 PRO A CA 14
ATOM 13999 C C . PRO A 1 44 ? -4.867 11.260 -6.683 1.00 0.00 125 PRO A C 14
ATOM 14000 O O . PRO A 1 44 ? -5.513 11.214 -5.640 1.00 0.00 125 PRO A O 14
ATOM 14011 N N . ASN A 1 45 ? -5.268 11.934 -7.748 1.00 0.00 126 ASN A N 14
ATOM 14012 C CA . ASN A 1 45 ? -6.563 12.600 -7.791 1.00 0.00 126 ASN A CA 14
ATOM 14013 C C . ASN A 1 45 ? -7.554 11.751 -8.576 1.00 0.00 126 ASN A C 14
ATOM 14014 O O . ASN A 1 45 ? -7.816 12.004 -9.752 1.00 0.00 126 ASN A O 14
ATOM 14025 N N . GLY A 1 46 ? -8.089 10.735 -7.924 1.00 0.00 127 GLY A N 14
ATOM 14026 C CA . GLY A 1 46 ? -8.996 9.821 -8.586 1.00 0.00 127 GLY A CA 14
ATOM 14027 C C . GLY A 1 46 ? -9.056 8.485 -7.881 1.00 0.00 127 GLY A C 14
ATOM 14028 O O . GLY A 1 46 ? -8.432 8.310 -6.841 1.00 0.00 127 GLY A O 14
ATOM 14032 N N . GLU A 1 47 ? -9.797 7.550 -8.448 1.00 0.00 128 GLU A N 14
ATOM 14033 C CA . GLU A 1 47 ? -9.963 6.222 -7.871 1.00 0.00 128 GLU A CA 14
ATOM 14034 C C . GLU A 1 47 ? -8.630 5.487 -7.841 1.00 0.00 128 GLU A C 14
ATOM 14035 O O . GLU A 1 47 ? -8.183 4.951 -8.859 1.00 0.00 128 GLU A O 14
ATOM 14047 N N . TRP A 1 48 ? -7.990 5.468 -6.687 1.00 0.00 129 TRP A N 14
ATOM 14048 C CA . TRP A 1 48 ? -6.722 4.786 -6.553 1.00 0.00 129 TRP A CA 14
ATOM 14049 C C . TRP A 1 48 ? -6.919 3.440 -5.888 1.00 0.00 129 TRP A C 14
ATOM 14050 O O . TRP A 1 48 ? -7.617 3.326 -4.878 1.00 0.00 129 TRP A O 14
ATOM 14071 N N . LEU A 1 49 ? -6.299 2.427 -6.454 1.00 0.00 130 LEU A N 14
ATOM 14072 C CA . LEU A 1 49 ? -6.367 1.092 -5.892 1.00 0.00 130 LEU A CA 14
ATOM 14073 C C . LEU A 1 49 ? -4.986 0.604 -5.501 1.00 0.00 130 LEU A C 14
ATOM 14074 O O . LEU A 1 49 ? -4.003 0.851 -6.201 1.00 0.00 130 LEU A O 14
ATOM 14090 N N . CYS A 1 50 ? -4.930 -0.088 -4.376 1.00 0.00 131 CYS A N 14
ATOM 14091 C CA . CYS A 1 50 ? -3.681 -0.639 -3.871 1.00 0.00 131 CYS A CA 14
ATOM 14092 C C . CYS A 1 50 ? -3.180 -1.726 -4.821 1.00 0.00 131 CYS A C 14
ATOM 14093 O O . CYS A 1 50 ? -3.970 -2.258 -5.602 1.00 0.00 131 CYS A O 14
ATOM 14100 N N . PRO A 1 51 ? -1.882 -2.073 -4.768 1.00 0.00 132 PRO A N 14
ATOM 14101 C CA . PRO A 1 51 ? -1.278 -3.072 -5.666 1.00 0.00 132 PRO A CA 14
ATOM 14102 C C . PRO A 1 51 ? -2.140 -4.321 -5.854 1.00 0.00 132 PRO A C 14
ATOM 14103 O O . PRO A 1 51 ? -2.284 -4.833 -6.966 1.00 0.00 132 PRO A O 14
ATOM 14114 N N . ARG A 1 52 ? -2.745 -4.768 -4.765 1.00 0.00 133 ARG A N 14
ATOM 14115 C CA . ARG A 1 52 ? -3.519 -5.990 -4.737 1.00 0.00 133 ARG A CA 14
ATOM 14116 C C . ARG A 1 52 ? -4.814 -5.857 -5.541 1.00 0.00 133 ARG A C 14
ATOM 14117 O O . ARG A 1 52 ? -5.283 -6.816 -6.152 1.00 0.00 133 ARG A O 14
ATOM 14138 N N . CYS A 1 53 ? -5.384 -4.662 -5.530 1.00 0.00 134 CYS A N 14
ATOM 14139 C CA . CYS A 1 53 ? -6.666 -4.416 -6.183 1.00 0.00 134 CYS A CA 14
ATOM 14140 C C . CYS A 1 53 ? -6.503 -4.026 -7.655 1.00 0.00 134 CYS A C 14
ATOM 14141 O O . CYS A 1 53 ? -7.444 -4.142 -8.438 1.00 0.00 134 CYS A O 14
ATOM 14148 N N . THR A 1 54 ? -5.316 -3.564 -8.029 1.00 0.00 135 THR A N 14
ATOM 14149 C CA . THR A 1 54 ? -5.102 -3.060 -9.381 1.00 0.00 135 THR A CA 14
ATOM 14150 C C . THR A 1 54 ? -4.484 -4.115 -10.296 1.00 0.00 135 THR A C 14
ATOM 14151 O O . THR A 1 54 ? -4.574 -4.019 -11.522 1.00 0.00 135 THR A O 14
ATOM 14162 N N . CYS A 1 55 ? -3.886 -5.133 -9.705 1.00 0.00 136 CYS A N 14
ATOM 14163 C CA . CYS A 1 55 ? -3.239 -6.187 -10.479 1.00 0.00 136 CYS A CA 14
ATOM 14164 C C . CYS A 1 55 ? -4.285 -7.083 -11.143 1.00 0.00 136 CYS A C 14
ATOM 14165 O O . CYS A 1 55 ? -5.247 -7.503 -10.500 1.00 0.00 136 CYS A O 14
ATOM 14173 N N . PRO A 1 56 ? -4.106 -7.383 -12.442 1.00 0.00 137 PRO A N 14
ATOM 14174 C CA . PRO A 1 56 ? -5.069 -8.176 -13.223 1.00 0.00 137 PRO A CA 14
ATOM 14175 C C . PRO A 1 56 ? -5.061 -9.659 -12.855 1.00 0.00 137 PRO A C 14
ATOM 14176 O O . PRO A 1 56 ? -5.878 -10.437 -13.354 1.00 0.00 137 PRO A O 14
ATOM 14187 N N . ALA A 1 57 ? -4.143 -10.047 -11.981 1.00 0.00 138 ALA A N 14
ATOM 14188 C CA . ALA A 1 57 ? -4.045 -11.428 -11.529 1.00 0.00 138 ALA A CA 14
ATOM 14189 C C . ALA A 1 57 ? -5.104 -11.724 -10.470 1.00 0.00 138 ALA A C 14
ATOM 14190 O O . ALA A 1 57 ? -4.796 -12.151 -9.357 1.00 0.00 138 ALA A O 14
ATOM 14197 N N . LEU A 1 58 ? -6.362 -11.507 -10.833 1.00 0.00 139 LEU A N 14
ATOM 14198 C CA . LEU A 1 58 ? -7.472 -11.656 -9.904 1.00 0.00 139 LEU A CA 14
ATOM 14199 C C . LEU A 1 58 ? -8.004 -13.091 -9.926 1.00 0.00 139 LEU A C 14
ATOM 14200 O O . LEU A 1 58 ? -9.137 -13.357 -9.530 1.00 0.00 139 LEU A O 14
ATOM 14216 N N . LYS A 1 59 ? -7.180 -14.011 -10.405 1.00 0.00 140 LYS A N 14
ATOM 14217 C CA . LYS A 1 59 ? -7.523 -15.430 -10.374 1.00 0.00 140 LYS A CA 14
ATOM 14218 C C . LYS A 1 59 ? -7.016 -16.040 -9.075 1.00 0.00 140 LYS A C 14
ATOM 14219 O O . LYS A 1 59 ? -7.372 -17.160 -8.711 1.00 0.00 140 LYS A O 14
ATOM 14238 N N . GLY A 1 60 ? -6.180 -15.278 -8.384 1.00 0.00 141 GLY A N 14
ATOM 14239 C CA . GLY A 1 60 ? -5.479 -15.781 -7.226 1.00 0.00 141 GLY A CA 14
ATOM 14240 C C . GLY A 1 60 ? -3.999 -15.893 -7.515 1.00 0.00 141 GLY A C 14
ATOM 14241 O O . GLY A 1 60 ? -3.164 -15.433 -6.739 1.00 0.00 141 GLY A O 14
ATOM 14245 N N . LYS A 1 61 ? -3.686 -16.495 -8.653 1.00 0.00 142 LYS A N 14
ATOM 14246 C CA . LYS A 1 61 ? -2.317 -16.616 -9.123 1.00 0.00 142 LYS A CA 14
ATOM 14247 C C . LYS A 1 61 ? -2.230 -16.156 -10.572 1.00 0.00 142 LYS A C 14
ATOM 14248 O O . LYS A 1 61 ? -2.979 -16.700 -11.412 1.00 0.00 142 LYS A O 14
ATOM 14268 N N . ALA B 2 1 ? -8.773 8.913 -4.309 1.00 0.00 144 ALA B N 14
ATOM 14269 C CA . ALA B 2 1 ? -7.537 8.417 -3.668 1.00 0.00 144 ALA B CA 14
ATOM 14270 C C . ALA B 2 1 ? -7.276 9.179 -2.373 1.00 0.00 144 ALA B C 14
ATOM 14271 O O . ALA B 2 1 ? -6.686 10.263 -2.370 1.00 0.00 144 ALA B O 14
ATOM 14280 N N . ARG B 2 2 ? -7.737 8.597 -1.278 1.00 0.00 145 ARG B N 14
ATOM 14281 C CA . ARG B 2 2 ? -7.708 9.224 0.041 1.00 0.00 145 ARG B CA 14
ATOM 14282 C C . ARG B 2 2 ? -6.331 9.071 0.686 1.00 0.00 145 ARG B C 14
ATOM 14283 O O . ARG B 2 2 ? -5.531 8.256 0.251 1.00 0.00 145 ARG B O 14
ATOM 14304 N N . THR B 2 3 ? -6.055 9.852 1.724 1.00 0.00 146 THR B N 14
ATOM 14305 C CA . THR B 2 3 ? -4.790 9.755 2.447 1.00 0.00 146 THR B CA 14
ATOM 14306 C C . THR B 2 3 ? -4.951 10.217 3.895 1.00 0.00 146 THR B C 14
ATOM 14307 O O . THR B 2 3 ? -5.838 11.015 4.202 1.00 0.00 146 THR B O 14
ATOM 14318 N N . LYS B 2 4 ? -4.111 9.687 4.778 1.00 0.00 147 LYS B N 14
ATOM 14319 C CA . LYS B 2 4 ? -4.076 10.117 6.178 1.00 0.00 147 LYS B CA 14
ATOM 14320 C C . LYS B 2 4 ? -2.704 10.667 6.510 1.00 0.00 147 LYS B C 14
ATOM 14321 O O . LYS B 2 4 ? -1.851 10.727 5.646 1.00 0.00 147 LYS B O 14
ATOM 14340 N N . GLN B 2 5 ? -2.513 11.058 7.762 1.00 0.00 148 GLN B N 14
ATOM 14341 C CA . GLN B 2 5 ? -1.205 11.457 8.283 1.00 0.00 148 GLN B CA 14
ATOM 14342 C C . GLN B 2 5 ? -1.202 11.261 9.796 1.00 0.00 148 GLN B C 14
ATOM 14343 O O . GLN B 2 5 ? -1.212 12.223 10.568 1.00 0.00 148 GLN B O 14
ATOM 14357 N N . THR B 2 6 ? -1.193 9.999 10.206 1.00 0.00 149 THR B N 14
ATOM 14358 C CA . THR B 2 6 ? -1.400 9.636 11.601 1.00 0.00 149 THR B CA 14
ATOM 14359 C C . THR B 2 6 ? -0.115 9.782 12.436 1.00 0.00 149 THR B C 14
ATOM 14360 O O . THR B 2 6 ? -0.068 10.605 13.351 1.00 0.00 149 THR B O 14
ATOM 14371 N N . ALA B 2 7 ? 0.929 9.026 12.096 1.00 0.00 150 ALA B N 14
ATOM 14372 C CA . ALA B 2 7 ? 2.189 9.049 12.842 1.00 0.00 150 ALA B CA 14
ATOM 14373 C C . ALA B 2 7 ? 3.239 8.180 12.159 1.00 0.00 150 ALA B C 14
ATOM 14374 O O . ALA B 2 7 ? 3.297 6.975 12.393 1.00 0.00 150 ALA B O 14
ATOM 14381 N N . ARG B 2 8 ? 4.069 8.772 11.314 1.00 0.00 151 ARG B N 14
ATOM 14382 C CA . ARG B 2 8 ? 5.080 7.998 10.601 1.00 0.00 151 ARG B CA 14
ATOM 14383 C C . ARG B 2 8 ? 6.448 8.180 11.249 1.00 0.00 151 ARG B C 14
ATOM 14384 O O . ARG B 2 8 ? 6.763 9.238 11.793 1.00 0.00 151 ARG B O 14
ATOM 14436 N N . SER B 2 10 ? 9.347 7.811 9.655 1.00 0.00 153 SER B N 14
ATOM 14437 C CA . SER B 2 10 ? 10.108 8.589 8.680 1.00 0.00 153 SER B CA 14
ATOM 14438 C C . SER B 2 10 ? 11.618 8.443 8.860 1.00 0.00 153 SER B C 14
ATOM 14439 O O . SER B 2 10 ? 12.304 9.383 9.272 1.00 0.00 153 SER B O 14
ATOM 14447 N N . THR B 2 11 ? 12.134 7.259 8.551 1.00 0.00 154 THR B N 14
ATOM 14448 C CA . THR B 2 11 ? 13.574 7.047 8.526 1.00 0.00 154 THR B CA 14
ATOM 14449 C C . THR B 2 11 ? 14.150 7.661 7.246 1.00 0.00 154 THR B C 14
ATOM 14450 O O . THR B 2 11 ? 14.618 6.962 6.343 1.00 0.00 154 THR B O 14
ATOM 14463 N N . ASP A 1 6 ? -8.829 3.940 13.281 1.00 0.00 87 ASP A N 15
ATOM 14464 C CA . ASP A 1 6 ? -8.219 4.251 11.984 1.00 0.00 87 ASP A CA 15
ATOM 14465 C C . ASP A 1 6 ? -8.453 3.107 11.003 1.00 0.00 87 ASP A C 15
ATOM 14466 O O . ASP A 1 6 ? -7.584 2.260 10.798 1.00 0.00 87 ASP A O 15
ATOM 14475 N N . HIS A 1 7 ? -9.627 3.091 10.386 1.00 0.00 88 HIS A N 15
ATOM 14476 C CA . HIS A 1 7 ? -10.055 1.933 9.607 1.00 0.00 88 HIS A CA 15
ATOM 14477 C C . HIS A 1 7 ? -9.377 1.850 8.233 1.00 0.00 88 HIS A C 15
ATOM 14478 O O . HIS A 1 7 ? -10.016 2.034 7.202 1.00 0.00 88 HIS A O 15
ATOM 14493 N N . HIS A 1 8 ? -8.080 1.587 8.240 1.00 0.00 89 HIS A N 15
ATOM 14494 C CA . HIS A 1 8 ? -7.351 1.126 7.059 1.00 0.00 89 HIS A CA 15
ATOM 14495 C C . HIS A 1 8 ? -6.204 0.237 7.541 1.00 0.00 89 HIS A C 15
ATOM 14496 O O . HIS A 1 8 ? -6.442 -0.900 7.934 1.00 0.00 89 HIS A O 15
ATOM 14511 N N . MET A 1 9 ? -4.976 0.736 7.535 1.00 0.00 90 MET A N 15
ATOM 14512 C CA . MET A 1 9 ? -3.876 0.025 8.173 1.00 0.00 90 MET A CA 15
ATOM 14513 C C . MET A 1 9 ? -3.265 0.845 9.297 1.00 0.00 90 MET A C 15
ATOM 14514 O O . MET A 1 9 ? -2.477 0.327 10.082 1.00 0.00 90 MET A O 15
ATOM 14528 N N . GLU A 1 10 ? -3.635 2.126 9.338 1.00 0.00 91 GLU A N 15
ATOM 14529 C CA . GLU A 1 10 ? -3.042 3.137 10.230 1.00 0.00 91 GLU A CA 15
ATOM 14530 C C . GLU A 1 10 ? -1.518 3.243 10.051 1.00 0.00 91 GLU A C 15
ATOM 14531 O O . GLU A 1 10 ? -0.830 3.906 10.833 1.00 0.00 91 GLU A O 15
ATOM 14543 N N . PHE A 1 11 ? -1.006 2.608 8.998 1.00 0.00 92 PHE A N 15
ATOM 14544 C CA . PHE A 1 11 ? 0.382 2.761 8.576 1.00 0.00 92 PHE A CA 15
ATOM 14545 C C . PHE A 1 11 ? 0.605 2.113 7.215 1.00 0.00 92 PHE A C 15
ATOM 14546 O O . PHE A 1 11 ? -0.164 1.257 6.785 1.00 0.00 92 PHE A O 15
ATOM 14563 N N . CYS A 1 12 ? 1.650 2.563 6.545 1.00 0.00 93 CYS A N 15
ATOM 14564 C CA . CYS A 1 12 ? 2.050 2.041 5.248 1.00 0.00 93 CYS A CA 15
ATOM 14565 C C . CYS A 1 12 ? 2.513 0.601 5.389 1.00 0.00 93 CYS A C 15
ATOM 14566 O O . CYS A 1 12 ? 3.499 0.335 6.052 1.00 0.00 93 CYS A O 15
ATOM 14573 N N . ARG A 1 13 ? 1.781 -0.315 4.767 1.00 0.00 94 ARG A N 15
ATOM 14574 C CA . ARG A 1 13 ? 2.103 -1.743 4.782 1.00 0.00 94 ARG A CA 15
ATOM 14575 C C . ARG A 1 13 ? 3.581 -2.008 4.495 1.00 0.00 94 ARG A C 15
ATOM 14576 O O . ARG A 1 13 ? 4.145 -2.999 4.956 1.00 0.00 94 ARG A O 15
ATOM 14597 N N . VAL A 1 14 ? 4.197 -1.119 3.730 1.00 0.00 95 VAL A N 15
ATOM 14598 C CA . VAL A 1 14 ? 5.609 -1.241 3.394 1.00 0.00 95 VAL A CA 15
ATOM 14599 C C . VAL A 1 14 ? 6.509 -0.775 4.544 1.00 0.00 95 VAL A C 15
ATOM 14600 O O . VAL A 1 14 ? 7.407 -1.497 4.970 1.00 0.00 95 VAL A O 15
ATOM 14613 N N . CYS A 1 15 ? 6.252 0.425 5.057 1.00 0.00 96 CYS A N 15
ATOM 14614 C CA . CYS A 1 15 ? 7.156 1.043 6.036 1.00 0.00 96 CYS A CA 15
ATOM 14615 C C . CYS A 1 15 ? 6.708 0.837 7.483 1.00 0.00 96 CYS A C 15
ATOM 14616 O O . CYS A 1 15 ? 7.522 0.903 8.404 1.00 0.00 96 CYS A O 15
ATOM 14623 N N . LYS A 1 16 ? 5.411 0.595 7.658 1.00 0.00 97 LYS A N 15
ATOM 14624 C CA . LYS A 1 16 ? 4.772 0.470 8.970 1.00 0.00 97 LYS A CA 15
ATOM 14625 C C . LYS A 1 16 ? 4.660 1.826 9.685 1.00 0.00 97 LYS A C 15
ATOM 14626 O O . LYS A 1 16 ? 4.226 1.901 10.831 1.00 0.00 97 LYS A O 15
ATOM 14645 N N . ASP A 1 17 ? 5.037 2.889 8.982 1.00 0.00 98 ASP A N 15
ATOM 14646 C CA . ASP A 1 17 ? 4.840 4.262 9.448 1.00 0.00 98 ASP A CA 15
ATOM 14647 C C . ASP A 1 17 ? 3.475 4.756 8.993 1.00 0.00 98 ASP A C 15
ATOM 14648 O O . ASP A 1 17 ? 3.046 4.445 7.880 1.00 0.00 98 ASP A O 15
ATOM 14657 N N . GLY A 1 18 ? 2.818 5.572 9.803 1.00 0.00 99 GLY A N 15
ATOM 14658 C CA . GLY A 1 18 ? 1.468 5.970 9.495 1.00 0.00 99 GLY A CA 15
ATOM 14659 C C . GLY A 1 18 ? 1.432 7.387 9.011 1.00 0.00 99 GLY A C 15
ATOM 14660 O O . GLY A 1 18 ? 0.728 8.228 9.565 1.00 0.00 99 GLY A O 15
ATOM 14664 N N . GLY A 1 19 ? 2.219 7.656 7.990 1.00 0.00 100 GLY A N 15
ATOM 14665 C CA . GLY A 1 19 ? 2.310 8.997 7.468 1.00 0.00 100 GLY A CA 15
ATOM 14666 C C . GLY A 1 19 ? 1.115 9.343 6.634 1.00 0.00 100 GLY A C 15
ATOM 14667 O O . GLY A 1 19 ? -0.006 8.947 6.946 1.00 0.00 100 GLY A O 15
ATOM 14671 N N . GLU A 1 20 ? 1.346 10.081 5.578 1.00 0.00 101 GLU A N 15
ATOM 14672 C CA . GLU A 1 20 ? 0.298 10.334 4.622 1.00 0.00 101 GLU A CA 15
ATOM 14673 C C . GLU A 1 20 ? 0.115 9.092 3.771 1.00 0.00 101 GLU A C 15
ATOM 14674 O O . GLU A 1 20 ? 0.944 8.773 2.915 1.00 0.00 101 GLU A O 15
ATOM 14686 N N . LEU A 1 21 ? -0.964 8.383 4.042 1.00 0.00 102 LEU A N 15
ATOM 14687 C CA . LEU A 1 21 ? -1.173 7.068 3.472 1.00 0.00 102 LEU A CA 15
ATOM 14688 C C . LEU A 1 21 ? -2.273 7.082 2.450 1.00 0.00 102 LEU A C 15
ATOM 14689 O O . LEU A 1 21 ? -3.328 7.667 2.665 1.00 0.00 102 LEU A O 15
ATOM 14705 N N . LEU A 1 22 ? -2.026 6.396 1.365 1.00 0.00 103 LEU A N 15
ATOM 14706 C CA . LEU A 1 22 ? -2.958 6.297 0.289 1.00 0.00 103 LEU A CA 15
ATOM 14707 C C . LEU A 1 22 ? -4.106 5.420 0.729 1.00 0.00 103 LEU A C 15
ATOM 14708 O O . LEU A 1 22 ? -3.995 4.192 0.783 1.00 0.00 103 LEU A O 15
ATOM 14724 N N . CYS A 1 23 ? -5.181 6.076 1.101 1.00 0.00 104 CYS A N 15
ATOM 14725 C CA . CYS A 1 23 ? -6.332 5.407 1.666 1.00 0.00 104 CYS A CA 15
ATOM 14726 C C . CYS A 1 23 ? -7.099 4.684 0.567 1.00 0.00 104 CYS A C 15
ATOM 14727 O O . CYS A 1 23 ? -8.045 5.237 0.005 1.00 0.00 104 CYS A O 15
ATOM 14735 N N . CYS A 1 24 ? -6.688 3.433 0.287 1.00 0.00 105 CYS A N 15
ATOM 14736 C CA . CYS A 1 24 ? -7.219 2.681 -0.856 1.00 0.00 105 CYS A CA 15
ATOM 14737 C C . CYS A 1 24 ? -8.736 2.776 -0.890 1.00 0.00 105 CYS A C 15
ATOM 14738 O O . CYS A 1 24 ? -9.416 2.395 0.066 1.00 0.00 105 CYS A O 15
ATOM 14745 N N . ASP A 1 25 ? -9.246 3.321 -1.992 1.00 0.00 106 ASP A N 15
ATOM 14746 C CA . ASP A 1 25 ? -10.667 3.619 -2.135 1.00 0.00 106 ASP A CA 15
ATOM 14747 C C . ASP A 1 25 ? -11.549 2.390 -1.921 1.00 0.00 106 ASP A C 15
ATOM 14748 O O . ASP A 1 25 ? -12.686 2.521 -1.465 1.00 0.00 106 ASP A O 15
ATOM 14757 N N . THR A 1 26 ? -11.041 1.203 -2.231 1.00 0.00 107 THR A N 15
ATOM 14758 C CA . THR A 1 26 ? -11.850 -0.006 -2.137 1.00 0.00 107 THR A CA 15
ATOM 14759 C C . THR A 1 26 ? -11.588 -0.820 -0.867 1.00 0.00 107 THR A C 15
ATOM 14760 O O . THR A 1 26 ? -12.466 -1.554 -0.410 1.00 0.00 107 THR A O 15
ATOM 14771 N N . CYS A 1 27 ? -10.402 -0.695 -0.285 1.00 0.00 108 CYS A N 15
ATOM 14772 C CA . CYS A 1 27 ? -10.022 -1.591 0.803 1.00 0.00 108 CYS A CA 15
ATOM 14773 C C . CYS A 1 27 ? -9.119 -0.891 1.822 1.00 0.00 108 CYS A C 15
ATOM 14774 O O . CYS A 1 27 ? -8.485 0.118 1.516 1.00 0.00 108 CYS A O 15
ATOM 14781 N N . PRO A 1 28 ? -9.040 -1.438 3.049 1.00 0.00 109 PRO A N 15
ATOM 14782 C CA . PRO A 1 28 ? -8.267 -0.847 4.146 1.00 0.00 109 PRO A CA 15
ATOM 14783 C C . PRO A 1 28 ? -6.760 -1.117 4.077 1.00 0.00 109 PRO A C 15
ATOM 14784 O O . PRO A 1 28 ? -6.162 -1.565 5.047 1.00 0.00 109 PRO A O 15
ATOM 14795 N N . SER A 1 29 ? -6.153 -0.840 2.935 1.00 0.00 110 SER A N 15
ATOM 14796 C CA . SER A 1 29 ? -4.698 -0.853 2.821 1.00 0.00 110 SER A CA 15
ATOM 14797 C C . SER A 1 29 ? -4.170 0.572 2.849 1.00 0.00 110 SER A C 15
ATOM 14798 O O . SER A 1 29 ? -4.849 1.501 2.413 1.00 0.00 110 SER A O 15
ATOM 14806 N N . SER A 1 30 ? -2.981 0.751 3.390 1.00 0.00 111 SER A N 15
ATOM 14807 C CA . SER A 1 30 ? -2.390 2.069 3.493 1.00 0.00 111 SER A CA 15
ATOM 14808 C C . SER A 1 30 ? -0.932 2.026 3.066 1.00 0.00 111 SER A C 15
ATOM 14809 O O . SER A 1 30 ? -0.163 1.179 3.517 1.00 0.00 111 SER A O 15
ATOM 14817 N N . TYR A 1 31 ? -0.575 2.927 2.172 1.00 0.00 112 TYR A N 15
ATOM 14818 C CA . TYR A 1 31 ? 0.770 2.982 1.605 1.00 0.00 112 TYR A CA 15
ATOM 14819 C C . TYR A 1 31 ? 1.239 4.425 1.509 1.00 0.00 112 TYR A C 15
ATOM 14820 O O . TYR A 1 31 ? 0.444 5.348 1.647 1.00 0.00 112 TYR A O 15
ATOM 14838 N N . HIS A 1 32 ? 2.527 4.617 1.269 1.00 0.00 113 HIS A N 15
ATOM 14839 C CA . HIS A 1 32 ? 3.012 5.921 0.848 1.00 0.00 113 HIS A CA 15
ATOM 14840 C C . HIS A 1 32 ? 3.146 5.872 -0.667 1.00 0.00 113 HIS A C 15
ATOM 14841 O O . HIS A 1 32 ? 3.432 4.814 -1.230 1.00 0.00 113 HIS A O 15
ATOM 14855 N N . ILE A 1 33 ? 2.929 7.007 -1.311 1.00 0.00 114 ILE A N 15
ATOM 14856 C CA . ILE A 1 33 ? 2.973 7.124 -2.773 1.00 0.00 114 ILE A CA 15
ATOM 14857 C C . ILE A 1 33 ? 4.270 6.609 -3.403 1.00 0.00 114 ILE A C 15
ATOM 14858 O O . ILE A 1 33 ? 4.290 6.276 -4.584 1.00 0.00 114 ILE A O 15
ATOM 14874 N N . HIS A 1 34 ? 5.348 6.555 -2.633 1.00 0.00 115 HIS A N 15
ATOM 14875 C CA . HIS A 1 34 ? 6.632 6.100 -3.164 1.00 0.00 115 HIS A CA 15
ATOM 14876 C C . HIS A 1 34 ? 6.893 4.642 -2.804 1.00 0.00 115 HIS A C 15
ATOM 14877 O O . HIS A 1 34 ? 7.919 4.084 -3.175 1.00 0.00 115 HIS A O 15
ATOM 14892 N N . CYS A 1 35 ? 5.961 4.027 -2.088 1.00 0.00 116 CYS A N 15
ATOM 14893 C CA . CYS A 1 35 ? 6.112 2.632 -1.682 1.00 0.00 116 CYS A CA 15
ATOM 14894 C C . CYS A 1 35 ? 5.202 1.755 -2.517 1.00 0.00 116 CYS A C 15
ATOM 14895 O O . CYS A 1 35 ? 4.898 0.617 -2.163 1.00 0.00 116 CYS A O 15
ATOM 14902 N N . LEU A 1 36 ? 4.765 2.315 -3.629 1.00 0.00 117 LEU A N 15
ATOM 14903 C CA . LEU A 1 36 ? 3.918 1.609 -4.563 1.00 0.00 117 LEU A CA 15
ATOM 14904 C C . LEU A 1 36 ? 4.746 1.017 -5.688 1.00 0.00 117 LEU A C 15
ATOM 14905 O O . LEU A 1 36 ? 5.975 1.047 -5.635 1.00 0.00 117 LEU A O 15
ATOM 14921 N N . ASN A 1 37 ? 4.088 0.487 -6.704 1.00 0.00 118 ASN A N 15
ATOM 14922 C CA . ASN A 1 37 ? 4.805 -0.112 -7.821 1.00 0.00 118 ASN A CA 15
ATOM 14923 C C . ASN A 1 37 ? 5.313 0.977 -8.745 1.00 0.00 118 ASN A C 15
ATOM 14924 O O . ASN A 1 37 ? 6.515 1.055 -9.004 1.00 0.00 118 ASN A O 15
ATOM 14935 N N . PRO A 1 38 ? 4.430 1.843 -9.250 1.00 0.00 119 PRO A N 15
ATOM 14936 C CA . PRO A 1 38 ? 4.831 3.068 -9.899 1.00 0.00 119 PRO A CA 15
ATOM 14937 C C . PRO A 1 38 ? 4.803 4.234 -8.912 1.00 0.00 119 PRO A C 15
ATOM 14938 O O . PRO A 1 38 ? 3.733 4.770 -8.612 1.00 0.00 119 PRO A O 15
ATOM 14949 N N . PRO A 1 39 ? 5.968 4.623 -8.367 1.00 0.00 120 PRO A N 15
ATOM 14950 C CA . PRO A 1 39 ? 6.050 5.672 -7.345 1.00 0.00 120 PRO A CA 15
ATOM 14951 C C . PRO A 1 39 ? 5.485 7.002 -7.814 1.00 0.00 120 PRO A C 15
ATOM 14952 O O . PRO A 1 39 ? 5.793 7.482 -8.906 1.00 0.00 120 PRO A O 15
ATOM 14963 N N . LEU A 1 40 ? 4.665 7.584 -6.964 1.00 0.00 121 LEU A N 15
ATOM 14964 C CA . LEU A 1 40 ? 4.000 8.836 -7.251 1.00 0.00 121 LEU A CA 15
ATOM 14965 C C . LEU A 1 40 ? 4.687 9.974 -6.516 1.00 0.00 121 LEU A C 15
ATOM 14966 O O . LEU A 1 40 ? 5.091 9.826 -5.361 1.00 0.00 121 LEU A O 15
ATOM 14982 N N . PRO A 1 41 ? 4.849 11.120 -7.195 1.00 0.00 122 PRO A N 15
ATOM 14983 C CA . PRO A 1 41 ? 5.432 12.321 -6.596 1.00 0.00 122 PRO A CA 15
ATOM 14984 C C . PRO A 1 41 ? 4.543 12.864 -5.488 1.00 0.00 122 PRO A C 15
ATOM 14985 O O . PRO A 1 41 ? 5.023 13.450 -4.519 1.00 0.00 122 PRO A O 15
ATOM 14996 N N . GLU A 1 42 ? 3.243 12.635 -5.640 1.00 0.00 123 GLU A N 15
ATOM 14997 C CA . GLU A 1 42 ? 2.270 13.000 -4.629 1.00 0.00 123 GLU A CA 15
ATOM 14998 C C . GLU A 1 42 ? 0.981 12.208 -4.848 1.00 0.00 123 GLU A C 15
ATOM 14999 O O . GLU A 1 42 ? 0.864 11.475 -5.832 1.00 0.00 123 GLU A O 15
ATOM 15011 N N . ILE A 1 43 ? 0.049 12.339 -3.914 1.00 0.00 124 ILE A N 15
ATOM 15012 C CA . ILE A 1 43 ? -1.179 11.556 -3.884 1.00 0.00 124 ILE A CA 15
ATOM 15013 C C . ILE A 1 43 ? -1.942 11.604 -5.217 1.00 0.00 124 ILE A C 15
ATOM 15014 O O . ILE A 1 43 ? -2.117 12.670 -5.811 1.00 0.00 124 ILE A O 15
ATOM 15030 N N . PRO A 1 44 ? -2.379 10.419 -5.701 1.00 0.00 125 PRO A N 15
ATOM 15031 C CA . PRO A 1 44 ? -3.054 10.251 -6.999 1.00 0.00 125 PRO A CA 15
ATOM 15032 C C . PRO A 1 44 ? -4.315 11.081 -7.173 1.00 0.00 125 PRO A C 15
ATOM 15033 O O . PRO A 1 44 ? -4.933 11.528 -6.204 1.00 0.00 125 PRO A O 15
ATOM 15044 N N . ASN A 1 45 ? -4.689 11.262 -8.431 1.00 0.00 126 ASN A N 15
ATOM 15045 C CA . ASN A 1 45 ? -5.894 11.989 -8.794 1.00 0.00 126 ASN A CA 15
ATOM 15046 C C . ASN A 1 45 ? -7.000 10.999 -9.115 1.00 0.00 126 ASN A C 15
ATOM 15047 O O . ASN A 1 45 ? -6.869 10.196 -10.037 1.00 0.00 126 ASN A O 15
ATOM 15058 N N . GLY A 1 46 ? -8.068 11.033 -8.340 1.00 0.00 127 GLY A N 15
ATOM 15059 C CA . GLY A 1 46 ? -9.175 10.129 -8.574 1.00 0.00 127 GLY A CA 15
ATOM 15060 C C . GLY A 1 46 ? -9.047 8.851 -7.772 1.00 0.00 127 GLY A C 15
ATOM 15061 O O . GLY A 1 46 ? -8.233 8.771 -6.862 1.00 0.00 127 GLY A O 15
ATOM 15065 N N . GLU A 1 47 ? -9.836 7.851 -8.137 1.00 0.00 128 GLU A N 15
ATOM 15066 C CA . GLU A 1 47 ? -9.898 6.583 -7.414 1.00 0.00 128 GLU A CA 15
ATOM 15067 C C . GLU A 1 47 ? -8.604 5.804 -7.577 1.00 0.00 128 GLU A C 15
ATOM 15068 O O . GLU A 1 47 ? -8.286 5.322 -8.667 1.00 0.00 128 GLU A O 15
ATOM 15080 N N . TRP A 1 48 ? -7.856 5.704 -6.501 1.00 0.00 129 TRP A N 15
ATOM 15081 C CA . TRP A 1 48 ? -6.617 4.962 -6.509 1.00 0.00 129 TRP A CA 15
ATOM 15082 C C . TRP A 1 48 ? -6.817 3.619 -5.840 1.00 0.00 129 TRP A C 15
ATOM 15083 O O . TRP A 1 48 ? -7.462 3.528 -4.793 1.00 0.00 129 TRP A O 15
ATOM 15104 N N . LEU A 1 49 ? -6.259 2.586 -6.429 1.00 0.00 130 LEU A N 15
ATOM 15105 C CA . LEU A 1 49 ? -6.332 1.264 -5.843 1.00 0.00 130 LEU A CA 15
ATOM 15106 C C . LEU A 1 49 ? -4.944 0.755 -5.508 1.00 0.00 130 LEU A C 15
ATOM 15107 O O . LEU A 1 49 ? -3.994 0.944 -6.268 1.00 0.00 130 LEU A O 15
ATOM 15123 N N . CYS A 1 50 ? -4.844 0.123 -4.352 1.00 0.00 131 CYS A N 15
ATOM 15124 C CA . CYS A 1 50 ? -3.585 -0.436 -3.885 1.00 0.00 131 CYS A CA 15
ATOM 15125 C C . CYS A 1 50 ? -3.159 -1.588 -4.795 1.00 0.00 131 CYS A C 15
ATOM 15126 O O . CYS A 1 50 ? -3.988 -2.151 -5.512 1.00 0.00 131 CYS A O 15
ATOM 15133 N N . PRO A 1 51 ? -1.869 -1.974 -4.761 1.00 0.00 132 PRO A N 15
ATOM 15134 C CA . PRO A 1 51 ? -1.337 -3.062 -5.602 1.00 0.00 132 PRO A CA 15
ATOM 15135 C C . PRO A 1 51 ? -1.986 -4.421 -5.320 1.00 0.00 132 PRO A C 15
ATOM 15136 O O . PRO A 1 51 ? -1.717 -5.401 -6.015 1.00 0.00 132 PRO A O 15
ATOM 15147 N N . ARG A 1 52 ? -2.814 -4.484 -4.285 1.00 0.00 133 ARG A N 15
ATOM 15148 C CA . ARG A 1 52 ? -3.580 -5.675 -3.978 1.00 0.00 133 ARG A CA 15
ATOM 15149 C C . ARG A 1 52 ? -4.910 -5.663 -4.736 1.00 0.00 133 ARG A C 15
ATOM 15150 O O . ARG A 1 52 ? -5.437 -6.707 -5.113 1.00 0.00 133 ARG A O 15
ATOM 15171 N N . CYS A 1 53 ? -5.423 -4.463 -4.971 1.00 0.00 134 CYS A N 15
ATOM 15172 C CA . CYS A 1 53 ? -6.685 -4.283 -5.683 1.00 0.00 134 CYS A CA 15
ATOM 15173 C C . CYS A 1 53 ? -6.477 -4.216 -7.197 1.00 0.00 134 CYS A C 15
ATOM 15174 O O . CYS A 1 53 ? -7.427 -4.348 -7.963 1.00 0.00 134 CYS A O 15
ATOM 15181 N N . THR A 1 54 ? -5.237 -4.013 -7.622 1.00 0.00 135 THR A N 15
ATOM 15182 C CA . THR A 1 54 ? -4.925 -3.911 -9.043 1.00 0.00 135 THR A CA 15
ATOM 15183 C C . THR A 1 54 ? -4.735 -5.287 -9.692 1.00 0.00 135 THR A C 15
ATOM 15184 O O . THR A 1 54 ? -4.190 -5.398 -10.793 1.00 0.00 135 THR A O 15
ATOM 15195 N N . CYS A 1 55 ? -5.185 -6.331 -9.009 1.00 0.00 136 CYS A N 15
ATOM 15196 C CA . CYS A 1 55 ? -5.080 -7.688 -9.531 1.00 0.00 136 CYS A CA 15
ATOM 15197 C C . CYS A 1 55 ? -6.122 -7.931 -10.621 1.00 0.00 136 CYS A C 15
ATOM 15198 O O . CYS A 1 55 ? -7.312 -7.687 -10.420 1.00 0.00 136 CYS A O 15
ATOM 15206 N N . PRO A 1 56 ? -5.674 -8.414 -11.792 1.00 0.00 137 PRO A N 15
ATOM 15207 C CA . PRO A 1 56 ? -6.537 -8.627 -12.964 1.00 0.00 137 PRO A CA 15
ATOM 15208 C C . PRO A 1 56 ? -7.593 -9.710 -12.756 1.00 0.00 137 PRO A C 15
ATOM 15209 O O . PRO A 1 56 ? -8.628 -9.708 -13.424 1.00 0.00 137 PRO A O 15
ATOM 15220 N N . ALA A 1 57 ? -7.337 -10.627 -11.827 1.00 0.00 138 ALA A N 15
ATOM 15221 C CA . ALA A 1 57 ? -8.245 -11.743 -11.577 1.00 0.00 138 ALA A CA 15
ATOM 15222 C C . ALA A 1 57 ? -9.440 -11.321 -10.720 1.00 0.00 138 ALA A C 15
ATOM 15223 O O . ALA A 1 57 ? -9.810 -12.008 -9.763 1.00 0.00 138 ALA A O 15
ATOM 15230 N N . LEU A 1 58 ? -10.047 -10.197 -11.071 1.00 0.00 139 LEU A N 15
ATOM 15231 C CA . LEU A 1 58 ? -11.197 -9.682 -10.342 1.00 0.00 139 LEU A CA 15
ATOM 15232 C C . LEU A 1 58 ? -12.478 -10.378 -10.796 1.00 0.00 139 LEU A C 15
ATOM 15233 O O . LEU A 1 58 ? -13.256 -10.871 -9.979 1.00 0.00 139 LEU A O 15
ATOM 15249 N N . LYS A 1 59 ? -12.686 -10.424 -12.106 1.00 0.00 140 LYS A N 15
ATOM 15250 C CA . LYS A 1 59 ? -13.894 -11.017 -12.671 1.00 0.00 140 LYS A CA 15
ATOM 15251 C C . LYS A 1 59 ? -13.769 -12.530 -12.785 1.00 0.00 140 LYS A C 15
ATOM 15252 O O . LYS A 1 59 ? -14.769 -13.242 -12.902 1.00 0.00 140 LYS A O 15
ATOM 15271 N N . GLY A 1 60 ? -12.541 -13.018 -12.756 1.00 0.00 141 GLY A N 15
ATOM 15272 C CA . GLY A 1 60 ? -12.307 -14.441 -12.829 1.00 0.00 141 GLY A CA 15
ATOM 15273 C C . GLY A 1 60 ? -10.860 -14.753 -13.121 1.00 0.00 141 GLY A C 15
ATOM 15274 O O . GLY A 1 60 ? -10.016 -13.854 -13.113 1.00 0.00 141 GLY A O 15
ATOM 15278 N N . LYS A 1 61 ? -10.574 -16.018 -13.374 1.00 0.00 142 LYS A N 15
ATOM 15279 C CA . LYS A 1 61 ? -9.227 -16.455 -13.697 1.00 0.00 142 LYS A CA 15
ATOM 15280 C C . LYS A 1 61 ? -9.282 -17.843 -14.313 1.00 0.00 142 LYS A C 15
ATOM 15281 O O . LYS A 1 61 ? -9.626 -18.799 -13.588 1.00 0.00 142 LYS A O 15
ATOM 15301 N N . ALA B 2 1 ? -8.480 8.392 -4.303 1.00 0.00 144 ALA B N 15
ATOM 15302 C CA . ALA B 2 1 ? -7.152 7.923 -3.871 1.00 0.00 144 ALA B CA 15
ATOM 15303 C C . ALA B 2 1 ? -7.000 8.134 -2.376 1.00 0.00 144 ALA B C 15
ATOM 15304 O O . ALA B 2 1 ? -6.714 7.181 -1.657 1.00 0.00 144 ALA B O 15
ATOM 15313 N N . ARG B 2 2 ? -7.193 9.381 -1.917 1.00 0.00 145 ARG B N 15
ATOM 15314 C CA . ARG B 2 2 ? -7.356 9.677 -0.489 1.00 0.00 145 ARG B CA 15
ATOM 15315 C C . ARG B 2 2 ? -6.059 9.461 0.294 1.00 0.00 145 ARG B C 15
ATOM 15316 O O . ARG B 2 2 ? -5.323 8.513 0.055 1.00 0.00 145 ARG B O 15
ATOM 15337 N N . THR B 2 3 ? -5.776 10.331 1.240 1.00 0.00 146 THR B N 15
ATOM 15338 C CA . THR B 2 3 ? -4.576 10.176 2.043 1.00 0.00 146 THR B CA 15
ATOM 15339 C C . THR B 2 3 ? -4.825 10.456 3.516 1.00 0.00 146 THR B C 15
ATOM 15340 O O . THR B 2 3 ? -5.385 11.485 3.894 1.00 0.00 146 THR B O 15
ATOM 15351 N N . LYS B 2 4 ? -4.405 9.511 4.333 1.00 0.00 147 LYS B N 15
ATOM 15352 C CA . LYS B 2 4 ? -4.541 9.589 5.777 1.00 0.00 147 LYS B CA 15
ATOM 15353 C C . LYS B 2 4 ? -3.261 10.131 6.377 1.00 0.00 147 LYS B C 15
ATOM 15354 O O . LYS B 2 4 ? -2.238 10.129 5.715 1.00 0.00 147 LYS B O 15
ATOM 15373 N N . GLN B 2 5 ? -3.317 10.587 7.614 1.00 0.00 148 GLN B N 15
ATOM 15374 C CA . GLN B 2 5 ? -2.114 10.954 8.353 1.00 0.00 148 GLN B CA 15
ATOM 15375 C C . GLN B 2 5 ? -2.299 10.568 9.815 1.00 0.00 148 GLN B C 15
ATOM 15376 O O . GLN B 2 5 ? -2.741 11.371 10.635 1.00 0.00 148 GLN B O 15
ATOM 15390 N N . THR B 2 6 ? -1.968 9.327 10.129 1.00 0.00 149 THR B N 15
ATOM 15391 C CA . THR B 2 6 ? -2.330 8.735 11.410 1.00 0.00 149 THR B CA 15
ATOM 15392 C C . THR B 2 6 ? -1.195 8.803 12.443 1.00 0.00 149 THR B C 15
ATOM 15393 O O . THR B 2 6 ? -1.331 9.471 13.471 1.00 0.00 149 THR B O 15
ATOM 15404 N N . ALA B 2 7 ? -0.081 8.131 12.164 1.00 0.00 150 ALA B N 15
ATOM 15405 C CA . ALA B 2 7 ? 1.023 8.036 13.113 1.00 0.00 150 ALA B CA 15
ATOM 15406 C C . ALA B 2 7 ? 2.273 7.481 12.439 1.00 0.00 150 ALA B C 15
ATOM 15407 O O . ALA B 2 7 ? 2.515 6.274 12.450 1.00 0.00 150 ALA B O 15
ATOM 15414 N N . ARG B 2 8 ? 3.059 8.362 11.846 1.00 0.00 151 ARG B N 15
ATOM 15415 C CA . ARG B 2 8 ? 4.278 7.961 11.157 1.00 0.00 151 ARG B CA 15
ATOM 15416 C C . ARG B 2 8 ? 5.452 8.054 12.121 1.00 0.00 151 ARG B C 15
ATOM 15417 O O . ARG B 2 8 ? 5.605 9.047 12.832 1.00 0.00 151 ARG B O 15
ATOM 15469 N N . SER B 2 10 ? 8.851 8.651 13.679 1.00 0.00 153 SER B N 15
ATOM 15470 C CA . SER B 2 10 ? 10.041 9.496 13.567 1.00 0.00 153 SER B CA 15
ATOM 15471 C C . SER B 2 10 ? 9.999 10.382 12.319 1.00 0.00 153 SER B C 15
ATOM 15472 O O . SER B 2 10 ? 9.652 11.564 12.390 1.00 0.00 153 SER B O 15
ATOM 15480 N N . THR B 2 11 ? 10.344 9.802 11.180 1.00 0.00 154 THR B N 15
ATOM 15481 C CA . THR B 2 11 ? 10.423 10.536 9.930 1.00 0.00 154 THR B CA 15
ATOM 15482 C C . THR B 2 11 ? 9.893 9.671 8.788 1.00 0.00 154 THR B C 15
ATOM 15483 O O . THR B 2 11 ? 9.937 10.053 7.620 1.00 0.00 154 THR B O 15
ATOM 15496 N N . ASP A 1 6 ? -13.546 2.443 5.513 1.00 0.00 87 ASP A N 16
ATOM 15497 C CA . ASP A 1 6 ? -13.271 3.872 5.591 1.00 0.00 87 ASP A CA 16
ATOM 15498 C C . ASP A 1 6 ? -12.002 4.081 6.400 1.00 0.00 87 ASP A C 16
ATOM 15499 O O . ASP A 1 6 ? -11.033 4.692 5.940 1.00 0.00 87 ASP A O 16
ATOM 15508 N N . HIS A 1 7 ? -12.021 3.552 7.615 1.00 0.00 88 HIS A N 16
ATOM 15509 C CA . HIS A 1 7 ? -10.871 3.592 8.498 1.00 0.00 88 HIS A CA 16
ATOM 15510 C C . HIS A 1 7 ? -9.878 2.490 8.125 1.00 0.00 88 HIS A C 16
ATOM 15511 O O . HIS A 1 7 ? -9.891 1.398 8.696 1.00 0.00 88 HIS A O 16
ATOM 15526 N N . HIS A 1 8 ? -9.035 2.769 7.144 1.00 0.00 89 HIS A N 16
ATOM 15527 C CA . HIS A 1 8 ? -7.964 1.845 6.798 1.00 0.00 89 HIS A CA 16
ATOM 15528 C C . HIS A 1 8 ? -6.855 1.931 7.848 1.00 0.00 89 HIS A C 16
ATOM 15529 O O . HIS A 1 8 ? -6.935 2.765 8.756 1.00 0.00 89 HIS A O 16
ATOM 15544 N N . MET A 1 9 ? -5.827 1.090 7.725 1.00 0.00 90 MET A N 16
ATOM 15545 C CA . MET A 1 9 ? -4.778 1.014 8.746 1.00 0.00 90 MET A CA 16
ATOM 15546 C C . MET A 1 9 ? -4.151 2.383 9.004 1.00 0.00 90 MET A C 16
ATOM 15547 O O . MET A 1 9 ? -4.241 3.300 8.180 1.00 0.00 90 MET A O 16
ATOM 15561 N N . GLU A 1 10 ? -3.524 2.517 10.158 1.00 0.00 91 GLU A N 16
ATOM 15562 C CA . GLU A 1 10 ? -2.927 3.780 10.576 1.00 0.00 91 GLU A CA 16
ATOM 15563 C C . GLU A 1 10 ? -1.425 3.790 10.297 1.00 0.00 91 GLU A C 16
ATOM 15564 O O . GLU A 1 10 ? -0.659 4.477 10.972 1.00 0.00 91 GLU A O 16
ATOM 15576 N N . PHE A 1 11 ? -1.009 3.017 9.307 1.00 0.00 92 PHE A N 16
ATOM 15577 C CA . PHE A 1 11 ? 0.387 2.966 8.909 1.00 0.00 92 PHE A CA 16
ATOM 15578 C C . PHE A 1 11 ? 0.557 2.243 7.577 1.00 0.00 92 PHE A C 16
ATOM 15579 O O . PHE A 1 11 ? -0.240 1.380 7.212 1.00 0.00 92 PHE A O 16
ATOM 15596 N N . CYS A 1 12 ? 1.608 2.623 6.865 1.00 0.00 93 CYS A N 16
ATOM 15597 C CA . CYS A 1 12 ? 1.937 2.081 5.560 1.00 0.00 93 CYS A CA 16
ATOM 15598 C C . CYS A 1 12 ? 2.187 0.587 5.674 1.00 0.00 93 CYS A C 16
ATOM 15599 O O . CYS A 1 12 ? 3.124 0.167 6.322 1.00 0.00 93 CYS A O 16
ATOM 15606 N N . ARG A 1 13 ? 1.325 -0.202 5.054 1.00 0.00 94 ARG A N 16
ATOM 15607 C CA . ARG A 1 13 ? 1.424 -1.656 5.058 1.00 0.00 94 ARG A CA 16
ATOM 15608 C C . ARG A 1 13 ? 2.831 -2.121 4.667 1.00 0.00 94 ARG A C 16
ATOM 15609 O O . ARG A 1 13 ? 3.258 -3.223 5.009 1.00 0.00 94 ARG A O 16
ATOM 15630 N N . VAL A 1 14 ? 3.530 -1.269 3.936 1.00 0.00 95 VAL A N 16
ATOM 15631 C CA . VAL A 1 14 ? 4.899 -1.535 3.524 1.00 0.00 95 VAL A CA 16
ATOM 15632 C C . VAL A 1 14 ? 5.905 -1.233 4.647 1.00 0.00 95 VAL A C 16
ATOM 15633 O O . VAL A 1 14 ? 6.713 -2.091 5.006 1.00 0.00 95 VAL A O 16
ATOM 15646 N N . CYS A 1 15 ? 5.854 -0.023 5.206 1.00 0.00 96 CYS A N 16
ATOM 15647 C CA . CYS A 1 15 ? 6.859 0.397 6.193 1.00 0.00 96 CYS A CA 16
ATOM 15648 C C . CYS A 1 15 ? 6.406 0.200 7.646 1.00 0.00 96 CYS A C 16
ATOM 15649 O O . CYS A 1 15 ? 7.239 0.054 8.539 1.00 0.00 96 CYS A O 16
ATOM 15656 N N . LYS A 1 16 ? 5.090 0.185 7.852 1.00 0.00 97 LYS A N 16
ATOM 15657 C CA . LYS A 1 16 ? 4.455 0.101 9.176 1.00 0.00 97 LYS A CA 16
ATOM 15658 C C . LYS A 1 16 ? 4.501 1.444 9.929 1.00 0.00 97 LYS A C 16
ATOM 15659 O O . LYS A 1 16 ? 4.263 1.498 11.136 1.00 0.00 97 LYS A O 16
ATOM 15678 N N . ASP A 1 17 ? 4.788 2.514 9.193 1.00 0.00 98 ASP A N 16
ATOM 15679 C CA . ASP A 1 17 ? 4.758 3.885 9.698 1.00 0.00 98 ASP A CA 16
ATOM 15680 C C . ASP A 1 17 ? 3.505 4.610 9.232 1.00 0.00 98 ASP A C 16
ATOM 15681 O O . ASP A 1 17 ? 2.953 4.295 8.191 1.00 0.00 98 ASP A O 16
ATOM 15690 N N . GLY A 1 18 ? 3.101 5.645 9.944 1.00 0.00 99 GLY A N 16
ATOM 15691 C CA . GLY A 1 18 ? 1.812 6.236 9.685 1.00 0.00 99 GLY A CA 16
ATOM 15692 C C . GLY A 1 18 ? 1.934 7.540 8.946 1.00 0.00 99 GLY A C 16
ATOM 15693 O O . GLY A 1 18 ? 1.525 8.586 9.444 1.00 0.00 99 GLY A O 16
ATOM 15697 N N . GLY A 1 19 ? 2.516 7.485 7.768 1.00 0.00 100 GLY A N 16
ATOM 15698 C CA . GLY A 1 19 ? 2.689 8.684 6.992 1.00 0.00 100 GLY A CA 16
ATOM 15699 C C . GLY A 1 19 ? 1.434 9.064 6.257 1.00 0.00 100 GLY A C 16
ATOM 15700 O O . GLY A 1 19 ? 0.324 8.787 6.716 1.00 0.00 100 GLY A O 16
ATOM 15704 N N . GLU A 1 20 ? 1.609 9.713 5.133 1.00 0.00 101 GLU A N 16
ATOM 15705 C CA . GLU A 1 20 ? 0.498 10.009 4.258 1.00 0.00 101 GLU A CA 16
ATOM 15706 C C . GLU A 1 20 ? 0.113 8.732 3.535 1.00 0.00 101 GLU A C 16
ATOM 15707 O O . GLU A 1 20 ? 0.804 8.282 2.618 1.00 0.00 101 GLU A O 16
ATOM 15719 N N . LEU A 1 21 ? -0.989 8.146 3.971 1.00 0.00 102 LEU A N 16
ATOM 15720 C CA . LEU A 1 21 ? -1.349 6.807 3.560 1.00 0.00 102 LEU A CA 16
ATOM 15721 C C . LEU A 1 21 ? -2.483 6.826 2.573 1.00 0.00 102 LEU A C 16
ATOM 15722 O O . LEU A 1 21 ? -3.610 7.211 2.898 1.00 0.00 102 LEU A O 16
ATOM 15738 N N . LEU A 1 22 ? -2.173 6.353 1.394 1.00 0.00 103 LEU A N 16
ATOM 15739 C CA . LEU A 1 22 ? -3.077 6.346 0.285 1.00 0.00 103 LEU A CA 16
ATOM 15740 C C . LEU A 1 22 ? -4.198 5.369 0.565 1.00 0.00 103 LEU A C 16
ATOM 15741 O O . LEU A 1 22 ? -3.968 4.171 0.739 1.00 0.00 103 LEU A O 16
ATOM 15757 N N . CYS A 1 23 ? -5.398 5.899 0.672 1.00 0.00 104 CYS A N 16
ATOM 15758 C CA . CYS A 1 23 ? -6.542 5.096 1.043 1.00 0.00 104 CYS A CA 16
ATOM 15759 C C . CYS A 1 23 ? -7.081 4.339 -0.156 1.00 0.00 104 CYS A C 16
ATOM 15760 O O . CYS A 1 23 ? -7.819 4.892 -0.969 1.00 0.00 104 CYS A O 16
ATOM 15768 N N . CYS A 1 24 ? -6.675 3.080 -0.272 1.00 0.00 105 CYS A N 16
ATOM 15769 C CA . CYS A 1 24 ? -7.173 2.213 -1.334 1.00 0.00 105 CYS A CA 16
ATOM 15770 C C . CYS A 1 24 ? -8.698 2.227 -1.362 1.00 0.00 105 CYS A C 16
ATOM 15771 O O . CYS A 1 24 ? -9.354 1.905 -0.371 1.00 0.00 105 CYS A O 16
ATOM 15778 N N . ASP A 1 25 ? -9.244 2.593 -2.512 1.00 0.00 106 ASP A N 16
ATOM 15779 C CA . ASP A 1 25 ? -10.689 2.770 -2.669 1.00 0.00 106 ASP A CA 16
ATOM 15780 C C . ASP A 1 25 ? -11.463 1.471 -2.433 1.00 0.00 106 ASP A C 16
ATOM 15781 O O . ASP A 1 25 ? -12.622 1.506 -2.022 1.00 0.00 106 ASP A O 16
ATOM 15790 N N . THR A 1 26 ? -10.824 0.324 -2.654 1.00 0.00 107 THR A N 16
ATOM 15791 C CA . THR A 1 26 ? -11.537 -0.950 -2.588 1.00 0.00 107 THR A CA 16
ATOM 15792 C C . THR A 1 26 ? -11.137 -1.817 -1.388 1.00 0.00 107 THR A C 16
ATOM 15793 O O . THR A 1 26 ? -11.654 -2.926 -1.232 1.00 0.00 107 THR A O 16
ATOM 15804 N N . CYS A 1 27 ? -10.231 -1.340 -0.537 1.00 0.00 108 CYS A N 16
ATOM 15805 C CA . CYS A 1 27 ? -9.827 -2.129 0.625 1.00 0.00 108 CYS A CA 16
ATOM 15806 C C . CYS A 1 27 ? -9.091 -1.263 1.644 1.00 0.00 108 CYS A C 16
ATOM 15807 O O . CYS A 1 27 ? -8.469 -0.262 1.283 1.00 0.00 108 CYS A O 16
ATOM 15814 N N . PRO A 1 28 ? -9.143 -1.648 2.930 1.00 0.00 109 PRO A N 16
ATOM 15815 C CA . PRO A 1 28 ? -8.546 -0.871 4.024 1.00 0.00 109 PRO A CA 16
ATOM 15816 C C . PRO A 1 28 ? -7.015 -0.957 4.093 1.00 0.00 109 PRO A C 16
ATOM 15817 O O . PRO A 1 28 ? -6.441 -1.170 5.164 1.00 0.00 109 PRO A O 16
ATOM 15828 N N . SER A 1 29 ? -6.359 -0.758 2.963 1.00 0.00 110 SER A N 16
ATOM 15829 C CA . SER A 1 29 ? -4.902 -0.766 2.915 1.00 0.00 110 SER A CA 16
ATOM 15830 C C . SER A 1 29 ? -4.340 0.651 2.892 1.00 0.00 110 SER A C 16
ATOM 15831 O O . SER A 1 29 ? -4.850 1.523 2.189 1.00 0.00 110 SER A O 16
ATOM 15839 N N . SER A 1 30 ? -3.292 0.868 3.672 1.00 0.00 111 SER A N 16
ATOM 15840 C CA . SER A 1 30 ? -2.623 2.156 3.741 1.00 0.00 111 SER A CA 16
ATOM 15841 C C . SER A 1 30 ? -1.181 2.039 3.262 1.00 0.00 111 SER A C 16
ATOM 15842 O O . SER A 1 30 ? -0.448 1.161 3.703 1.00 0.00 111 SER A O 16
ATOM 15850 N N . TYR A 1 31 ? -0.791 2.918 2.350 1.00 0.00 112 TYR A N 16
ATOM 15851 C CA . TYR A 1 31 ? 0.551 2.894 1.759 1.00 0.00 112 TYR A CA 16
ATOM 15852 C C . TYR A 1 31 ? 1.098 4.308 1.658 1.00 0.00 112 TYR A C 16
ATOM 15853 O O . TYR A 1 31 ? 0.330 5.266 1.651 1.00 0.00 112 TYR A O 16
ATOM 15871 N N . HIS A 1 32 ? 2.416 4.443 1.571 1.00 0.00 113 HIS A N 16
ATOM 15872 C CA . HIS A 1 32 ? 2.999 5.711 1.163 1.00 0.00 113 HIS A CA 16
ATOM 15873 C C . HIS A 1 32 ? 2.993 5.715 -0.357 1.00 0.00 113 HIS A C 16
ATOM 15874 O O . HIS A 1 32 ? 3.173 4.662 -0.972 1.00 0.00 113 HIS A O 16
ATOM 15888 N N . ILE A 1 33 ? 2.798 6.877 -0.962 1.00 0.00 114 ILE A N 16
ATOM 15889 C CA . ILE A 1 33 ? 2.795 6.991 -2.419 1.00 0.00 114 ILE A CA 16
ATOM 15890 C C . ILE A 1 33 ? 4.117 6.531 -3.032 1.00 0.00 114 ILE A C 16
ATOM 15891 O O . ILE A 1 33 ? 4.176 6.188 -4.209 1.00 0.00 114 ILE A O 16
ATOM 15907 N N . HIS A 1 34 ? 5.173 6.520 -2.234 1.00 0.00 115 HIS A N 16
ATOM 15908 C CA . HIS A 1 34 ? 6.480 6.088 -2.714 1.00 0.00 115 HIS A CA 16
ATOM 15909 C C . HIS A 1 34 ? 6.710 4.599 -2.437 1.00 0.00 115 HIS A C 16
ATOM 15910 O O . HIS A 1 34 ? 7.731 4.044 -2.835 1.00 0.00 115 HIS A O 16
ATOM 15925 N N . CYS A 1 35 ? 5.756 3.944 -1.777 1.00 0.00 116 CYS A N 16
ATOM 15926 C CA . CYS A 1 35 ? 5.902 2.525 -1.453 1.00 0.00 116 CYS A CA 16
ATOM 15927 C C . CYS A 1 35 ? 5.023 1.690 -2.351 1.00 0.00 116 CYS A C 16
ATOM 15928 O O . CYS A 1 35 ? 4.658 0.560 -2.032 1.00 0.00 116 CYS A O 16
ATOM 15935 N N . LEU A 1 36 ? 4.695 2.275 -3.482 1.00 0.00 117 LEU A N 16
ATOM 15936 C CA . LEU A 1 36 ? 3.932 1.607 -4.497 1.00 0.00 117 LEU A CA 16
ATOM 15937 C C . LEU A 1 36 ? 4.843 1.106 -5.599 1.00 0.00 117 LEU A C 16
ATOM 15938 O O . LEU A 1 36 ? 6.056 1.324 -5.560 1.00 0.00 117 LEU A O 16
ATOM 15954 N N . ASN A 1 37 ? 4.266 0.449 -6.579 1.00 0.00 118 ASN A N 16
ATOM 15955 C CA . ASN A 1 37 ? 5.039 -0.046 -7.710 1.00 0.00 118 ASN A CA 16
ATOM 15956 C C . ASN A 1 37 ? 5.326 1.081 -8.680 1.00 0.00 118 ASN A C 16
ATOM 15957 O O . ASN A 1 37 ? 6.458 1.224 -9.151 1.00 0.00 118 ASN A O 16
ATOM 15968 N N . PRO A 1 38 ? 4.318 1.890 -9.014 1.00 0.00 119 PRO A N 16
ATOM 15969 C CA . PRO A 1 38 ? 4.525 3.176 -9.637 1.00 0.00 119 PRO A CA 16
ATOM 15970 C C . PRO A 1 38 ? 4.477 4.302 -8.601 1.00 0.00 119 PRO A C 16
ATOM 15971 O O . PRO A 1 38 ? 3.403 4.838 -8.312 1.00 0.00 119 PRO A O 16
ATOM 15982 N N . PRO A 1 39 ? 5.631 4.659 -8.008 1.00 0.00 120 PRO A N 16
ATOM 15983 C CA . PRO A 1 39 ? 5.701 5.678 -6.953 1.00 0.00 120 PRO A CA 16
ATOM 15984 C C . PRO A 1 39 ? 5.145 7.025 -7.394 1.00 0.00 120 PRO A C 16
ATOM 15985 O O . PRO A 1 39 ? 5.385 7.485 -8.513 1.00 0.00 120 PRO A O 16
ATOM 15996 N N . LEU A 1 40 ? 4.397 7.642 -6.503 1.00 0.00 121 LEU A N 16
ATOM 15997 C CA . LEU A 1 40 ? 3.738 8.902 -6.781 1.00 0.00 121 LEU A CA 16
ATOM 15998 C C . LEU A 1 40 ? 4.393 10.035 -6.008 1.00 0.00 121 LEU A C 16
ATOM 15999 O O . LEU A 1 40 ? 4.797 9.864 -4.856 1.00 0.00 121 LEU A O 16
ATOM 16015 N N . PRO A 1 41 ? 4.540 11.198 -6.653 1.00 0.00 122 PRO A N 16
ATOM 16016 C CA . PRO A 1 41 ? 5.066 12.403 -6.016 1.00 0.00 122 PRO A CA 16
ATOM 16017 C C . PRO A 1 41 ? 4.019 13.070 -5.126 1.00 0.00 122 PRO A C 16
ATOM 16018 O O . PRO A 1 41 ? 4.346 13.882 -4.261 1.00 0.00 122 PRO A O 16
ATOM 16029 N N . GLU A 1 42 ? 2.758 12.708 -5.347 1.00 0.00 123 GLU A N 16
ATOM 16030 C CA . GLU A 1 42 ? 1.649 13.225 -4.559 1.00 0.00 123 GLU A CA 16
ATOM 16031 C C . GLU A 1 42 ? 0.444 12.297 -4.694 1.00 0.00 123 GLU A C 16
ATOM 16032 O O . GLU A 1 42 ? 0.377 11.488 -5.621 1.00 0.00 123 GLU A O 16
ATOM 16044 N N . ILE A 1 43 ? -0.483 12.404 -3.752 1.00 0.00 124 ILE A N 16
ATOM 16045 C CA . ILE A 1 43 ? -1.683 11.581 -3.719 1.00 0.00 124 ILE A CA 16
ATOM 16046 C C . ILE A 1 43 ? -2.525 11.748 -4.990 1.00 0.00 124 ILE A C 16
ATOM 16047 O O . ILE A 1 43 ? -2.839 12.870 -5.395 1.00 0.00 124 ILE A O 16
ATOM 16063 N N . PRO A 1 44 ? -2.910 10.621 -5.619 1.00 0.00 125 PRO A N 16
ATOM 16064 C CA . PRO A 1 44 ? -3.621 10.611 -6.899 1.00 0.00 125 PRO A CA 16
ATOM 16065 C C . PRO A 1 44 ? -5.045 11.134 -6.807 1.00 0.00 125 PRO A C 16
ATOM 16066 O O . PRO A 1 44 ? -5.621 11.242 -5.723 1.00 0.00 125 PRO A O 16
ATOM 16077 N N . ASN A 1 45 ? -5.593 11.490 -7.952 1.00 0.00 126 ASN A N 16
ATOM 16078 C CA . ASN A 1 45 ? -6.982 11.898 -8.044 1.00 0.00 126 ASN A CA 16
ATOM 16079 C C . ASN A 1 45 ? -7.824 10.767 -8.622 1.00 0.00 126 ASN A C 16
ATOM 16080 O O . ASN A 1 45 ? -7.387 10.067 -9.538 1.00 0.00 126 ASN A O 16
ATOM 16091 N N . GLY A 1 46 ? -9.013 10.572 -8.073 1.00 0.00 127 GLY A N 16
ATOM 16092 C CA . GLY A 1 46 ? -9.908 9.551 -8.584 1.00 0.00 127 GLY A CA 16
ATOM 16093 C C . GLY A 1 46 ? -9.849 8.258 -7.790 1.00 0.00 127 GLY A C 16
ATOM 16094 O O . GLY A 1 46 ? -9.724 8.277 -6.566 1.00 0.00 127 GLY A O 16
ATOM 16098 N N . GLU A 1 47 ? -9.919 7.138 -8.497 1.00 0.00 128 GLU A N 16
ATOM 16099 C CA . GLU A 1 47 ? -9.944 5.820 -7.882 1.00 0.00 128 GLU A CA 16
ATOM 16100 C C . GLU A 1 47 ? -8.539 5.240 -7.832 1.00 0.00 128 GLU A C 16
ATOM 16101 O O . GLU A 1 47 ? -8.012 4.776 -8.847 1.00 0.00 128 GLU A O 16
ATOM 16113 N N . TRP A 1 48 ? -7.920 5.282 -6.670 1.00 0.00 129 TRP A N 16
ATOM 16114 C CA . TRP A 1 48 ? -6.624 4.663 -6.509 1.00 0.00 129 TRP A CA 16
ATOM 16115 C C . TRP A 1 48 ? -6.771 3.317 -5.831 1.00 0.00 129 TRP A C 16
ATOM 16116 O O . TRP A 1 48 ? -7.521 3.170 -4.864 1.00 0.00 129 TRP A O 16
ATOM 16137 N N . LEU A 1 49 ? -6.055 2.340 -6.346 1.00 0.00 130 LEU A N 16
ATOM 16138 C CA . LEU A 1 49 ? -6.056 1.012 -5.768 1.00 0.00 130 LEU A CA 16
ATOM 16139 C C . LEU A 1 49 ? -4.656 0.620 -5.344 1.00 0.00 130 LEU A C 16
ATOM 16140 O O . LEU A 1 49 ? -3.671 0.972 -5.994 1.00 0.00 130 LEU A O 16
ATOM 16156 N N . CYS A 1 50 ? -4.579 -0.104 -4.241 1.00 0.00 131 CYS A N 16
ATOM 16157 C CA . CYS A 1 50 ? -3.308 -0.605 -3.746 1.00 0.00 131 CYS A CA 16
ATOM 16158 C C . CYS A 1 50 ? -2.806 -1.700 -4.688 1.00 0.00 131 CYS A C 16
ATOM 16159 O O . CYS A 1 50 ? -3.596 -2.281 -5.431 1.00 0.00 131 CYS A O 16
ATOM 16166 N N . PRO A 1 51 ? -1.491 -2.002 -4.655 1.00 0.00 132 PRO A N 16
ATOM 16167 C CA . PRO A 1 51 ? -0.849 -2.967 -5.571 1.00 0.00 132 PRO A CA 16
ATOM 16168 C C . PRO A 1 51 ? -1.487 -4.357 -5.572 1.00 0.00 132 PRO A C 16
ATOM 16169 O O . PRO A 1 51 ? -1.193 -5.178 -6.440 1.00 0.00 132 PRO A O 16
ATOM 16180 N N . ARG A 1 52 ? -2.332 -4.632 -4.590 1.00 0.00 133 ARG A N 16
ATOM 16181 C CA . ARG A 1 52 ? -3.032 -5.905 -4.530 1.00 0.00 133 ARG A CA 16
ATOM 16182 C C . ARG A 1 52 ? -4.353 -5.836 -5.289 1.00 0.00 133 ARG A C 16
ATOM 16183 O O . ARG A 1 52 ? -4.791 -6.815 -5.890 1.00 0.00 133 ARG A O 16
ATOM 16204 N N . CYS A 1 53 ? -4.978 -4.668 -5.259 1.00 0.00 134 CYS A N 16
ATOM 16205 C CA . CYS A 1 53 ? -6.258 -4.459 -5.931 1.00 0.00 134 CYS A CA 16
ATOM 16206 C C . CYS A 1 53 ? -6.064 -4.048 -7.390 1.00 0.00 134 CYS A C 16
ATOM 16207 O O . CYS A 1 53 ? -6.997 -4.115 -8.188 1.00 0.00 134 CYS A O 16
ATOM 16214 N N . THR A 1 54 ? -4.852 -3.625 -7.740 1.00 0.00 135 THR A N 16
ATOM 16215 C CA . THR A 1 54 ? -4.546 -3.231 -9.113 1.00 0.00 135 THR A CA 16
ATOM 16216 C C . THR A 1 54 ? -4.467 -4.444 -10.029 1.00 0.00 135 THR A C 16
ATOM 16217 O O . THR A 1 54 ? -4.390 -4.318 -11.255 1.00 0.00 135 THR A O 16
ATOM 16228 N N . CYS A 1 55 ? -4.482 -5.615 -9.421 1.00 0.00 136 CYS A N 16
ATOM 16229 C CA . CYS A 1 55 ? -4.463 -6.864 -10.154 1.00 0.00 136 CYS A CA 16
ATOM 16230 C C . CYS A 1 55 ? -5.884 -7.225 -10.580 1.00 0.00 136 CYS A C 16
ATOM 16231 O O . CYS A 1 55 ? -6.818 -7.115 -9.783 1.00 0.00 136 CYS A O 16
ATOM 16239 N N . PRO A 1 56 ? -6.069 -7.648 -11.841 1.00 0.00 137 PRO A N 16
ATOM 16240 C CA . PRO A 1 56 ? -7.377 -8.068 -12.355 1.00 0.00 137 PRO A CA 16
ATOM 16241 C C . PRO A 1 56 ? -7.808 -9.425 -11.797 1.00 0.00 137 PRO A C 16
ATOM 16242 O O . PRO A 1 56 ? -8.126 -10.351 -12.548 1.00 0.00 137 PRO A O 16
ATOM 16253 N N . ALA A 1 57 ? -7.815 -9.527 -10.474 1.00 0.00 138 ALA A N 16
ATOM 16254 C CA . ALA A 1 57 ? -8.168 -10.758 -9.791 1.00 0.00 138 ALA A CA 16
ATOM 16255 C C . ALA A 1 57 ? -9.677 -10.946 -9.766 1.00 0.00 138 ALA A C 16
ATOM 16256 O O . ALA A 1 57 ? -10.354 -10.565 -8.809 1.00 0.00 138 ALA A O 16
ATOM 16263 N N . LEU A 1 58 ? -10.197 -11.515 -10.838 1.00 0.00 139 LEU A N 16
ATOM 16264 C CA . LEU A 1 58 ? -11.621 -11.771 -10.949 1.00 0.00 139 LEU A CA 16
ATOM 16265 C C . LEU A 1 58 ? -11.984 -13.028 -10.176 1.00 0.00 139 LEU A C 16
ATOM 16266 O O . LEU A 1 58 ? -11.405 -14.095 -10.391 1.00 0.00 139 LEU A O 16
ATOM 16282 N N . LYS A 1 59 ? -12.925 -12.889 -9.259 1.00 0.00 140 LYS A N 16
ATOM 16283 C CA . LYS A 1 59 ? -13.343 -13.997 -8.414 1.00 0.00 140 LYS A CA 16
ATOM 16284 C C . LYS A 1 59 ? -14.642 -14.608 -8.929 1.00 0.00 140 LYS A C 16
ATOM 16285 O O . LYS A 1 59 ? -15.091 -15.644 -8.439 1.00 0.00 140 LYS A O 16
ATOM 16304 N N . GLY A 1 60 ? -15.240 -13.954 -9.916 1.00 0.00 141 GLY A N 16
ATOM 16305 C CA . GLY A 1 60 ? -16.490 -14.430 -10.475 1.00 0.00 141 GLY A CA 16
ATOM 16306 C C . GLY A 1 60 ? -17.683 -13.769 -9.824 1.00 0.00 141 GLY A C 16
ATOM 16307 O O . GLY A 1 60 ? -18.833 -14.068 -10.150 1.00 0.00 141 GLY A O 16
ATOM 16311 N N . LYS A 1 61 ? -17.402 -12.867 -8.898 1.00 0.00 142 LYS A N 16
ATOM 16312 C CA . LYS A 1 61 ? -18.440 -12.138 -8.191 1.00 0.00 142 LYS A CA 16
ATOM 16313 C C . LYS A 1 61 ? -18.206 -10.643 -8.325 1.00 0.00 142 LYS A C 16
ATOM 16314 O O . LYS A 1 61 ? -17.599 -10.053 -7.413 1.00 0.00 142 LYS A O 16
ATOM 16334 N N . ALA B 2 1 ? -7.812 10.477 -4.279 1.00 0.00 144 ALA B N 16
ATOM 16335 C CA . ALA B 2 1 ? -7.598 9.042 -4.004 1.00 0.00 144 ALA B CA 16
ATOM 16336 C C . ALA B 2 1 ? -7.458 8.798 -2.499 1.00 0.00 144 ALA B C 16
ATOM 16337 O O . ALA B 2 1 ? -7.244 7.667 -2.068 1.00 0.00 144 ALA B O 16
ATOM 16346 N N . ARG B 2 2 ? -7.569 9.884 -1.716 1.00 0.00 145 ARG B N 16
ATOM 16347 C CA . ARG B 2 2 ? -7.709 9.815 -0.252 1.00 0.00 145 ARG B CA 16
ATOM 16348 C C . ARG B 2 2 ? -6.393 9.446 0.436 1.00 0.00 145 ARG B C 16
ATOM 16349 O O . ARG B 2 2 ? -5.697 8.531 0.020 1.00 0.00 145 ARG B O 16
ATOM 16370 N N . THR B 2 3 ? -6.071 10.145 1.511 1.00 0.00 146 THR B N 16
ATOM 16371 C CA . THR B 2 3 ? -4.839 9.897 2.246 1.00 0.00 146 THR B CA 16
ATOM 16372 C C . THR B 2 3 ? -5.010 10.214 3.727 1.00 0.00 146 THR B C 16
ATOM 16373 O O . THR B 2 3 ? -5.675 11.185 4.087 1.00 0.00 146 THR B O 16
ATOM 16384 N N . LYS B 2 4 ? -4.427 9.385 4.584 1.00 0.00 147 LYS B N 16
ATOM 16385 C CA . LYS B 2 4 ? -4.380 9.682 6.008 1.00 0.00 147 LYS B CA 16
ATOM 16386 C C . LYS B 2 4 ? -2.984 10.145 6.371 1.00 0.00 147 LYS B C 16
ATOM 16387 O O . LYS B 2 4 ? -2.053 9.961 5.605 1.00 0.00 147 LYS B O 16
ATOM 16406 N N . GLN B 2 5 ? -2.867 10.743 7.530 1.00 0.00 148 GLN B N 16
ATOM 16407 C CA . GLN B 2 5 ? -1.586 11.178 8.071 1.00 0.00 148 GLN B CA 16
ATOM 16408 C C . GLN B 2 5 ? -1.624 11.010 9.581 1.00 0.00 148 GLN B C 16
ATOM 16409 O O . GLN B 2 5 ? -2.288 11.775 10.282 1.00 0.00 148 GLN B O 16
ATOM 16423 N N . THR B 2 6 ? -0.950 9.988 10.076 1.00 0.00 149 THR B N 16
ATOM 16424 C CA . THR B 2 6 ? -1.096 9.593 11.469 1.00 0.00 149 THR B CA 16
ATOM 16425 C C . THR B 2 6 ? 0.218 9.745 12.251 1.00 0.00 149 THR B C 16
ATOM 16426 O O . THR B 2 6 ? 0.432 10.767 12.905 1.00 0.00 149 THR B O 16
ATOM 16437 N N . ALA B 2 7 ? 1.094 8.751 12.178 1.00 0.00 150 ALA B N 16
ATOM 16438 C CA . ALA B 2 7 ? 2.385 8.812 12.858 1.00 0.00 150 ALA B CA 16
ATOM 16439 C C . ALA B 2 7 ? 3.408 7.935 12.153 1.00 0.00 150 ALA B C 16
ATOM 16440 O O . ALA B 2 7 ? 3.533 6.746 12.443 1.00 0.00 150 ALA B O 16
ATOM 16447 N N . ARG B 2 8 ? 4.130 8.524 11.216 1.00 0.00 151 ARG B N 16
ATOM 16448 C CA . ARG B 2 8 ? 5.122 7.791 10.443 1.00 0.00 151 ARG B CA 16
ATOM 16449 C C . ARG B 2 8 ? 6.431 7.736 11.220 1.00 0.00 151 ARG B C 16
ATOM 16450 O O . ARG B 2 8 ? 6.967 8.764 11.629 1.00 0.00 151 ARG B O 16
ATOM 16502 N N . SER B 2 10 ? 9.524 7.774 11.031 1.00 0.00 153 SER B N 16
ATOM 16503 C CA . SER B 2 10 ? 10.756 8.209 10.395 1.00 0.00 153 SER B CA 16
ATOM 16504 C C . SER B 2 10 ? 11.784 8.531 11.476 1.00 0.00 153 SER B C 16
ATOM 16505 O O . SER B 2 10 ? 12.920 8.056 11.438 1.00 0.00 153 SER B O 16
ATOM 16513 N N . THR B 2 11 ? 11.358 9.325 12.451 1.00 0.00 154 THR B N 16
ATOM 16514 C CA . THR B 2 11 ? 12.176 9.637 13.608 1.00 0.00 154 THR B CA 16
ATOM 16515 C C . THR B 2 11 ? 11.963 8.575 14.685 1.00 0.00 154 THR B C 16
ATOM 16516 O O . THR B 2 11 ? 12.820 8.345 15.542 1.00 0.00 154 THR B O 16
ATOM 16529 N N . ASP A 1 6 ? -14.532 1.230 7.223 1.00 0.00 87 ASP A N 17
ATOM 16530 C CA . ASP A 1 6 ? -13.959 2.581 7.257 1.00 0.00 87 ASP A CA 17
ATOM 16531 C C . ASP A 1 6 ? -12.549 2.599 7.844 1.00 0.00 87 ASP A C 17
ATOM 16532 O O . ASP A 1 6 ? -11.715 3.400 7.430 1.00 0.00 87 ASP A O 17
ATOM 16541 N N . HIS A 1 7 ? -12.276 1.725 8.803 1.00 0.00 88 HIS A N 17
ATOM 16542 C CA . HIS A 1 7 ? -10.940 1.623 9.369 1.00 0.00 88 HIS A CA 17
ATOM 16543 C C . HIS A 1 7 ? -9.977 1.008 8.363 1.00 0.00 88 HIS A C 17
ATOM 16544 O O . HIS A 1 7 ? -10.014 -0.198 8.116 1.00 0.00 88 HIS A O 17
ATOM 16559 N N . HIS A 1 8 ? -9.130 1.838 7.774 1.00 0.00 89 HIS A N 17
ATOM 16560 C CA . HIS A 1 8 ? -8.056 1.333 6.937 1.00 0.00 89 HIS A CA 17
ATOM 16561 C C . HIS A 1 8 ? -6.739 1.482 7.690 1.00 0.00 89 HIS A C 17
ATOM 16562 O O . HIS A 1 8 ? -6.704 2.187 8.700 1.00 0.00 89 HIS A O 17
ATOM 16577 N N . MET A 1 9 ? -5.679 0.820 7.216 1.00 0.00 90 MET A N 17
ATOM 16578 C CA . MET A 1 9 ? -4.413 0.746 7.955 1.00 0.00 90 MET A CA 17
ATOM 16579 C C . MET A 1 9 ? -3.999 2.106 8.503 1.00 0.00 90 MET A C 17
ATOM 16580 O O . MET A 1 9 ? -4.193 3.145 7.871 1.00 0.00 90 MET A O 17
ATOM 16594 N N . GLU A 1 10 ? -3.449 2.089 9.695 1.00 0.00 91 GLU A N 17
ATOM 16595 C CA . GLU A 1 10 ? -3.009 3.302 10.367 1.00 0.00 91 GLU A CA 17
ATOM 16596 C C . GLU A 1 10 ? -1.503 3.450 10.216 1.00 0.00 91 GLU A C 17
ATOM 16597 O O . GLU A 1 10 ? -0.833 4.069 11.035 1.00 0.00 91 GLU A O 17
ATOM 16609 N N . PHE A 1 11 ? -0.991 2.849 9.160 1.00 0.00 92 PHE A N 17
ATOM 16610 C CA . PHE A 1 11 ? 0.419 2.907 8.834 1.00 0.00 92 PHE A CA 17
ATOM 16611 C C . PHE A 1 11 ? 0.658 2.232 7.495 1.00 0.00 92 PHE A C 17
ATOM 16612 O O . PHE A 1 11 ? -0.111 1.368 7.076 1.00 0.00 92 PHE A O 17
ATOM 16629 N N . CYS A 1 12 ? 1.712 2.658 6.830 1.00 0.00 93 CYS A N 17
ATOM 16630 C CA . CYS A 1 12 ? 2.121 2.087 5.557 1.00 0.00 93 CYS A CA 17
ATOM 16631 C C . CYS A 1 12 ? 2.559 0.649 5.762 1.00 0.00 93 CYS A C 17
ATOM 16632 O O . CYS A 1 12 ? 3.548 0.402 6.431 1.00 0.00 93 CYS A O 17
ATOM 16639 N N . ARG A 1 13 ? 1.801 -0.287 5.203 1.00 0.00 94 ARG A N 17
ATOM 16640 C CA . ARG A 1 13 ? 2.104 -1.714 5.286 1.00 0.00 94 ARG A CA 17
ATOM 16641 C C . ARG A 1 13 ? 3.571 -2.020 4.962 1.00 0.00 94 ARG A C 17
ATOM 16642 O O . ARG A 1 13 ? 4.149 -2.968 5.493 1.00 0.00 94 ARG A O 17
ATOM 16663 N N . VAL A 1 14 ? 4.158 -1.217 4.087 1.00 0.00 95 VAL A N 17
ATOM 16664 C CA . VAL A 1 14 ? 5.547 -1.399 3.681 1.00 0.00 95 VAL A CA 17
ATOM 16665 C C . VAL A 1 14 ? 6.517 -0.934 4.766 1.00 0.00 95 VAL A C 17
ATOM 16666 O O . VAL A 1 14 ? 7.485 -1.625 5.087 1.00 0.00 95 VAL A O 17
ATOM 16679 N N . CYS A 1 15 ? 6.251 0.232 5.336 1.00 0.00 96 CYS A N 17
ATOM 16680 C CA . CYS A 1 15 ? 7.186 0.835 6.285 1.00 0.00 96 CYS A CA 17
ATOM 16681 C C . CYS A 1 15 ? 6.816 0.583 7.743 1.00 0.00 96 CYS A C 17
ATOM 16682 O O . CYS A 1 15 ? 7.688 0.582 8.605 1.00 0.00 96 CYS A O 17
ATOM 16689 N N . LYS A 1 16 ? 5.534 0.338 8.003 1.00 0.00 97 LYS A N 17
ATOM 16690 C CA . LYS A 1 16 ? 4.999 0.370 9.360 1.00 0.00 97 LYS A CA 17
ATOM 16691 C C . LYS A 1 16 ? 5.230 1.771 9.931 1.00 0.00 97 LYS A C 17
ATOM 16692 O O . LYS A 1 16 ? 5.898 1.953 10.941 1.00 0.00 97 LYS A O 17
ATOM 16711 N N . ASP A 1 17 ? 4.661 2.735 9.211 1.00 0.00 98 ASP A N 17
ATOM 16712 C CA . ASP A 1 17 ? 4.820 4.174 9.447 1.00 0.00 98 ASP A CA 17
ATOM 16713 C C . ASP A 1 17 ? 3.503 4.861 9.178 1.00 0.00 98 ASP A C 17
ATOM 16714 O O . ASP A 1 17 ? 2.907 4.655 8.122 1.00 0.00 98 ASP A O 17
ATOM 16723 N N . GLY A 1 18 ? 3.074 5.719 10.079 1.00 0.00 99 GLY A N 17
ATOM 16724 C CA . GLY A 1 18 ? 1.748 6.284 9.968 1.00 0.00 99 GLY A CA 17
ATOM 16725 C C . GLY A 1 18 ? 1.753 7.595 9.226 1.00 0.00 99 GLY A C 17
ATOM 16726 O O . GLY A 1 18 ? 1.102 8.550 9.641 1.00 0.00 99 GLY A O 17
ATOM 16730 N N . GLY A 1 19 ? 2.482 7.641 8.129 1.00 0.00 100 GLY A N 17
ATOM 16731 C CA . GLY A 1 19 ? 2.607 8.873 7.383 1.00 0.00 100 GLY A CA 17
ATOM 16732 C C . GLY A 1 19 ? 1.378 9.147 6.568 1.00 0.00 100 GLY A C 17
ATOM 16733 O O . GLY A 1 19 ? 0.278 8.758 6.953 1.00 0.00 100 GLY A O 17
ATOM 16737 N N . GLU A 1 20 ? 1.544 9.815 5.448 1.00 0.00 101 GLU A N 17
ATOM 16738 C CA . GLU A 1 20 ? 0.439 9.990 4.542 1.00 0.00 101 GLU A CA 17
ATOM 16739 C C . GLU A 1 20 ? 0.232 8.695 3.772 1.00 0.00 101 GLU A C 17
ATOM 16740 O O . GLU A 1 20 ? 0.990 8.374 2.854 1.00 0.00 101 GLU A O 17
ATOM 16752 N N . LEU A 1 21 ? -0.786 7.935 4.168 1.00 0.00 102 LEU A N 17
ATOM 16753 C CA . LEU A 1 21 ? -1.035 6.650 3.538 1.00 0.00 102 LEU A CA 17
ATOM 16754 C C . LEU A 1 21 ? -2.136 6.762 2.521 1.00 0.00 102 LEU A C 17
ATOM 16755 O O . LEU A 1 21 ? -3.215 7.277 2.809 1.00 0.00 102 LEU A O 17
ATOM 16771 N N . LEU A 1 22 ? -1.864 6.225 1.360 1.00 0.00 103 LEU A N 17
ATOM 16772 C CA . LEU A 1 22 ? -2.788 6.211 0.275 1.00 0.00 103 LEU A CA 17
ATOM 16773 C C . LEU A 1 22 ? -3.872 5.201 0.582 1.00 0.00 103 LEU A C 17
ATOM 16774 O O . LEU A 1 22 ? -3.658 3.989 0.517 1.00 0.00 103 LEU A O 17
ATOM 16790 N N . CYS A 1 23 ? -5.014 5.718 0.974 1.00 0.00 104 CYS A N 17
ATOM 16791 C CA . CYS A 1 23 ? -6.125 4.891 1.374 1.00 0.00 104 CYS A CA 17
ATOM 16792 C C . CYS A 1 23 ? -6.741 4.248 0.160 1.00 0.00 104 CYS A C 17
ATOM 16793 O O . CYS A 1 23 ? -7.458 4.899 -0.595 1.00 0.00 104 CYS A O 17
ATOM 16801 N N . CYS A 1 24 ? -6.425 2.986 -0.050 1.00 0.00 105 CYS A N 17
ATOM 16802 C CA . CYS A 1 24 ? -7.057 2.238 -1.118 1.00 0.00 105 CYS A CA 17
ATOM 16803 C C . CYS A 1 24 ? -8.572 2.377 -1.007 1.00 0.00 105 CYS A C 17
ATOM 16804 O O . CYS A 1 24 ? -9.157 2.110 0.045 1.00 0.00 105 CYS A O 17
ATOM 16811 N N . ASP A 1 25 ? -9.193 2.832 -2.084 1.00 0.00 106 ASP A N 17
ATOM 16812 C CA . ASP A 1 25 ? -10.618 3.154 -2.069 1.00 0.00 106 ASP A CA 17
ATOM 16813 C C . ASP A 1 25 ? -11.493 1.901 -1.944 1.00 0.00 106 ASP A C 17
ATOM 16814 O O . ASP A 1 25 ? -12.614 1.969 -1.434 1.00 0.00 106 ASP A O 17
ATOM 16823 N N . THR A 1 26 ? -10.980 0.754 -2.375 1.00 0.00 107 THR A N 17
ATOM 16824 C CA . THR A 1 26 ? -11.766 -0.475 -2.353 1.00 0.00 107 THR A CA 17
ATOM 16825 C C . THR A 1 26 ? -11.464 -1.344 -1.131 1.00 0.00 107 THR A C 17
ATOM 16826 O O . THR A 1 26 ? -12.292 -2.161 -0.726 1.00 0.00 107 THR A O 17
ATOM 16837 N N . CYS A 1 27 ? -10.290 -1.172 -0.535 1.00 0.00 108 CYS A N 17
ATOM 16838 C CA . CYS A 1 27 ? -9.892 -2.023 0.580 1.00 0.00 108 CYS A CA 17
ATOM 16839 C C . CYS A 1 27 ? -9.039 -1.242 1.575 1.00 0.00 108 CYS A C 17
ATOM 16840 O O . CYS A 1 27 ? -8.359 -0.287 1.204 1.00 0.00 108 CYS A O 17
ATOM 16847 N N . PRO A 1 28 ? -9.046 -1.660 2.847 1.00 0.00 109 PRO A N 17
ATOM 16848 C CA . PRO A 1 28 ? -8.424 -0.903 3.940 1.00 0.00 109 PRO A CA 17
ATOM 16849 C C . PRO A 1 28 ? -6.896 -1.025 4.018 1.00 0.00 109 PRO A C 17
ATOM 16850 O O . PRO A 1 28 ? -6.341 -1.199 5.103 1.00 0.00 109 PRO A O 17
ATOM 16861 N N . SER A 1 29 ? -6.222 -0.893 2.888 1.00 0.00 110 SER A N 17
ATOM 16862 C CA . SER A 1 29 ? -4.762 -0.927 2.861 1.00 0.00 110 SER A CA 17
ATOM 16863 C C . SER A 1 29 ? -4.192 0.487 2.922 1.00 0.00 110 SER A C 17
ATOM 16864 O O . SER A 1 29 ? -4.880 1.460 2.600 1.00 0.00 110 SER A O 17
ATOM 16872 N N . SER A 1 30 ? -2.949 0.597 3.371 1.00 0.00 111 SER A N 17
ATOM 16873 C CA . SER A 1 30 ? -2.290 1.886 3.490 1.00 0.00 111 SER A CA 17
ATOM 16874 C C . SER A 1 30 ? -0.827 1.805 3.093 1.00 0.00 111 SER A C 17
ATOM 16875 O O . SER A 1 30 ? -0.056 1.009 3.632 1.00 0.00 111 SER A O 17
ATOM 16883 N N . TYR A 1 31 ? -0.467 2.640 2.142 1.00 0.00 112 TYR A N 17
ATOM 16884 C CA . TYR A 1 31 ? 0.879 2.675 1.579 1.00 0.00 112 TYR A CA 17
ATOM 16885 C C . TYR A 1 31 ? 1.307 4.122 1.389 1.00 0.00 112 TYR A C 17
ATOM 16886 O O . TYR A 1 31 ? 0.464 4.999 1.260 1.00 0.00 112 TYR A O 17
ATOM 16904 N N . HIS A 1 32 ? 2.604 4.379 1.375 1.00 0.00 113 HIS A N 17
ATOM 16905 C CA . HIS A 1 32 ? 3.085 5.683 0.939 1.00 0.00 113 HIS A CA 17
ATOM 16906 C C . HIS A 1 32 ? 3.181 5.641 -0.578 1.00 0.00 113 HIS A C 17
ATOM 16907 O O . HIS A 1 32 ? 3.431 4.580 -1.148 1.00 0.00 113 HIS A O 17
ATOM 16921 N N . ILE A 1 33 ? 2.984 6.783 -1.224 1.00 0.00 114 ILE A N 17
ATOM 16922 C CA . ILE A 1 33 ? 3.020 6.874 -2.685 1.00 0.00 114 ILE A CA 17
ATOM 16923 C C . ILE A 1 33 ? 4.346 6.397 -3.285 1.00 0.00 114 ILE A C 17
ATOM 16924 O O . ILE A 1 33 ? 4.433 6.161 -4.486 1.00 0.00 114 ILE A O 17
ATOM 16940 N N . HIS A 1 34 ? 5.374 6.271 -2.457 1.00 0.00 115 HIS A N 17
ATOM 16941 C CA . HIS A 1 34 ? 6.677 5.796 -2.921 1.00 0.00 115 HIS A CA 17
ATOM 16942 C C . HIS A 1 34 ? 6.884 4.318 -2.600 1.00 0.00 115 HIS A C 17
ATOM 16943 O O . HIS A 1 34 ? 7.859 3.712 -3.043 1.00 0.00 115 HIS A O 17
ATOM 16958 N N . CYS A 1 35 ? 5.958 3.732 -1.851 1.00 0.00 116 CYS A N 17
ATOM 16959 C CA . CYS A 1 35 ? 6.086 2.342 -1.434 1.00 0.00 116 CYS A CA 17
ATOM 16960 C C . CYS A 1 35 ? 5.165 1.472 -2.271 1.00 0.00 116 CYS A C 17
ATOM 16961 O O . CYS A 1 35 ? 4.813 0.349 -1.904 1.00 0.00 116 CYS A O 17
ATOM 16968 N N . LEU A 1 36 ? 4.789 2.027 -3.409 1.00 0.00 117 LEU A N 17
ATOM 16969 C CA . LEU A 1 36 ? 3.971 1.344 -4.383 1.00 0.00 117 LEU A CA 17
ATOM 16970 C C . LEU A 1 36 ? 4.839 0.772 -5.495 1.00 0.00 117 LEU A C 17
ATOM 16971 O O . LEU A 1 36 ? 6.068 0.852 -5.437 1.00 0.00 117 LEU A O 17
ATOM 16987 N N . ASN A 1 37 ? 4.205 0.209 -6.504 1.00 0.00 118 ASN A N 17
ATOM 16988 C CA . ASN A 1 37 ? 4.931 -0.283 -7.664 1.00 0.00 118 ASN A CA 17
ATOM 16989 C C . ASN A 1 37 ? 5.277 0.874 -8.580 1.00 0.00 118 ASN A C 17
ATOM 16990 O O . ASN A 1 37 ? 6.449 1.076 -8.900 1.00 0.00 118 ASN A O 17
ATOM 17001 N N . PRO A 1 38 ? 4.288 1.664 -9.007 1.00 0.00 119 PRO A N 17
ATOM 17002 C CA . PRO A 1 38 ? 4.534 2.927 -9.665 1.00 0.00 119 PRO A CA 17
ATOM 17003 C C . PRO A 1 38 ? 4.517 4.084 -8.664 1.00 0.00 119 PRO A C 17
ATOM 17004 O O . PRO A 1 38 ? 3.447 4.518 -8.233 1.00 0.00 119 PRO A O 17
ATOM 17015 N N . PRO A 1 39 ? 5.695 4.578 -8.257 1.00 0.00 120 PRO A N 17
ATOM 17016 C CA . PRO A 1 39 ? 5.801 5.651 -7.264 1.00 0.00 120 PRO A CA 17
ATOM 17017 C C . PRO A 1 39 ? 5.201 6.958 -7.747 1.00 0.00 120 PRO A C 17
ATOM 17018 O O . PRO A 1 39 ? 5.428 7.392 -8.878 1.00 0.00 120 PRO A O 17
ATOM 17029 N N . LEU A 1 40 ? 4.441 7.577 -6.870 1.00 0.00 121 LEU A N 17
ATOM 17030 C CA . LEU A 1 40 ? 3.750 8.813 -7.174 1.00 0.00 121 LEU A CA 17
ATOM 17031 C C . LEU A 1 40 ? 4.423 9.988 -6.479 1.00 0.00 121 LEU A C 17
ATOM 17032 O O . LEU A 1 40 ? 4.937 9.853 -5.365 1.00 0.00 121 LEU A O 17
ATOM 17048 N N . PRO A 1 41 ? 4.459 11.149 -7.150 1.00 0.00 122 PRO A N 17
ATOM 17049 C CA . PRO A 1 41 ? 5.011 12.382 -6.591 1.00 0.00 122 PRO A CA 17
ATOM 17050 C C . PRO A 1 41 ? 4.023 13.070 -5.659 1.00 0.00 122 PRO A C 17
ATOM 17051 O O . PRO A 1 41 ? 4.365 14.027 -4.965 1.00 0.00 122 PRO A O 17
ATOM 17062 N N . GLU A 1 42 ? 2.796 12.571 -5.659 1.00 0.00 123 GLU A N 17
ATOM 17063 C CA . GLU A 1 42 ? 1.731 13.114 -4.830 1.00 0.00 123 GLU A CA 17
ATOM 17064 C C . GLU A 1 42 ? 0.571 12.132 -4.801 1.00 0.00 123 GLU A C 17
ATOM 17065 O O . GLU A 1 42 ? 0.488 11.246 -5.656 1.00 0.00 123 GLU A O 17
ATOM 17077 N N . ILE A 1 43 ? -0.294 12.260 -3.802 1.00 0.00 124 ILE A N 17
ATOM 17078 C CA . ILE A 1 43 ? -1.506 11.474 -3.730 1.00 0.00 124 ILE A CA 17
ATOM 17079 C C . ILE A 1 43 ? -2.350 11.680 -4.994 1.00 0.00 124 ILE A C 17
ATOM 17080 O O . ILE A 1 43 ? -2.639 12.813 -5.382 1.00 0.00 124 ILE A O 17
ATOM 17096 N N . PRO A 1 44 ? -2.737 10.571 -5.648 1.00 0.00 125 PRO A N 17
ATOM 17097 C CA . PRO A 1 44 ? -3.405 10.586 -6.959 1.00 0.00 125 PRO A CA 17
ATOM 17098 C C . PRO A 1 44 ? -4.702 11.373 -6.963 1.00 0.00 125 PRO A C 17
ATOM 17099 O O . PRO A 1 44 ? -5.355 11.511 -5.934 1.00 0.00 125 PRO A O 17
ATOM 17110 N N . ASN A 1 45 ? -5.078 11.873 -8.124 1.00 0.00 126 ASN A N 17
ATOM 17111 C CA . ASN A 1 45 ? -6.263 12.706 -8.246 1.00 0.00 126 ASN A CA 17
ATOM 17112 C C . ASN A 1 45 ? -7.430 11.882 -8.773 1.00 0.00 126 ASN A C 17
ATOM 17113 O O . ASN A 1 45 ? -8.012 12.194 -9.811 1.00 0.00 126 ASN A O 17
ATOM 17124 N N . GLY A 1 46 ? -7.744 10.810 -8.063 1.00 0.00 127 GLY A N 17
ATOM 17125 C CA . GLY A 1 46 ? -8.838 9.951 -8.457 1.00 0.00 127 GLY A CA 17
ATOM 17126 C C . GLY A 1 46 ? -8.813 8.629 -7.719 1.00 0.00 127 GLY A C 17
ATOM 17127 O O . GLY A 1 46 ? -7.917 8.390 -6.917 1.00 0.00 127 GLY A O 17
ATOM 17131 N N . GLU A 1 47 ? -9.811 7.797 -7.992 1.00 0.00 128 GLU A N 17
ATOM 17132 C CA . GLU A 1 47 ? -9.928 6.451 -7.424 1.00 0.00 128 GLU A CA 17
ATOM 17133 C C . GLU A 1 47 ? -8.605 5.708 -7.509 1.00 0.00 128 GLU A C 17
ATOM 17134 O O . GLU A 1 47 ? -8.217 5.221 -8.573 1.00 0.00 128 GLU A O 17
ATOM 17146 N N . TRP A 1 48 ? -7.901 5.648 -6.397 1.00 0.00 129 TRP A N 17
ATOM 17147 C CA . TRP A 1 48 ? -6.647 4.938 -6.350 1.00 0.00 129 TRP A CA 17
ATOM 17148 C C . TRP A 1 48 ? -6.837 3.576 -5.713 1.00 0.00 129 TRP A C 17
ATOM 17149 O O . TRP A 1 48 ? -7.512 3.442 -4.687 1.00 0.00 129 TRP A O 17
ATOM 17170 N N . LEU A 1 49 ? -6.237 2.571 -6.322 1.00 0.00 130 LEU A N 17
ATOM 17171 C CA . LEU A 1 49 ? -6.294 1.219 -5.797 1.00 0.00 130 LEU A CA 17
ATOM 17172 C C . LEU A 1 49 ? -4.900 0.712 -5.479 1.00 0.00 130 LEU A C 17
ATOM 17173 O O . LEU A 1 49 ? -3.938 1.012 -6.182 1.00 0.00 130 LEU A O 17
ATOM 17189 N N . CYS A 1 50 ? -4.810 -0.054 -4.408 1.00 0.00 131 CYS A N 17
ATOM 17190 C CA . CYS A 1 50 ? -3.546 -0.629 -3.981 1.00 0.00 131 CYS A CA 17
ATOM 17191 C C . CYS A 1 50 ? -3.115 -1.715 -4.969 1.00 0.00 131 CYS A C 17
ATOM 17192 O O . CYS A 1 50 ? -3.946 -2.207 -5.733 1.00 0.00 131 CYS A O 17
ATOM 17199 N N . PRO A 1 51 ? -1.833 -2.129 -4.948 1.00 0.00 132 PRO A N 17
ATOM 17200 C CA . PRO A 1 51 ? -1.314 -3.176 -5.849 1.00 0.00 132 PRO A CA 17
ATOM 17201 C C . PRO A 1 51 ? -2.092 -4.493 -5.759 1.00 0.00 132 PRO A C 17
ATOM 17202 O O . PRO A 1 51 ? -2.033 -5.328 -6.661 1.00 0.00 132 PRO A O 17
ATOM 17213 N N . ARG A 1 52 ? -2.819 -4.676 -4.664 1.00 0.00 133 ARG A N 17
ATOM 17214 C CA . ARG A 1 52 ? -3.630 -5.871 -4.474 1.00 0.00 133 ARG A CA 17
ATOM 17215 C C . ARG A 1 52 ? -4.913 -5.775 -5.300 1.00 0.00 133 ARG A C 17
ATOM 17216 O O . ARG A 1 52 ? -5.406 -6.770 -5.828 1.00 0.00 133 ARG A O 17
ATOM 17237 N N . CYS A 1 53 ? -5.448 -4.565 -5.397 1.00 0.00 134 CYS A N 17
ATOM 17238 C CA . CYS A 1 53 ? -6.707 -4.326 -6.097 1.00 0.00 134 CYS A CA 17
ATOM 17239 C C . CYS A 1 53 ? -6.498 -4.030 -7.583 1.00 0.00 134 CYS A C 17
ATOM 17240 O O . CYS A 1 53 ? -7.444 -4.077 -8.365 1.00 0.00 134 CYS A O 17
ATOM 17247 N N . THR A 1 54 ? -5.264 -3.732 -7.970 1.00 0.00 135 THR A N 17
ATOM 17248 C CA . THR A 1 54 ? -4.966 -3.360 -9.348 1.00 0.00 135 THR A CA 17
ATOM 17249 C C . THR A 1 54 ? -4.826 -4.577 -10.263 1.00 0.00 135 THR A C 17
ATOM 17250 O O . THR A 1 54 ? -4.405 -4.446 -11.413 1.00 0.00 135 THR A O 17
ATOM 17261 N N . CYS A 1 55 ? -5.180 -5.751 -9.759 1.00 0.00 136 CYS A N 17
ATOM 17262 C CA . CYS A 1 55 ? -5.083 -6.977 -10.540 1.00 0.00 136 CYS A CA 17
ATOM 17263 C C . CYS A 1 55 ? -6.178 -7.024 -11.608 1.00 0.00 136 CYS A C 17
ATOM 17264 O O . CYS A 1 55 ? -7.370 -6.961 -11.296 1.00 0.00 136 CYS A O 17
ATOM 17272 N N . PRO A 1 56 ? -5.779 -7.118 -12.887 1.00 0.00 137 PRO A N 17
ATOM 17273 C CA . PRO A 1 56 ? -6.717 -7.172 -14.011 1.00 0.00 137 PRO A CA 17
ATOM 17274 C C . PRO A 1 56 ? -7.367 -8.548 -14.168 1.00 0.00 137 PRO A C 17
ATOM 17275 O O . PRO A 1 56 ? -7.425 -9.321 -13.210 1.00 0.00 137 PRO A O 17
ATOM 17286 N N . ALA A 1 57 ? -7.851 -8.843 -15.375 1.00 0.00 138 ALA A N 17
ATOM 17287 C CA . ALA A 1 57 ? -8.544 -10.100 -15.662 1.00 0.00 138 ALA A CA 17
ATOM 17288 C C . ALA A 1 57 ? -7.769 -11.319 -15.161 1.00 0.00 138 ALA A C 17
ATOM 17289 O O . ALA A 1 57 ? -6.686 -11.634 -15.657 1.00 0.00 138 ALA A O 17
ATOM 17296 N N . LEU A 1 58 ? -8.339 -11.998 -14.172 1.00 0.00 139 LEU A N 17
ATOM 17297 C CA . LEU A 1 58 ? -7.722 -13.185 -13.595 1.00 0.00 139 LEU A CA 17
ATOM 17298 C C . LEU A 1 58 ? -7.810 -14.364 -14.562 1.00 0.00 139 LEU A C 17
ATOM 17299 O O . LEU A 1 58 ? -6.942 -15.235 -14.581 1.00 0.00 139 LEU A O 17
ATOM 17315 N N . LYS A 1 59 ? -8.855 -14.368 -15.382 1.00 0.00 140 LYS A N 17
ATOM 17316 C CA . LYS A 1 59 ? -9.098 -15.465 -16.310 1.00 0.00 140 LYS A CA 17
ATOM 17317 C C . LYS A 1 59 ? -8.426 -15.217 -17.659 1.00 0.00 140 LYS A C 17
ATOM 17318 O O . LYS A 1 59 ? -8.729 -15.883 -18.649 1.00 0.00 140 LYS A O 17
ATOM 17337 N N . GLY A 1 60 ? -7.505 -14.262 -17.685 1.00 0.00 141 GLY A N 17
ATOM 17338 C CA . GLY A 1 60 ? -6.734 -14.004 -18.883 1.00 0.00 141 GLY A CA 17
ATOM 17339 C C . GLY A 1 60 ? -5.371 -14.653 -18.808 1.00 0.00 141 GLY A C 17
ATOM 17340 O O . GLY A 1 60 ? -4.497 -14.192 -18.072 1.00 0.00 141 GLY A O 17
ATOM 17344 N N . LYS A 1 61 ? -5.194 -15.743 -19.539 1.00 0.00 142 LYS A N 17
ATOM 17345 C CA . LYS A 1 61 ? -3.938 -16.480 -19.512 1.00 0.00 142 LYS A CA 17
ATOM 17346 C C . LYS A 1 61 ? -3.340 -16.575 -20.911 1.00 0.00 142 LYS A C 17
ATOM 17347 O O . LYS A 1 61 ? -3.639 -17.552 -21.629 1.00 0.00 142 LYS A O 17
ATOM 17367 N N . ALA B 2 1 ? -7.106 11.093 -4.093 1.00 0.00 144 ALA B N 17
ATOM 17368 C CA . ALA B 2 1 ? -7.438 9.653 -4.122 1.00 0.00 144 ALA B CA 17
ATOM 17369 C C . ALA B 2 1 ? -7.987 9.238 -2.767 1.00 0.00 144 ALA B C 17
ATOM 17370 O O . ALA B 2 1 ? -9.153 8.856 -2.661 1.00 0.00 144 ALA B O 17
ATOM 17379 N N . ARG B 2 2 ? -7.136 9.366 -1.744 1.00 0.00 145 ARG B N 17
ATOM 17380 C CA . ARG B 2 2 ? -7.468 9.063 -0.347 1.00 0.00 145 ARG B CA 17
ATOM 17381 C C . ARG B 2 2 ? -6.176 8.923 0.441 1.00 0.00 145 ARG B C 17
ATOM 17382 O O . ARG B 2 2 ? -5.317 8.148 0.063 1.00 0.00 145 ARG B O 17
ATOM 17403 N N . THR B 2 3 ? -6.026 9.653 1.520 1.00 0.00 146 THR B N 17
ATOM 17404 C CA . THR B 2 3 ? -4.805 9.571 2.309 1.00 0.00 146 THR B CA 17
ATOM 17405 C C . THR B 2 3 ? -5.086 9.819 3.790 1.00 0.00 146 THR B C 17
ATOM 17406 O O . THR B 2 3 ? -6.087 10.438 4.146 1.00 0.00 146 THR B O 17
ATOM 17417 N N . LYS B 2 4 ? -4.208 9.309 4.644 1.00 0.00 147 LYS B N 17
ATOM 17418 C CA . LYS B 2 4 ? -4.293 9.541 6.079 1.00 0.00 147 LYS B CA 17
ATOM 17419 C C . LYS B 2 4 ? -2.957 10.045 6.550 1.00 0.00 147 LYS B C 17
ATOM 17420 O O . LYS B 2 4 ? -1.969 9.885 5.861 1.00 0.00 147 LYS B O 17
ATOM 17439 N N . GLN B 2 5 ? -2.940 10.630 7.718 1.00 0.00 148 GLN B N 17
ATOM 17440 C CA . GLN B 2 5 ? -1.717 11.134 8.322 1.00 0.00 148 GLN B CA 17
ATOM 17441 C C . GLN B 2 5 ? -1.793 10.934 9.823 1.00 0.00 148 GLN B C 17
ATOM 17442 O O . GLN B 2 5 ? -1.944 11.881 10.594 1.00 0.00 148 GLN B O 17
ATOM 17456 N N . THR B 2 6 ? -1.690 9.675 10.217 1.00 0.00 149 THR B N 17
ATOM 17457 C CA . THR B 2 6 ? -1.965 9.263 11.582 1.00 0.00 149 THR B CA 17
ATOM 17458 C C . THR B 2 6 ? -0.771 9.507 12.514 1.00 0.00 149 THR B C 17
ATOM 17459 O O . THR B 2 6 ? -0.888 10.246 13.495 1.00 0.00 149 THR B O 17
ATOM 17470 N N . ALA B 2 7 ? 0.371 8.916 12.193 1.00 0.00 150 ALA B N 17
ATOM 17471 C CA . ALA B 2 7 ? 1.551 8.995 13.046 1.00 0.00 150 ALA B CA 17
ATOM 17472 C C . ALA B 2 7 ? 2.769 8.433 12.335 1.00 0.00 150 ALA B C 17
ATOM 17473 O O . ALA B 2 7 ? 3.160 7.292 12.567 1.00 0.00 150 ALA B O 17
ATOM 17480 N N . ARG B 2 8 ? 3.350 9.217 11.445 1.00 0.00 151 ARG B N 17
ATOM 17481 C CA . ARG B 2 8 ? 4.557 8.798 10.751 1.00 0.00 151 ARG B CA 17
ATOM 17482 C C . ARG B 2 8 ? 5.696 8.694 11.756 1.00 0.00 151 ARG B C 17
ATOM 17483 O O . ARG B 2 8 ? 5.999 9.645 12.479 1.00 0.00 151 ARG B O 17
ATOM 17535 N N . SER B 2 10 ? 8.837 8.753 12.264 1.00 0.00 153 SER B N 17
ATOM 17536 C CA . SER B 2 10 ? 10.180 9.266 12.071 1.00 0.00 153 SER B CA 17
ATOM 17537 C C . SER B 2 10 ? 10.315 10.663 12.673 1.00 0.00 153 SER B C 17
ATOM 17538 O O . SER B 2 10 ? 11.423 11.154 12.869 1.00 0.00 153 SER B O 17
ATOM 17546 N N . THR B 2 11 ? 9.189 11.302 12.964 1.00 0.00 154 THR B N 17
ATOM 17547 C CA . THR B 2 11 ? 9.208 12.625 13.568 1.00 0.00 154 THR B CA 17
ATOM 17548 C C . THR B 2 11 ? 8.809 12.562 15.038 1.00 0.00 154 THR B C 17
ATOM 17549 O O . THR B 2 11 ? 7.869 11.854 15.407 1.00 0.00 154 THR B O 17
ATOM 17562 N N . ASP A 1 6 ? -13.409 3.207 5.785 1.00 0.00 87 ASP A N 18
ATOM 17563 C CA . ASP A 1 6 ? -12.768 4.464 6.153 1.00 0.00 87 ASP A CA 18
ATOM 17564 C C . ASP A 1 6 ? -11.585 4.188 7.061 1.00 0.00 87 ASP A C 18
ATOM 17565 O O . ASP A 1 6 ? -10.504 4.758 6.893 1.00 0.00 87 ASP A O 18
ATOM 17574 N N . HIS A 1 7 ? -11.794 3.294 8.016 1.00 0.00 88 HIS A N 18
ATOM 17575 C CA . HIS A 1 7 ? -10.740 2.898 8.926 1.00 0.00 88 HIS A CA 18
ATOM 17576 C C . HIS A 1 7 ? -9.826 1.877 8.262 1.00 0.00 88 HIS A C 18
ATOM 17577 O O . HIS A 1 7 ? -9.952 0.671 8.477 1.00 0.00 88 HIS A O 18
ATOM 17592 N N . HIS A 1 8 ? -8.930 2.362 7.426 1.00 0.00 89 HIS A N 18
ATOM 17593 C CA . HIS A 1 8 ? -7.859 1.528 6.917 1.00 0.00 89 HIS A CA 18
ATOM 17594 C C . HIS A 1 8 ? -6.722 1.539 7.936 1.00 0.00 89 HIS A C 18
ATOM 17595 O O . HIS A 1 8 ? -6.821 2.250 8.941 1.00 0.00 89 HIS A O 18
ATOM 17610 N N . MET A 1 9 ? -5.658 0.782 7.705 1.00 0.00 90 MET A N 18
ATOM 17611 C CA . MET A 1 9 ? -4.578 0.699 8.691 1.00 0.00 90 MET A CA 18
ATOM 17612 C C . MET A 1 9 ? -3.987 2.081 8.979 1.00 0.00 90 MET A C 18
ATOM 17613 O O . MET A 1 9 ? -4.156 3.028 8.204 1.00 0.00 90 MET A O 18
ATOM 17627 N N . GLU A 1 10 ? -3.308 2.192 10.107 1.00 0.00 91 GLU A N 18
ATOM 17628 C CA . GLU A 1 10 ? -2.751 3.461 10.557 1.00 0.00 91 GLU A CA 18
ATOM 17629 C C . GLU A 1 10 ? -1.257 3.527 10.266 1.00 0.00 91 GLU A C 18
ATOM 17630 O O . GLU A 1 10 ? -0.502 4.222 10.939 1.00 0.00 91 GLU A O 18
ATOM 17642 N N . PHE A 1 11 ? -0.853 2.775 9.267 1.00 0.00 92 PHE A N 18
ATOM 17643 C CA . PHE A 1 11 ? 0.501 2.812 8.756 1.00 0.00 92 PHE A CA 18
ATOM 17644 C C . PHE A 1 11 ? 0.575 2.070 7.440 1.00 0.00 92 PHE A C 18
ATOM 17645 O O . PHE A 1 11 ? -0.149 1.102 7.202 1.00 0.00 92 PHE A O 18
ATOM 17662 N N . CYS A 1 12 ? 1.436 2.571 6.592 1.00 0.00 93 CYS A N 18
ATOM 17663 C CA . CYS A 1 12 ? 1.682 2.021 5.282 1.00 0.00 93 CYS A CA 18
ATOM 17664 C C . CYS A 1 12 ? 2.202 0.595 5.391 1.00 0.00 93 CYS A C 18
ATOM 17665 O O . CYS A 1 12 ? 3.306 0.372 5.871 1.00 0.00 93 CYS A O 18
ATOM 17672 N N . ARG A 1 13 ? 1.380 -0.355 4.937 1.00 0.00 94 ARG A N 18
ATOM 17673 C CA . ARG A 1 13 ? 1.647 -1.789 5.063 1.00 0.00 94 ARG A CA 18
ATOM 17674 C C . ARG A 1 13 ? 3.068 -2.164 4.642 1.00 0.00 94 ARG A C 18
ATOM 17675 O O . ARG A 1 13 ? 3.652 -3.108 5.173 1.00 0.00 94 ARG A O 18
ATOM 17696 N N . VAL A 1 14 ? 3.617 -1.423 3.691 1.00 0.00 95 VAL A N 18
ATOM 17697 C CA . VAL A 1 14 ? 4.952 -1.705 3.182 1.00 0.00 95 VAL A CA 18
ATOM 17698 C C . VAL A 1 14 ? 6.005 -1.502 4.257 1.00 0.00 95 VAL A C 18
ATOM 17699 O O . VAL A 1 14 ? 6.798 -2.400 4.539 1.00 0.00 95 VAL A O 18
ATOM 17712 N N . CYS A 1 15 ? 6.007 -0.326 4.868 1.00 0.00 96 CYS A N 18
ATOM 17713 C CA . CYS A 1 15 ? 7.104 0.045 5.736 1.00 0.00 96 CYS A CA 18
ATOM 17714 C C . CYS A 1 15 ? 6.684 0.192 7.204 1.00 0.00 96 CYS A C 18
ATOM 17715 O O . CYS A 1 15 ? 7.530 0.297 8.093 1.00 0.00 96 CYS A O 18
ATOM 17722 N N . LYS A 1 16 ? 5.375 0.209 7.426 1.00 0.00 97 LYS A N 18
ATOM 17723 C CA . LYS A 1 16 ? 4.758 0.259 8.765 1.00 0.00 97 LYS A CA 18
ATOM 17724 C C . LYS A 1 16 ? 4.803 1.672 9.372 1.00 0.00 97 LYS A C 18
ATOM 17725 O O . LYS A 1 16 ? 4.492 1.867 10.542 1.00 0.00 97 LYS A O 18
ATOM 17744 N N . ASP A 1 17 ? 5.147 2.645 8.537 1.00 0.00 98 ASP A N 18
ATOM 17745 C CA . ASP A 1 17 ? 5.117 4.066 8.889 1.00 0.00 98 ASP A CA 18
ATOM 17746 C C . ASP A 1 17 ? 3.715 4.618 8.668 1.00 0.00 98 ASP A C 18
ATOM 17747 O O . ASP A 1 17 ? 3.097 4.327 7.645 1.00 0.00 98 ASP A O 18
ATOM 17756 N N . GLY A 1 18 ? 3.230 5.460 9.571 1.00 0.00 99 GLY A N 18
ATOM 17757 C CA . GLY A 1 18 ? 1.873 5.935 9.458 1.00 0.00 99 GLY A CA 18
ATOM 17758 C C . GLY A 1 18 ? 1.842 7.333 8.911 1.00 0.00 99 GLY A C 18
ATOM 17759 O O . GLY A 1 18 ? 1.249 8.230 9.496 1.00 0.00 99 GLY A O 18
ATOM 17763 N N . GLY A 1 19 ? 2.516 7.532 7.801 1.00 0.00 100 GLY A N 18
ATOM 17764 C CA . GLY A 1 19 ? 2.597 8.852 7.231 1.00 0.00 100 GLY A CA 18
ATOM 17765 C C . GLY A 1 19 ? 1.358 9.209 6.466 1.00 0.00 100 GLY A C 18
ATOM 17766 O O . GLY A 1 19 ? 0.241 8.898 6.882 1.00 0.00 100 GLY A O 18
ATOM 17770 N N . GLU A 1 20 ? 1.559 9.876 5.361 1.00 0.00 101 GLU A N 18
ATOM 17771 C CA . GLU A 1 20 ? 0.482 10.151 4.440 1.00 0.00 101 GLU A CA 18
ATOM 17772 C C . GLU A 1 20 ? 0.154 8.871 3.680 1.00 0.00 101 GLU A C 18
ATOM 17773 O O . GLU A 1 20 ? 0.907 8.437 2.807 1.00 0.00 101 GLU A O 18
ATOM 17785 N N . LEU A 1 21 ? -0.961 8.261 4.039 1.00 0.00 102 LEU A N 18
ATOM 17786 C CA . LEU A 1 21 ? -1.285 6.930 3.566 1.00 0.00 102 LEU A CA 18
ATOM 17787 C C . LEU A 1 21 ? -2.422 6.958 2.582 1.00 0.00 102 LEU A C 18
ATOM 17788 O O . LEU A 1 21 ? -3.534 7.370 2.908 1.00 0.00 102 LEU A O 18
ATOM 17804 N N . LEU A 1 22 ? -2.131 6.466 1.403 1.00 0.00 103 LEU A N 18
ATOM 17805 C CA . LEU A 1 22 ? -3.053 6.444 0.310 1.00 0.00 103 LEU A CA 18
ATOM 17806 C C . LEU A 1 22 ? -4.165 5.466 0.631 1.00 0.00 103 LEU A C 18
ATOM 17807 O O . LEU A 1 22 ? -3.960 4.250 0.624 1.00 0.00 103 LEU A O 18
ATOM 17823 N N . CYS A 1 23 ? -5.320 6.004 0.970 1.00 0.00 104 CYS A N 18
ATOM 17824 C CA . CYS A 1 23 ? -6.454 5.188 1.332 1.00 0.00 104 CYS A CA 18
ATOM 17825 C C . CYS A 1 23 ? -7.012 4.524 0.091 1.00 0.00 104 CYS A C 18
ATOM 17826 O O . CYS A 1 23 ? -7.715 5.164 -0.692 1.00 0.00 104 CYS A O 18
ATOM 17834 N N . CYS A 1 24 ? -6.648 3.262 -0.107 1.00 0.00 105 CYS A N 18
ATOM 17835 C CA . CYS A 1 24 ? -7.179 2.490 -1.223 1.00 0.00 105 CYS A CA 18
ATOM 17836 C C . CYS A 1 24 ? -8.696 2.615 -1.256 1.00 0.00 105 CYS A C 18
ATOM 17837 O O . CYS A 1 24 ? -9.378 2.305 -0.280 1.00 0.00 105 CYS A O 18
ATOM 17844 N N . ASP A 1 25 ? -9.215 3.074 -2.380 1.00 0.00 106 ASP A N 18
ATOM 17845 C CA . ASP A 1 25 ? -10.623 3.441 -2.474 1.00 0.00 106 ASP A CA 18
ATOM 17846 C C . ASP A 1 25 ? -11.548 2.222 -2.436 1.00 0.00 106 ASP A C 18
ATOM 17847 O O . ASP A 1 25 ? -12.754 2.357 -2.231 1.00 0.00 106 ASP A O 18
ATOM 17856 N N . THR A 1 26 ? -10.992 1.028 -2.605 1.00 0.00 107 THR A N 18
ATOM 17857 C CA . THR A 1 26 ? -11.811 -0.175 -2.594 1.00 0.00 107 THR A CA 18
ATOM 17858 C C . THR A 1 26 ? -11.562 -1.056 -1.369 1.00 0.00 107 THR A C 18
ATOM 17859 O O . THR A 1 26 ? -12.350 -1.962 -1.095 1.00 0.00 107 THR A O 18
ATOM 17870 N N . CYS A 1 27 ? -10.486 -0.805 -0.629 1.00 0.00 108 CYS A N 18
ATOM 17871 C CA . CYS A 1 27 ? -10.147 -1.673 0.492 1.00 0.00 108 CYS A CA 18
ATOM 17872 C C . CYS A 1 27 ? -9.335 -0.918 1.546 1.00 0.00 108 CYS A C 18
ATOM 17873 O O . CYS A 1 27 ? -8.630 0.041 1.227 1.00 0.00 108 CYS A O 18
ATOM 17880 N N . PRO A 1 28 ? -9.415 -1.357 2.816 1.00 0.00 109 PRO A N 18
ATOM 17881 C CA . PRO A 1 28 ? -8.754 -0.683 3.941 1.00 0.00 109 PRO A CA 18
ATOM 17882 C C . PRO A 1 28 ? -7.232 -0.893 3.997 1.00 0.00 109 PRO A C 18
ATOM 17883 O O . PRO A 1 28 ? -6.681 -1.223 5.051 1.00 0.00 109 PRO A O 18
ATOM 17894 N N . SER A 1 29 ? -6.558 -0.675 2.877 1.00 0.00 110 SER A N 18
ATOM 17895 C CA . SER A 1 29 ? -5.102 -0.733 2.838 1.00 0.00 110 SER A CA 18
ATOM 17896 C C . SER A 1 29 ? -4.512 0.674 2.880 1.00 0.00 110 SER A C 18
ATOM 17897 O O . SER A 1 29 ? -5.030 1.598 2.249 1.00 0.00 110 SER A O 18
ATOM 17905 N N . SER A 1 30 ? -3.436 0.828 3.635 1.00 0.00 111 SER A N 18
ATOM 17906 C CA . SER A 1 30 ? -2.732 2.095 3.728 1.00 0.00 111 SER A CA 18
ATOM 17907 C C . SER A 1 30 ? -1.326 1.964 3.164 1.00 0.00 111 SER A C 18
ATOM 17908 O O . SER A 1 30 ? -0.571 1.072 3.555 1.00 0.00 111 SER A O 18
ATOM 17916 N N . TYR A 1 31 ? -0.983 2.851 2.244 1.00 0.00 112 TYR A N 18
ATOM 17917 C CA . TYR A 1 31 ? 0.306 2.801 1.560 1.00 0.00 112 TYR A CA 18
ATOM 17918 C C . TYR A 1 31 ? 0.872 4.198 1.392 1.00 0.00 112 TYR A C 18
ATOM 17919 O O . TYR A 1 31 ? 0.143 5.178 1.444 1.00 0.00 112 TYR A O 18
ATOM 17937 N N . HIS A 1 32 ? 2.175 4.287 1.207 1.00 0.00 113 HIS A N 18
ATOM 17938 C CA . HIS A 1 32 ? 2.792 5.548 0.828 1.00 0.00 113 HIS A CA 18
ATOM 17939 C C . HIS A 1 32 ? 2.849 5.627 -0.680 1.00 0.00 113 HIS A C 18
ATOM 17940 O O . HIS A 1 32 ? 3.020 4.604 -1.340 1.00 0.00 113 HIS A O 18
ATOM 17954 N N . ILE A 1 33 ? 2.745 6.832 -1.222 1.00 0.00 114 ILE A N 18
ATOM 17955 C CA . ILE A 1 33 ? 2.931 7.033 -2.650 1.00 0.00 114 ILE A CA 18
ATOM 17956 C C . ILE A 1 33 ? 4.346 6.635 -3.069 1.00 0.00 114 ILE A C 18
ATOM 17957 O O . ILE A 1 33 ? 4.610 6.398 -4.242 1.00 0.00 114 ILE A O 18
ATOM 17973 N N . HIS A 1 34 ? 5.251 6.563 -2.095 1.00 0.00 115 HIS A N 18
ATOM 17974 C CA . HIS A 1 34 ? 6.643 6.214 -2.362 1.00 0.00 115 HIS A CA 18
ATOM 17975 C C . HIS A 1 34 ? 6.933 4.743 -2.065 1.00 0.00 115 HIS A C 18
ATOM 17976 O O . HIS A 1 34 ? 7.985 4.232 -2.437 1.00 0.00 115 HIS A O 18
ATOM 17991 N N . CYS A 1 35 ? 6.001 4.056 -1.414 1.00 0.00 116 CYS A N 18
ATOM 17992 C CA . CYS A 1 35 ? 6.188 2.637 -1.121 1.00 0.00 116 CYS A CA 18
ATOM 17993 C C . CYS A 1 35 ? 5.361 1.801 -2.086 1.00 0.00 116 CYS A C 18
ATOM 17994 O O . CYS A 1 35 ? 5.113 0.619 -1.859 1.00 0.00 116 CYS A O 18
ATOM 18001 N N . LEU A 1 36 ? 4.931 2.437 -3.160 1.00 0.00 117 LEU A N 18
ATOM 18002 C CA . LEU A 1 36 ? 4.150 1.777 -4.179 1.00 0.00 117 LEU A CA 18
ATOM 18003 C C . LEU A 1 36 ? 5.053 1.233 -5.270 1.00 0.00 117 LEU A C 18
ATOM 18004 O O . LEU A 1 36 ? 6.272 1.403 -5.213 1.00 0.00 117 LEU A O 18
ATOM 18020 N N . ASN A 1 37 ? 4.463 0.593 -6.261 1.00 0.00 118 ASN A N 18
ATOM 18021 C CA . ASN A 1 37 ? 5.240 0.032 -7.358 1.00 0.00 118 ASN A CA 18
ATOM 18022 C C . ASN A 1 37 ? 5.621 1.119 -8.341 1.00 0.00 118 ASN A C 18
ATOM 18023 O O . ASN A 1 37 ? 6.803 1.282 -8.650 1.00 0.00 118 ASN A O 18
ATOM 18034 N N . PRO A 1 38 ? 4.647 1.875 -8.859 1.00 0.00 119 PRO A N 18
ATOM 18035 C CA . PRO A 1 38 ? 4.906 3.108 -9.566 1.00 0.00 119 PRO A CA 18
ATOM 18036 C C . PRO A 1 38 ? 4.739 4.310 -8.632 1.00 0.00 119 PRO A C 18
ATOM 18037 O O . PRO A 1 38 ? 3.639 4.851 -8.508 1.00 0.00 119 PRO A O 18
ATOM 18048 N N . PRO A 1 39 ? 5.816 4.727 -7.944 1.00 0.00 120 PRO A N 18
ATOM 18049 C CA . PRO A 1 39 ? 5.748 5.780 -6.924 1.00 0.00 120 PRO A CA 18
ATOM 18050 C C . PRO A 1 39 ? 5.234 7.109 -7.464 1.00 0.00 120 PRO A C 18
ATOM 18051 O O . PRO A 1 39 ? 5.615 7.555 -8.549 1.00 0.00 120 PRO A O 18
ATOM 18062 N N . LEU A 1 40 ? 4.377 7.729 -6.671 1.00 0.00 121 LEU A N 18
ATOM 18063 C CA . LEU A 1 40 ? 3.720 8.970 -7.033 1.00 0.00 121 LEU A CA 18
ATOM 18064 C C . LEU A 1 40 ? 4.349 10.140 -6.288 1.00 0.00 121 LEU A C 18
ATOM 18065 O O . LEU A 1 40 ? 4.790 9.991 -5.148 1.00 0.00 121 LEU A O 18
ATOM 18081 N N . PRO A 1 41 ? 4.418 11.314 -6.935 1.00 0.00 122 PRO A N 18
ATOM 18082 C CA . PRO A 1 41 ? 4.949 12.530 -6.317 1.00 0.00 122 PRO A CA 18
ATOM 18083 C C . PRO A 1 41 ? 3.919 13.225 -5.426 1.00 0.00 122 PRO A C 18
ATOM 18084 O O . PRO A 1 41 ? 4.239 14.172 -4.705 1.00 0.00 122 PRO A O 18
ATOM 18095 N N . GLU A 1 42 ? 2.685 12.737 -5.478 1.00 0.00 123 GLU A N 18
ATOM 18096 C CA . GLU A 1 42 ? 1.586 13.307 -4.713 1.00 0.00 123 GLU A CA 18
ATOM 18097 C C . GLU A 1 42 ? 0.391 12.368 -4.788 1.00 0.00 123 GLU A C 18
ATOM 18098 O O . GLU A 1 42 ? 0.303 11.542 -5.699 1.00 0.00 123 GLU A O 18
ATOM 18110 N N . ILE A 1 43 ? -0.503 12.483 -3.817 1.00 0.00 124 ILE A N 18
ATOM 18111 C CA . ILE A 1 43 ? -1.707 11.679 -3.758 1.00 0.00 124 ILE A CA 18
ATOM 18112 C C . ILE A 1 43 ? -2.582 11.872 -5.001 1.00 0.00 124 ILE A C 18
ATOM 18113 O O . ILE A 1 43 ? -2.879 13.001 -5.402 1.00 0.00 124 ILE A O 18
ATOM 18129 N N . PRO A 1 44 ? -2.990 10.751 -5.623 1.00 0.00 125 PRO A N 18
ATOM 18130 C CA . PRO A 1 44 ? -3.751 10.742 -6.879 1.00 0.00 125 PRO A CA 18
ATOM 18131 C C . PRO A 1 44 ? -5.138 11.366 -6.740 1.00 0.00 125 PRO A C 18
ATOM 18132 O O . PRO A 1 44 ? -5.725 11.400 -5.658 1.00 0.00 125 PRO A O 18
ATOM 18143 N N . ASN A 1 45 ? -5.654 11.858 -7.857 1.00 0.00 126 ASN A N 18
ATOM 18144 C CA . ASN A 1 45 ? -6.911 12.596 -7.872 1.00 0.00 126 ASN A CA 18
ATOM 18145 C C . ASN A 1 45 ? -8.096 11.677 -8.120 1.00 0.00 126 ASN A C 18
ATOM 18146 O O . ASN A 1 45 ? -9.174 11.886 -7.569 1.00 0.00 126 ASN A O 18
ATOM 18157 N N . GLY A 1 46 ? -7.894 10.656 -8.937 1.00 0.00 127 GLY A N 18
ATOM 18158 C CA . GLY A 1 46 ? -8.974 9.752 -9.271 1.00 0.00 127 GLY A CA 18
ATOM 18159 C C . GLY A 1 46 ? -9.054 8.573 -8.324 1.00 0.00 127 GLY A C 18
ATOM 18160 O O . GLY A 1 46 ? -8.719 8.691 -7.148 1.00 0.00 127 GLY A O 18
ATOM 18164 N N . GLU A 1 47 ? -9.469 7.437 -8.852 1.00 0.00 128 GLU A N 18
ATOM 18165 C CA . GLU A 1 47 ? -9.637 6.226 -8.069 1.00 0.00 128 GLU A CA 18
ATOM 18166 C C . GLU A 1 47 ? -8.299 5.522 -7.940 1.00 0.00 128 GLU A C 18
ATOM 18167 O O . GLU A 1 47 ? -7.756 5.013 -8.925 1.00 0.00 128 GLU A O 18
ATOM 18179 N N . TRP A 1 48 ? -7.757 5.519 -6.740 1.00 0.00 129 TRP A N 18
ATOM 18180 C CA . TRP A 1 48 ? -6.475 4.898 -6.505 1.00 0.00 129 TRP A CA 18
ATOM 18181 C C . TRP A 1 48 ? -6.680 3.577 -5.822 1.00 0.00 129 TRP A C 18
ATOM 18182 O O . TRP A 1 48 ? -7.505 3.452 -4.910 1.00 0.00 129 TRP A O 18
ATOM 18203 N N . LEU A 1 49 ? -5.926 2.599 -6.249 1.00 0.00 130 LEU A N 18
ATOM 18204 C CA . LEU A 1 49 ? -6.105 1.265 -5.774 1.00 0.00 130 LEU A CA 18
ATOM 18205 C C . LEU A 1 49 ? -4.771 0.614 -5.498 1.00 0.00 130 LEU A C 18
ATOM 18206 O O . LEU A 1 49 ? -3.838 0.690 -6.296 1.00 0.00 130 LEU A O 18
ATOM 18222 N N . CYS A 1 50 ? -4.698 0.010 -4.331 1.00 0.00 131 CYS A N 18
ATOM 18223 C CA . CYS A 1 50 ? -3.462 -0.569 -3.828 1.00 0.00 131 CYS A CA 18
ATOM 18224 C C . CYS A 1 50 ? -3.016 -1.720 -4.734 1.00 0.00 131 CYS A C 18
ATOM 18225 O O . CYS A 1 50 ? -3.831 -2.287 -5.461 1.00 0.00 131 CYS A O 18
ATOM 18232 N N . PRO A 1 51 ? -1.720 -2.095 -4.683 1.00 0.00 132 PRO A N 18
ATOM 18233 C CA . PRO A 1 51 ? -1.170 -3.186 -5.504 1.00 0.00 132 PRO A CA 18
ATOM 18234 C C . PRO A 1 51 ? -1.865 -4.530 -5.261 1.00 0.00 132 PRO A C 18
ATOM 18235 O O . PRO A 1 51 ? -1.693 -5.470 -6.030 1.00 0.00 132 PRO A O 18
ATOM 18246 N N . ARG A 1 52 ? -2.646 -4.614 -4.188 1.00 0.00 133 ARG A N 18
ATOM 18247 C CA . ARG A 1 52 ? -3.425 -5.815 -3.904 1.00 0.00 133 ARG A CA 18
ATOM 18248 C C . ARG A 1 52 ? -4.674 -5.838 -4.781 1.00 0.00 133 ARG A C 18
ATOM 18249 O O . ARG A 1 52 ? -5.127 -6.893 -5.220 1.00 0.00 133 ARG A O 18
ATOM 18270 N N . CYS A 1 53 ? -5.208 -4.650 -5.038 1.00 0.00 134 CYS A N 18
ATOM 18271 C CA . CYS A 1 53 ? -6.432 -4.496 -5.808 1.00 0.00 134 CYS A CA 18
ATOM 18272 C C . CYS A 1 53 ? -6.138 -4.419 -7.305 1.00 0.00 134 CYS A C 18
ATOM 18273 O O . CYS A 1 53 ? -7.012 -4.688 -8.132 1.00 0.00 134 CYS A O 18
ATOM 18280 N N . THR A 1 54 ? -4.907 -4.062 -7.649 1.00 0.00 135 THR A N 18
ATOM 18281 C CA . THR A 1 54 ? -4.518 -3.929 -9.047 1.00 0.00 135 THR A CA 18
ATOM 18282 C C . THR A 1 54 ? -4.181 -5.282 -9.664 1.00 0.00 135 THR A C 18
ATOM 18283 O O . THR A 1 54 ? -3.973 -5.395 -10.874 1.00 0.00 135 THR A O 18
ATOM 18294 N N . CYS A 1 55 ? -4.132 -6.303 -8.826 1.00 0.00 136 CYS A N 18
ATOM 18295 C CA . CYS A 1 55 ? -3.853 -7.656 -9.280 1.00 0.00 136 CYS A CA 18
ATOM 18296 C C . CYS A 1 55 ? -5.156 -8.431 -9.442 1.00 0.00 136 CYS A C 18
ATOM 18297 O O . CYS A 1 55 ? -5.839 -8.725 -8.460 1.00 0.00 136 CYS A O 18
ATOM 18305 N N . PRO A 1 56 ? -5.527 -8.754 -10.691 1.00 0.00 137 PRO A N 18
ATOM 18306 C CA . PRO A 1 56 ? -6.781 -9.456 -10.985 1.00 0.00 137 PRO A CA 18
ATOM 18307 C C . PRO A 1 56 ? -6.786 -10.883 -10.443 1.00 0.00 137 PRO A C 18
ATOM 18308 O O . PRO A 1 56 ? -7.817 -11.390 -9.999 1.00 0.00 137 PRO A O 18
ATOM 18319 N N . ALA A 1 57 ? -5.627 -11.521 -10.471 1.00 0.00 138 ALA A N 18
ATOM 18320 C CA . ALA A 1 57 ? -5.492 -12.877 -9.975 1.00 0.00 138 ALA A CA 18
ATOM 18321 C C . ALA A 1 57 ? -4.901 -12.877 -8.574 1.00 0.00 138 ALA A C 18
ATOM 18322 O O . ALA A 1 57 ? -3.680 -12.897 -8.407 1.00 0.00 138 ALA A O 18
ATOM 18329 N N . LEU A 1 58 ? -5.767 -12.833 -7.571 1.00 0.00 139 LEU A N 18
ATOM 18330 C CA . LEU A 1 58 ? -5.331 -12.900 -6.181 1.00 0.00 139 LEU A CA 18
ATOM 18331 C C . LEU A 1 58 ? -4.826 -14.309 -5.868 1.00 0.00 139 LEU A C 18
ATOM 18332 O O . LEU A 1 58 ? -5.559 -15.154 -5.350 1.00 0.00 139 LEU A O 18
ATOM 18348 N N . LYS A 1 59 ? -3.573 -14.558 -6.218 1.00 0.00 140 LYS A N 18
ATOM 18349 C CA . LYS A 1 59 ? -2.971 -15.872 -6.069 1.00 0.00 140 LYS A CA 18
ATOM 18350 C C . LYS A 1 59 ? -2.468 -16.078 -4.642 1.00 0.00 140 LYS A C 18
ATOM 18351 O O . LYS A 1 59 ? -1.274 -15.952 -4.359 1.00 0.00 140 LYS A O 18
ATOM 18370 N N . GLY A 1 60 ? -3.393 -16.374 -3.743 1.00 0.00 141 GLY A N 18
ATOM 18371 C CA . GLY A 1 60 ? -3.032 -16.649 -2.370 1.00 0.00 141 GLY A CA 18
ATOM 18372 C C . GLY A 1 60 ? -3.325 -18.085 -1.999 1.00 0.00 141 GLY A C 18
ATOM 18373 O O . GLY A 1 60 ? -4.477 -18.517 -2.034 1.00 0.00 141 GLY A O 18
ATOM 18377 N N . LYS A 1 61 ? -2.285 -18.837 -1.689 1.00 0.00 142 LYS A N 18
ATOM 18378 C CA . LYS A 1 61 ? -2.439 -20.218 -1.275 1.00 0.00 142 LYS A CA 18
ATOM 18379 C C . LYS A 1 61 ? -2.121 -20.339 0.207 1.00 0.00 142 LYS A C 18
ATOM 18380 O O . LYS A 1 61 ? -0.931 -20.465 0.553 1.00 0.00 142 LYS A O 18
ATOM 18400 N N . ALA B 2 1 ? -8.234 10.202 -5.014 1.00 0.00 144 ALA B N 18
ATOM 18401 C CA . ALA B 2 1 ? -7.670 9.192 -4.101 1.00 0.00 144 ALA B CA 18
ATOM 18402 C C . ALA B 2 1 ? -7.485 9.805 -2.716 1.00 0.00 144 ALA B C 18
ATOM 18403 O O . ALA B 2 1 ? -7.228 11.002 -2.588 1.00 0.00 144 ALA B O 18
ATOM 18412 N N . ARG B 2 2 ? -7.639 8.983 -1.686 1.00 0.00 145 ARG B N 18
ATOM 18413 C CA . ARG B 2 2 ? -7.712 9.463 -0.307 1.00 0.00 145 ARG B CA 18
ATOM 18414 C C . ARG B 2 2 ? -6.383 9.263 0.417 1.00 0.00 145 ARG B C 18
ATOM 18415 O O . ARG B 2 2 ? -5.578 8.447 0.003 1.00 0.00 145 ARG B O 18
ATOM 18436 N N . THR B 2 3 ? -6.169 9.979 1.512 1.00 0.00 146 THR B N 18
ATOM 18437 C CA . THR B 2 3 ? -4.932 9.848 2.274 1.00 0.00 146 THR B CA 18
ATOM 18438 C C . THR B 2 3 ? -5.147 10.125 3.765 1.00 0.00 146 THR B C 18
ATOM 18439 O O . THR B 2 3 ? -5.888 11.038 4.139 1.00 0.00 146 THR B O 18
ATOM 18450 N N . LYS B 2 4 ? -4.519 9.312 4.615 1.00 0.00 147 LYS B N 18
ATOM 18451 C CA . LYS B 2 4 ? -4.480 9.589 6.049 1.00 0.00 147 LYS B CA 18
ATOM 18452 C C . LYS B 2 4 ? -3.111 10.123 6.413 1.00 0.00 147 LYS B C 18
ATOM 18453 O O . LYS B 2 4 ? -2.176 10.029 5.629 1.00 0.00 147 LYS B O 18
ATOM 18472 N N . GLN B 2 5 ? -3.012 10.675 7.599 1.00 0.00 148 GLN B N 18
ATOM 18473 C CA . GLN B 2 5 ? -1.742 11.090 8.173 1.00 0.00 148 GLN B CA 18
ATOM 18474 C C . GLN B 2 5 ? -1.759 10.784 9.661 1.00 0.00 148 GLN B C 18
ATOM 18475 O O . GLN B 2 5 ? -2.454 11.443 10.430 1.00 0.00 148 GLN B O 18
ATOM 18489 N N . THR B 2 6 ? -1.024 9.763 10.059 1.00 0.00 149 THR B N 18
ATOM 18490 C CA . THR B 2 6 ? -1.119 9.254 11.411 1.00 0.00 149 THR B CA 18
ATOM 18491 C C . THR B 2 6 ? 0.275 9.118 12.063 1.00 0.00 149 THR B C 18
ATOM 18492 O O . THR B 2 6 ? 1.017 10.097 12.128 1.00 0.00 149 THR B O 18
ATOM 18503 N N . ALA B 2 7 ? 0.642 7.933 12.528 1.00 0.00 150 ALA B N 18
ATOM 18504 C CA . ALA B 2 7 ? 1.892 7.751 13.258 1.00 0.00 150 ALA B CA 18
ATOM 18505 C C . ALA B 2 7 ? 3.024 7.246 12.364 1.00 0.00 150 ALA B C 18
ATOM 18506 O O . ALA B 2 7 ? 3.348 6.060 12.370 1.00 0.00 150 ALA B O 18
ATOM 18513 N N . ARG B 2 8 ? 3.629 8.140 11.592 1.00 0.00 151 ARG B N 18
ATOM 18514 C CA . ARG B 2 8 ? 4.793 7.768 10.789 1.00 0.00 151 ARG B CA 18
ATOM 18515 C C . ARG B 2 8 ? 6.051 7.850 11.643 1.00 0.00 151 ARG B C 18
ATOM 18516 O O . ARG B 2 8 ? 6.112 8.614 12.608 1.00 0.00 151 ARG B O 18
ATOM 18568 N N . SER B 2 10 ? 9.356 8.966 12.484 1.00 0.00 153 SER B N 18
ATOM 18569 C CA . SER B 2 10 ? 10.345 10.005 12.261 1.00 0.00 153 SER B CA 18
ATOM 18570 C C . SER B 2 10 ? 11.640 9.643 12.982 1.00 0.00 153 SER B C 18
ATOM 18571 O O . SER B 2 10 ? 12.735 9.956 12.512 1.00 0.00 153 SER B O 18
ATOM 18579 N N . THR B 2 11 ? 11.506 8.971 14.119 1.00 0.00 154 THR B N 18
ATOM 18580 C CA . THR B 2 11 ? 12.662 8.539 14.890 1.00 0.00 154 THR B CA 18
ATOM 18581 C C . THR B 2 11 ? 13.328 7.334 14.224 1.00 0.00 154 THR B C 18
ATOM 18582 O O . THR B 2 11 ? 14.546 7.301 14.041 1.00 0.00 154 THR B O 18
ATOM 18595 N N . ASP A 1 6 ? -14.127 -0.258 6.259 1.00 0.00 87 ASP A N 19
ATOM 18596 C CA . ASP A 1 6 ? -14.662 1.063 6.551 1.00 0.00 87 ASP A CA 19
ATOM 18597 C C . ASP A 1 6 ? -13.537 1.986 6.998 1.00 0.00 87 ASP A C 19
ATOM 18598 O O . ASP A 1 6 ? -13.571 3.198 6.772 1.00 0.00 87 ASP A O 19
ATOM 18607 N N . HIS A 1 7 ? -12.533 1.391 7.621 1.00 0.00 88 HIS A N 19
ATOM 18608 C CA . HIS A 1 7 ? -11.343 2.114 8.033 1.00 0.00 88 HIS A CA 19
ATOM 18609 C C . HIS A 1 7 ? -10.111 1.324 7.609 1.00 0.00 88 HIS A C 19
ATOM 18610 O O . HIS A 1 7 ? -10.123 0.095 7.635 1.00 0.00 88 HIS A O 19
ATOM 18625 N N . HIS A 1 8 ? -9.063 2.019 7.206 1.00 0.00 89 HIS A N 19
ATOM 18626 C CA . HIS A 1 8 ? -7.830 1.350 6.815 1.00 0.00 89 HIS A CA 19
ATOM 18627 C C . HIS A 1 8 ? -6.743 1.602 7.853 1.00 0.00 89 HIS A C 19
ATOM 18628 O O . HIS A 1 8 ? -6.931 2.427 8.747 1.00 0.00 89 HIS A O 19
ATOM 18643 N N . MET A 1 9 ? -5.625 0.885 7.749 1.00 0.00 90 MET A N 19
ATOM 18644 C CA . MET A 1 9 ? -4.619 0.859 8.821 1.00 0.00 90 MET A CA 19
ATOM 18645 C C . MET A 1 9 ? -4.052 2.243 9.143 1.00 0.00 90 MET A C 19
ATOM 18646 O O . MET A 1 9 ? -4.206 3.203 8.381 1.00 0.00 90 MET A O 19
ATOM 18660 N N . GLU A 1 10 ? -3.378 2.319 10.284 1.00 0.00 91 GLU A N 19
ATOM 18661 C CA . GLU A 1 10 ? -2.806 3.563 10.786 1.00 0.00 91 GLU A CA 19
ATOM 18662 C C . GLU A 1 10 ? -1.312 3.639 10.471 1.00 0.00 91 GLU A C 19
ATOM 18663 O O . GLU A 1 10 ? -0.541 4.295 11.169 1.00 0.00 91 GLU A O 19
ATOM 18675 N N . PHE A 1 11 ? -0.925 2.933 9.423 1.00 0.00 92 PHE A N 19
ATOM 18676 C CA . PHE A 1 11 ? 0.430 2.972 8.892 1.00 0.00 92 PHE A CA 19
ATOM 18677 C C . PHE A 1 11 ? 0.478 2.239 7.567 1.00 0.00 92 PHE A C 19
ATOM 18678 O O . PHE A 1 11 ? -0.346 1.370 7.287 1.00 0.00 92 PHE A O 19
ATOM 18695 N N . CYS A 1 12 ? 1.446 2.612 6.763 1.00 0.00 93 CYS A N 19
ATOM 18696 C CA . CYS A 1 12 ? 1.627 2.050 5.445 1.00 0.00 93 CYS A CA 19
ATOM 18697 C C . CYS A 1 12 ? 2.250 0.665 5.539 1.00 0.00 93 CYS A C 19
ATOM 18698 O O . CYS A 1 12 ? 3.381 0.520 5.988 1.00 0.00 93 CYS A O 19
ATOM 18705 N N . ARG A 1 13 ? 1.474 -0.337 5.109 1.00 0.00 94 ARG A N 19
ATOM 18706 C CA . ARG A 1 13 ? 1.825 -1.759 5.234 1.00 0.00 94 ARG A CA 19
ATOM 18707 C C . ARG A 1 13 ? 3.278 -2.059 4.866 1.00 0.00 94 ARG A C 19
ATOM 18708 O O . ARG A 1 13 ? 3.898 -2.945 5.450 1.00 0.00 94 ARG A O 19
ATOM 18729 N N . VAL A 1 14 ? 3.808 -1.320 3.905 1.00 0.00 95 VAL A N 19
ATOM 18730 C CA . VAL A 1 14 ? 5.138 -1.588 3.379 1.00 0.00 95 VAL A CA 19
ATOM 18731 C C . VAL A 1 14 ? 6.214 -1.309 4.417 1.00 0.00 95 VAL A C 19
ATOM 18732 O O . VAL A 1 14 ? 7.168 -2.070 4.555 1.00 0.00 95 VAL A O 19
ATOM 18745 N N . CYS A 1 15 ? 6.062 -0.216 5.149 1.00 0.00 96 CYS A N 19
ATOM 18746 C CA . CYS A 1 15 ? 7.120 0.228 6.029 1.00 0.00 96 CYS A CA 19
ATOM 18747 C C . CYS A 1 15 ? 6.667 0.329 7.494 1.00 0.00 96 CYS A C 19
ATOM 18748 O O . CYS A 1 15 ? 7.494 0.378 8.407 1.00 0.00 96 CYS A O 19
ATOM 18755 N N . LYS A 1 16 ? 5.349 0.356 7.687 1.00 0.00 97 LYS A N 19
ATOM 18756 C CA . LYS A 1 16 ? 4.705 0.403 9.012 1.00 0.00 97 LYS A CA 19
ATOM 18757 C C . LYS A 1 16 ? 4.772 1.810 9.629 1.00 0.00 97 LYS A C 19
ATOM 18758 O O . LYS A 1 16 ? 4.462 2.001 10.804 1.00 0.00 97 LYS A O 19
ATOM 18777 N N . ASP A 1 17 ? 5.156 2.781 8.808 1.00 0.00 98 ASP A N 19
ATOM 18778 C CA . ASP A 1 17 ? 5.118 4.201 9.169 1.00 0.00 98 ASP A CA 19
ATOM 18779 C C . ASP A 1 17 ? 3.717 4.734 8.873 1.00 0.00 98 ASP A C 19
ATOM 18780 O O . ASP A 1 17 ? 3.116 4.339 7.873 1.00 0.00 98 ASP A O 19
ATOM 18789 N N . GLY A 1 18 ? 3.203 5.661 9.676 1.00 0.00 99 GLY A N 19
ATOM 18790 C CA . GLY A 1 18 ? 1.828 6.074 9.508 1.00 0.00 99 GLY A CA 19
ATOM 18791 C C . GLY A 1 18 ? 1.740 7.466 8.946 1.00 0.00 99 GLY A C 19
ATOM 18792 O O . GLY A 1 18 ? 1.069 8.330 9.497 1.00 0.00 99 GLY A O 19
ATOM 18796 N N . GLY A 1 19 ? 2.434 7.685 7.853 1.00 0.00 100 GLY A N 19
ATOM 18797 C CA . GLY A 1 19 ? 2.483 9.005 7.273 1.00 0.00 100 GLY A CA 19
ATOM 18798 C C . GLY A 1 19 ? 1.277 9.292 6.427 1.00 0.00 100 GLY A C 19
ATOM 18799 O O . GLY A 1 19 ? 0.150 8.971 6.805 1.00 0.00 100 GLY A O 19
ATOM 18803 N N . GLU A 1 20 ? 1.512 9.893 5.285 1.00 0.00 101 GLU A N 19
ATOM 18804 C CA . GLU A 1 20 ? 0.443 10.148 4.347 1.00 0.00 101 GLU A CA 19
ATOM 18805 C C . GLU A 1 20 ? 0.120 8.863 3.604 1.00 0.00 101 GLU A C 19
ATOM 18806 O O . GLU A 1 20 ? 0.863 8.425 2.723 1.00 0.00 101 GLU A O 19
ATOM 18818 N N . LEU A 1 21 ? -0.995 8.258 3.976 1.00 0.00 102 LEU A N 19
ATOM 18819 C CA . LEU A 1 21 ? -1.304 6.908 3.539 1.00 0.00 102 LEU A CA 19
ATOM 18820 C C . LEU A 1 21 ? -2.418 6.891 2.530 1.00 0.00 102 LEU A C 19
ATOM 18821 O O . LEU A 1 21 ? -3.545 7.298 2.814 1.00 0.00 102 LEU A O 19
ATOM 18837 N N . LEU A 1 22 ? -2.097 6.356 1.379 1.00 0.00 103 LEU A N 19
ATOM 18838 C CA . LEU A 1 22 ? -2.986 6.300 0.268 1.00 0.00 103 LEU A CA 19
ATOM 18839 C C . LEU A 1 22 ? -4.096 5.322 0.584 1.00 0.00 103 LEU A C 19
ATOM 18840 O O . LEU A 1 22 ? -3.877 4.115 0.659 1.00 0.00 103 LEU A O 19
ATOM 18856 N N . CYS A 1 23 ? -5.268 5.863 0.843 1.00 0.00 104 CYS A N 19
ATOM 18857 C CA . CYS A 1 23 ? -6.410 5.042 1.176 1.00 0.00 104 CYS A CA 19
ATOM 18858 C C . CYS A 1 23 ? -6.899 4.329 -0.058 1.00 0.00 104 CYS A C 19
ATOM 18859 O O . CYS A 1 23 ? -7.518 4.940 -0.928 1.00 0.00 104 CYS A O 19
ATOM 18867 N N . CYS A 1 24 ? -6.569 3.050 -0.151 1.00 0.00 105 CYS A N 19
ATOM 18868 C CA . CYS A 1 24 ? -7.088 2.225 -1.227 1.00 0.00 105 CYS A CA 19
ATOM 18869 C C . CYS A 1 24 ? -8.605 2.343 -1.274 1.00 0.00 105 CYS A C 19
ATOM 18870 O O . CYS A 1 24 ? -9.289 2.082 -0.280 1.00 0.00 105 CYS A O 19
ATOM 18877 N N . ASP A 1 25 ? -9.119 2.739 -2.426 1.00 0.00 106 ASP A N 19
ATOM 18878 C CA . ASP A 1 25 ? -10.536 3.049 -2.573 1.00 0.00 106 ASP A CA 19
ATOM 18879 C C . ASP A 1 25 ? -11.443 1.823 -2.399 1.00 0.00 106 ASP A C 19
ATOM 18880 O O . ASP A 1 25 ? -12.635 1.977 -2.139 1.00 0.00 106 ASP A O 19
ATOM 18889 N N . THR A 1 26 ? -10.905 0.610 -2.526 1.00 0.00 107 THR A N 19
ATOM 18890 C CA . THR A 1 26 ? -11.748 -0.582 -2.417 1.00 0.00 107 THR A CA 19
ATOM 18891 C C . THR A 1 26 ? -11.436 -1.440 -1.188 1.00 0.00 107 THR A C 19
ATOM 18892 O O . THR A 1 26 ? -12.226 -2.316 -0.831 1.00 0.00 107 THR A O 19
ATOM 18903 N N . CYS A 1 27 ? -10.309 -1.207 -0.526 1.00 0.00 108 CYS A N 19
ATOM 18904 C CA . CYS A 1 27 ? -9.946 -2.042 0.613 1.00 0.00 108 CYS A CA 19
ATOM 18905 C C . CYS A 1 27 ? -9.166 -1.242 1.647 1.00 0.00 108 CYS A C 19
ATOM 18906 O O . CYS A 1 27 ? -8.564 -0.216 1.327 1.00 0.00 108 CYS A O 19
ATOM 18913 N N . PRO A 1 28 ? -9.156 -1.717 2.901 1.00 0.00 109 PRO A N 19
ATOM 18914 C CA . PRO A 1 28 ? -8.528 -1.012 4.016 1.00 0.00 109 PRO A CA 19
ATOM 18915 C C . PRO A 1 28 ? -6.997 -1.128 4.044 1.00 0.00 109 PRO A C 19
ATOM 18916 O O . PRO A 1 28 ? -6.405 -1.366 5.098 1.00 0.00 109 PRO A O 19
ATOM 18927 N N . SER A 1 29 ? -6.359 -0.933 2.902 1.00 0.00 110 SER A N 19
ATOM 18928 C CA . SER A 1 29 ? -4.906 -0.939 2.839 1.00 0.00 110 SER A CA 19
ATOM 18929 C C . SER A 1 29 ? -4.367 0.489 2.805 1.00 0.00 110 SER A C 19
ATOM 18930 O O . SER A 1 29 ? -4.799 1.305 1.989 1.00 0.00 110 SER A O 19
ATOM 18938 N N . SER A 1 30 ? -3.444 0.788 3.707 1.00 0.00 111 SER A N 19
ATOM 18939 C CA . SER A 1 30 ? -2.803 2.094 3.752 1.00 0.00 111 SER A CA 19
ATOM 18940 C C . SER A 1 30 ? -1.359 1.993 3.280 1.00 0.00 111 SER A C 19
ATOM 18941 O O . SER A 1 30 ? -0.593 1.166 3.776 1.00 0.00 111 SER A O 19
ATOM 18949 N N . TYR A 1 31 ? -0.996 2.829 2.316 1.00 0.00 112 TYR A N 19
ATOM 18950 C CA . TYR A 1 31 ? 0.326 2.767 1.696 1.00 0.00 112 TYR A CA 19
ATOM 18951 C C . TYR A 1 31 ? 0.888 4.166 1.499 1.00 0.00 112 TYR A C 19
ATOM 18952 O O . TYR A 1 31 ? 0.162 5.145 1.574 1.00 0.00 112 TYR A O 19
ATOM 18970 N N . HIS A 1 32 ? 2.183 4.259 1.260 1.00 0.00 113 HIS A N 19
ATOM 18971 C CA . HIS A 1 32 ? 2.790 5.525 0.873 1.00 0.00 113 HIS A CA 19
ATOM 18972 C C . HIS A 1 32 ? 2.925 5.572 -0.631 1.00 0.00 113 HIS A C 19
ATOM 18973 O O . HIS A 1 32 ? 3.188 4.546 -1.254 1.00 0.00 113 HIS A O 19
ATOM 18987 N N . ILE A 1 33 ? 2.778 6.758 -1.207 1.00 0.00 114 ILE A N 19
ATOM 18988 C CA . ILE A 1 33 ? 2.979 6.949 -2.640 1.00 0.00 114 ILE A CA 19
ATOM 18989 C C . ILE A 1 33 ? 4.385 6.534 -3.084 1.00 0.00 114 ILE A C 19
ATOM 18990 O O . ILE A 1 33 ? 4.612 6.274 -4.261 1.00 0.00 114 ILE A O 19
ATOM 19006 N N . HIS A 1 34 ? 5.328 6.487 -2.144 1.00 0.00 115 HIS A N 19
ATOM 19007 C CA . HIS A 1 34 ? 6.702 6.100 -2.458 1.00 0.00 115 HIS A CA 19
ATOM 19008 C C . HIS A 1 34 ? 7.000 4.652 -2.059 1.00 0.00 115 HIS A C 19
ATOM 19009 O O . HIS A 1 34 ? 8.016 4.098 -2.466 1.00 0.00 115 HIS A O 19
ATOM 19024 N N . CYS A 1 35 ? 6.117 4.032 -1.276 1.00 0.00 116 CYS A N 19
ATOM 19025 C CA . CYS A 1 35 ? 6.309 2.630 -0.894 1.00 0.00 116 CYS A CA 19
ATOM 19026 C C . CYS A 1 35 ? 5.529 1.729 -1.847 1.00 0.00 116 CYS A C 19
ATOM 19027 O O . CYS A 1 35 ? 5.429 0.515 -1.650 1.00 0.00 116 CYS A O 19
ATOM 19034 N N . LEU A 1 36 ? 4.984 2.344 -2.886 1.00 0.00 117 LEU A N 19
ATOM 19035 C CA . LEU A 1 36 ? 4.157 1.651 -3.855 1.00 0.00 117 LEU A CA 19
ATOM 19036 C C . LEU A 1 36 ? 4.997 1.023 -4.955 1.00 0.00 117 LEU A C 19
ATOM 19037 O O . LEU A 1 36 ? 6.224 0.998 -4.871 1.00 0.00 117 LEU A O 19
ATOM 19053 N N . ASN A 1 37 ? 4.337 0.506 -5.975 1.00 0.00 118 ASN A N 19
ATOM 19054 C CA . ASN A 1 37 ? 5.039 -0.109 -7.093 1.00 0.00 118 ASN A CA 19
ATOM 19055 C C . ASN A 1 37 ? 5.433 0.952 -8.102 1.00 0.00 118 ASN A C 19
ATOM 19056 O O . ASN A 1 37 ? 6.607 1.062 -8.463 1.00 0.00 118 ASN A O 19
ATOM 19067 N N . PRO A 1 38 ? 4.473 1.747 -8.585 1.00 0.00 119 PRO A N 19
ATOM 19068 C CA . PRO A 1 38 ? 4.759 2.954 -9.323 1.00 0.00 119 PRO A CA 19
ATOM 19069 C C . PRO A 1 38 ? 4.719 4.175 -8.402 1.00 0.00 119 PRO A C 19
ATOM 19070 O O . PRO A 1 38 ? 3.641 4.680 -8.088 1.00 0.00 119 PRO A O 19
ATOM 19081 N N . PRO A 1 39 ? 5.883 4.644 -7.930 1.00 0.00 120 PRO A N 19
ATOM 19082 C CA . PRO A 1 39 ? 5.957 5.768 -6.994 1.00 0.00 120 PRO A CA 19
ATOM 19083 C C . PRO A 1 39 ? 5.322 7.038 -7.540 1.00 0.00 120 PRO A C 19
ATOM 19084 O O . PRO A 1 39 ? 5.429 7.357 -8.726 1.00 0.00 120 PRO A O 19
ATOM 19095 N N . LEU A 1 40 ? 4.665 7.753 -6.650 1.00 0.00 121 LEU A N 19
ATOM 19096 C CA . LEU A 1 40 ? 3.943 8.960 -6.999 1.00 0.00 121 LEU A CA 19
ATOM 19097 C C . LEU A 1 40 ? 4.490 10.146 -6.217 1.00 0.00 121 LEU A C 19
ATOM 19098 O O . LEU A 1 40 ? 4.850 10.010 -5.049 1.00 0.00 121 LEU A O 19
ATOM 19114 N N . PRO A 1 41 ? 4.587 11.319 -6.859 1.00 0.00 122 PRO A N 19
ATOM 19115 C CA . PRO A 1 41 ? 5.051 12.542 -6.202 1.00 0.00 122 PRO A CA 19
ATOM 19116 C C . PRO A 1 41 ? 3.935 13.237 -5.425 1.00 0.00 122 PRO A C 19
ATOM 19117 O O . PRO A 1 41 ? 4.167 14.230 -4.728 1.00 0.00 122 PRO A O 19
ATOM 19128 N N . GLU A 1 42 ? 2.731 12.697 -5.549 1.00 0.00 123 GLU A N 19
ATOM 19129 C CA . GLU A 1 42 ? 1.550 13.252 -4.907 1.00 0.00 123 GLU A CA 19
ATOM 19130 C C . GLU A 1 42 ? 0.457 12.194 -4.878 1.00 0.00 123 GLU A C 19
ATOM 19131 O O . GLU A 1 42 ? 0.504 11.219 -5.629 1.00 0.00 123 GLU A O 19
ATOM 19143 N N . ILE A 1 43 ? -0.504 12.391 -3.997 1.00 0.00 124 ILE A N 19
ATOM 19144 C CA . ILE A 1 43 ? -1.651 11.520 -3.886 1.00 0.00 124 ILE A CA 19
ATOM 19145 C C . ILE A 1 43 ? -2.536 11.633 -5.131 1.00 0.00 124 ILE A C 19
ATOM 19146 O O . ILE A 1 43 ? -2.893 12.737 -5.550 1.00 0.00 124 ILE A O 19
ATOM 19162 N N . PRO A 1 44 ? -2.886 10.479 -5.733 1.00 0.00 125 PRO A N 19
ATOM 19163 C CA . PRO A 1 44 ? -3.586 10.413 -7.024 1.00 0.00 125 PRO A CA 19
ATOM 19164 C C . PRO A 1 44 ? -4.927 11.141 -7.041 1.00 0.00 125 PRO A C 19
ATOM 19165 O O . PRO A 1 44 ? -5.674 11.138 -6.062 1.00 0.00 125 PRO A O 19
ATOM 19176 N N . ASN A 1 45 ? -5.224 11.752 -8.183 1.00 0.00 126 ASN A N 19
ATOM 19177 C CA . ASN A 1 45 ? -6.446 12.533 -8.363 1.00 0.00 126 ASN A CA 19
ATOM 19178 C C . ASN A 1 45 ? -7.589 11.660 -8.874 1.00 0.00 126 ASN A C 19
ATOM 19179 O O . ASN A 1 45 ? -8.580 12.162 -9.407 1.00 0.00 126 ASN A O 19
ATOM 19190 N N . GLY A 1 46 ? -7.447 10.356 -8.715 1.00 0.00 127 GLY A N 19
ATOM 19191 C CA . GLY A 1 46 ? -8.479 9.442 -9.149 1.00 0.00 127 GLY A CA 19
ATOM 19192 C C . GLY A 1 46 ? -8.651 8.291 -8.187 1.00 0.00 127 GLY A C 19
ATOM 19193 O O . GLY A 1 46 ? -8.040 8.274 -7.122 1.00 0.00 127 GLY A O 19
ATOM 19197 N N . GLU A 1 47 ? -9.475 7.334 -8.566 1.00 0.00 128 GLU A N 19
ATOM 19198 C CA . GLU A 1 47 ? -9.723 6.149 -7.763 1.00 0.00 128 GLU A CA 19
ATOM 19199 C C . GLU A 1 47 ? -8.458 5.309 -7.701 1.00 0.00 128 GLU A C 19
ATOM 19200 O O . GLU A 1 47 ? -8.072 4.677 -8.688 1.00 0.00 128 GLU A O 19
ATOM 19212 N N . TRP A 1 48 ? -7.806 5.314 -6.555 1.00 0.00 129 TRP A N 19
ATOM 19213 C CA . TRP A 1 48 ? -6.541 4.630 -6.417 1.00 0.00 129 TRP A CA 19
ATOM 19214 C C . TRP A 1 48 ? -6.730 3.296 -5.734 1.00 0.00 129 TRP A C 19
ATOM 19215 O O . TRP A 1 48 ? -7.422 3.187 -4.721 1.00 0.00 129 TRP A O 19
ATOM 19236 N N . LEU A 1 49 ? -6.103 2.287 -6.293 1.00 0.00 130 LEU A N 19
ATOM 19237 C CA . LEU A 1 49 ? -6.152 0.958 -5.725 1.00 0.00 130 LEU A CA 19
ATOM 19238 C C . LEU A 1 49 ? -4.759 0.482 -5.370 1.00 0.00 130 LEU A C 19
ATOM 19239 O O . LEU A 1 49 ? -3.789 0.774 -6.068 1.00 0.00 130 LEU A O 19
ATOM 19255 N N . CYS A 1 50 ? -4.677 -0.254 -4.275 1.00 0.00 131 CYS A N 19
ATOM 19256 C CA . CYS A 1 50 ? -3.412 -0.800 -3.817 1.00 0.00 131 CYS A CA 19
ATOM 19257 C C . CYS A 1 50 ? -2.946 -1.888 -4.792 1.00 0.00 131 CYS A C 19
ATOM 19258 O O . CYS A 1 50 ? -3.755 -2.349 -5.602 1.00 0.00 131 CYS A O 19
ATOM 19265 N N . PRO A 1 51 ? -1.671 -2.318 -4.737 1.00 0.00 132 PRO A N 19
ATOM 19266 C CA . PRO A 1 51 ? -1.121 -3.319 -5.674 1.00 0.00 132 PRO A CA 19
ATOM 19267 C C . PRO A 1 51 ? -2.029 -4.540 -5.882 1.00 0.00 132 PRO A C 19
ATOM 19268 O O . PRO A 1 51 ? -2.055 -5.129 -6.963 1.00 0.00 132 PRO A O 19
ATOM 19279 N N . ARG A 1 52 ? -2.791 -4.899 -4.855 1.00 0.00 133 ARG A N 19
ATOM 19280 C CA . ARG A 1 52 ? -3.667 -6.065 -4.921 1.00 0.00 133 ARG A CA 19
ATOM 19281 C C . ARG A 1 52 ? -4.957 -5.762 -5.676 1.00 0.00 133 ARG A C 19
ATOM 19282 O O . ARG A 1 52 ? -5.425 -6.574 -6.466 1.00 0.00 133 ARG A O 19
ATOM 19303 N N . CYS A 1 53 ? -5.517 -4.584 -5.448 1.00 0.00 134 CYS A N 19
ATOM 19304 C CA . CYS A 1 53 ? -6.806 -4.234 -6.033 1.00 0.00 134 CYS A CA 19
ATOM 19305 C C . CYS A 1 53 ? -6.648 -3.691 -7.449 1.00 0.00 134 CYS A C 19
ATOM 19306 O O . CYS A 1 53 ? -7.587 -3.722 -8.242 1.00 0.00 134 CYS A O 19
ATOM 19313 N N . THR A 1 54 ? -5.461 -3.192 -7.761 1.00 0.00 135 THR A N 19
ATOM 19314 C CA . THR A 1 54 ? -5.184 -2.686 -9.095 1.00 0.00 135 THR A CA 19
ATOM 19315 C C . THR A 1 54 ? -4.749 -3.835 -10.007 1.00 0.00 135 THR A C 19
ATOM 19316 O O . THR A 1 54 ? -4.489 -3.652 -11.198 1.00 0.00 135 THR A O 19
ATOM 19327 N N . CYS A 1 55 ? -4.695 -5.027 -9.429 1.00 0.00 136 CYS A N 19
ATOM 19328 C CA . CYS A 1 55 ? -4.310 -6.224 -10.151 1.00 0.00 136 CYS A CA 19
ATOM 19329 C C . CYS A 1 55 ? -5.555 -7.000 -10.577 1.00 0.00 136 CYS A C 19
ATOM 19330 O O . CYS A 1 55 ? -6.533 -7.073 -9.828 1.00 0.00 136 CYS A O 19
ATOM 19338 N N . PRO A 1 56 ? -5.544 -7.552 -11.802 1.00 0.00 137 PRO A N 19
ATOM 19339 C CA . PRO A 1 56 ? -6.646 -8.368 -12.324 1.00 0.00 137 PRO A CA 19
ATOM 19340 C C . PRO A 1 56 ? -6.779 -9.702 -11.587 1.00 0.00 137 PRO A C 19
ATOM 19341 O O . PRO A 1 56 ? -6.368 -10.752 -12.087 1.00 0.00 137 PRO A O 19
ATOM 19352 N N . ALA A 1 57 ? -7.334 -9.645 -10.384 1.00 0.00 138 ALA A N 19
ATOM 19353 C CA . ALA A 1 57 ? -7.576 -10.838 -9.593 1.00 0.00 138 ALA A CA 19
ATOM 19354 C C . ALA A 1 57 ? -8.706 -11.655 -10.205 1.00 0.00 138 ALA A C 19
ATOM 19355 O O . ALA A 1 57 ? -9.873 -11.264 -10.156 1.00 0.00 138 ALA A O 19
ATOM 19362 N N . LEU A 1 58 ? -8.343 -12.786 -10.791 1.00 0.00 139 LEU A N 19
ATOM 19363 C CA . LEU A 1 58 ? -9.299 -13.643 -11.472 1.00 0.00 139 LEU A CA 19
ATOM 19364 C C . LEU A 1 58 ? -10.271 -14.254 -10.474 1.00 0.00 139 LEU A C 19
ATOM 19365 O O . LEU A 1 58 ? -11.479 -14.256 -10.690 1.00 0.00 139 LEU A O 19
ATOM 19381 N N . LYS A 1 59 ? -9.742 -14.773 -9.375 1.00 0.00 140 LYS A N 19
ATOM 19382 C CA . LYS A 1 59 ? -10.580 -15.334 -8.332 1.00 0.00 140 LYS A CA 19
ATOM 19383 C C . LYS A 1 59 ? -10.727 -14.341 -7.188 1.00 0.00 140 LYS A C 19
ATOM 19384 O O . LYS A 1 59 ? -10.993 -14.713 -6.045 1.00 0.00 140 LYS A O 19
ATOM 19403 N N . GLY A 1 60 ? -10.521 -13.074 -7.507 1.00 0.00 141 GLY A N 19
ATOM 19404 C CA . GLY A 1 60 ? -10.742 -12.012 -6.551 1.00 0.00 141 GLY A CA 19
ATOM 19405 C C . GLY A 1 60 ? -11.801 -11.060 -7.053 1.00 0.00 141 GLY A C 19
ATOM 19406 O O . GLY A 1 60 ? -11.954 -9.943 -6.550 1.00 0.00 141 GLY A O 19
ATOM 19410 N N . LYS A 1 61 ? -12.526 -11.520 -8.060 1.00 0.00 142 LYS A N 19
ATOM 19411 C CA . LYS A 1 61 ? -13.570 -10.738 -8.689 1.00 0.00 142 LYS A CA 19
ATOM 19412 C C . LYS A 1 61 ? -14.919 -11.149 -8.120 1.00 0.00 142 LYS A C 19
ATOM 19413 O O . LYS A 1 61 ? -15.572 -10.309 -7.468 1.00 0.00 142 LYS A O 19
ATOM 19433 N N . ALA B 2 1 ? -8.523 9.379 -4.755 1.00 0.00 144 ALA B N 19
ATOM 19434 C CA . ALA B 2 1 ? -7.557 8.667 -3.896 1.00 0.00 144 ALA B CA 19
ATOM 19435 C C . ALA B 2 1 ? -7.359 9.438 -2.595 1.00 0.00 144 ALA B C 19
ATOM 19436 O O . ALA B 2 1 ? -7.027 10.622 -2.612 1.00 0.00 144 ALA B O 19
ATOM 19445 N N . ARG B 2 2 ? -7.586 8.762 -1.479 1.00 0.00 145 ARG B N 19
ATOM 19446 C CA . ARG B 2 2 ? -7.594 9.388 -0.156 1.00 0.00 145 ARG B CA 19
ATOM 19447 C C . ARG B 2 2 ? -6.227 9.239 0.515 1.00 0.00 145 ARG B C 19
ATOM 19448 O O . ARG B 2 2 ? -5.442 8.392 0.114 1.00 0.00 145 ARG B O 19
ATOM 19469 N N . THR B 2 3 ? -5.941 10.041 1.537 1.00 0.00 146 THR B N 19
ATOM 19470 C CA . THR B 2 3 ? -4.665 9.923 2.243 1.00 0.00 146 THR B CA 19
ATOM 19471 C C . THR B 2 3 ? -4.779 10.225 3.739 1.00 0.00 146 THR B C 19
ATOM 19472 O O . THR B 2 3 ? -5.313 11.259 4.142 1.00 0.00 146 THR B O 19
ATOM 19483 N N . LYS B 2 4 ? -4.273 9.298 4.551 1.00 0.00 147 LYS B N 19
ATOM 19484 C CA . LYS B 2 4 ? -4.177 9.491 5.998 1.00 0.00 147 LYS B CA 19
ATOM 19485 C C . LYS B 2 4 ? -2.921 10.264 6.341 1.00 0.00 147 LYS B C 19
ATOM 19486 O O . LYS B 2 4 ? -2.105 10.519 5.470 1.00 0.00 147 LYS B O 19
ATOM 19505 N N . GLN B 2 5 ? -2.791 10.614 7.614 1.00 0.00 148 GLN B N 19
ATOM 19506 C CA . GLN B 2 5 ? -1.581 11.216 8.169 1.00 0.00 148 GLN B CA 19
ATOM 19507 C C . GLN B 2 5 ? -1.615 11.057 9.683 1.00 0.00 148 GLN B C 19
ATOM 19508 O O . GLN B 2 5 ? -1.897 12.003 10.418 1.00 0.00 148 GLN B O 19
ATOM 19522 N N . THR B 2 6 ? -1.334 9.844 10.133 1.00 0.00 149 THR B N 19
ATOM 19523 C CA . THR B 2 6 ? -1.603 9.451 11.508 1.00 0.00 149 THR B CA 19
ATOM 19524 C C . THR B 2 6 ? -0.362 9.540 12.408 1.00 0.00 149 THR B C 19
ATOM 19525 O O . THR B 2 6 ? -0.347 10.302 13.379 1.00 0.00 149 THR B O 19
ATOM 19536 N N . ALA B 2 7 ? 0.675 8.785 12.073 1.00 0.00 150 ALA B N 19
ATOM 19537 C CA . ALA B 2 7 ? 1.857 8.662 12.915 1.00 0.00 150 ALA B CA 19
ATOM 19538 C C . ALA B 2 7 ? 2.965 7.928 12.174 1.00 0.00 150 ALA B C 19
ATOM 19539 O O . ALA B 2 7 ? 3.125 6.714 12.322 1.00 0.00 150 ALA B O 19
ATOM 19546 N N . ARG B 2 8 ? 3.727 8.652 11.371 1.00 0.00 151 ARG B N 19
ATOM 19547 C CA . ARG B 2 8 ? 4.788 8.037 10.591 1.00 0.00 151 ARG B CA 19
ATOM 19548 C C . ARG B 2 8 ? 6.023 7.851 11.462 1.00 0.00 151 ARG B C 19
ATOM 19549 O O . ARG B 2 8 ? 6.048 8.275 12.618 1.00 0.00 151 ARG B O 19
ATOM 19601 N N . SER B 2 10 ? 10.442 6.906 12.143 1.00 0.00 153 SER B N 19
ATOM 19602 C CA . SER B 2 10 ? 11.841 7.029 11.789 1.00 0.00 153 SER B CA 19
ATOM 19603 C C . SER B 2 10 ? 12.511 5.681 12.008 1.00 0.00 153 SER B C 19
ATOM 19604 O O . SER B 2 10 ? 12.832 5.320 13.141 1.00 0.00 153 SER B O 19
ATOM 19612 N N . THR B 2 11 ? 12.687 4.937 10.921 1.00 0.00 154 THR B N 19
ATOM 19613 C CA . THR B 2 11 ? 13.187 3.567 10.969 1.00 0.00 154 THR B CA 19
ATOM 19614 C C . THR B 2 11 ? 14.479 3.452 11.785 1.00 0.00 154 THR B C 19
ATOM 19615 O O . THR B 2 11 ? 15.554 3.842 11.325 1.00 0.00 154 THR B O 19
ATOM 19628 N N . ASP A 1 6 ? -14.458 0.083 8.480 1.00 0.00 87 ASP A N 20
ATOM 19629 C CA . ASP A 1 6 ? -14.808 1.514 8.507 1.00 0.00 87 ASP A CA 20
ATOM 19630 C C . ASP A 1 6 ? -13.583 2.380 8.216 1.00 0.00 87 ASP A C 20
ATOM 19631 O O . ASP A 1 6 ? -13.611 3.240 7.338 1.00 0.00 87 ASP A O 20
ATOM 19640 N N . HIS A 1 7 ? -12.513 2.136 8.954 1.00 0.00 88 HIS A N 20
ATOM 19641 C CA . HIS A 1 7 ? -11.273 2.882 8.795 1.00 0.00 88 HIS A CA 20
ATOM 19642 C C . HIS A 1 7 ? -10.196 1.989 8.192 1.00 0.00 88 HIS A C 20
ATOM 19643 O O . HIS A 1 7 ? -10.141 0.797 8.482 1.00 0.00 88 HIS A O 20
ATOM 19658 N N . HIS A 1 8 ? -9.346 2.562 7.353 1.00 0.00 89 HIS A N 20
ATOM 19659 C CA . HIS A 1 8 ? -8.222 1.816 6.802 1.00 0.00 89 HIS A CA 20
ATOM 19660 C C . HIS A 1 8 ? -7.033 1.889 7.764 1.00 0.00 89 HIS A C 20
ATOM 19661 O O . HIS A 1 8 ? -7.090 2.643 8.739 1.00 0.00 89 HIS A O 20
ATOM 19676 N N . MET A 1 9 ? -5.974 1.111 7.507 1.00 0.00 90 MET A N 20
ATOM 19677 C CA . MET A 1 9 ? -4.851 0.991 8.449 1.00 0.00 90 MET A CA 20
ATOM 19678 C C . MET A 1 9 ? -4.265 2.352 8.833 1.00 0.00 90 MET A C 20
ATOM 19679 O O . MET A 1 9 ? -4.507 3.370 8.179 1.00 0.00 90 MET A O 20
ATOM 19693 N N . GLU A 1 10 ? -3.485 2.356 9.904 1.00 0.00 91 GLU A N 20
ATOM 19694 C CA . GLU A 1 10 ? -2.903 3.581 10.433 1.00 0.00 91 GLU A CA 20
ATOM 19695 C C . GLU A 1 10 ? -1.398 3.611 10.203 1.00 0.00 91 GLU A C 20
ATOM 19696 O O . GLU A 1 10 ? -0.655 4.260 10.934 1.00 0.00 91 GLU A O 20
ATOM 19708 N N . PHE A 1 11 ? -0.963 2.887 9.187 1.00 0.00 92 PHE A N 20
ATOM 19709 C CA . PHE A 1 11 ? 0.427 2.907 8.760 1.00 0.00 92 PHE A CA 20
ATOM 19710 C C . PHE A 1 11 ? 0.610 2.140 7.460 1.00 0.00 92 PHE A C 20
ATOM 19711 O O . PHE A 1 11 ? -0.087 1.162 7.188 1.00 0.00 92 PHE A O 20
ATOM 19728 N N . CYS A 1 12 ? 1.540 2.634 6.662 1.00 0.00 93 CYS A N 20
ATOM 19729 C CA . CYS A 1 12 ? 1.945 2.011 5.414 1.00 0.00 93 CYS A CA 20
ATOM 19730 C C . CYS A 1 12 ? 2.474 0.615 5.693 1.00 0.00 93 CYS A C 20
ATOM 19731 O O . CYS A 1 12 ? 3.522 0.476 6.290 1.00 0.00 93 CYS A O 20
ATOM 19738 N N . ARG A 1 13 ? 1.732 -0.405 5.259 1.00 0.00 94 ARG A N 20
ATOM 19739 C CA . ARG A 1 13 ? 2.115 -1.809 5.462 1.00 0.00 94 ARG A CA 20
ATOM 19740 C C . ARG A 1 13 ? 3.595 -2.064 5.149 1.00 0.00 94 ARG A C 20
ATOM 19741 O O . ARG A 1 13 ? 4.235 -2.908 5.775 1.00 0.00 94 ARG A O 20
ATOM 19762 N N . VAL A 1 14 ? 4.129 -1.325 4.186 1.00 0.00 95 VAL A N 20
ATOM 19763 C CA . VAL A 1 14 ? 5.524 -1.472 3.782 1.00 0.00 95 VAL A CA 20
ATOM 19764 C C . VAL A 1 14 ? 6.476 -0.965 4.863 1.00 0.00 95 VAL A C 20
ATOM 19765 O O . VAL A 1 14 ? 7.473 -1.610 5.183 1.00 0.00 95 VAL A O 20
ATOM 19778 N N . CYS A 1 15 ? 6.159 0.189 5.426 1.00 0.00 96 CYS A N 20
ATOM 19779 C CA . CYS A 1 15 ? 7.049 0.829 6.391 1.00 0.00 96 CYS A CA 20
ATOM 19780 C C . CYS A 1 15 ? 6.604 0.642 7.842 1.00 0.00 96 CYS A C 20
ATOM 19781 O O . CYS A 1 15 ? 7.418 0.725 8.760 1.00 0.00 96 CYS A O 20
ATOM 19788 N N . LYS A 1 16 ? 5.312 0.400 8.029 1.00 0.00 97 LYS A N 20
ATOM 19789 C CA . LYS A 1 16 ? 4.672 0.376 9.345 1.00 0.00 97 LYS A CA 20
ATOM 19790 C C . LYS A 1 16 ? 4.649 1.777 9.975 1.00 0.00 97 LYS A C 20
ATOM 19791 O O . LYS A 1 16 ? 4.215 1.952 11.110 1.00 0.00 97 LYS A O 20
ATOM 19810 N N . ASP A 1 17 ? 5.100 2.761 9.197 1.00 0.00 98 ASP A N 20
ATOM 19811 C CA . ASP A 1 17 ? 5.011 4.180 9.543 1.00 0.00 98 ASP A CA 20
ATOM 19812 C C . ASP A 1 17 ? 3.659 4.709 9.089 1.00 0.00 98 ASP A C 20
ATOM 19813 O O . ASP A 1 17 ? 3.169 4.318 8.029 1.00 0.00 98 ASP A O 20
ATOM 19822 N N . GLY A 1 18 ? 3.079 5.634 9.833 1.00 0.00 99 GLY A N 20
ATOM 19823 C CA . GLY A 1 18 ? 1.715 6.023 9.564 1.00 0.00 99 GLY A CA 20
ATOM 19824 C C . GLY A 1 18 ? 1.636 7.408 8.990 1.00 0.00 99 GLY A C 20
ATOM 19825 O O . GLY A 1 18 ? 0.884 8.243 9.466 1.00 0.00 99 GLY A O 20
ATOM 19829 N N . GLY A 1 19 ? 2.415 7.656 7.965 1.00 0.00 100 GLY A N 20
ATOM 19830 C CA . GLY A 1 19 ? 2.463 8.980 7.396 1.00 0.00 100 GLY A CA 20
ATOM 19831 C C . GLY A 1 19 ? 1.284 9.243 6.497 1.00 0.00 100 GLY A C 20
ATOM 19832 O O . GLY A 1 19 ? 0.148 8.928 6.842 1.00 0.00 100 GLY A O 20
ATOM 19836 N N . GLU A 1 20 ? 1.563 9.820 5.356 1.00 0.00 101 GLU A N 20
ATOM 19837 C CA . GLU A 1 20 ? 0.556 10.045 4.343 1.00 0.00 101 GLU A CA 20
ATOM 19838 C C . GLU A 1 20 ? 0.252 8.720 3.650 1.00 0.00 101 GLU A C 20
ATOM 19839 O O . GLU A 1 20 ? 1.050 8.221 2.854 1.00 0.00 101 GLU A O 20
ATOM 19851 N N . LEU A 1 21 ? -0.897 8.149 3.975 1.00 0.00 102 LEU A N 20
ATOM 19852 C CA . LEU A 1 21 ? -1.227 6.797 3.549 1.00 0.00 102 LEU A CA 20
ATOM 19853 C C . LEU A 1 21 ? -2.381 6.790 2.582 1.00 0.00 102 LEU A C 20
ATOM 19854 O O . LEU A 1 21 ? -3.498 7.194 2.919 1.00 0.00 102 LEU A O 20
ATOM 19870 N N . LEU A 1 22 ? -2.101 6.280 1.411 1.00 0.00 103 LEU A N 20
ATOM 19871 C CA . LEU A 1 22 ? -3.044 6.212 0.333 1.00 0.00 103 LEU A CA 20
ATOM 19872 C C . LEU A 1 22 ? -4.175 5.270 0.702 1.00 0.00 103 LEU A C 20
ATOM 19873 O O . LEU A 1 22 ? -3.972 4.063 0.855 1.00 0.00 103 LEU A O 20
ATOM 19889 N N . CYS A 1 23 ? -5.357 5.827 0.883 1.00 0.00 104 CYS A N 20
ATOM 19890 C CA . CYS A 1 23 ? -6.495 5.037 1.303 1.00 0.00 104 CYS A CA 20
ATOM 19891 C C . CYS A 1 23 ? -7.121 4.328 0.121 1.00 0.00 104 CYS A C 20
ATOM 19892 O O . CYS A 1 23 ? -8.016 4.874 -0.522 1.00 0.00 104 CYS A O 20
ATOM 19900 N N . CYS A 1 24 ? -6.645 3.115 -0.154 1.00 0.00 105 CYS A N 20
ATOM 19901 C CA . CYS A 1 24 ? -7.170 2.311 -1.251 1.00 0.00 105 CYS A CA 20
ATOM 19902 C C . CYS A 1 24 ? -8.692 2.375 -1.286 1.00 0.00 105 CYS A C 20
ATOM 19903 O O . CYS A 1 24 ? -9.366 2.009 -0.320 1.00 0.00 105 CYS A O 20
ATOM 19910 N N . ASP A 1 25 ? -9.220 2.862 -2.404 1.00 0.00 106 ASP A N 20
ATOM 19911 C CA . ASP A 1 25 ? -10.648 3.126 -2.537 1.00 0.00 106 ASP A CA 20
ATOM 19912 C C . ASP A 1 25 ? -11.503 1.874 -2.330 1.00 0.00 106 ASP A C 20
ATOM 19913 O O . ASP A 1 25 ? -12.663 1.981 -1.931 1.00 0.00 106 ASP A O 20
ATOM 19922 N N . THR A 1 26 ? -10.949 0.693 -2.586 1.00 0.00 107 THR A N 20
ATOM 19923 C CA . THR A 1 26 ? -11.735 -0.533 -2.479 1.00 0.00 107 THR A CA 20
ATOM 19924 C C . THR A 1 26 ? -11.448 -1.316 -1.196 1.00 0.00 107 THR A C 20
ATOM 19925 O O . THR A 1 26 ? -12.278 -2.115 -0.758 1.00 0.00 107 THR A O 20
ATOM 19936 N N . CYS A 1 27 ? -10.293 -1.098 -0.583 1.00 0.00 108 CYS A N 20
ATOM 19937 C CA . CYS A 1 27 ? -9.914 -1.893 0.578 1.00 0.00 108 CYS A CA 20
ATOM 19938 C C . CYS A 1 27 ? -9.070 -1.067 1.547 1.00 0.00 108 CYS A C 20
ATOM 19939 O O . CYS A 1 27 ? -8.402 -0.119 1.147 1.00 0.00 108 CYS A O 20
ATOM 19946 N N . PRO A 1 28 ? -9.075 -1.437 2.837 1.00 0.00 109 PRO A N 20
ATOM 19947 C CA . PRO A 1 28 ? -8.458 -0.638 3.902 1.00 0.00 109 PRO A CA 20
ATOM 19948 C C . PRO A 1 28 ? -6.927 -0.737 3.977 1.00 0.00 109 PRO A C 20
ATOM 19949 O O . PRO A 1 28 ? -6.340 -0.602 5.055 1.00 0.00 109 PRO A O 20
ATOM 19960 N N . SER A 1 29 ? -6.281 -0.942 2.841 1.00 0.00 110 SER A N 20
ATOM 19961 C CA . SER A 1 29 ? -4.828 -1.006 2.791 1.00 0.00 110 SER A CA 20
ATOM 19962 C C . SER A 1 29 ? -4.236 0.397 2.868 1.00 0.00 110 SER A C 20
ATOM 19963 O O . SER A 1 29 ? -4.790 1.340 2.301 1.00 0.00 110 SER A O 20
ATOM 19971 N N . SER A 1 30 ? -3.125 0.534 3.576 1.00 0.00 111 SER A N 20
ATOM 19972 C CA . SER A 1 30 ? -2.475 1.825 3.727 1.00 0.00 111 SER A CA 20
ATOM 19973 C C . SER A 1 30 ? -1.016 1.745 3.307 1.00 0.00 111 SER A C 20
ATOM 19974 O O . SER A 1 30 ? -0.266 0.886 3.776 1.00 0.00 111 SER A O 20
ATOM 19982 N N . TYR A 1 31 ? -0.635 2.642 2.413 1.00 0.00 112 TYR A N 20
ATOM 19983 C CA . TYR A 1 31 ? 0.704 2.654 1.824 1.00 0.00 112 TYR A CA 20
ATOM 19984 C C . TYR A 1 31 ? 1.150 4.094 1.611 1.00 0.00 112 TYR A C 20
ATOM 19985 O O . TYR A 1 31 ? 0.321 5.000 1.595 1.00 0.00 112 TYR A O 20
ATOM 20003 N N . HIS A 1 32 ? 2.452 4.306 1.441 1.00 0.00 113 HIS A N 20
ATOM 20004 C CA . HIS A 1 32 ? 2.938 5.602 0.986 1.00 0.00 113 HIS A CA 20
ATOM 20005 C C . HIS A 1 32 ? 3.022 5.546 -0.532 1.00 0.00 113 HIS A C 20
ATOM 20006 O O . HIS A 1 32 ? 3.224 4.471 -1.099 1.00 0.00 113 HIS A O 20
ATOM 20020 N N . ILE A 1 33 ? 2.877 6.692 -1.178 1.00 0.00 114 ILE A N 20
ATOM 20021 C CA . ILE A 1 33 ? 2.955 6.779 -2.643 1.00 0.00 114 ILE A CA 20
ATOM 20022 C C . ILE A 1 33 ? 4.272 6.242 -3.213 1.00 0.00 114 ILE A C 20
ATOM 20023 O O . ILE A 1 33 ? 4.330 5.855 -4.377 1.00 0.00 114 ILE A O 20
ATOM 20039 N N . HIS A 1 34 ? 5.323 6.223 -2.401 1.00 0.00 115 HIS A N 20
ATOM 20040 C CA . HIS A 1 34 ? 6.631 5.760 -2.861 1.00 0.00 115 HIS A CA 20
ATOM 20041 C C . HIS A 1 34 ? 6.829 4.273 -2.556 1.00 0.00 115 HIS A C 20
ATOM 20042 O O . HIS A 1 34 ? 7.789 3.659 -3.015 1.00 0.00 115 HIS A O 20
ATOM 20057 N N . CYS A 1 35 ? 5.907 3.687 -1.808 1.00 0.00 116 CYS A N 20
ATOM 20058 C CA . CYS A 1 35 ? 6.040 2.291 -1.403 1.00 0.00 116 CYS A CA 20
ATOM 20059 C C . CYS A 1 35 ? 5.108 1.426 -2.231 1.00 0.00 116 CYS A C 20
ATOM 20060 O O . CYS A 1 35 ? 4.770 0.302 -1.861 1.00 0.00 116 CYS A O 20
ATOM 20067 N N . LEU A 1 36 ? 4.706 1.980 -3.362 1.00 0.00 117 LEU A N 20
ATOM 20068 C CA . LEU A 1 36 ? 3.834 1.304 -4.295 1.00 0.00 117 LEU A CA 20
ATOM 20069 C C . LEU A 1 36 ? 4.636 0.729 -5.448 1.00 0.00 117 LEU A C 20
ATOM 20070 O O . LEU A 1 36 ? 5.865 0.742 -5.420 1.00 0.00 117 LEU A O 20
ATOM 20086 N N . ASN A 1 37 ? 3.951 0.225 -6.461 1.00 0.00 118 ASN A N 20
ATOM 20087 C CA . ASN A 1 37 ? 4.639 -0.309 -7.627 1.00 0.00 118 ASN A CA 20
ATOM 20088 C C . ASN A 1 37 ? 5.017 0.826 -8.559 1.00 0.00 118 ASN A C 20
ATOM 20089 O O . ASN A 1 37 ? 6.197 1.010 -8.856 1.00 0.00 118 ASN A O 20
ATOM 20100 N N . PRO A 1 38 ? 4.043 1.612 -9.030 1.00 0.00 119 PRO A N 20
ATOM 20101 C CA . PRO A 1 38 ? 4.311 2.858 -9.712 1.00 0.00 119 PRO A CA 20
ATOM 20102 C C . PRO A 1 38 ? 4.254 4.031 -8.733 1.00 0.00 119 PRO A C 20
ATOM 20103 O O . PRO A 1 38 ? 3.168 4.475 -8.352 1.00 0.00 119 PRO A O 20
ATOM 20114 N N . PRO A 1 39 ? 5.414 4.532 -8.287 1.00 0.00 120 PRO A N 20
ATOM 20115 C CA . PRO A 1 39 ? 5.480 5.596 -7.282 1.00 0.00 120 PRO A CA 20
ATOM 20116 C C . PRO A 1 39 ? 4.839 6.897 -7.756 1.00 0.00 120 PRO A C 20
ATOM 20117 O O . PRO A 1 39 ? 5.109 7.376 -8.861 1.00 0.00 120 PRO A O 20
ATOM 20128 N N . LEU A 1 40 ? 3.985 7.453 -6.912 1.00 0.00 121 LEU A N 20
ATOM 20129 C CA . LEU A 1 40 ? 3.358 8.735 -7.186 1.00 0.00 121 LEU A CA 20
ATOM 20130 C C . LEU A 1 40 ? 4.161 9.849 -6.531 1.00 0.00 121 LEU A C 20
ATOM 20131 O O . LEU A 1 40 ? 4.699 9.673 -5.440 1.00 0.00 121 LEU A O 20
ATOM 20147 N N . PRO A 1 41 ? 4.259 11.004 -7.203 1.00 0.00 122 PRO A N 20
ATOM 20148 C CA . PRO A 1 41 ? 4.926 12.188 -6.653 1.00 0.00 122 PRO A CA 20
ATOM 20149 C C . PRO A 1 41 ? 4.101 12.827 -5.541 1.00 0.00 122 PRO A C 20
ATOM 20150 O O . PRO A 1 41 ? 4.603 13.624 -4.747 1.00 0.00 122 PRO A O 20
ATOM 20161 N N . GLU A 1 42 ? 2.831 12.450 -5.502 1.00 0.00 123 GLU A N 20
ATOM 20162 C CA . GLU A 1 42 ? 1.887 12.905 -4.494 1.00 0.00 123 GLU A CA 20
ATOM 20163 C C . GLU A 1 42 ? 0.612 12.083 -4.617 1.00 0.00 123 GLU A C 20
ATOM 20164 O O . GLU A 1 42 ? 0.439 11.365 -5.603 1.00 0.00 123 GLU A O 20
ATOM 20176 N N . ILE A 1 43 ? -0.251 12.160 -3.613 1.00 0.00 124 ILE A N 20
ATOM 20177 C CA . ILE A 1 43 ? -1.490 11.397 -3.586 1.00 0.00 124 ILE A CA 20
ATOM 20178 C C . ILE A 1 43 ? -2.319 11.587 -4.861 1.00 0.00 124 ILE A C 20
ATOM 20179 O O . ILE A 1 43 ? -2.574 12.715 -5.295 1.00 0.00 124 ILE A O 20
ATOM 20195 N N . PRO A 1 44 ? -2.739 10.463 -5.475 1.00 0.00 125 PRO A N 20
ATOM 20196 C CA . PRO A 1 44 ? -3.444 10.458 -6.757 1.00 0.00 125 PRO A CA 20
ATOM 20197 C C . PRO A 1 44 ? -4.805 11.140 -6.702 1.00 0.00 125 PRO A C 20
ATOM 20198 O O . PRO A 1 44 ? -5.542 11.021 -5.723 1.00 0.00 125 PRO A O 20
ATOM 20209 N N . ASN A 1 45 ? -5.118 11.873 -7.757 1.00 0.00 126 ASN A N 20
ATOM 20210 C CA . ASN A 1 45 ? -6.428 12.486 -7.908 1.00 0.00 126 ASN A CA 20
ATOM 20211 C C . ASN A 1 45 ? -7.328 11.564 -8.717 1.00 0.00 126 ASN A C 20
ATOM 20212 O O . ASN A 1 45 ? -7.211 11.476 -9.943 1.00 0.00 126 ASN A O 20
ATOM 20223 N N . GLY A 1 46 ? -8.203 10.862 -8.019 1.00 0.00 127 GLY A N 20
ATOM 20224 C CA . GLY A 1 46 ? -9.048 9.874 -8.655 1.00 0.00 127 GLY A CA 20
ATOM 20225 C C . GLY A 1 46 ? -9.067 8.582 -7.866 1.00 0.00 127 GLY A C 20
ATOM 20226 O O . GLY A 1 46 ? -8.530 8.529 -6.768 1.00 0.00 127 GLY A O 20
ATOM 20230 N N . GLU A 1 47 ? -9.670 7.547 -8.425 1.00 0.00 128 GLU A N 20
ATOM 20231 C CA . GLU A 1 47 ? -9.793 6.258 -7.756 1.00 0.00 128 GLU A CA 20
ATOM 20232 C C . GLU A 1 47 ? -8.461 5.521 -7.760 1.00 0.00 128 GLU A C 20
ATOM 20233 O O . GLU A 1 47 ? -8.018 5.024 -8.800 1.00 0.00 128 GLU A O 20
ATOM 20245 N N . TRP A 1 48 ? -7.817 5.462 -6.612 1.00 0.00 129 TRP A N 20
ATOM 20246 C CA . TRP A 1 48 ? -6.555 4.763 -6.499 1.00 0.00 129 TRP A CA 20
ATOM 20247 C C . TRP A 1 48 ? -6.753 3.408 -5.845 1.00 0.00 129 TRP A C 20
ATOM 20248 O O . TRP A 1 48 ? -7.482 3.280 -4.859 1.00 0.00 129 TRP A O 20
ATOM 20269 N N . LEU A 1 49 ? -6.098 2.404 -6.389 1.00 0.00 130 LEU A N 20
ATOM 20270 C CA . LEU A 1 49 ? -6.140 1.077 -5.811 1.00 0.00 130 LEU A CA 20
ATOM 20271 C C . LEU A 1 49 ? -4.749 0.626 -5.410 1.00 0.00 130 LEU A C 20
ATOM 20272 O O . LEU A 1 49 ? -3.764 0.911 -6.092 1.00 0.00 130 LEU A O 20
ATOM 20288 N N . CYS A 1 50 ? -4.683 -0.078 -4.290 1.00 0.00 131 CYS A N 20
ATOM 20289 C CA . CYS A 1 50 ? -3.417 -0.554 -3.753 1.00 0.00 131 CYS A CA 20
ATOM 20290 C C . CYS A 1 50 ? -2.829 -1.635 -4.659 1.00 0.00 131 CYS A C 20
ATOM 20291 O O . CYS A 1 50 ? -3.538 -2.140 -5.524 1.00 0.00 131 CYS A O 20
ATOM 20298 N N . PRO A 1 51 ? -1.553 -2.026 -4.474 1.00 0.00 132 PRO A N 20
ATOM 20299 C CA . PRO A 1 51 ? -0.908 -3.052 -5.313 1.00 0.00 132 PRO A CA 20
ATOM 20300 C C . PRO A 1 51 ? -1.749 -4.322 -5.468 1.00 0.00 132 PRO A C 20
ATOM 20301 O O . PRO A 1 51 ? -1.693 -4.998 -6.493 1.00 0.00 132 PRO A O 20
ATOM 20312 N N . ARG A 1 52 ? -2.557 -4.614 -4.455 1.00 0.00 133 ARG A N 20
ATOM 20313 C CA . ARG A 1 52 ? -3.412 -5.795 -4.461 1.00 0.00 133 ARG A CA 20
ATOM 20314 C C . ARG A 1 52 ? -4.587 -5.596 -5.407 1.00 0.00 133 ARG A C 20
ATOM 20315 O O . ARG A 1 52 ? -4.929 -6.472 -6.194 1.00 0.00 133 ARG A O 20
ATOM 20336 N N . CYS A 1 53 ? -5.203 -4.430 -5.310 1.00 0.00 134 CYS A N 20
ATOM 20337 C CA . CYS A 1 53 ? -6.419 -4.131 -6.060 1.00 0.00 134 CYS A CA 20
ATOM 20338 C C . CYS A 1 53 ? -6.131 -3.556 -7.454 1.00 0.00 134 CYS A C 20
ATOM 20339 O O . CYS A 1 53 ? -6.948 -3.694 -8.362 1.00 0.00 134 CYS A O 20
ATOM 20346 N N . THR A 1 54 ? -4.975 -2.920 -7.625 1.00 0.00 135 THR A N 20
ATOM 20347 C CA . THR A 1 54 ? -4.683 -2.189 -8.856 1.00 0.00 135 THR A CA 20
ATOM 20348 C C . THR A 1 54 ? -4.396 -3.124 -10.027 1.00 0.00 135 THR A C 20
ATOM 20349 O O . THR A 1 54 ? -4.373 -2.698 -11.182 1.00 0.00 135 THR A O 20
ATOM 20360 N N . CYS A 1 55 ? -4.195 -4.392 -9.733 1.00 0.00 136 CYS A N 20
ATOM 20361 C CA . CYS A 1 55 ? -3.941 -5.371 -10.773 1.00 0.00 136 CYS A CA 20
ATOM 20362 C C . CYS A 1 55 ? -5.263 -5.855 -11.362 1.00 0.00 136 CYS A C 20
ATOM 20363 O O . CYS A 1 55 ? -6.121 -6.371 -10.641 1.00 0.00 136 CYS A O 20
ATOM 20371 N N . PRO A 1 56 ? -5.457 -5.666 -12.676 1.00 0.00 137 PRO A N 20
ATOM 20372 C CA . PRO A 1 56 ? -6.677 -6.094 -13.361 1.00 0.00 137 PRO A CA 20
ATOM 20373 C C . PRO A 1 56 ? -6.780 -7.613 -13.460 1.00 0.00 137 PRO A C 20
ATOM 20374 O O . PRO A 1 56 ? -6.458 -8.206 -14.488 1.00 0.00 137 PRO A O 20
ATOM 20385 N N . ALA A 1 57 ? -7.213 -8.238 -12.375 1.00 0.00 138 ALA A N 20
ATOM 20386 C CA . ALA A 1 57 ? -7.375 -9.681 -12.334 1.00 0.00 138 ALA A CA 20
ATOM 20387 C C . ALA A 1 57 ? -8.463 -10.130 -13.305 1.00 0.00 138 ALA A C 20
ATOM 20388 O O . ALA A 1 57 ? -9.598 -9.652 -13.250 1.00 0.00 138 ALA A O 20
ATOM 20395 N N . LEU A 1 58 ? -8.107 -11.047 -14.195 1.00 0.00 139 LEU A N 20
ATOM 20396 C CA . LEU A 1 58 ? -9.043 -11.543 -15.198 1.00 0.00 139 LEU A CA 20
ATOM 20397 C C . LEU A 1 58 ? -9.924 -12.644 -14.621 1.00 0.00 139 LEU A C 20
ATOM 20398 O O . LEU A 1 58 ? -10.782 -13.191 -15.315 1.00 0.00 139 LEU A O 20
ATOM 20414 N N . LYS A 1 59 ? -9.712 -12.962 -13.352 1.00 0.00 140 LYS A N 20
ATOM 20415 C CA . LYS A 1 59 ? -10.521 -13.962 -12.675 1.00 0.00 140 LYS A CA 20
ATOM 20416 C C . LYS A 1 59 ? -11.908 -13.383 -12.407 1.00 0.00 140 LYS A C 20
ATOM 20417 O O . LYS A 1 59 ? -12.110 -12.623 -11.454 1.00 0.00 140 LYS A O 20
ATOM 20436 N N . GLY A 1 60 ? -12.858 -13.744 -13.255 1.00 0.00 141 GLY A N 20
ATOM 20437 C CA . GLY A 1 60 ? -14.190 -13.184 -13.165 1.00 0.00 141 GLY A CA 20
ATOM 20438 C C . GLY A 1 60 ? -14.481 -12.239 -14.313 1.00 0.00 141 GLY A C 20
ATOM 20439 O O . GLY A 1 60 ? -15.445 -11.476 -14.272 1.00 0.00 141 GLY A O 20
ATOM 20443 N N . LYS A 1 61 ? -13.627 -12.276 -15.330 1.00 0.00 142 LYS A N 20
ATOM 20444 C CA . LYS A 1 61 ? -13.812 -11.460 -16.521 1.00 0.00 142 LYS A CA 20
ATOM 20445 C C . LYS A 1 61 ? -14.310 -12.320 -17.673 1.00 0.00 142 LYS A C 20
ATOM 20446 O O . LYS A 1 61 ? -15.524 -12.283 -17.958 1.00 0.00 142 LYS A O 20
ATOM 20466 N N . ALA B 2 1 ? -8.724 8.219 -4.198 1.00 0.00 144 ALA B N 20
ATOM 20467 C CA . ALA B 2 1 ? -7.395 7.729 -3.781 1.00 0.00 144 ALA B CA 20
ATOM 20468 C C . ALA B 2 1 ? -7.217 7.951 -2.290 1.00 0.00 144 ALA B C 20
ATOM 20469 O O . ALA B 2 1 ? -6.890 7.014 -1.576 1.00 0.00 144 ALA B O 20
ATOM 20478 N N . ARG B 2 2 ? -7.428 9.191 -1.835 1.00 0.00 145 ARG B N 20
ATOM 20479 C CA . ARG B 2 2 ? -7.577 9.486 -0.401 1.00 0.00 145 ARG B CA 20
ATOM 20480 C C . ARG B 2 2 ? -6.289 9.218 0.392 1.00 0.00 145 ARG B C 20
ATOM 20481 O O . ARG B 2 2 ? -5.463 8.401 0.011 1.00 0.00 145 ARG B O 20
ATOM 20502 N N . THR B 2 3 ? -6.121 9.893 1.513 1.00 0.00 146 THR B N 20
ATOM 20503 C CA . THR B 2 3 ? -4.919 9.714 2.309 1.00 0.00 146 THR B CA 20
ATOM 20504 C C . THR B 2 3 ? -5.170 9.984 3.787 1.00 0.00 146 THR B C 20
ATOM 20505 O O . THR B 2 3 ? -6.004 10.813 4.146 1.00 0.00 146 THR B O 20
ATOM 20516 N N . LYS B 2 4 ? -4.476 9.244 4.636 1.00 0.00 147 LYS B N 20
ATOM 20517 C CA . LYS B 2 4 ? -4.435 9.553 6.054 1.00 0.00 147 LYS B CA 20
ATOM 20518 C C . LYS B 2 4 ? -3.048 10.046 6.389 1.00 0.00 147 LYS B C 20
ATOM 20519 O O . LYS B 2 4 ? -2.126 9.857 5.611 1.00 0.00 147 LYS B O 20
ATOM 20538 N N . GLN B 2 5 ? -2.915 10.674 7.532 1.00 0.00 148 GLN B N 20
ATOM 20539 C CA . GLN B 2 5 ? -1.629 11.155 8.016 1.00 0.00 148 GLN B CA 20
ATOM 20540 C C . GLN B 2 5 ? -1.601 11.009 9.529 1.00 0.00 148 GLN B C 20
ATOM 20541 O O . GLN B 2 5 ? -1.803 11.975 10.265 1.00 0.00 148 GLN B O 20
ATOM 20555 N N . THR B 2 6 ? -1.388 9.789 9.989 1.00 0.00 149 THR B N 20
ATOM 20556 C CA . THR B 2 6 ? -1.580 9.467 11.392 1.00 0.00 149 THR B CA 20
ATOM 20557 C C . THR B 2 6 ? -0.288 9.639 12.216 1.00 0.00 149 THR B C 20
ATOM 20558 O O . THR B 2 6 ? -0.180 10.588 12.995 1.00 0.00 149 THR B O 20
ATOM 20569 N N . ALA B 2 7 ? 0.701 8.772 12.018 1.00 0.00 150 ALA B N 20
ATOM 20570 C CA . ALA B 2 7 ? 1.944 8.834 12.783 1.00 0.00 150 ALA B CA 20
ATOM 20571 C C . ALA B 2 7 ? 3.024 7.962 12.156 1.00 0.00 150 ALA B C 20
ATOM 20572 O O . ALA B 2 7 ? 3.127 6.775 12.463 1.00 0.00 150 ALA B O 20
ATOM 20579 N N . ARG B 2 8 ? 3.819 8.533 11.263 1.00 0.00 151 ARG B N 20
ATOM 20580 C CA . ARG B 2 8 ? 4.944 7.800 10.691 1.00 0.00 151 ARG B CA 20
ATOM 20581 C C . ARG B 2 8 ? 6.179 8.020 11.563 1.00 0.00 151 ARG B C 20
ATOM 20582 O O . ARG B 2 8 ? 6.382 9.118 12.084 1.00 0.00 151 ARG B O 20
ATOM 20634 N N . SER B 2 10 ? 9.117 8.782 11.345 1.00 0.00 153 SER B N 20
ATOM 20635 C CA . SER B 2 10 ? 10.203 9.569 10.793 1.00 0.00 153 SER B CA 20
ATOM 20636 C C . SER B 2 10 ? 10.708 10.552 11.843 1.00 0.00 153 SER B C 20
ATOM 20637 O O . SER B 2 10 ? 10.241 11.689 11.927 1.00 0.00 153 SER B O 20
ATOM 20645 N N . THR B 2 11 ? 11.644 10.096 12.660 1.00 0.00 154 THR B N 20
ATOM 20646 C CA . THR B 2 11 ? 12.180 10.908 13.735 1.00 0.00 154 THR B CA 20
ATOM 20647 C C . THR B 2 11 ? 13.558 10.400 14.145 1.00 0.00 154 THR B C 20
ATOM 20648 O O . THR B 2 11 ? 13.765 9.197 14.307 1.00 0.00 154 THR B O 20
#

GO terms:
  GO:0003714 transcription corepressor activity (F, IDA)
  GO:0010629 negative regulation of gene expression (P, IDA)
  GO:0090575 RNA polymerase II transcription regulator complex (C, IDA)
  GO:0001221 transcription coregulator binding (F, IPI)
  GO:0000781 chromosome, telomeric region (C, IDA)
  GO:0016581 NuRD complex (C, IDA)
  GO:0005634 nucleus (C, EXP)
  GO:0005515 protein binding (F, IPI)
  GO:0042826 histone deacetylase binding (F, IPI)
  GO:0003677 DNA binding (F, TAS)
  GO:0008270 zinc ion binding (F, TAS)
  GO:0005654 nucleoplasm (C, TAS)
  GO:0061629 RNA polymerase II-specific DNA-binding transcription factor binding (F, IPI)
  GO:0005654 nucleoplasm (C, IDA)
  GO:0006338 chromatin remodeling (P, IDA)
  GO:0090734 site of DNA damage (C, IDA)
  GO:0005634 nucleus (C, IDA)
  GO:0005737 cytoplasm (C, IDA)
  GO:0005813 centrosome (C, IDA)
  GO:0016887 ATP hydrolysis activity (F, IDA)

Secondary structure (DSSP, 8-state):
--S-SS-TTT---SEEEE-SSSS-EE-TTSSSS--SSPPSS----TTT---S----/-EEEE-----

Solvent-accessible surface area: 4870 Å² total

Organism: Homo sapiens (NCBI:txid9606)

CATH classification: 3.30.40.10

InterPro domains:
  IPR000330 SNF2, N-terminal domain [PF00176] (729-1024)
  IPR000953 Chromo/chromo shadow domain [PS50013] (529-586)
  IPR000953 Chromo/chromo shadow domain [PS50013] (622-657)
  IPR000953 Chromo/chromo shadow domain [SM00298] (499-579)
  IPR000953 Chromo/chromo shadow domain [SM00298] (620-677)
  IPR001650 Helicase, C-terminal domain-like [PF00271] (1052-1164)
  IPR001650 Helicase, C-terminal domain-like [PS51194] (1054-1203)
  IPR001650 Helicase, C-terminal domain-like [SM00490] (1080-1164)
  IPR001965 Zinc finger, PHD-type [SM00249] (372-415)
  IPR001965 Zinc finger, PHD-type [SM00249] (451-494)
  IPR002464 DNA/RNA helicase, ATP-dependent, DEAH-box type, conserved site [PS00690] (868-877)
  IPR009462 CHD subfamily II, SANT-like domain [PF06461] (1383-1520)
  IPR009462 CHD subfamily II, SANT-like domain [SM01146] (1366-1523)
  IPR009463 Domain of unknown function DUF1087 [PF06465] (1294-1347)
  IPR009463 Domain of unknown function DUF1087 [SM01147] (1289-1353)
  IPR011011 Zinc finger, FYVE/PHD-type [SSF57903] (342-416)
  IPR012957 CHD, C-terminal 2 [PF08074] (1726-1871)
  IPR012958 CHD, N-terminal [PF08073] (164-217)
  IPR013083 Zinc finger, RING/FYVE/PHD-type [G3DSA:3.30.40.10] (361-420)
  IPR013083 Zinc finger, RING/FYVE/PHD-type [G3DSA:3.30.40.10] (442-501)

Foldseek 3Di:
DAADQAAPQVSHRDQFACQPVHRHTHAQCRADNRDPDHDDDHDHGNVPVDPDPVVD/DDDDDDDDPD

Radius of gyration: 12.0 Å; Cα contacts (8 Å, |Δi|>4): 127; chains: 2; bounding box: 22×35×30 Å